Protein AF-0000000077532774 (afdb_homodimer)

Structure (mmCIF, N/CA/C/O backbone):
data_AF-0000000077532774-model_v1
#
loop_
_entity.id
_entity.type
_entity.pdbx_description
1 polymer 'Zn(2)-C6 fungal-type domain-containing protein'
#
loop_
_atom_site.group_PDB
_atom_site.id
_atom_site.type_symbol
_atom_site.label_atom_id
_atom_site.label_alt_id
_atom_site.label_comp_id
_atom_site.label_asym_id
_atom_site.label_entity_id
_atom_site.label_seq_id
_atom_site.pdbx_PDB_ins_code
_atom_site.Cartn_x
_atom_site.Cartn_y
_atom_site.Cartn_z
_atom_site.occupancy
_atom_site.B_iso_or_equiv
_atom_site.auth_seq_id
_atom_site.auth_comp_id
_atom_site.auth_asym_id
_atom_site.auth_atom_id
_atom_site.pdbx_PDB_model_num
ATOM 1 N N . MET A 1 1 ? -58.344 -6.469 -55.625 1 24.17 1 MET A N 1
ATOM 2 C CA . MET A 1 1 ? -56.938 -6.684 -55.969 1 24.17 1 MET A CA 1
ATOM 3 C C . MET A 1 1 ? -56.281 -5.375 -56.406 1 24.17 1 MET A C 1
ATOM 5 O O . MET A 1 1 ? -56.125 -5.113 -57.594 1 24.17 1 MET A O 1
ATOM 9 N N . PRO A 1 2 ? -56.438 -4.18 -55.812 1 29.55 2 PRO A N 1
ATOM 10 C CA . PRO A 1 2 ? -56.125 -2.811 -56.219 1 29.55 2 PRO A CA 1
ATOM 11 C C . PRO A 1 2 ? -54.625 -2.578 -56.406 1 29.55 2 PRO A C 1
ATOM 13 O O . PRO A 1 2 ? -53.812 -3.168 -55.719 1 29.55 2 PRO A O 1
ATOM 16 N N . SER A 1 3 ? -54.188 -2.42 -57.781 1 28.39 3 SER A N 1
ATOM 17 C CA . SER A 1 3 ? -52.875 -2.225 -58.406 1 28.39 3 SER A CA 1
ATOM 18 C C . SER A 1 3 ? -52.188 -0.979 -57.875 1 28.39 3 SER A C 1
ATOM 20 O O . SER A 1 3 ? -52.688 0.138 -58.031 1 28.39 3 SER A O 1
ATOM 22 N N . SER A 1 4 ? -51.531 -0.998 -56.781 1 34.16 4 SER A N 1
ATOM 23 C CA . SER A 1 4 ? -50.906 0.138 -56.094 1 34.16 4 SER A CA 1
ATOM 24 C C . SER A 1 4 ? -49.844 0.768 -56.969 1 34.16 4 SER A C 1
ATOM 26 O O . SER A 1 4 ? -49 0.061 -57.562 1 34.16 4 SER A O 1
ATOM 28 N N . PRO A 1 5 ? -50.062 2.008 -57.594 1 32.47 5 PRO A N 1
ATOM 29 C CA . PRO A 1 5 ? -49.219 2.787 -58.5 1 32.47 5 PRO A CA 1
ATOM 30 C C . PRO A 1 5 ? -47.781 2.863 -58.062 1 32.47 5 PRO A C 1
ATOM 32 O O . PRO A 1 5 ? -47.5 3.094 -56.875 1 32.47 5 PRO A O 1
ATOM 35 N N . GLN A 1 6 ? -46.938 2.078 -58.688 1 31.28 6 GLN A N 1
ATOM 36 C CA . GLN A 1 6 ? -45.469 1.988 -58.469 1 31.28 6 GLN A CA 1
ATOM 37 C C . GLN A 1 6 ? -44.781 3.299 -58.844 1 31.28 6 GLN A C 1
ATOM 39 O O . GLN A 1 6 ? -44.875 3.752 -60 1 31.28 6 GLN A O 1
ATOM 44 N N . GLY A 1 7 ? -44.875 4.406 -58.062 1 31.38 7 GLY A N 1
ATOM 45 C CA . GLY A 1 7 ? -44.219 5.703 -58.188 1 31.38 7 GLY A CA 1
ATOM 46 C C . GLY A 1 7 ? -42.812 5.621 -58.719 1 31.38 7 GLY A C 1
ATOM 47 O O . GLY A 1 7 ? -41.938 5.012 -58.094 1 31.38 7 GLY A O 1
ATOM 48 N N . SER A 1 8 ? -42.625 5.629 -60.031 1 35.69 8 SER A N 1
ATOM 49 C CA . SER A 1 8 ? -41.406 5.59 -60.844 1 35.69 8 SER A CA 1
ATOM 50 C C . SER A 1 8 ? -40.5 6.758 -60.5 1 35.69 8 SER A C 1
ATOM 52 O O . SER A 1 8 ? -40.844 7.918 -60.75 1 35.69 8 SER A O 1
ATOM 54 N N . GLY A 1 9 ? -39.875 6.875 -59.469 1 37.56 9 GLY A N 1
ATOM 55 C CA . GLY A 1 9 ? -38.906 7.918 -59.125 1 37.56 9 GLY A CA 1
ATOM 56 C C . GLY A 1 9 ? -37.844 8.109 -60.156 1 37.56 9 GLY A C 1
ATOM 57 O O . GLY A 1 9 ? -37.219 7.145 -60.625 1 37.56 9 GLY A O 1
ATOM 58 N N . SER A 1 10 ? -38.031 9.055 -61.156 1 41.72 10 SER A N 1
ATOM 59 C CA . SER A 1 10 ? -37.25 9.5 -62.312 1 41.72 10 SER A CA 1
ATOM 60 C C . SER A 1 10 ? -35.781 9.727 -61.938 1 41.72 10 SER A C 1
ATOM 62 O O . SER A 1 10 ? -35.469 10.664 -61.219 1 41.72 10 SER A O 1
ATOM 64 N N . GLY A 1 11 ? -34.969 8.805 -61.75 1 46.81 11 GLY A N 1
ATOM 65 C CA . GLY A 1 11 ? -33.531 8.945 -61.562 1 46.81 11 GLY A CA 1
ATOM 66 C C . GLY A 1 11 ? -32.812 9.398 -62.812 1 46.81 11 GLY A C 1
ATOM 67 O O . GLY A 1 11 ? -33.156 8.969 -63.906 1 46.81 11 GLY A O 1
ATOM 68 N N . SER A 1 12 ? -32.438 10.648 -63.062 1 57.25 12 SER A N 1
ATOM 69 C CA . SER A 1 12 ? -31.797 11.234 -64.25 1 57.25 12 SER A CA 1
ATOM 70 C C . SER A 1 12 ? -30.609 10.383 -64.688 1 57.25 12 SER A C 1
ATOM 72 O O . SER A 1 12 ? -29.828 9.891 -63.875 1 57.25 12 SER A O 1
ATOM 74 N N . THR A 1 13 ? -30.516 9.938 -65.938 1 65.19 13 THR A N 1
ATOM 75 C CA . THR A 1 13 ? -29.516 9.055 -66.562 1 65.19 13 THR A CA 1
ATOM 76 C C . THR A 1 13 ? -28.344 9.859 -67.062 1 65.19 13 THR A C 1
ATOM 78 O O . THR A 1 13 ? -28.547 10.898 -67.75 1 65.19 13 THR A O 1
ATOM 81 N N . VAL A 1 14 ? -27.219 9.82 -66.625 1 72.44 14 VAL A N 1
ATOM 82 C CA . VAL A 1 14 ? -26.047 10.594 -67.062 1 72.44 14 VAL A CA 1
ATOM 83 C C . VAL A 1 14 ? -25.047 9.672 -67.75 1 72.44 14 VAL A C 1
ATOM 85 O O . VAL A 1 14 ? -24.938 8.492 -67.438 1 72.44 14 VAL A O 1
ATOM 88 N N . CYS A 1 15 ? -24.422 10.047 -68.812 1 72.69 15 CYS A N 1
ATOM 89 C CA . CYS A 1 15 ? -23.391 9.328 -69.562 1 72.69 15 CYS A CA 1
ATOM 90 C C . CYS A 1 15 ? -22.125 9.188 -68.75 1 72.69 15 CYS A C 1
ATOM 92 O O . CYS A 1 15 ? -21.531 10.18 -68.312 1 72.69 15 CYS A O 1
ATOM 94 N N . ASN A 1 16 ? -21.641 8.078 -68.438 1 74.81 16 ASN A N 1
ATOM 95 C CA . ASN A 1 16 ? -20.516 7.785 -67.562 1 74.81 16 ASN A CA 1
ATOM 96 C C . ASN A 1 16 ? -19.188 8.25 -68.125 1 74.81 16 ASN A C 1
ATOM 98 O O . ASN A 1 16 ? -18.312 8.758 -67.438 1 74.81 16 ASN A O 1
ATOM 102 N N . ALA A 1 17 ? -19.062 8.211 -69.375 1 72.62 17 ALA A N 1
ATOM 103 C CA . ALA A 1 17 ? -17.797 8.555 -70.062 1 72.62 17 ALA A CA 1
ATOM 104 C C . ALA A 1 17 ? -17.594 10.07 -70.062 1 72.62 17 ALA A C 1
ATOM 106 O O . ALA A 1 17 ? -16.5 10.562 -69.812 1 72.62 17 ALA A O 1
ATOM 107 N N . CYS A 1 18 ? -18.516 10.766 -70.438 1 70.38 18 CYS A N 1
ATOM 108 C CA . CYS A 1 18 ? -18.438 12.219 -70.438 1 70.38 18 CYS A CA 1
ATOM 109 C C . CYS A 1 18 ? -18.266 12.781 -69 1 70.38 18 CYS A C 1
ATOM 111 O O . CYS A 1 18 ? -17.5 13.719 -68.812 1 70.38 18 CYS A O 1
ATOM 113 N N . ARG A 1 19 ? -18.922 12.141 -68.125 1 68.06 19 ARG A N 1
ATOM 114 C CA . ARG A 1 19 ? -18.891 12.547 -66.688 1 68.06 19 ARG A CA 1
ATOM 115 C C . ARG A 1 19 ? -17.5 12.336 -66.125 1 68.06 19 ARG A C 1
ATOM 117 O O . ARG A 1 19 ? -16.969 13.203 -65.438 1 68.06 19 ARG A O 1
ATOM 124 N N . SER A 1 20 ? -16.875 11.305 -66.438 1 68.06 20 SER A N 1
ATOM 125 C CA . SER A 1 20 ? -15.547 11.008 -65.875 1 68.06 20 SER A CA 1
ATOM 126 C C . SER A 1 20 ? -14.492 11.945 -66.438 1 68.06 20 SER A C 1
ATOM 128 O O . SER A 1 20 ? -13.477 12.211 -65.812 1 68.06 20 SER A O 1
ATOM 130 N N . ARG A 1 21 ? -14.852 12.508 -67.5 1 64.25 21 ARG A N 1
ATOM 131 C CA . ARG A 1 21 ? -13.883 13.359 -68.188 1 64.25 21 ARG A CA 1
ATOM 132 C C . ARG A 1 21 ? -14.305 14.82 -68.125 1 64.25 21 ARG A C 1
ATOM 134 O O . ARG A 1 21 ? -13.664 15.68 -68.688 1 64.25 21 ARG A O 1
ATOM 141 N N . LYS A 1 22 ? -15.32 15.109 -67.375 1 59.28 22 LYS A N 1
ATOM 142 C CA . LYS A 1 22 ? -15.859 16.438 -67.062 1 59.28 22 LYS A CA 1
ATOM 143 C C . LYS A 1 22 ? -16.094 17.219 -68.375 1 59.28 22 LYS A C 1
ATOM 145 O O . LYS A 1 22 ? -15.828 18.422 -68.375 1 59.28 22 LYS A O 1
ATOM 150 N N . ILE A 1 23 ? -16.484 16.516 -69.375 1 66.56 23 ILE A N 1
ATOM 151 C CA . ILE A 1 23 ? -16.828 17.188 -70.625 1 66.56 23 ILE A CA 1
ATOM 152 C C . ILE A 1 23 ? -18.344 17.281 -70.75 1 66.56 23 ILE A C 1
ATOM 154 O O . ILE A 1 23 ? -19.062 16.422 -70.25 1 66.56 23 ILE A O 1
ATOM 158 N N . LYS A 1 24 ? -18.797 18.312 -71.312 1 71.94 24 LYS A N 1
ATOM 159 C CA . LYS A 1 24 ? -20.219 18.547 -71.562 1 71.94 24 LYS A CA 1
ATOM 160 C C . LYS A 1 24 ? -20.781 17.531 -72.562 1 71.94 24 LYS A C 1
ATOM 162 O O . LYS A 1 24 ? -20.328 17.453 -73.688 1 71.94 24 LYS A O 1
ATOM 167 N N . CYS A 1 25 ? -21.703 16.656 -72.062 1 71.31 25 CYS A N 1
ATOM 168 C CA . CYS A 1 25 ? -22.297 15.594 -72.812 1 71.31 25 CYS A CA 1
ATOM 169 C C . CYS A 1 25 ? -23.531 16.094 -73.562 1 71.31 25 CYS A C 1
ATOM 171 O O . CYS A 1 25 ? -24.344 16.828 -73 1 71.31 25 CYS A O 1
ATOM 173 N N . ASP A 1 26 ? -23.797 15.914 -74.688 1 75.12 26 ASP A N 1
ATOM 174 C CA . ASP A 1 26 ? -24.953 16.406 -75.438 1 75.12 26 ASP A CA 1
ATOM 175 C C . ASP A 1 26 ? -26.156 15.477 -75.25 1 75.12 26 ASP A C 1
ATOM 177 O O . ASP A 1 26 ? -27.219 15.711 -75.875 1 75.12 26 ASP A O 1
ATOM 181 N N . ARG A 1 27 ? -26.109 14.414 -74.375 1 72.69 27 ARG A N 1
ATOM 182 C CA . ARG A 1 27 ? -27.125 13.477 -73.875 1 72.69 27 ARG A CA 1
ATOM 183 C C . ARG A 1 27 ? -27.844 12.828 -75.062 1 72.69 27 ARG A C 1
ATOM 185 O O . ARG A 1 27 ? -29 12.422 -74.938 1 72.69 27 ARG A O 1
ATOM 192 N N . ARG A 1 28 ? -27.141 12.719 -76.25 1 77.75 28 ARG A N 1
ATOM 193 C CA . ARG A 1 28 ? -27.766 12.023 -77.312 1 77.75 28 ARG A CA 1
ATOM 194 C C . ARG A 1 28 ? -27.734 10.516 -77.125 1 77.75 28 ARG A C 1
ATOM 196 O O . ARG A 1 28 ? -26.75 9.977 -76.625 1 77.75 28 ARG A O 1
ATOM 203 N N . ARG A 1 29 ? -28.859 9.859 -77.25 1 74.88 29 ARG A N 1
ATOM 204 C CA . ARG A 1 29 ? -28.953 8.406 -77.125 1 74.88 29 ARG A CA 1
ATOM 205 C C . ARG A 1 29 ? -28.844 7.754 -78.562 1 74.88 29 ARG A C 1
ATOM 207 O O . ARG A 1 29 ? -29.266 8.344 -79.562 1 74.88 29 ARG A O 1
ATOM 214 N N . PRO A 1 30 ? -28.375 6.773 -78.625 1 75.19 30 PRO A N 1
ATOM 215 C CA . PRO A 1 30 ? -27.859 5.898 -77.562 1 75.19 30 PRO A CA 1
ATOM 216 C C . PRO A 1 30 ? -26.453 6.285 -77.125 1 75.19 30 PRO A C 1
ATOM 218 O O . PRO A 1 30 ? -26 5.852 -76.062 1 75.19 30 PRO A O 1
ATOM 221 N N . SER A 1 31 ? -25.781 6.898 -78 1 78.56 31 SER A N 1
ATOM 222 C CA . SER A 1 31 ? -24.422 7.344 -77.688 1 78.56 31 SER A CA 1
ATOM 223 C C . SER A 1 31 ? -24.266 8.844 -77.938 1 78.56 31 SER A C 1
ATOM 225 O O . SER A 1 31 ? -24.781 9.391 -78.875 1 78.56 31 SER A O 1
ATOM 227 N N . CYS A 1 32 ? -23.562 9.43 -77 1 76.81 32 CYS A N 1
ATOM 228 C CA . CYS A 1 32 ? -23.391 10.867 -77.125 1 76.81 32 CYS A CA 1
ATOM 229 C C . CYS A 1 32 ? -22.328 11.211 -78.188 1 76.81 32 CYS A C 1
ATOM 231 O O . CYS A 1 32 ? -21.5 10.359 -78.5 1 76.81 32 CYS A O 1
ATOM 233 N N . THR A 1 33 ? -22.422 12.367 -78.875 1 79.62 33 THR A N 1
ATOM 234 C CA . THR A 1 33 ? -21.578 12.781 -80 1 79.62 33 THR A CA 1
ATOM 235 C C . THR A 1 33 ? -20.109 12.688 -79.625 1 79.62 33 THR A C 1
ATOM 237 O O . THR A 1 33 ? -19.281 12.289 -80.438 1 79.62 33 THR A O 1
ATOM 240 N N . PHE A 1 34 ? -19.797 13.031 -78.438 1 76 34 PHE A N 1
ATOM 241 C CA . PHE A 1 34 ? -18.422 12.992 -77.938 1 76 34 PHE A CA 1
ATOM 242 C C . PHE A 1 34 ? -17.906 11.562 -77.875 1 76 34 PHE A C 1
ATOM 244 O O . PHE A 1 34 ? -16.797 11.273 -78.312 1 76 34 PHE A O 1
ATOM 251 N N . CYS A 1 35 ? -18.656 10.734 -77.375 1 75.38 35 CYS A N 1
ATOM 252 C CA . CYS A 1 35 ? -18.25 9.344 -77.25 1 75.38 35 CYS A CA 1
ATOM 253 C C . CYS A 1 35 ? -18.094 8.695 -78.625 1 75.38 35 CYS A C 1
ATOM 255 O O . CYS A 1 35 ? -17.172 7.902 -78.812 1 75.38 35 CYS A O 1
ATOM 257 N N . ILE A 1 36 ? -18.891 9.039 -79.5 1 79.81 36 ILE A N 1
ATOM 258 C CA . ILE A 1 36 ? -18.812 8.516 -80.812 1 79.81 36 ILE A CA 1
ATOM 259 C C . ILE A 1 36 ? -17.531 9 -81.5 1 79.81 36 ILE A C 1
ATOM 261 O O . ILE A 1 36 ? -16.812 8.219 -82.125 1 79.81 36 ILE A O 1
ATOM 265 N N . LYS A 1 37 ? -17.375 10.258 -81.312 1 73.06 37 LYS A N 1
ATOM 266 C CA . LYS A 1 37 ? -16.234 10.852 -82 1 73.06 37 LYS A CA 1
ATOM 267 C C . LYS A 1 37 ? -14.93 10.258 -81.5 1 73.06 37 LYS A C 1
ATOM 269 O O . LYS A 1 37 ? -13.977 10.102 -82.312 1 73.06 37 LYS A O 1
ATOM 274 N N . ASN A 1 38 ? -14.906 9.938 -80.375 1 73 38 ASN A N 1
ATOM 275 C CA . ASN A 1 38 ? -13.648 9.5 -79.75 1 73 38 ASN A CA 1
ATOM 276 C C . ASN A 1 38 ? -13.633 7.996 -79.5 1 73 38 ASN A C 1
ATOM 278 O O . ASN A 1 38 ? -12.734 7.48 -78.812 1 73 38 ASN A O 1
ATOM 282 N N . ALA A 1 39 ? -14.734 7.316 -80 1 73.31 39 ALA A N 1
ATOM 283 C CA . ALA A 1 39 ? -14.898 5.867 -79.938 1 73.31 39 ALA A CA 1
ATOM 284 C C . ALA A 1 39 ? -14.914 5.363 -78.5 1 73.31 39 ALA A C 1
ATOM 286 O O . ALA A 1 39 ? -14.305 4.336 -78.188 1 73.31 39 ALA A O 1
ATOM 287 N N . PHE A 1 40 ? -15.391 6.066 -77.625 1 72.38 40 PHE A N 1
ATOM 288 C CA . PHE A 1 40 ? -15.562 5.625 -76.25 1 72.38 40 PHE A CA 1
ATOM 289 C C . PHE A 1 40 ? -16.875 4.867 -76.062 1 72.38 40 PHE A C 1
ATOM 291 O O . PHE A 1 40 ? -17.828 5.102 -76.812 1 72.38 40 PHE A O 1
ATOM 298 N N . ARG A 1 41 ? -16.984 3.994 -75.188 1 75.88 41 ARG A N 1
ATOM 299 C CA . ARG A 1 41 ? -18.219 3.293 -74.875 1 75.88 41 ARG A CA 1
ATOM 300 C C . ARG A 1 41 ? -19.172 4.199 -74.062 1 75.88 41 ARG A C 1
ATOM 302 O O . ARG A 1 41 ? -18.906 4.527 -72.938 1 75.88 41 ARG A O 1
ATOM 309 N N . CYS A 1 42 ? -20.219 4.637 -74.625 1 70.12 42 CYS A N 1
ATOM 310 C CA . CYS A 1 42 ? -21.188 5.559 -74.062 1 70.12 42 CYS A CA 1
ATOM 311 C C . CYS A 1 42 ? -22.219 4.809 -73.188 1 70.12 42 CYS A C 1
ATOM 313 O O . CYS A 1 42 ? -22.969 3.98 -73.75 1 70.12 42 CYS A O 1
ATOM 315 N N . GLU A 1 43 ? -22.094 4.645 -71.875 1 77.56 43 GLU A N 1
ATOM 316 C CA . GLU A 1 43 ? -23.062 4 -71 1 77.56 43 GLU A CA 1
ATOM 317 C C . GLU A 1 43 ? -23.812 5.031 -70.125 1 77.56 43 GLU A C 1
ATOM 319 O O . GLU A 1 43 ? -23.203 5.82 -69.438 1 77.56 43 GLU A O 1
ATOM 324 N N . TYR A 1 44 ? -25 5.098 -70.312 1 72.06 44 TYR A N 1
ATOM 325 C CA . TYR A 1 44 ? -25.844 5.984 -69.5 1 72.06 44 TYR A CA 1
ATOM 326 C C . TYR A 1 44 ? -26.297 5.309 -68.25 1 72.06 44 TYR A C 1
ATOM 328 O O . TYR A 1 44 ? -26.844 4.207 -68.25 1 72.06 44 TYR A O 1
ATOM 336 N N . ILE A 1 45 ? -25.844 5.68 -67.062 1 72.19 45 ILE A N 1
ATOM 337 C CA . ILE A 1 45 ? -26.203 5.094 -65.75 1 72.19 45 ILE A CA 1
ATOM 338 C C . ILE A 1 45 ? -27.219 5.98 -65.062 1 72.19 45 ILE A C 1
ATOM 340 O O . ILE A 1 45 ? -27.156 7.207 -65.125 1 72.19 45 ILE A O 1
ATOM 344 N N . LYS A 1 46 ? -28.234 5.359 -64.5 1 63.91 46 LYS A N 1
ATOM 345 C CA . LYS A 1 46 ? -29.219 6.031 -63.688 1 63.91 46 LYS A CA 1
ATOM 346 C C . LYS A 1 46 ? -28.625 6.441 -62.344 1 63.91 46 LYS A C 1
ATOM 348 O O . LYS A 1 46 ? -28.016 5.625 -61.656 1 63.91 46 LYS A O 1
ATOM 353 N N . ARG A 1 47 ? -28.281 7.539 -61.969 1 49.88 47 ARG A N 1
ATOM 354 C CA . ARG A 1 47 ? -27.797 7.934 -60.656 1 49.88 47 ARG A CA 1
ATOM 355 C C . ARG A 1 47 ? -28.938 8.445 -59.781 1 49.88 47 ARG A C 1
ATOM 357 O O . ARG A 1 47 ? -29.719 9.297 -60.219 1 49.88 47 ARG A O 1
ATOM 364 N N . ASP A 1 48 ? -29.344 7.656 -58.656 1 49.72 48 ASP A N 1
ATOM 365 C CA . ASP A 1 48 ? -30.25 8.18 -57.625 1 49.72 48 ASP A CA 1
ATOM 366 C C . ASP A 1 48 ? -29.75 9.516 -57.094 1 49.72 48 ASP A C 1
ATOM 368 O O . ASP A 1 48 ? -28.547 9.727 -56.969 1 49.72 48 ASP A O 1
ATOM 372 N N . ARG A 1 49 ? -30.453 10.477 -57.031 1 42.19 49 ARG A N 1
ATOM 373 C CA . ARG A 1 49 ? -30.125 11.766 -56.438 1 42.19 49 ARG A CA 1
ATOM 374 C C . ARG A 1 49 ? -29.531 11.594 -55.062 1 42.19 49 ARG A C 1
ATOM 376 O O . ARG A 1 49 ? -30.141 10.938 -54.188 1 42.19 49 ARG A O 1
ATOM 383 N N . THR A 1 50 ? -28.203 11.625 -54.812 1 38.38 50 THR A N 1
ATOM 384 C CA . THR A 1 50 ? -27.703 11.703 -53.438 1 38.38 50 THR A CA 1
ATOM 385 C C . THR A 1 50 ? -28.438 12.805 -52.688 1 38.38 50 THR A C 1
ATOM 387 O O . THR A 1 50 ? -28.5 13.945 -53.125 1 38.38 50 THR A O 1
ATOM 390 N N . PRO A 1 51 ? -29.344 12.445 -51.781 1 39 51 PRO A N 1
ATOM 391 C CA . PRO A 1 51 ? -29.984 13.547 -51.062 1 39 51 PRO A CA 1
ATOM 392 C C . PRO A 1 51 ? -29 14.648 -50.688 1 39 51 PRO A C 1
ATOM 394 O O . PRO A 1 51 ? -27.812 14.375 -50.5 1 39 51 PRO A O 1
ATOM 397 N N . GLY A 1 52 ? -29.078 15.82 -51.219 1 39.03 52 GLY A N 1
ATOM 398 C CA . GLY A 1 52 ? -28.25 16.953 -50.844 1 39.03 52 GLY A CA 1
ATOM 399 C C . GLY A 1 52 ? -27.984 17.016 -49.344 1 39.03 52 GLY A C 1
ATOM 400 O O . GLY A 1 52 ? -28.672 16.375 -48.562 1 39.03 52 GLY A O 1
ATOM 401 N N . LEU A 1 53 ? -26.703 17.375 -49.031 1 41.34 53 LEU A N 1
ATOM 402 C CA . LEU A 1 53 ? -26.344 17.484 -47.625 1 41.34 53 LEU A CA 1
ATOM 403 C C . LEU A 1 53 ? -27.391 18.281 -46.844 1 41.34 53 LEU A C 1
ATOM 405 O O . LEU A 1 53 ? -27.844 19.328 -47.312 1 41.34 53 LEU A O 1
ATOM 409 N N . ARG A 1 54 ? -28.219 17.578 -46.125 1 43.53 54 ARG A N 1
ATOM 410 C CA . ARG A 1 54 ? -29.25 18.234 -45.312 1 43.53 54 ARG A CA 1
ATOM 411 C C . ARG A 1 54 ? -28.734 19.547 -44.75 1 43.53 54 ARG A C 1
ATOM 413 O O . ARG A 1 54 ? -27.547 19.703 -44.5 1 43.53 54 ARG A O 1
ATOM 420 N N . ALA A 1 55 ? -29.453 20.562 -44.688 1 47.22 55 ALA A N 1
ATOM 421 C CA . ALA A 1 55 ? -29.203 21.844 -44.062 1 47.22 55 ALA A CA 1
ATOM 422 C C . ALA A 1 55 ? -28.75 21.672 -42.625 1 47.22 55 ALA A C 1
ATOM 424 O O . ALA A 1 55 ? -29.375 20.922 -41.844 1 47.22 55 ALA A O 1
ATOM 425 N N . GLY A 1 56 ? -27.531 22.031 -42.125 1 50.25 56 GLY A N 1
ATOM 426 C CA . GLY A 1 56 ? -26.906 21.953 -40.844 1 50.25 56 GLY A CA 1
ATOM 427 C C . GLY A 1 56 ? -25.812 20.906 -40.75 1 50.25 56 GLY A C 1
ATOM 428 O O . GLY A 1 56 ? -25.188 20.734 -39.719 1 50.25 56 GLY A O 1
ATOM 429 N N . TYR A 1 57 ? -25.75 20.141 -41.719 1 57.22 57 TYR A N 1
ATOM 430 C CA . TYR A 1 57 ? -24.781 19.062 -41.656 1 57.22 57 TYR A CA 1
ATOM 431 C C . TYR A 1 57 ? -23.359 19.609 -41.625 1 57.22 57 TYR A C 1
ATOM 433 O O . TYR A 1 57 ? -22.516 19.109 -40.875 1 57.22 57 TYR A O 1
ATOM 441 N N . VAL A 1 58 ? -23.062 20.547 -42.344 1 57.38 58 VAL A N 1
ATOM 442 C CA . VAL A 1 58 ? -21.734 21.156 -42.281 1 57.38 58 VAL A CA 1
ATOM 443 C C . VAL A 1 58 ? -21.5 21.781 -40.906 1 57.38 58 VAL A C 1
ATOM 445 O O . VAL A 1 58 ? -20.406 21.625 -40.344 1 57.38 58 VAL A O 1
ATOM 448 N N . SER A 1 59 ? -22.5 22.453 -40.5 1 60.31 59 SER A N 1
ATOM 449 C CA . SER A 1 59 ? -22.359 22.969 -39.125 1 60.31 59 SER A CA 1
ATOM 450 C C . SER A 1 59 ? -22.156 21.844 -38.125 1 60.31 59 SER A C 1
ATOM 452 O O . SER A 1 59 ? -21.422 21.984 -37.156 1 60.31 59 SER A O 1
ATOM 454 N N . GLN A 1 60 ? -22.703 20.734 -38.375 1 60.44 60 GLN A N 1
ATOM 455 C CA . GLN A 1 60 ? -22.484 19.578 -37.531 1 60.44 60 GLN A CA 1
ATOM 456 C C . GLN A 1 60 ? -21.094 18.984 -37.719 1 60.44 60 GLN A C 1
ATOM 458 O O . GLN A 1 60 ? -20.438 18.578 -36.781 1 60.44 60 GLN A O 1
ATOM 463 N N . LEU A 1 61 ? -20.625 18.969 -38.812 1 61.56 61 LEU A N 1
ATOM 464 C CA . LEU A 1 61 ? -19.266 18.484 -39.062 1 61.56 61 LEU A CA 1
ATOM 465 C C . LEU A 1 61 ? -18.234 19.469 -38.531 1 61.56 61 LEU A C 1
ATOM 467 O O . LEU A 1 61 ? -17.234 19.062 -37.938 1 61.56 61 LEU A O 1
ATOM 471 N N . GLU A 1 62 ? -18.516 20.719 -38.781 1 62.69 62 GLU A N 1
ATOM 472 C CA . GLU A 1 62 ? -17.625 21.703 -38.156 1 62.69 62 GLU A CA 1
ATOM 473 C C . GLU A 1 62 ? -17.672 21.641 -36.656 1 62.69 62 GLU A C 1
ATOM 475 O O . GLU A 1 62 ? -16.641 21.734 -35.969 1 62.69 62 GLU A O 1
ATOM 480 N N . GLN A 1 63 ? -18.891 21.453 -36.156 1 63.16 63 GLN A N 1
ATOM 481 C CA . GLN A 1 63 ? -18.984 21.25 -34.719 1 63.16 63 GLN A CA 1
ATOM 482 C C . GLN A 1 63 ? -18.312 19.953 -34.281 1 63.16 63 GLN A C 1
ATOM 484 O O . GLN A 1 63 ? -17.656 19.891 -33.25 1 63.16 63 GLN A O 1
ATOM 489 N N . ARG A 1 64 ? -18.375 18.984 -34.969 1 63.97 64 ARG A N 1
ATOM 490 C CA . ARG A 1 64 ? -17.688 17.734 -34.688 1 63.97 64 ARG A CA 1
ATOM 491 C C . ARG A 1 64 ? -16.172 17.906 -34.812 1 63.97 64 ARG A C 1
ATOM 493 O O . ARG A 1 64 ? -15.414 17.344 -34 1 63.97 64 ARG A O 1
ATOM 500 N N . ILE A 1 65 ? -15.633 18.625 -35.656 1 61.25 65 ILE A N 1
ATOM 501 C CA . ILE A 1 65 ? -14.203 18.906 -35.75 1 61.25 65 ILE A CA 1
ATOM 502 C C . ILE A 1 65 ? -13.766 19.75 -34.562 1 61.25 65 ILE A C 1
ATOM 504 O O . ILE A 1 65 ? -12.727 19.484 -33.969 1 61.25 65 ILE A O 1
ATOM 508 N N . VAL A 1 66 ? -14.555 20.781 -34.25 1 62.5 66 VAL A N 1
ATOM 509 C CA . VAL A 1 66 ? -14.234 21.562 -33.062 1 62.5 66 VAL A CA 1
ATOM 510 C C . VAL A 1 66 ? -14.297 20.672 -31.812 1 62.5 66 VAL A C 1
ATOM 512 O O . VAL A 1 66 ? -13.422 20.719 -30.953 1 62.5 66 VAL A O 1
ATOM 515 N N . ASP A 1 67 ? -15.234 19.781 -31.797 1 61.78 67 ASP A N 1
ATOM 516 C CA . ASP A 1 67 ? -15.312 18.844 -30.688 1 61.78 67 ASP A CA 1
ATOM 517 C C . ASP A 1 67 ? -14.156 17.844 -30.719 1 61.78 67 ASP A C 1
ATOM 519 O O . ASP A 1 67 ? -13.555 17.547 -29.688 1 61.78 67 ASP A O 1
ATOM 523 N N . LEU A 1 68 ? -13.773 17.391 -31.75 1 60.31 68 LEU A N 1
ATOM 524 C CA . LEU A 1 68 ? -12.648 16.469 -31.875 1 60.31 68 LEU A CA 1
ATOM 525 C C . LEU A 1 68 ? -11.328 17.219 -31.688 1 60.31 68 LEU A C 1
ATOM 527 O O . LEU A 1 68 ? -10.406 16.688 -31.047 1 60.31 68 LEU A O 1
ATOM 531 N N . GLU A 1 69 ? -11.219 18.344 -32.188 1 60.62 69 GLU A N 1
ATOM 532 C CA . GLU A 1 69 ? -10.031 19.141 -31.922 1 60.62 69 GLU A CA 1
ATOM 533 C C . GLU A 1 69 ? -9.961 19.562 -30.453 1 60.62 69 GLU A C 1
ATOM 535 O O . GLU A 1 69 ? -8.891 19.547 -29.859 1 60.62 69 GLU A O 1
ATOM 540 N N . GLN A 1 70 ? -11.055 19.938 -29.844 1 56.94 70 GLN A N 1
ATOM 541 C CA . GLN A 1 70 ? -11.062 20.188 -28.406 1 56.94 70 GLN A CA 1
ATOM 542 C C . GLN A 1 70 ? -10.805 18.891 -27.625 1 56.94 70 GLN A C 1
ATOM 544 O O . GLN A 1 70 ? -10.078 18.891 -26.641 1 56.94 70 GLN A O 1
ATOM 549 N N . GLU A 1 71 ? -11.266 17.812 -28.047 1 56.19 71 GLU A N 1
ATOM 550 C CA . GLU A 1 71 ? -10.93 16.516 -27.453 1 56.19 71 GLU A CA 1
ATOM 551 C C . GLU A 1 71 ? -9.477 16.141 -27.75 1 56.19 71 GLU A C 1
ATOM 553 O O . GLU A 1 71 ? -8.773 15.633 -26.875 1 56.19 71 GLU A O 1
ATOM 558 N N . PHE A 1 72 ? -8.984 16.359 -28.812 1 53.91 72 PHE A N 1
ATOM 559 C CA . PHE A 1 72 ? -7.59 16.109 -29.156 1 53.91 72 PHE A CA 1
ATOM 560 C C . PHE A 1 72 ? -6.676 17.141 -28.516 1 53.91 72 PHE A C 1
ATOM 562 O O . PHE A 1 72 ? -5.617 16.797 -27.984 1 53.91 72 PHE A O 1
ATOM 569 N N . GLN A 1 73 ? -6.941 18.391 -28.547 1 51.97 73 GLN A N 1
ATOM 570 C CA . GLN A 1 73 ? -6.156 19.375 -27.797 1 51.97 73 GLN A CA 1
ATOM 571 C C . GLN A 1 73 ? -6.27 19.125 -26.297 1 51.97 73 GLN A C 1
ATOM 573 O O . GLN A 1 73 ? -5.281 19.25 -25.578 1 51.97 73 GLN A O 1
ATOM 578 N N . ALA A 1 74 ? -7.359 18.703 -25.75 1 48.06 74 ALA A N 1
ATOM 579 C CA . ALA A 1 74 ? -7.461 18.219 -24.375 1 48.06 74 ALA A CA 1
ATOM 580 C C . ALA A 1 74 ? -6.699 16.906 -24.203 1 48.06 74 ALA A C 1
ATOM 582 O O . ALA A 1 74 ? -6.008 16.719 -23.203 1 48.06 74 ALA A O 1
ATOM 583 N N . PHE A 1 75 ? -6.648 16.094 -25.062 1 46.5 75 PHE A N 1
ATOM 584 C CA . PHE A 1 75 ? -5.863 14.859 -25.062 1 46.5 75 PHE A CA 1
ATOM 585 C C . PHE A 1 75 ? -4.398 15.148 -25.359 1 46.5 75 PHE A C 1
ATOM 587 O O . PHE A 1 75 ? -3.504 14.617 -24.703 1 46.5 75 PHE A O 1
ATOM 594 N N . LYS A 1 76 ? -3.932 15.828 -26.25 1 46.06 76 LYS A N 1
ATOM 595 C CA . LYS A 1 76 ? -2.553 16.234 -26.516 1 46.06 76 LYS A CA 1
ATOM 596 C C . LYS A 1 76 ? -2.008 17.078 -25.375 1 46.06 76 LYS A C 1
ATOM 598 O O . LYS A 1 76 ? -0.858 16.906 -24.953 1 46.06 76 LYS A O 1
ATOM 603 N N . SER A 1 77 ? -2.623 18.094 -24.844 1 41.78 77 SER A N 1
ATOM 604 C CA . SER A 1 77 ? -2.215 18.812 -23.641 1 41.78 77 SER A CA 1
ATOM 605 C C . SER A 1 77 ? -2.137 17.875 -22.438 1 41.78 77 SER A C 1
ATOM 607 O O . SER A 1 77 ? -1.272 18.031 -21.578 1 41.78 77 SER A O 1
ATOM 609 N N . HIS A 1 78 ? -2.861 16.734 -22.406 1 39.94 78 HIS A N 1
ATOM 610 C CA . HIS A 1 78 ? -2.732 15.617 -21.484 1 39.94 78 HIS A CA 1
ATOM 611 C C . HIS A 1 78 ? -1.552 14.727 -21.859 1 39.94 78 HIS A C 1
ATOM 613 O O . HIS A 1 78 ? -0.781 14.312 -20.984 1 39.94 78 HIS A O 1
ATOM 619 N N . VAL A 1 79 ? -1.18 14.367 -22.922 1 36 79 VAL A N 1
ATOM 620 C CA . VAL A 1 79 ? -0.064 13.516 -23.328 1 36 79 VAL A CA 1
ATOM 621 C C . VAL A 1 79 ? 1.206 14.352 -23.453 1 36 79 VAL A C 1
ATOM 623 O O . VAL A 1 79 ? 2.289 13.922 -23.047 1 36 79 VAL A O 1
ATOM 626 N N . ASN A 1 80 ? 1.337 15.406 -23.969 1 35.69 80 ASN A N 1
ATOM 627 C CA . ASN A 1 80 ? 2.547 16.203 -24.141 1 35.69 80 ASN A CA 1
ATOM 628 C C . ASN A 1 80 ? 3.092 16.703 -22.812 1 35.69 80 ASN A C 1
ATOM 630 O O . ASN A 1 80 ? 4.242 17.141 -22.734 1 35.69 80 ASN A O 1
ATOM 634 N N . GLN A 1 81 ? 2.324 16.938 -21.688 1 31.73 81 GLN A N 1
ATOM 635 C CA . GLN A 1 81 ? 2.922 17.172 -20.375 1 31.73 81 GLN A CA 1
ATOM 636 C C . GLN A 1 81 ? 3.773 15.977 -19.953 1 31.73 81 GLN A C 1
ATOM 638 O O . GLN A 1 81 ? 4.676 16.125 -19.125 1 31.73 81 GLN A O 1
ATOM 643 N N . HIS A 1 82 ? 3.713 14.773 -20.531 1 28.98 82 HIS A N 1
ATOM 644 C CA . HIS A 1 82 ? 4.547 13.609 -20.25 1 28.98 82 HIS A CA 1
ATOM 645 C C . HIS A 1 82 ? 5.801 13.609 -21.125 1 28.98 82 HIS A C 1
ATOM 647 O O . HIS A 1 82 ? 6.805 12.984 -20.781 1 28.98 82 HIS A O 1
ATOM 653 N N . LEU A 1 83 ? 5.883 13.93 -22.281 1 27.56 83 LEU A N 1
ATOM 654 C CA . LEU A 1 83 ? 6.996 13.539 -23.141 1 27.56 83 LEU A CA 1
ATOM 655 C C . LEU A 1 83 ? 8.109 14.578 -23.094 1 27.56 83 LEU A C 1
ATOM 657 O O . LEU A 1 83 ? 9.141 14.414 -23.75 1 27.56 83 LEU A O 1
ATOM 661 N N . ALA A 1 84 ? 8 15.766 -22.75 1 27.58 84 ALA A N 1
ATOM 662 C CA . ALA A 1 84 ? 9.008 16.75 -23.125 1 27.58 84 ALA A CA 1
ATOM 663 C C . ALA A 1 84 ? 10.32 16.5 -22.391 1 27.58 84 ALA A C 1
ATOM 665 O O . ALA A 1 84 ? 11.25 17.312 -22.469 1 27.58 84 ALA A O 1
ATOM 666 N N . ALA A 1 85 ? 10.531 15.516 -21.438 1 25.53 85 ALA A N 1
ATOM 667 C CA . ALA A 1 85 ? 11.766 15.648 -20.656 1 25.53 85 ALA A CA 1
ATOM 668 C C . ALA A 1 85 ? 12.977 15.195 -21.453 1 25.53 85 ALA A C 1
ATOM 670 O O . ALA A 1 85 ? 14.086 15.094 -20.922 1 25.53 85 ALA A O 1
ATOM 671 N N . THR A 1 86 ? 12.898 14.875 -22.703 1 21.45 86 THR A N 1
ATOM 672 C CA . THR A 1 86 ? 14.016 13.992 -23.016 1 21.45 86 THR A CA 1
ATOM 673 C C . THR A 1 86 ? 15.273 14.805 -23.312 1 21.45 86 THR A C 1
ATOM 675 O O . THR A 1 86 ? 16.391 14.359 -23.031 1 21.45 86 THR A O 1
ATOM 678 N N . THR A 1 87 ? 15.438 15.867 -24.078 1 21.36 87 THR A N 1
ATOM 679 C CA . THR A 1 87 ? 16.594 15.797 -24.953 1 21.36 87 THR A CA 1
ATOM 680 C C . THR A 1 87 ? 17.781 16.531 -24.344 1 21.36 87 THR A C 1
ATOM 682 O O . THR A 1 87 ? 18.812 16.703 -25 1 21.36 87 THR A O 1
ATOM 685 N N . THR A 1 88 ? 17.891 17.047 -23.172 1 21.59 88 THR A N 1
ATOM 686 C CA . THR A 1 88 ? 18.922 18.078 -23.125 1 21.59 88 THR A CA 1
ATOM 687 C C . THR A 1 88 ? 20.312 17.453 -23.188 1 21.59 88 THR A C 1
ATOM 689 O O . THR A 1 88 ? 20.562 16.422 -22.547 1 21.59 88 THR A O 1
ATOM 692 N N . PRO A 1 89 ? 21.25 18.031 -23.953 1 21.14 89 PRO A N 1
ATOM 693 C CA . PRO A 1 89 ? 22.594 17.641 -24.359 1 21.14 89 PRO A CA 1
ATOM 694 C C . PRO A 1 89 ? 23.578 17.625 -23.203 1 21.14 89 PRO A C 1
ATOM 696 O O . PRO A 1 89 ? 23.391 18.344 -22.219 1 21.14 89 PRO A O 1
ATOM 699 N N . GLN A 1 90 ? 24.641 16.812 -23.219 1 20.23 90 GLN A N 1
ATOM 700 C CA . GLN A 1 90 ? 25.609 16.125 -22.375 1 20.23 90 GLN A CA 1
ATOM 701 C C . GLN A 1 90 ? 26.797 17.016 -22.047 1 20.23 90 GLN A C 1
ATOM 703 O O . GLN A 1 90 ? 27.953 16.641 -22.266 1 20.23 90 GLN A O 1
ATOM 708 N N . GLN A 1 91 ? 26.703 18.375 -21.766 1 20.45 91 GLN A N 1
ATOM 709 C CA . GLN A 1 91 ? 28.047 18.922 -21.781 1 20.45 91 GLN A CA 1
ATOM 710 C C . GLN A 1 91 ? 28.875 18.344 -20.641 1 20.45 91 GLN A C 1
ATOM 712 O O . GLN A 1 91 ? 28.328 17.953 -19.594 1 20.45 91 GLN A O 1
ATOM 717 N N . PRO A 1 92 ? 30.297 18.406 -20.734 1 19.23 92 PRO A N 1
ATOM 718 C CA . PRO A 1 92 ? 31.438 17.719 -20.125 1 19.23 92 PRO A CA 1
ATOM 719 C C . PRO A 1 92 ? 31.703 18.172 -18.688 1 19.23 92 PRO A C 1
ATOM 721 O O . PRO A 1 92 ? 31.734 19.375 -18.422 1 19.23 92 PRO A O 1
ATOM 724 N N . ARG A 1 93 ? 31.391 17.375 -17.719 1 21.09 93 ARG A N 1
ATOM 725 C CA . ARG A 1 93 ? 31.469 17.547 -16.266 1 21.09 93 ARG A CA 1
ATOM 726 C C . ARG A 1 93 ? 32.938 17.703 -15.82 1 21.09 93 ARG A C 1
ATOM 728 O O . ARG A 1 93 ? 33.781 16.859 -16.125 1 21.09 93 ARG A O 1
ATOM 735 N N . SER A 1 94 ? 33.281 19.016 -15.695 1 19.86 94 SER A N 1
ATOM 736 C CA . SER A 1 94 ? 34.625 19.281 -15.188 1 19.86 94 SER A CA 1
ATOM 737 C C . SER A 1 94 ? 34.844 18.609 -13.844 1 19.86 94 SER A C 1
ATOM 739 O O . SER A 1 94 ? 33.906 18.297 -13.125 1 19.86 94 SER A O 1
ATOM 741 N N . PRO A 1 95 ? 36.125 18.484 -13.305 1 20.52 95 PRO A N 1
ATOM 742 C CA . PRO A 1 95 ? 36.906 17.641 -12.398 1 20.52 95 PRO A CA 1
ATOM 743 C C . PRO A 1 95 ? 36.656 17.969 -10.93 1 20.52 95 PRO A C 1
ATOM 745 O O . PRO A 1 95 ? 36.875 19.094 -10.5 1 20.52 95 PRO A O 1
ATOM 748 N N . GLU A 1 96 ? 35.531 17.469 -10.367 1 19.22 96 GLU A N 1
ATOM 749 C CA . GLU A 1 96 ? 35.156 17.797 -8.992 1 19.22 96 GLU A CA 1
ATOM 750 C C . GLU A 1 96 ? 36.25 17.375 -8.016 1 19.22 96 GLU A C 1
ATOM 752 O O . GLU A 1 96 ? 36.844 16.297 -8.164 1 19.22 96 GLU A O 1
ATOM 757 N N . SER A 1 97 ? 36.906 18.359 -7.34 1 20.88 97 SER A N 1
ATOM 758 C CA . SER A 1 97 ? 37.906 18.359 -6.297 1 20.88 97 SER A CA 1
ATOM 759 C C . SER A 1 97 ? 37.438 17.594 -5.066 1 20.88 97 SER A C 1
ATOM 761 O O . SER A 1 97 ? 36.312 17.781 -4.613 1 20.88 97 SER A O 1
ATOM 763 N N . HIS A 1 98 ? 37.938 16.422 -4.707 1 19.23 98 HIS A N 1
ATOM 764 C CA . HIS A 1 98 ? 37.781 15.273 -3.82 1 19.23 98 HIS A CA 1
ATOM 765 C C . HIS A 1 98 ? 37.969 15.672 -2.361 1 19.23 98 HIS A C 1
ATOM 767 O O . HIS A 1 98 ? 38.188 14.805 -1.499 1 19.23 98 HIS A O 1
ATOM 773 N N . THR A 1 99 ? 37.656 16.906 -1.837 1 20.19 99 THR A N 1
ATOM 774 C CA . THR A 1 99 ? 38.25 17.016 -0.505 1 20.19 99 THR A CA 1
ATOM 775 C C . THR A 1 99 ? 37.562 16.047 0.466 1 20.19 99 THR A C 1
ATOM 777 O O . THR A 1 99 ? 36.344 15.977 0.547 1 20.19 99 THR A O 1
ATOM 780 N N . THR A 1 100 ? 38.25 15.031 1.043 1 19.55 100 THR A N 1
ATOM 781 C CA . THR A 1 100 ? 38.125 13.828 1.858 1 19.55 100 THR A CA 1
ATOM 782 C C . THR A 1 100 ? 37.75 14.188 3.291 1 19.55 100 THR A C 1
ATOM 784 O O . THR A 1 100 ? 37.719 13.32 4.168 1 19.55 100 THR A O 1
ATOM 787 N N . VAL A 1 101 ? 36.844 15.109 3.676 1 20.73 101 VAL A N 1
ATOM 788 C CA . VAL A 1 101 ? 36.844 15.359 5.113 1 20.73 101 VAL A CA 1
ATOM 789 C C . VAL A 1 101 ? 36.406 14.109 5.859 1 20.73 101 VAL A C 1
ATOM 791 O O . VAL A 1 101 ? 35.406 13.477 5.477 1 20.73 101 VAL A O 1
ATOM 794 N N . ASP A 1 102 ? 37.156 13.422 6.781 1 19.72 102 ASP A N 1
ATOM 795 C CA . ASP A 1 102 ? 37.25 12.258 7.648 1 19.72 102 ASP A CA 1
ATOM 796 C C . ASP A 1 102 ? 36.219 12.312 8.766 1 19.72 102 ASP A C 1
ATOM 798 O O . ASP A 1 102 ? 36.469 12.867 9.836 1 19.72 102 ASP A O 1
ATOM 802 N N . SER A 1 103 ? 35 12.812 8.602 1 22.17 103 SER A N 1
ATOM 803 C CA . SER A 1 103 ? 34.25 13.008 9.836 1 22.17 103 SER A CA 1
ATOM 804 C C . SER A 1 103 ? 34.062 11.695 10.586 1 22.17 103 SER A C 1
ATOM 806 O O . SER A 1 103 ? 33.875 10.641 9.969 1 22.17 103 SER A O 1
ATOM 808 N N . GLY A 1 104 ? 34.438 11.594 11.906 1 21.75 104 GLY A N 1
ATOM 809 C CA . GLY A 1 104 ? 34.5 10.602 12.969 1 21.75 104 GLY A CA 1
ATOM 810 C C . GLY A 1 104 ? 33.188 9.883 13.219 1 21.75 104 GLY A C 1
ATOM 811 O O . GLY A 1 104 ? 32.125 10.359 12.805 1 21.75 104 GLY A O 1
ATOM 812 N N . PRO A 1 105 ? 33.219 8.57 13.633 1 23.69 105 PRO A N 1
ATOM 813 C CA . PRO A 1 105 ? 32.25 7.496 13.812 1 23.69 105 PRO A CA 1
ATOM 814 C C . PRO A 1 105 ? 31.188 7.828 14.867 1 23.69 105 PRO A C 1
ATOM 816 O O . PRO A 1 105 ? 31.531 8.125 16.016 1 23.69 105 PRO A O 1
ATOM 819 N N . ALA A 1 106 ? 30.172 8.602 14.68 1 25.59 106 ALA A N 1
ATOM 820 C CA . ALA A 1 106 ? 29.141 8.859 15.68 1 25.59 106 ALA A CA 1
ATOM 821 C C . ALA A 1 106 ? 28.656 7.562 16.312 1 25.59 106 ALA A C 1
ATOM 823 O O . ALA A 1 106 ? 28.406 6.574 15.617 1 25.59 106 ALA A O 1
ATOM 824 N N . GLU A 1 107 ? 28.984 7.27 17.641 1 25.88 107 GLU A N 1
ATOM 825 C CA . GLU A 1 107 ? 28.625 6.152 18.5 1 25.88 107 GLU A CA 1
ATOM 826 C C . GLU A 1 107 ? 27.125 5.879 18.469 1 25.88 107 GLU A C 1
ATOM 828 O O . GLU A 1 107 ? 26.312 6.805 18.562 1 25.88 107 GLU A O 1
ATOM 833 N N . PRO A 1 108 ? 26.703 4.75 17.922 1 29.77 108 PRO A N 1
ATOM 834 C CA . PRO A 1 108 ? 25.312 4.32 17.766 1 29.77 108 PRO A CA 1
ATOM 835 C C . PRO A 1 108 ? 24.531 4.371 19.078 1 29.77 108 PRO A C 1
ATOM 837 O O . PRO A 1 108 ? 25.109 4.184 20.156 1 29.77 108 PRO A O 1
ATOM 840 N N . PRO A 1 109 ? 23.547 5.254 19.234 1 28.02 109 PRO A N 1
ATOM 841 C CA . PRO A 1 109 ? 22.766 5.348 20.484 1 28.02 109 PRO A CA 1
ATOM 842 C C . PRO A 1 109 ? 22.547 3.99 21.141 1 28.02 109 PRO A C 1
ATOM 844 O O . PRO A 1 109 ? 22.656 2.953 20.484 1 28.02 109 PRO A O 1
ATOM 847 N N . SER A 1 110 ? 22.406 3.984 22.516 1 28.33 110 SER A N 1
ATOM 848 C CA . SER A 1 110 ? 22.266 2.982 23.578 1 28.33 110 SER A CA 1
ATOM 849 C C . SER A 1 110 ? 21.219 1.94 23.203 1 28.33 110 SER A C 1
ATOM 851 O O . SER A 1 110 ? 20.219 2.26 22.562 1 28.33 110 SER A O 1
ATOM 853 N N . GLU A 1 111 ? 21.641 0.662 23.203 1 31.2 111 GLU A N 1
ATOM 854 C CA . GLU A 1 111 ? 20.984 -0.638 23.125 1 31.2 111 GLU A CA 1
ATOM 855 C C . GLU A 1 111 ? 19.719 -0.669 23.969 1 31.2 111 GLU A C 1
ATOM 857 O O . GLU A 1 111 ? 19.781 -0.562 25.203 1 31.2 111 GLU A O 1
ATOM 862 N N . SER A 1 112 ? 18.656 0.004 23.641 1 33.91 112 SER A N 1
ATOM 863 C CA . SER A 1 112 ? 17.453 -0.295 24.406 1 33.91 112 SER A CA 1
ATOM 864 C C . SER A 1 112 ? 17.422 -1.752 24.859 1 33.91 112 SER A C 1
ATOM 866 O O . SER A 1 112 ? 17.734 -2.654 24.078 1 33.91 112 SER A O 1
ATOM 868 N N . ALA A 1 113 ? 17.578 -2.088 26.172 1 32.75 113 ALA A N 1
ATOM 869 C CA . ALA A 1 113 ? 17.438 -3.381 26.828 1 32.75 113 ALA A CA 1
ATOM 870 C C . ALA A 1 113 ? 16.344 -4.219 26.156 1 32.75 113 ALA A C 1
ATOM 872 O O . ALA A 1 113 ? 15.156 -3.906 26.266 1 32.75 113 ALA A O 1
ATOM 873 N N . ALA A 1 114 ? 16.484 -4.801 25.094 1 36.47 114 ALA A N 1
ATOM 874 C CA . ALA A 1 114 ? 15.625 -5.777 24.422 1 36.47 114 ALA A CA 1
ATOM 875 C C . ALA A 1 114 ? 15.023 -6.75 25.438 1 36.47 114 ALA A C 1
ATOM 877 O O . ALA A 1 114 ? 15.75 -7.348 26.234 1 36.47 114 ALA A O 1
ATOM 878 N N . LEU A 1 115 ? 13.914 -6.723 25.797 1 40.78 115 LEU A N 1
ATOM 879 C CA . LEU A 1 115 ? 13.211 -7.816 26.453 1 40.78 115 LEU A CA 1
ATOM 880 C C . LEU A 1 115 ? 13.758 -9.164 26 1 40.78 115 LEU A C 1
ATOM 882 O O . LEU A 1 115 ? 14.062 -9.352 24.828 1 40.78 115 LEU A O 1
ATOM 886 N N . GLY A 1 116 ? 14.57 -9.898 26.734 1 45.09 116 GLY A N 1
ATOM 887 C CA . GLY A 1 116 ? 15.203 -11.195 26.547 1 45.09 116 GLY A CA 1
ATOM 888 C C . GLY A 1 116 ? 14.422 -12.102 25.609 1 45.09 116 GLY A C 1
ATOM 889 O O . GLY A 1 116 ? 13.289 -12.477 25.906 1 45.09 116 GLY A O 1
ATOM 890 N N . SER A 1 117 ? 14.68 -11.977 24.344 1 57.5 117 SER A N 1
ATOM 891 C CA . SER A 1 117 ? 14.086 -12.891 23.375 1 57.5 117 SER A CA 1
ATOM 892 C C . SER A 1 117 ? 14.273 -14.344 23.797 1 57.5 117 SER A C 1
ATOM 894 O O . SER A 1 117 ? 15.383 -14.742 24.172 1 57.5 117 SER A O 1
ATOM 896 N N . PRO A 1 118 ? 13.281 -15.086 24.047 1 62.56 118 PRO A N 1
ATOM 897 C CA . PRO A 1 118 ? 13.391 -16.5 24.422 1 62.56 118 PRO A CA 1
ATOM 898 C C . PRO A 1 118 ? 14.148 -17.328 23.391 1 62.56 118 PRO A C 1
ATOM 900 O O . PRO A 1 118 ? 14.516 -18.469 23.672 1 62.56 118 PRO A O 1
ATOM 903 N N . PHE A 1 119 ? 14.383 -16.688 22.203 1 72.25 119 PHE A N 1
ATOM 904 C CA . PHE A 1 119 ? 15.039 -17.516 21.203 1 72.25 119 PHE A CA 1
ATOM 905 C C . PHE A 1 119 ? 16.453 -17 20.922 1 72.25 119 PHE A C 1
ATOM 907 O O . PHE A 1 119 ? 16.688 -15.789 20.922 1 72.25 119 PHE A O 1
A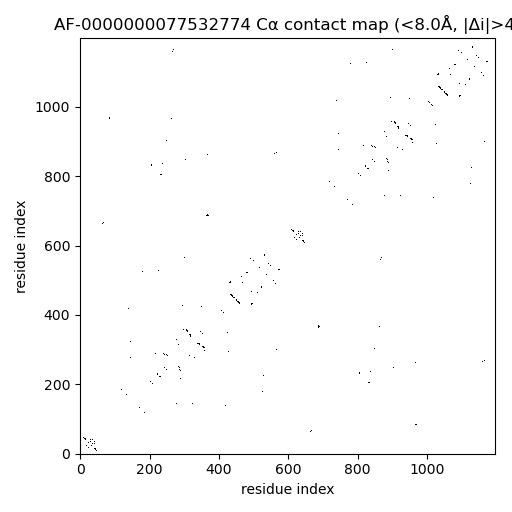TOM 914 N N . SER A 1 120 ? 17.375 -17.984 20.938 1 76.62 120 SER A N 1
ATOM 915 C CA . SER A 1 120 ? 18.734 -17.641 20.547 1 76.62 120 SER A CA 1
ATOM 916 C C . SER A 1 120 ? 18.891 -17.672 19.031 1 76.62 120 SER A C 1
ATOM 918 O O . SER A 1 120 ? 18.375 -18.578 18.359 1 76.62 120 SER A O 1
ATOM 920 N N . ARG A 1 121 ? 19.5 -16.766 18.422 1 81.31 121 ARG A N 1
ATOM 921 C CA . ARG A 1 121 ? 19.766 -16.703 16.984 1 81.31 121 ARG A CA 1
ATOM 922 C C . ARG A 1 121 ? 20.844 -17.703 16.578 1 81.31 121 ARG A C 1
ATOM 924 O O . ARG A 1 121 ? 21.672 -18.094 17.406 1 81.31 121 ARG A O 1
ATOM 931 N N . PRO A 1 122 ? 20.812 -18.156 15.328 1 83.12 122 PRO A N 1
ATOM 932 C CA . PRO A 1 122 ? 21.812 -19.094 14.852 1 83.12 122 PRO A CA 1
ATOM 933 C C . PRO A 1 122 ? 23.234 -18.531 14.906 1 83.12 122 PRO A C 1
ATOM 935 O O . PRO A 1 122 ? 23.422 -17.312 14.922 1 83.12 122 PRO A O 1
ATOM 938 N N . SER A 1 123 ? 24.188 -19.422 14.938 1 82.88 123 SER A N 1
ATOM 939 C CA . SER A 1 123 ? 25.594 -19.031 14.922 1 82.88 123 SER A CA 1
ATOM 940 C C . SER A 1 123 ? 26.016 -18.5 13.555 1 82.88 123 SER A C 1
ATOM 942 O O . SER A 1 123 ? 25.312 -18.719 12.562 1 82.88 123 SER A O 1
ATOM 944 N N . SER A 1 124 ? 27.141 -17.844 13.453 1 82 124 SER A N 1
ATOM 945 C CA . SER A 1 124 ? 27.672 -17.312 12.195 1 82 124 SER A CA 1
ATOM 946 C C . SER A 1 124 ? 27.906 -18.438 11.188 1 82 124 SER A C 1
ATOM 948 O O . SER A 1 124 ? 27.672 -18.266 9.992 1 82 124 SER A O 1
ATOM 950 N N . GLU A 1 125 ? 28.406 -19.562 11.711 1 85.06 125 GLU A N 1
ATOM 951 C CA . GLU A 1 125 ? 28.656 -20.703 10.836 1 85.06 125 GLU A CA 1
ATOM 952 C C . GLU A 1 125 ? 27.359 -21.25 10.258 1 85.06 125 GLU A C 1
ATOM 954 O O . GLU A 1 125 ? 27.312 -21.656 9.102 1 85.06 125 GLU A O 1
ATOM 959 N N . THR A 1 126 ? 26.359 -21.297 11.102 1 88.31 126 THR A N 1
ATOM 960 C CA . THR A 1 126 ? 25.062 -21.781 10.648 1 88.31 126 THR A CA 1
ATOM 961 C C . THR A 1 126 ? 24.469 -20.828 9.609 1 88.31 126 THR A C 1
ATOM 963 O O . THR A 1 126 ? 23.875 -21.266 8.617 1 88.31 126 THR A O 1
ATOM 966 N N . TYR A 1 127 ? 24.609 -19.516 9.789 1 89.62 127 TYR A N 1
ATOM 967 C CA . TYR A 1 127 ? 24.141 -18.531 8.82 1 89.62 127 TYR A CA 1
ATOM 968 C C . TYR A 1 127 ? 24.859 -18.703 7.488 1 89.62 127 TYR A C 1
ATOM 970 O O . TYR A 1 127 ? 24.25 -18.562 6.426 1 89.62 127 TYR A O 1
ATOM 978 N N . LYS A 1 128 ? 26.125 -18.969 7.582 1 89 128 LYS A N 1
ATOM 979 C CA . LYS A 1 128 ? 26.891 -19.203 6.355 1 89 128 LYS A CA 1
ATOM 980 C C . LYS A 1 128 ? 26.344 -20.406 5.586 1 89 128 LYS A C 1
ATOM 982 O O . LYS A 1 128 ? 26.25 -20.375 4.359 1 89 128 LYS A O 1
ATOM 987 N N . SER A 1 129 ? 26.062 -21.406 6.34 1 91.69 129 SER A N 1
ATOM 988 C CA . SER A 1 129 ? 25.484 -22.594 5.719 1 91.69 129 SER A CA 1
ATOM 989 C C . SER A 1 129 ? 24.125 -22.281 5.078 1 91.69 129 SER A C 1
ATOM 991 O O . SER A 1 129 ? 23.859 -22.734 3.965 1 91.69 129 SER A O 1
ATOM 993 N N . TYR A 1 130 ? 23.297 -21.516 5.84 1 92.75 130 TYR A N 1
ATOM 994 C CA . TYR A 1 130 ? 22 -21.109 5.301 1 92.75 130 TYR A CA 1
ATOM 995 C C . TYR A 1 130 ? 22.172 -20.297 4.023 1 92.75 130 TYR A C 1
ATOM 997 O O . TYR A 1 130 ? 21.438 -20.5 3.053 1 92.75 130 TYR A O 1
ATOM 1005 N N . CYS A 1 131 ? 23.141 -19.375 3.998 1 92.69 131 CYS A N 1
ATOM 1006 C CA . CYS A 1 131 ? 23.391 -18.547 2.826 1 92.69 131 CYS A CA 1
ATOM 1007 C C . CYS A 1 131 ? 23.812 -19.391 1.636 1 92.69 131 CYS A C 1
ATOM 1009 O O . CYS A 1 131 ? 23.375 -19.156 0.51 1 92.69 131 CYS A O 1
ATOM 1011 N N . ARG A 1 132 ? 24.594 -20.391 1.916 1 92.75 132 ARG A N 1
ATOM 1012 C CA . ARG A 1 132 ? 25.016 -21.281 0.846 1 92.75 132 ARG A CA 1
ATOM 1013 C C . ARG A 1 132 ? 23.828 -22.016 0.241 1 92.75 132 ARG A C 1
ATOM 1015 O O . ARG A 1 132 ? 23.719 -22.125 -0.982 1 92.75 132 ARG A O 1
ATOM 1022 N N . ILE A 1 133 ? 23 -22.484 1.052 1 94.12 133 ILE A N 1
ATOM 1023 C CA . ILE A 1 133 ? 21.812 -23.188 0.57 1 94.12 133 ILE A CA 1
ATOM 1024 C C . ILE A 1 133 ? 20.938 -22.234 -0.227 1 94.12 133 ILE A C 1
ATOM 1026 O O . ILE A 1 133 ? 20.453 -22.562 -1.314 1 94.12 133 ILE A O 1
ATOM 1030 N N . TRP A 1 134 ? 20.766 -21.047 0.297 1 94.94 134 TRP A N 1
ATOM 1031 C CA . TRP A 1 134 ? 19.938 -20.031 -0.361 1 94.94 134 TRP A CA 1
ATOM 1032 C C . TRP A 1 134 ? 20.453 -19.75 -1.769 1 94.94 134 TRP A C 1
ATOM 1034 O O . TRP A 1 134 ? 19.688 -19.766 -2.732 1 94.94 134 TRP A O 1
ATOM 1044 N N . PHE A 1 135 ? 21.734 -19.484 -1.938 1 93.5 135 PHE A N 1
ATOM 1045 C CA . PHE A 1 135 ? 22.297 -19.062 -3.215 1 93.5 135 PHE A CA 1
ATOM 1046 C C . PHE A 1 135 ? 22.391 -20.25 -4.176 1 93.5 135 PHE A C 1
ATOM 1048 O O . PHE A 1 135 ? 22.297 -20.078 -5.391 1 93.5 135 PHE A O 1
ATOM 1055 N N . ASN A 1 136 ? 22.391 -21.453 -3.662 1 91.5 136 ASN A N 1
ATOM 1056 C CA . ASN A 1 136 ? 22.484 -22.625 -4.512 1 91.5 136 ASN A CA 1
ATOM 1057 C C . ASN A 1 136 ? 21.109 -23.109 -4.973 1 91.5 136 ASN A C 1
ATOM 1059 O O . ASN A 1 136 ? 20.969 -23.609 -6.086 1 91.5 136 ASN A O 1
ATOM 1063 N N . ARG A 1 137 ? 20.125 -22.859 -4.145 1 91.38 137 ARG A N 1
ATOM 1064 C CA . ARG A 1 137 ? 18.875 -23.562 -4.402 1 91.38 137 ARG A CA 1
ATOM 1065 C C . ARG A 1 137 ? 17.75 -22.594 -4.727 1 91.38 137 ARG A C 1
ATOM 1067 O O . ARG A 1 137 ? 16.828 -22.922 -5.473 1 91.38 137 ARG A O 1
ATOM 1074 N N . TYR A 1 138 ? 17.797 -21.406 -4.164 1 92.62 138 TYR A N 1
ATOM 1075 C CA . TYR A 1 138 ? 16.609 -20.547 -4.246 1 92.62 138 TYR A CA 1
ATOM 1076 C C . TYR A 1 138 ? 16.922 -19.266 -5 1 92.62 138 TYR A C 1
ATOM 1078 O O . TYR A 1 138 ? 16.078 -18.734 -5.719 1 92.62 138 TYR A O 1
ATOM 1086 N N . HIS A 1 139 ? 18.078 -18.703 -4.949 1 93.06 139 HIS A N 1
ATOM 1087 C CA . HIS A 1 139 ? 18.406 -17.344 -5.379 1 93.06 139 HIS A CA 1
ATOM 1088 C C . HIS A 1 139 ? 18.344 -17.219 -6.895 1 93.06 139 HIS A C 1
ATOM 1090 O O . HIS A 1 139 ? 18.141 -16.125 -7.426 1 93.06 139 HIS A O 1
ATOM 1096 N N . SER A 1 140 ? 18.422 -18.297 -7.625 1 89 140 SER A N 1
ATOM 1097 C CA . SER A 1 140 ? 18.484 -18.266 -9.078 1 89 140 SER A CA 1
ATOM 1098 C C . SER A 1 140 ? 17.203 -17.672 -9.672 1 89 140 SER A C 1
ATOM 1100 O O . SER A 1 140 ? 17.25 -16.969 -10.68 1 89 140 SER A O 1
ATOM 1102 N N . TRP A 1 141 ? 16.094 -17.938 -9.039 1 90.06 141 TRP A N 1
ATOM 1103 C CA . TRP A 1 141 ? 14.852 -17.406 -9.602 1 90.06 141 TRP A CA 1
ATOM 1104 C C . TRP A 1 141 ? 14.383 -16.172 -8.836 1 90.06 141 TRP A C 1
ATOM 1106 O O . TRP A 1 141 ? 13.352 -15.578 -9.164 1 90.06 141 TRP A O 1
ATOM 1116 N N . PHE A 1 142 ? 15.109 -15.781 -7.836 1 93.06 142 PHE A N 1
ATOM 1117 C CA . PHE A 1 142 ? 14.836 -14.562 -7.078 1 93.06 142 PHE A CA 1
ATOM 1118 C C . PHE A 1 142 ? 16.125 -13.812 -6.777 1 93.06 142 PHE A C 1
ATOM 1120 O O . PHE A 1 142 ? 16.5 -13.648 -5.613 1 93.06 142 PHE A O 1
ATOM 1127 N N . PRO A 1 143 ? 16.703 -13.297 -7.801 1 94.12 143 PRO A N 1
ATOM 1128 C CA . PRO A 1 143 ? 18.078 -12.789 -7.699 1 94.12 143 PRO A CA 1
ATOM 1129 C C . PRO A 1 143 ? 18.125 -11.328 -7.246 1 94.12 143 PRO A C 1
ATOM 1131 O O . PRO A 1 143 ? 18.656 -10.469 -7.961 1 94.12 143 PRO A O 1
ATOM 1134 N N . ILE A 1 144 ? 17.766 -11.047 -6.027 1 95.94 144 ILE A N 1
ATOM 1135 C CA . ILE A 1 144 ? 17.672 -9.672 -5.562 1 95.94 144 ILE A CA 1
ATOM 1136 C C . ILE A 1 144 ? 18.906 -9.336 -4.707 1 95.94 144 ILE A C 1
ATOM 1138 O O . ILE A 1 144 ? 19.141 -8.172 -4.387 1 95.94 144 ILE A O 1
ATOM 1142 N N . LEU A 1 145 ? 19.734 -10.375 -4.34 1 95.25 145 LEU A N 1
ATOM 1143 C CA . LEU A 1 145 ? 20.891 -10.156 -3.482 1 95.25 145 LEU A CA 1
ATOM 1144 C C . LEU A 1 145 ? 22.188 -10.359 -4.262 1 95.25 145 LEU A C 1
ATOM 1146 O O . LEU A 1 145 ? 22.266 -11.234 -5.129 1 95.25 145 LEU A O 1
ATOM 1150 N N . HIS A 1 146 ? 23.078 -9.523 -3.963 1 92.81 146 HIS A N 1
ATOM 1151 C CA . HIS A 1 146 ? 24.438 -9.742 -4.48 1 92.81 146 HIS A CA 1
ATOM 1152 C C . HIS A 1 146 ? 25.203 -10.719 -3.594 1 92.81 146 HIS A C 1
ATOM 1154 O O . HIS A 1 146 ? 25.562 -10.383 -2.459 1 92.81 146 HIS A O 1
ATOM 1160 N N . GLN A 1 147 ? 25.609 -11.844 -4.105 1 92.19 147 GLN A N 1
ATOM 1161 C CA . GLN A 1 147 ? 26.109 -12.961 -3.324 1 92.19 147 GLN A CA 1
ATOM 1162 C C . GLN A 1 147 ? 27.406 -12.594 -2.607 1 92.19 147 GLN A C 1
ATOM 1164 O O . GLN A 1 147 ? 27.531 -12.781 -1.396 1 92.19 147 GLN A O 1
ATOM 1169 N N . PRO A 1 148 ? 28.375 -11.992 -3.27 1 87.44 148 PRO A N 1
ATOM 1170 C CA . PRO A 1 148 ? 29.609 -11.664 -2.562 1 87.44 148 PRO A CA 1
ATOM 1171 C C . PRO A 1 148 ? 29.406 -10.68 -1.418 1 87.44 148 PRO A C 1
ATOM 1173 O O . PRO A 1 148 ? 30.047 -10.789 -0.373 1 87.44 148 PRO A O 1
ATOM 1176 N N . THR A 1 149 ? 28.516 -9.773 -1.631 1 85.69 149 THR A N 1
ATOM 1177 C CA . THR A 1 149 ? 28.234 -8.781 -0.598 1 85.69 149 THR A CA 1
ATOM 1178 C C . THR A 1 149 ? 27.625 -9.445 0.637 1 85.69 149 THR A C 1
ATOM 1180 O O . THR A 1 149 ? 28.016 -9.133 1.767 1 85.69 149 THR A O 1
ATOM 1183 N N . ILE A 1 150 ? 26.719 -10.383 0.458 1 89.06 150 ILE A N 1
ATOM 1184 C CA . ILE A 1 150 ? 26.031 -11.039 1.56 1 89.06 150 ILE A CA 1
ATOM 1185 C C . ILE A 1 150 ? 26.969 -12 2.275 1 89.06 150 ILE A C 1
ATOM 1187 O O . ILE A 1 150 ? 26.953 -12.094 3.506 1 89.06 150 ILE A O 1
ATOM 1191 N N . LEU A 1 151 ? 27.766 -12.68 1.493 1 85.19 151 LEU A N 1
ATOM 1192 C CA . LEU A 1 151 ? 28.719 -13.602 2.098 1 85.19 151 LEU A CA 1
ATOM 1193 C C . LEU A 1 151 ? 29.766 -12.852 2.912 1 85.19 151 LEU A C 1
ATOM 1195 O O . LEU A 1 151 ? 30.234 -13.352 3.932 1 85.19 151 LEU A O 1
ATOM 1199 N N . GLY A 1 152 ? 30.078 -11.625 2.475 1 82.12 152 GLY A N 1
ATOM 1200 C CA . GLY A 1 152 ? 30.969 -10.773 3.24 1 82.12 152 GLY A CA 1
ATOM 1201 C C . GLY A 1 152 ? 30.375 -10.336 4.57 1 82.12 152 GLY A C 1
ATOM 1202 O O . GLY A 1 152 ? 31.109 -10.195 5.555 1 82.12 152 GLY A O 1
ATOM 1203 N N . LEU A 1 153 ? 29.078 -10.156 4.551 1 77.88 153 LEU A N 1
ATOM 1204 C CA . LEU A 1 153 ? 28.391 -9.758 5.773 1 77.88 153 LEU A CA 1
ATOM 1205 C C . LEU A 1 153 ? 28.484 -10.859 6.828 1 77.88 153 LEU A C 1
ATOM 1207 O O . LEU A 1 153 ? 28.484 -10.57 8.023 1 77.88 153 LEU A O 1
ATOM 1211 N N . CYS A 1 154 ? 28.516 -12.117 6.406 1 77.19 154 CYS A N 1
ATOM 1212 C CA . CYS A 1 154 ? 28.594 -13.242 7.324 1 77.19 154 CYS A CA 1
ATOM 1213 C C . CYS A 1 154 ? 29.969 -13.328 7.973 1 77.19 154 CYS A C 1
ATOM 1215 O O . CYS A 1 154 ? 30.125 -13.891 9.062 1 77.19 154 CYS A O 1
ATOM 1217 N N . GLU A 1 155 ? 31.016 -12.867 7.27 1 72.5 155 GLU A N 1
ATOM 1218 C CA . GLU A 1 155 ? 32.375 -12.953 7.773 1 72.5 155 GLU A CA 1
ATOM 1219 C C . GLU A 1 155 ? 32.656 -11.875 8.82 1 72.5 155 GLU A C 1
ATOM 1221 O O . GLU A 1 155 ? 33.5 -12.047 9.688 1 72.5 155 GLU A O 1
ATOM 1226 N N . ASP A 1 156 ? 31.969 -10.758 8.609 1 60.47 156 ASP A N 1
ATOM 1227 C CA . ASP A 1 156 ? 32.25 -9.664 9.531 1 60.47 156 ASP A CA 1
ATOM 1228 C C . ASP A 1 156 ? 31.844 -10.039 10.961 1 60.47 156 ASP A C 1
ATOM 1230 O O . ASP A 1 156 ? 30.984 -10.891 11.172 1 60.47 156 ASP A O 1
ATOM 1234 N N . ASP A 1 157 ? 32.656 -9.734 11.992 1 51.47 157 ASP A N 1
ATOM 1235 C CA . ASP A 1 157 ? 32.75 -10.062 13.406 1 51.47 157 ASP A CA 1
ATOM 1236 C C . ASP A 1 157 ? 31.344 -10.07 14.039 1 51.47 157 ASP A C 1
ATOM 1238 O O . ASP A 1 157 ? 30.641 -9.055 14.023 1 51.47 157 ASP A O 1
ATOM 1242 N N . PRO A 1 158 ? 30.938 -11.281 14.352 1 47.53 158 PRO A N 1
ATOM 1243 C CA . PRO A 1 158 ? 29.656 -11.602 15 1 47.53 158 PRO A CA 1
ATOM 1244 C C . PRO A 1 158 ? 29.328 -10.672 16.172 1 47.53 158 PRO A C 1
ATOM 1246 O O . PRO A 1 158 ? 28.219 -10.703 16.688 1 47.53 158 PRO A O 1
ATOM 1249 N N . SER A 1 159 ? 30.344 -10.188 16.812 1 43.25 159 SER A N 1
ATOM 1250 C CA . SER A 1 159 ? 30.125 -9.453 18.062 1 43.25 159 SER A CA 1
ATOM 1251 C C . SER A 1 159 ? 29.375 -8.156 17.812 1 43.25 159 SER A C 1
ATOM 1253 O O . SER A 1 159 ? 28.969 -7.48 18.766 1 43.25 159 SER A O 1
ATOM 1255 N N . GLN A 1 160 ? 29.625 -7.57 16.688 1 46.88 160 GLN A N 1
ATOM 1256 C CA . GLN A 1 160 ? 29.047 -6.238 16.531 1 46.88 160 GLN A CA 1
ATOM 1257 C C . GLN A 1 160 ? 27.531 -6.305 16.438 1 46.88 160 GLN A C 1
ATOM 1259 O O . GLN A 1 160 ? 26.969 -7.199 15.805 1 46.88 160 GLN A O 1
ATOM 1264 N N . PRO A 1 161 ? 26.938 -5.602 17.391 1 47.22 161 PRO A N 1
ATOM 1265 C CA . PRO A 1 161 ? 25.469 -5.535 17.453 1 47.22 161 PRO A CA 1
ATOM 1266 C C . PRO A 1 161 ? 24.812 -5.648 16.094 1 47.22 161 PRO A C 1
ATOM 1268 O O . PRO A 1 161 ? 25.391 -5.242 15.078 1 47.22 161 PRO A O 1
ATOM 1271 N N . ARG A 1 162 ? 23.828 -6.484 15.883 1 51.12 162 ARG A N 1
ATOM 1272 C CA . ARG A 1 162 ? 23.047 -6.949 14.742 1 51.12 162 ARG A CA 1
ATOM 1273 C C . ARG A 1 162 ? 22.672 -5.789 13.828 1 51.12 162 ARG A C 1
ATOM 1275 O O . ARG A 1 162 ? 21.812 -4.977 14.164 1 51.12 162 ARG A O 1
ATOM 1282 N N . GLY A 1 163 ? 23.5 -5.27 13.031 1 55.56 163 GLY A N 1
ATOM 1283 C CA . GLY A 1 163 ? 23.219 -4.242 12.047 1 55.56 163 GLY A CA 1
ATOM 1284 C C . GLY A 1 163 ? 22.172 -4.664 11.023 1 55.56 163 GLY A C 1
ATOM 1285 O O . GLY A 1 163 ? 21.688 -5.797 11.062 1 55.56 163 GLY A O 1
ATOM 1286 N N . PRO A 1 164 ? 21.609 -3.83 10.312 1 57.66 164 PRO A N 1
ATOM 1287 C CA . PRO A 1 164 ? 20.625 -4.078 9.258 1 57.66 164 PRO A CA 1
ATOM 1288 C C . PRO A 1 164 ? 20.969 -5.289 8.398 1 57.66 164 PRO A C 1
ATOM 1290 O O . PRO A 1 164 ? 20.078 -5.996 7.926 1 57.66 164 PRO A O 1
ATOM 1293 N N . ALA A 1 165 ? 22.172 -5.688 8.336 1 63.59 165 ALA A N 1
ATOM 1294 C CA . ALA A 1 165 ? 22.594 -6.836 7.539 1 63.59 165 ALA A CA 1
ATOM 1295 C C . ALA A 1 165 ? 22.188 -8.148 8.211 1 63.59 165 ALA A C 1
ATOM 1297 O O . ALA A 1 165 ? 21.891 -9.133 7.531 1 63.59 165 ALA A O 1
ATOM 1298 N N . SER A 1 166 ? 21.953 -8.031 9.383 1 82.12 166 SER A N 1
ATOM 1299 C CA . SER A 1 166 ? 21.562 -9.211 10.148 1 82.12 166 SER A CA 1
ATOM 1300 C C . SER A 1 166 ? 20.141 -9.633 9.828 1 82.12 166 SER A C 1
ATOM 1302 O O . SER A 1 166 ? 19.812 -10.828 9.828 1 82.12 166 SER A O 1
ATOM 1304 N N . LEU A 1 167 ? 19.375 -8.742 9.367 1 89.62 167 LEU A N 1
ATOM 1305 C CA . LEU A 1 167 ? 17.969 -9.086 9.125 1 89.62 167 LEU A CA 1
ATOM 1306 C C . LEU A 1 167 ? 17.828 -9.859 7.812 1 89.62 167 LEU A C 1
ATOM 1308 O O . LEU A 1 167 ? 16.953 -10.711 7.688 1 89.62 167 LEU A O 1
ATOM 1312 N N . ILE A 1 168 ? 18.75 -9.617 6.883 1 94.19 168 ILE A N 1
ATOM 1313 C CA . ILE A 1 168 ? 18.734 -10.391 5.648 1 94.19 168 ILE A CA 1
ATOM 1314 C C . ILE A 1 168 ? 19.047 -11.859 5.953 1 94.19 168 ILE A C 1
ATOM 1316 O O . ILE A 1 168 ? 18.406 -12.766 5.422 1 94.19 168 ILE A O 1
ATOM 1320 N N . LEU A 1 169 ? 20.047 -12.039 6.832 1 92.88 169 LEU A N 1
ATOM 1321 C CA . LEU A 1 169 ? 20.422 -13.398 7.227 1 92.88 169 LEU A CA 1
ATOM 1322 C C . LEU A 1 169 ? 19.266 -14.094 7.945 1 92.88 169 LEU A C 1
ATOM 1324 O O . LEU A 1 169 ? 19.016 -15.281 7.73 1 92.88 169 LEU A O 1
ATOM 1328 N N . ASP A 1 170 ? 18.562 -13.344 8.797 1 93.12 170 ASP A N 1
ATOM 1329 C CA . ASP A 1 170 ? 17.391 -13.883 9.484 1 93.12 170 ASP A CA 1
ATOM 1330 C C . ASP A 1 170 ? 16.312 -14.297 8.477 1 93.12 170 ASP A C 1
ATOM 1332 O O . ASP A 1 170 ? 15.641 -15.312 8.664 1 93.12 170 ASP A O 1
ATOM 1336 N N . ALA A 1 171 ? 16.094 -13.477 7.457 1 96.06 171 ALA A N 1
ATOM 1337 C CA . ALA A 1 171 ? 15.094 -13.781 6.441 1 96.06 171 ALA A CA 1
ATOM 1338 C C . ALA A 1 171 ? 15.461 -15.055 5.676 1 96.06 171 ALA A C 1
ATOM 1340 O O . ALA A 1 171 ? 14.602 -15.898 5.426 1 96.06 171 ALA A O 1
ATOM 1341 N N . ILE A 1 172 ? 16.75 -15.133 5.312 1 95.25 172 ILE A N 1
ATOM 1342 C CA . ILE A 1 172 ? 17.219 -16.344 4.641 1 95.25 172 ILE A CA 1
ATOM 1343 C C . ILE A 1 172 ? 17.016 -17.547 5.539 1 95.25 172 ILE A C 1
ATOM 1345 O O . ILE A 1 172 ? 16.516 -18.594 5.086 1 95.25 172 ILE A O 1
ATOM 1349 N N . ALA A 1 173 ? 17.359 -17.422 6.816 1 93 173 ALA A N 1
ATOM 1350 C CA . ALA A 1 173 ? 17.172 -18.5 7.777 1 93 173 ALA A CA 1
ATOM 1351 C C . ALA A 1 173 ? 15.703 -18.922 7.84 1 93 173 ALA A C 1
ATOM 1353 O O . ALA A 1 173 ? 15.398 -20.109 7.891 1 93 173 ALA A O 1
ATOM 1354 N N . ALA A 1 174 ? 14.773 -17.969 7.863 1 93.19 174 ALA A N 1
ATOM 1355 C CA . ALA A 1 174 ? 13.352 -18.281 7.918 1 93.19 174 ALA A CA 1
ATOM 1356 C C . ALA A 1 174 ? 12.922 -19.125 6.723 1 93.19 174 ALA A C 1
ATOM 1358 O O . ALA A 1 174 ? 12.133 -20.062 6.867 1 93.19 174 ALA A O 1
ATOM 1359 N N . VAL A 1 175 ? 13.438 -18.828 5.531 1 94.06 175 VAL A N 1
ATOM 1360 C CA . VAL A 1 175 ? 13.078 -19.578 4.328 1 94.06 175 VAL A CA 1
ATOM 1361 C C . VAL A 1 175 ? 13.656 -21 4.41 1 94.06 175 VAL A C 1
ATOM 1363 O O . VAL A 1 175 ? 12.953 -21.969 4.156 1 94.06 175 VAL A O 1
ATOM 1366 N N . ILE A 1 176 ? 14.938 -21.078 4.809 1 93.69 176 ILE A N 1
ATOM 1367 C CA . ILE A 1 176 ? 15.641 -22.344 4.82 1 93.69 176 ILE A CA 1
ATOM 1368 C C . ILE A 1 176 ? 15.008 -23.281 5.859 1 93.69 176 ILE A C 1
ATOM 1370 O O . ILE A 1 176 ? 14.805 -24.469 5.602 1 93.69 176 ILE A O 1
ATOM 1374 N N . ILE A 1 177 ? 14.656 -22.734 7.008 1 91.12 177 ILE A N 1
ATOM 1375 C CA . ILE A 1 177 ? 14.094 -23.531 8.094 1 91.12 177 ILE A CA 1
ATOM 1376 C C . ILE A 1 177 ? 12.648 -23.906 7.762 1 91.12 177 ILE A C 1
ATOM 1378 O O . ILE A 1 177 ? 12.234 -25.047 7.984 1 91.12 177 ILE A O 1
ATOM 1382 N N . SER A 1 178 ? 11.836 -22.969 7.23 1 89.62 178 SER A N 1
ATOM 1383 C CA . SER A 1 178 ? 10.438 -23.234 6.918 1 89.62 178 SER A CA 1
ATOM 1384 C C . SER A 1 178 ? 10.305 -24.281 5.812 1 89.62 178 SER A C 1
ATOM 1386 O O . SER A 1 178 ? 9.312 -25.016 5.754 1 89.62 178 SER A O 1
ATOM 1388 N N . THR A 1 179 ? 11.32 -24.422 4.926 1 89.94 179 THR A N 1
ATOM 1389 C CA . THR A 1 179 ? 11.289 -25.375 3.828 1 89.94 179 THR A CA 1
ATOM 1390 C C . THR A 1 179 ? 12.039 -26.656 4.207 1 89.94 179 THR A C 1
ATOM 1392 O O . THR A 1 179 ? 12.281 -27.516 3.357 1 89.94 179 THR A O 1
ATOM 1395 N N . ARG A 1 180 ? 12.555 -26.703 5.402 1 86.31 180 ARG A N 1
ATOM 1396 C CA . ARG A 1 180 ? 13.172 -27.875 6.004 1 86.31 180 ARG A CA 1
ATOM 1397 C C . ARG A 1 180 ? 14.422 -28.297 5.23 1 86.31 180 ARG A C 1
ATOM 1399 O O . ARG A 1 180 ? 14.617 -29.484 4.969 1 86.31 180 ARG A O 1
ATOM 1406 N N . GLN A 1 181 ? 15.117 -27.391 4.758 1 85.5 181 GLN A N 1
ATOM 1407 C CA . GLN A 1 181 ? 16.359 -27.656 4.043 1 85.5 181 GLN A CA 1
ATOM 1408 C C . GLN A 1 181 ? 17.531 -27.812 5.008 1 85.5 181 GLN A C 1
ATOM 1410 O O . GLN A 1 181 ? 18.609 -28.281 4.625 1 85.5 181 GLN A O 1
ATOM 1415 N N . ALA A 1 182 ? 17.406 -27.328 6.203 1 81.94 182 ALA A N 1
ATOM 1416 C CA . ALA A 1 182 ? 18.406 -27.438 7.254 1 81.94 182 ALA A CA 1
ATOM 1417 C C . ALA A 1 182 ? 17.766 -27.688 8.617 1 81.94 182 ALA A C 1
ATOM 1419 O O . ALA A 1 182 ? 16.609 -27.281 8.844 1 81.94 182 ALA A O 1
ATOM 1420 N N . PRO A 1 183 ? 18.484 -28.516 9.406 1 73.06 183 PRO A N 1
ATOM 1421 C CA . PRO A 1 183 ? 17.922 -28.734 10.734 1 73.06 183 PRO A CA 1
ATOM 1422 C C . PRO A 1 183 ? 17.969 -27.484 11.609 1 73.06 183 PRO A C 1
ATOM 1424 O O . PRO A 1 183 ? 18.75 -26.578 11.352 1 73.06 183 PRO A O 1
ATOM 1427 N N . VAL A 1 184 ? 16.922 -27.328 12.43 1 65.81 184 VAL A N 1
ATOM 1428 C CA . VAL A 1 184 ? 16.938 -26.234 13.398 1 65.81 184 VAL A CA 1
ATOM 1429 C C . VAL A 1 184 ? 17.734 -26.656 14.625 1 65.81 184 VAL A C 1
ATOM 1431 O O . VAL A 1 184 ? 17.562 -27.766 15.141 1 65.81 184 VAL A O 1
ATOM 1434 N N . ASP A 1 185 ? 18.906 -26.203 14.75 1 60.19 185 ASP A N 1
ATOM 1435 C CA . ASP A 1 185 ? 19.688 -26.516 15.945 1 60.19 185 ASP A CA 1
ATOM 1436 C C . ASP A 1 185 ? 18.875 -26.281 17.219 1 60.19 185 ASP A C 1
ATOM 1438 O O . ASP A 1 185 ? 19.172 -26.844 18.266 1 60.19 185 ASP A O 1
ATOM 1442 N N . THR A 1 186 ? 17.891 -25.344 17.094 1 56.44 186 THR A N 1
ATOM 1443 C CA . THR A 1 186 ? 17.328 -24.891 18.375 1 56.44 186 THR A CA 1
ATOM 1444 C C . THR A 1 186 ? 16.156 -25.781 18.781 1 56.44 186 THR A C 1
ATOM 1446 O O . THR A 1 186 ? 15.445 -26.312 17.938 1 56.44 186 THR A O 1
ATOM 1449 N N . GLY A 1 187 ? 16.297 -26.609 19.812 1 60.41 187 GLY A N 1
ATOM 1450 C CA . GLY A 1 187 ? 15.203 -27.25 20.531 1 60.41 187 GLY A CA 1
ATOM 1451 C C . GLY A 1 187 ? 13.867 -26.562 20.328 1 60.41 187 GLY A C 1
ATOM 1452 O O . GLY A 1 187 ? 12.867 -26.969 20.922 1 60.41 187 GLY A O 1
ATOM 1453 N N . LEU A 1 188 ? 13.82 -25.609 19.5 1 62.97 188 LEU A N 1
ATOM 1454 C CA . LEU A 1 188 ? 12.602 -24.812 19.391 1 62.97 188 LEU A CA 1
ATOM 1455 C C . LEU A 1 188 ? 11.711 -25.328 18.266 1 62.97 188 LEU A C 1
ATOM 1457 O O . LEU A 1 188 ? 12.203 -25.938 17.312 1 62.97 188 LEU A O 1
ATOM 1461 N N . ASP A 1 189 ? 10.461 -25.266 18.5 1 81.19 189 ASP A N 1
ATOM 1462 C CA . ASP A 1 189 ? 9.453 -25.5 17.469 1 81.19 189 ASP A CA 1
ATOM 1463 C C . ASP A 1 189 ? 9.742 -24.656 16.219 1 81.19 189 ASP A C 1
ATOM 1465 O O . ASP A 1 189 ? 9.875 -23.438 16.297 1 81.19 189 ASP A O 1
ATOM 1469 N N . ARG A 1 190 ? 10.008 -25.328 15.125 1 84.19 190 ARG A N 1
ATOM 1470 C CA . ARG A 1 190 ? 10.383 -24.719 13.852 1 84.19 190 ARG A CA 1
ATOM 1471 C C . ARG A 1 190 ? 9.422 -23.609 13.477 1 84.19 190 ARG A C 1
ATOM 1473 O O . ARG A 1 190 ? 9.844 -22.516 13.086 1 84.19 190 ARG A O 1
ATOM 1480 N N . ASP A 1 191 ? 8.172 -23.875 13.625 1 84.38 191 ASP A N 1
ATOM 1481 C CA . ASP A 1 191 ? 7.156 -22.906 13.227 1 84.38 191 ASP A CA 1
ATOM 1482 C C . ASP A 1 191 ? 7.203 -21.672 14.125 1 84.38 191 ASP A C 1
ATOM 1484 O O . ASP A 1 191 ? 7.07 -20.547 13.641 1 84.38 191 ASP A O 1
ATOM 1488 N N . GLN A 1 192 ? 7.414 -21.922 15.328 1 86.56 192 GLN A N 1
ATOM 1489 C CA . GLN A 1 192 ? 7.488 -20.812 16.281 1 86.56 192 GLN A CA 1
ATOM 1490 C C . GLN A 1 192 ? 8.734 -19.969 16.031 1 86.56 192 GLN A C 1
ATOM 1492 O O . GLN A 1 192 ? 8.688 -18.734 16.156 1 86.56 192 GLN A O 1
ATOM 1497 N N . PHE A 1 193 ? 9.812 -20.641 15.734 1 88.25 193 PHE A N 1
ATOM 1498 C CA . PHE A 1 193 ? 11.055 -19.938 15.477 1 88.25 193 PHE A CA 1
ATOM 1499 C C . PHE A 1 193 ? 10.945 -19.094 14.211 1 88.25 193 PHE A C 1
ATOM 1501 O O . PHE A 1 193 ? 11.383 -17.938 14.18 1 88.25 193 PHE A O 1
ATOM 1508 N N . CYS A 1 194 ? 10.352 -19.656 13.148 1 90.56 194 CYS A N 1
ATOM 1509 C CA . CYS A 1 194 ? 10.172 -18.938 11.906 1 90.56 194 CYS A CA 1
ATOM 1510 C C . CYS A 1 194 ? 9.242 -17.734 12.102 1 90.56 194 CYS A C 1
ATOM 1512 O O . CYS A 1 194 ? 9.477 -16.656 11.555 1 90.56 194 CYS A O 1
ATOM 1514 N N . ARG A 1 195 ? 8.25 -17.938 12.906 1 90.19 195 ARG A N 1
ATOM 1515 C CA . ARG A 1 195 ? 7.324 -16.859 13.195 1 90.19 195 ARG A CA 1
ATOM 1516 C C . ARG A 1 195 ? 8.008 -15.734 13.969 1 90.19 195 ARG A C 1
ATOM 1518 O O . ARG A 1 195 ? 7.75 -14.555 13.727 1 90.19 195 ARG A O 1
ATOM 1525 N N . TYR A 1 196 ? 8.797 -16.172 14.859 1 90.75 196 TYR A N 1
ATOM 1526 C CA . TYR A 1 196 ? 9.555 -15.195 15.641 1 90.75 196 TYR A CA 1
ATOM 1527 C C . TYR A 1 196 ? 10.438 -14.344 14.734 1 90.75 196 TYR A C 1
ATOM 1529 O O . TYR A 1 196 ? 10.43 -13.117 14.82 1 90.75 196 TYR A O 1
ATOM 1537 N N . LEU A 1 197 ? 11.242 -14.984 13.867 1 92.31 197 LEU A N 1
ATOM 1538 C CA . LEU A 1 197 ? 12.109 -14.266 12.945 1 92.31 197 LEU A CA 1
ATOM 1539 C C . LEU A 1 197 ? 11.297 -13.359 12.023 1 92.31 197 LEU A C 1
ATOM 1541 O O . LEU A 1 197 ? 11.664 -12.211 11.797 1 92.31 197 LEU A O 1
ATOM 1545 N N . THR A 1 198 ? 10.195 -13.891 11.555 1 94.88 198 THR A N 1
ATOM 1546 C CA . THR A 1 198 ? 9.336 -13.156 10.633 1 94.88 198 THR A CA 1
ATOM 1547 C C . THR A 1 198 ? 8.789 -11.898 11.305 1 94.88 198 THR A C 1
ATOM 1549 O O . THR A 1 198 ? 8.852 -10.805 10.727 1 94.88 198 THR A O 1
ATOM 1552 N N . ASP A 1 199 ? 8.297 -12.039 12.508 1 94.44 199 ASP A N 1
ATOM 1553 C CA . ASP A 1 199 ? 7.711 -10.914 13.227 1 94.44 199 ASP A CA 1
ATOM 1554 C C . ASP A 1 199 ? 8.758 -9.852 13.539 1 94.44 199 ASP A C 1
ATOM 1556 O O . ASP A 1 199 ? 8.484 -8.648 13.438 1 94.44 199 ASP A O 1
ATOM 1560 N N . GLU A 1 200 ? 9.914 -10.266 13.844 1 92.75 200 GLU A N 1
ATOM 1561 C CA . GLU A 1 200 ? 10.992 -9.336 14.133 1 92.75 200 GLU A CA 1
ATOM 1562 C C . GLU A 1 200 ? 11.367 -8.523 12.898 1 92.75 200 GLU A C 1
ATOM 1564 O O . GLU A 1 200 ? 11.617 -7.316 12.992 1 92.75 200 GLU A O 1
ATOM 1569 N N . ILE A 1 201 ? 11.461 -9.188 11.836 1 95.25 201 ILE A N 1
ATOM 1570 C CA . ILE A 1 201 ? 11.836 -8.523 10.594 1 95.25 201 ILE A CA 1
ATOM 1571 C C . ILE A 1 201 ? 10.75 -7.523 10.188 1 95.25 201 ILE A C 1
ATOM 1573 O O . ILE A 1 201 ? 11.055 -6.398 9.789 1 95.25 201 ILE A O 1
ATOM 1577 N N . ILE A 1 202 ? 9.461 -7.918 10.32 1 96.75 202 ILE A N 1
ATOM 1578 C CA . ILE A 1 202 ? 8.344 -7.062 9.953 1 96.75 202 ILE A CA 1
ATOM 1579 C C . ILE A 1 202 ? 8.367 -5.789 10.797 1 96.75 202 ILE A C 1
ATOM 1581 O O . ILE A 1 202 ? 8.297 -4.68 10.258 1 96.75 202 ILE A O 1
ATOM 1585 N N . LEU A 1 203 ? 8.469 -5.973 12.07 1 95.81 203 LEU A N 1
ATOM 1586 C CA . LEU A 1 203 ? 8.453 -4.828 12.977 1 95.81 203 LEU A CA 1
ATOM 1587 C C . LEU A 1 203 ? 9.672 -3.938 12.75 1 95.81 203 LEU A C 1
ATOM 1589 O O . LEU A 1 203 ? 9.555 -2.709 12.758 1 95.81 203 LEU A O 1
ATOM 1593 N N . ALA A 1 204 ? 10.836 -4.543 12.492 1 93.62 204 ALA A N 1
ATOM 1594 C CA . ALA A 1 204 ? 12.039 -3.764 12.211 1 93.62 204 ALA A CA 1
ATOM 1595 C C . ALA A 1 204 ? 11.875 -2.932 10.945 1 93.62 204 ALA A C 1
ATOM 1597 O O . ALA A 1 204 ? 12.336 -1.79 10.875 1 93.62 204 ALA A O 1
ATOM 1598 N N . ALA A 1 205 ? 11.234 -3.508 9.969 1 94.81 205 ALA A N 1
ATOM 1599 C CA . ALA A 1 205 ? 11.047 -2.822 8.688 1 94.81 205 ALA A CA 1
ATOM 1600 C C . ALA A 1 205 ? 10.07 -1.66 8.828 1 94.81 205 ALA A C 1
ATOM 1602 O O . ALA A 1 205 ? 10.227 -0.623 8.18 1 94.81 205 ALA A O 1
ATOM 1603 N N . ILE A 1 206 ? 9.078 -1.756 9.695 1 94.81 206 ILE A N 1
ATOM 1604 C CA . ILE A 1 206 ? 8.047 -0.736 9.867 1 94.81 206 ILE A CA 1
ATOM 1605 C C . ILE A 1 206 ? 8.617 0.437 10.664 1 94.81 206 ILE A C 1
ATOM 1607 O O . ILE A 1 206 ? 8.391 1.599 10.32 1 94.81 206 ILE A O 1
ATOM 1611 N N . HIS A 1 207 ? 9.414 0.206 11.711 1 89.94 207 HIS A N 1
ATOM 1612 C CA . HIS A 1 207 ? 9.82 1.244 12.656 1 89.94 207 HIS A CA 1
ATOM 1613 C C . HIS A 1 207 ? 11.094 1.945 12.188 1 89.94 207 HIS A C 1
ATOM 1615 O O . HIS A 1 207 ? 11.352 3.088 12.578 1 89.94 207 HIS A O 1
ATOM 1621 N N . ASP A 1 208 ? 11.891 1.292 11.43 1 85.69 208 ASP A N 1
ATOM 1622 C CA . ASP A 1 208 ? 13.148 1.864 10.945 1 85.69 208 ASP A CA 1
ATOM 1623 C C . ASP A 1 208 ? 13.461 1.392 9.531 1 85.69 208 ASP A C 1
ATOM 1625 O O . ASP A 1 208 ? 14.305 0.515 9.336 1 85.69 208 ASP A O 1
ATOM 1629 N N . MET A 1 209 ? 12.906 2.188 8.734 1 88.12 209 MET A N 1
ATOM 1630 C CA . MET A 1 209 ? 12.984 1.784 7.336 1 88.12 209 MET A CA 1
ATOM 1631 C C . MET A 1 209 ? 14.414 1.885 6.82 1 88.12 209 MET A C 1
ATOM 1633 O O . MET A 1 209 ? 15.117 2.854 7.113 1 88.12 209 MET A O 1
ATOM 1637 N N . SER A 1 210 ? 14.938 0.896 6.184 1 90.5 210 SER A N 1
ATOM 1638 C CA . SER A 1 210 ? 16.203 0.877 5.453 1 90.5 210 SER A CA 1
ATOM 1639 C C . SER A 1 210 ? 16.125 -0.042 4.242 1 90.5 210 SER A C 1
ATOM 1641 O O . SER A 1 210 ? 15.211 -0.861 4.133 1 90.5 210 SER A O 1
ATOM 1643 N N . PHE A 1 211 ? 17.062 0.17 3.357 1 93.69 211 PHE A N 1
ATOM 1644 C CA . PHE A 1 211 ? 17.047 -0.637 2.143 1 93.69 211 PHE A CA 1
ATOM 1645 C C . PHE A 1 211 ? 17.297 -2.105 2.463 1 93.69 211 PHE A C 1
ATOM 1647 O O . PHE A 1 211 ? 16.656 -2.988 1.89 1 93.69 211 PHE A O 1
ATOM 1654 N N . ARG A 1 212 ? 18.219 -2.447 3.373 1 92.38 212 ARG A N 1
ATOM 1655 C CA . ARG A 1 212 ? 18.531 -3.826 3.742 1 92.38 212 ARG A CA 1
ATOM 1656 C C . ARG A 1 212 ? 17.328 -4.5 4.395 1 92.38 212 ARG A C 1
ATOM 1658 O O . ARG A 1 212 ? 17.078 -5.684 4.168 1 92.38 212 ARG A O 1
ATOM 1665 N N . LYS A 1 213 ? 16.594 -3.785 5.195 1 94.69 213 LYS A N 1
ATOM 1666 C CA . LYS A 1 213 ? 15.398 -4.32 5.824 1 94.69 213 LYS A CA 1
ATOM 1667 C C . LYS A 1 213 ? 14.305 -4.586 4.785 1 94.69 213 LYS A C 1
ATOM 1669 O O . LYS A 1 213 ? 13.531 -5.535 4.918 1 94.69 213 LYS A O 1
ATOM 1674 N N . LEU A 1 214 ? 14.25 -3.723 3.764 1 96.81 214 LEU A N 1
ATOM 1675 C CA . LEU A 1 214 ? 13.344 -3.969 2.648 1 96.81 214 LEU A CA 1
ATOM 1676 C C . LEU A 1 214 ? 13.672 -5.285 1.957 1 96.81 214 LEU A C 1
ATOM 1678 O O . LEU A 1 214 ? 12.773 -6.066 1.635 1 96.81 214 LEU A O 1
ATOM 1682 N N . GLN A 1 215 ? 14.969 -5.52 1.732 1 96.69 215 GLN A N 1
ATOM 1683 C CA . GLN A 1 215 ? 15.391 -6.77 1.106 1 96.69 215 GLN A CA 1
ATOM 1684 C C . GLN A 1 215 ? 15 -7.973 1.96 1 96.69 215 GLN A C 1
ATOM 1686 O O . GLN A 1 215 ? 14.555 -8.992 1.434 1 96.69 215 GLN A O 1
ATOM 1691 N N . ALA A 1 216 ? 15.188 -7.844 3.236 1 96.75 216 ALA A N 1
ATOM 1692 C CA . ALA A 1 216 ? 14.805 -8.922 4.145 1 96.75 216 ALA A CA 1
ATOM 1693 C C . ALA A 1 216 ? 13.305 -9.203 4.051 1 96.75 216 ALA A C 1
ATOM 1695 O O . ALA A 1 216 ? 12.891 -10.367 3.996 1 96.75 216 ALA A O 1
ATOM 1696 N N . LEU A 1 217 ? 12.484 -8.164 4.062 1 97.12 217 LEU A N 1
ATOM 1697 C CA . LEU A 1 217 ? 11.039 -8.312 3.934 1 97.12 217 LEU A CA 1
ATOM 1698 C C . LEU A 1 217 ? 10.68 -9.008 2.629 1 97.12 217 LEU A C 1
ATOM 1700 O O . LEU A 1 217 ? 9.781 -9.859 2.604 1 97.12 217 LEU A O 1
ATOM 1704 N N . LEU A 1 218 ? 11.336 -8.641 1.614 1 97.25 218 LEU A N 1
ATOM 1705 C CA . LEU A 1 218 ? 11.07 -9.203 0.295 1 97.25 218 LEU A CA 1
ATOM 1706 C C . LEU A 1 218 ? 11.352 -10.703 0.276 1 97.25 218 LEU A C 1
ATOM 1708 O O . LEU A 1 218 ? 10.594 -11.477 -0.327 1 97.25 218 LEU A O 1
ATOM 1712 N N . ILE A 1 219 ? 12.414 -11.078 0.896 1 97.12 219 ILE A N 1
ATOM 1713 C CA . ILE A 1 219 ? 12.734 -12.5 0.988 1 97.12 219 ILE A CA 1
ATOM 1714 C C . ILE A 1 219 ? 11.641 -13.227 1.758 1 97.12 219 ILE A C 1
ATOM 1716 O O . ILE A 1 219 ? 11.219 -14.32 1.366 1 97.12 219 ILE A O 1
ATOM 1720 N N . LEU A 1 220 ? 11.125 -12.594 2.797 1 96.31 220 LEU A N 1
ATOM 1721 C CA . LEU A 1 220 ? 10.094 -13.195 3.627 1 96.31 220 LEU A CA 1
ATOM 1722 C C . LEU A 1 220 ? 8.812 -13.414 2.828 1 96.31 220 LEU A C 1
ATOM 1724 O O . LEU A 1 220 ? 8.047 -14.344 3.109 1 96.31 220 LEU A O 1
ATOM 1728 N N . THR A 1 221 ? 8.555 -12.547 1.881 1 96.25 221 THR A N 1
ATOM 1729 C CA . THR A 1 221 ? 7.336 -12.688 1.09 1 96.25 221 THR A CA 1
ATOM 1730 C C . THR A 1 221 ? 7.32 -14.023 0.352 1 96.25 221 THR A C 1
ATOM 1732 O O . THR A 1 221 ? 6.258 -14.617 0.15 1 96.25 221 THR A O 1
ATOM 1735 N N . MET A 1 222 ? 8.469 -14.562 -0.051 1 93.69 222 MET A N 1
ATOM 1736 C CA . MET A 1 222 ? 8.539 -15.844 -0.74 1 93.69 222 MET A CA 1
ATOM 1737 C C . MET A 1 222 ? 8.125 -16.984 0.186 1 93.69 222 MET A C 1
ATOM 1739 O O . MET A 1 222 ? 7.402 -17.891 -0.226 1 93.69 222 MET A O 1
ATOM 1743 N N . ALA A 1 223 ? 8.617 -16.844 1.399 1 93 223 ALA A N 1
ATOM 1744 C CA . ALA A 1 223 ? 8.242 -17.844 2.389 1 93 223 ALA A CA 1
ATOM 1745 C C . ALA A 1 223 ? 6.742 -17.797 2.684 1 93 223 ALA A C 1
ATOM 1747 O O . ALA A 1 223 ? 6.094 -18.844 2.816 1 93 223 ALA A O 1
ATOM 1748 N N . GLU A 1 224 ? 6.172 -16.641 2.807 1 94.56 224 GLU A N 1
ATOM 1749 C CA . GLU A 1 224 ? 4.75 -16.484 3.094 1 94.56 224 GLU A CA 1
ATOM 1750 C C . GLU A 1 224 ? 3.895 -17.016 1.949 1 94.56 224 GLU A C 1
ATOM 1752 O O . GLU A 1 224 ? 2.906 -17.719 2.18 1 94.56 224 GLU A O 1
ATOM 1757 N N . TYR A 1 225 ? 4.289 -16.719 0.739 1 96.38 225 TYR A N 1
ATOM 1758 C CA . TYR A 1 225 ? 3.545 -17.219 -0.411 1 96.38 225 TYR A CA 1
ATOM 1759 C C . TYR A 1 225 ? 3.586 -18.75 -0.47 1 96.38 225 TYR A C 1
ATOM 1761 O O . TYR A 1 225 ? 2.555 -19.391 -0.666 1 96.38 225 TYR A O 1
ATOM 1769 N N . GLY A 1 226 ? 4.801 -19.281 -0.305 1 95.31 226 GLY A N 1
ATOM 1770 C CA . GLY A 1 226 ? 4.973 -20.734 -0.365 1 95.31 226 GLY A CA 1
ATOM 1771 C C . GLY A 1 226 ? 4.227 -21.469 0.733 1 95.31 226 GLY A C 1
ATOM 1772 O O . GLY A 1 226 ? 3.92 -22.656 0.596 1 95.31 226 GLY A O 1
ATOM 1773 N N . SER A 1 227 ? 3.92 -20.766 1.831 1 93.06 227 SER A N 1
ATOM 1774 C CA . SER A 1 227 ? 3.203 -21.375 2.945 1 93.06 227 SER A CA 1
ATOM 1775 C C . SER A 1 227 ? 1.696 -21.375 2.705 1 93.06 227 SER A C 1
ATOM 1777 O O . SER A 1 227 ? 0.946 -22.047 3.414 1 93.06 227 SER A O 1
ATOM 1779 N N . GLY A 1 228 ? 1.266 -20.625 1.724 1 94.19 228 GLY A N 1
ATOM 1780 C CA . GLY A 1 228 ? -0.154 -20.547 1.421 1 94.19 228 GLY A CA 1
ATOM 1781 C C . GLY A 1 228 ? -0.854 -19.406 2.145 1 94.19 228 GLY A C 1
ATOM 1782 O O . GLY A 1 228 ? -2.072 -19.25 2.029 1 94.19 228 GLY A O 1
ATOM 1783 N N . ARG A 1 229 ? -0.103 -18.609 2.871 1 93 229 ARG A N 1
ATOM 1784 C CA . ARG A 1 229 ? -0.668 -17.453 3.555 1 93 229 ARG A CA 1
ATOM 1785 C C . ARG A 1 229 ? -0.698 -16.234 2.637 1 93 229 ARG A C 1
ATOM 1787 O O . ARG A 1 229 ? 0.04 -15.273 2.85 1 93 229 ARG A O 1
ATOM 1794 N N . MET A 1 230 ? -1.643 -16.266 1.735 1 93.81 230 MET A N 1
ATOM 1795 C CA . MET A 1 230 ? -1.704 -15.289 0.649 1 93.81 230 MET A CA 1
ATOM 1796 C C . MET A 1 230 ? -2.014 -13.898 1.186 1 93.81 230 MET A C 1
ATOM 1798 O O . MET A 1 230 ? -1.461 -12.906 0.704 1 93.81 230 MET A O 1
ATOM 1802 N N . ILE A 1 231 ? -2.877 -13.836 2.152 1 92.5 231 ILE A N 1
ATOM 1803 C CA . ILE A 1 231 ? -3.25 -12.539 2.711 1 92.5 231 ILE A CA 1
ATOM 1804 C C . ILE A 1 231 ? -2.031 -11.891 3.361 1 92.5 231 ILE A C 1
ATOM 1806 O O . ILE A 1 231 ? -1.757 -10.703 3.137 1 92.5 231 ILE A O 1
ATOM 1810 N N . ASP A 1 232 ? -1.263 -12.68 4.176 1 94.44 232 ASP A N 1
ATOM 1811 C CA . ASP A 1 232 ? -0.026 -12.18 4.766 1 94.44 232 ASP A CA 1
ATOM 1812 C C . ASP A 1 232 ? 0.94 -11.688 3.688 1 94.44 232 ASP A C 1
ATOM 1814 O O . ASP A 1 232 ? 1.559 -10.633 3.83 1 94.44 232 ASP A O 1
ATOM 1818 N N . PHE A 1 233 ? 1.034 -12.555 2.65 1 96.56 233 PHE A N 1
ATOM 1819 C CA . PHE A 1 233 ? 1.901 -12.211 1.53 1 96.56 233 PHE A CA 1
ATOM 1820 C C . PHE A 1 233 ? 1.511 -10.859 0.938 1 96.56 233 PHE A C 1
ATOM 1822 O O . PHE A 1 233 ? 2.363 -9.992 0.737 1 96.56 233 PHE A O 1
ATOM 1829 N N . TRP A 1 234 ? 0.222 -10.625 0.619 1 95.81 234 TRP A N 1
ATOM 1830 C CA . TRP A 1 234 ? -0.236 -9.391 -0.02 1 95.81 234 TRP A CA 1
ATOM 1831 C C . TRP A 1 234 ? -0.038 -8.195 0.902 1 95.81 234 TRP A C 1
ATOM 1833 O O . TRP A 1 234 ? 0.257 -7.09 0.44 1 95.81 234 TRP A O 1
ATOM 1843 N N . ASN A 1 235 ? -0.243 -8.344 2.203 1 96.5 235 ASN A N 1
ATOM 1844 C CA . ASN A 1 235 ? 0.032 -7.273 3.158 1 96.5 235 ASN A CA 1
ATOM 1845 C C . ASN A 1 235 ? 1.512 -6.902 3.172 1 96.5 235 ASN A C 1
ATOM 1847 O O . ASN A 1 235 ? 1.859 -5.719 3.18 1 96.5 235 ASN A O 1
ATOM 1851 N N . LEU A 1 236 ? 2.365 -7.879 3.145 1 97.25 236 LEU A N 1
ATOM 1852 C CA . LEU A 1 236 ? 3.803 -7.629 3.176 1 97.25 236 LEU A CA 1
ATOM 1853 C C . LEU A 1 236 ? 4.266 -6.953 1.888 1 97.25 236 LEU A C 1
ATOM 1855 O O . LEU A 1 236 ? 5.109 -6.059 1.919 1 97.25 236 LEU A O 1
ATOM 1859 N N . ILE A 1 237 ? 3.721 -7.422 0.787 1 96.5 237 ILE A N 1
ATOM 1860 C CA . ILE A 1 237 ? 4.137 -6.832 -0.481 1 96.5 237 ILE A CA 1
ATOM 1861 C C . ILE A 1 237 ? 3.701 -5.371 -0.538 1 96.5 237 ILE A C 1
ATOM 1863 O O . ILE A 1 237 ? 4.402 -4.527 -1.104 1 96.5 237 ILE A O 1
ATOM 1867 N N . SER A 1 238 ? 2.539 -5.086 0.016 1 95.12 238 SER A N 1
ATOM 1868 C CA . SER A 1 238 ? 2.107 -3.691 0.065 1 95.12 238 SER A CA 1
ATOM 1869 C C . SER A 1 238 ? 3.061 -2.846 0.902 1 95.12 238 SER A C 1
ATOM 1871 O O . SER A 1 238 ? 3.346 -1.697 0.557 1 95.12 238 SER A O 1
ATOM 1873 N N . LEU A 1 239 ? 3.463 -3.395 2.008 1 96.62 239 LEU A N 1
ATOM 1874 C CA . LEU A 1 239 ? 4.441 -2.715 2.848 1 96.62 239 LEU A CA 1
ATOM 1875 C C . LEU A 1 239 ? 5.75 -2.498 2.094 1 96.62 239 LEU A C 1
ATOM 1877 O O . LEU A 1 239 ? 6.332 -1.412 2.15 1 96.62 239 LEU A O 1
ATOM 1881 N N . CYS A 1 240 ? 6.211 -3.518 1.366 1 97.44 240 CYS A N 1
ATOM 1882 C CA . CYS A 1 240 ? 7.414 -3.395 0.548 1 97.44 240 CYS A CA 1
ATOM 1883 C C . CYS A 1 240 ? 7.262 -2.275 -0.476 1 97.44 240 CYS A C 1
ATOM 1885 O O . CYS A 1 240 ? 8.195 -1.5 -0.695 1 97.44 240 CYS A O 1
ATOM 1887 N N . LYS A 1 241 ? 6.129 -2.225 -1.075 1 94.75 241 LYS A N 1
ATOM 1888 C CA . LYS A 1 241 ? 5.879 -1.218 -2.104 1 94.75 241 LYS A CA 1
ATOM 1889 C C . LYS A 1 241 ? 5.961 0.191 -1.524 1 94.75 241 LYS A C 1
ATOM 1891 O O . LYS A 1 241 ? 6.559 1.083 -2.129 1 94.75 241 LYS A O 1
ATOM 1896 N N . ARG A 1 242 ? 5.371 0.381 -0.396 1 95.06 242 ARG A N 1
ATOM 1897 C CA . ARG A 1 242 ? 5.418 1.695 0.236 1 95.06 242 ARG A CA 1
ATOM 1898 C C . ARG A 1 242 ? 6.84 2.062 0.64 1 95.06 242 ARG A C 1
ATOM 1900 O O . ARG A 1 242 ? 7.285 3.191 0.417 1 95.06 242 ARG A O 1
ATOM 1907 N N . ILE A 1 243 ? 7.543 1.134 1.242 1 94.94 243 ILE A N 1
ATOM 1908 C CA . ILE A 1 243 ? 8.93 1.375 1.637 1 94.94 243 ILE A CA 1
ATOM 1909 C C . ILE A 1 243 ? 9.766 1.7 0.403 1 94.94 243 ILE A C 1
ATOM 1911 O O . ILE A 1 243 ? 10.57 2.635 0.421 1 94.94 243 ILE A O 1
ATOM 1915 N N . SER A 1 244 ? 9.555 0.951 -0.678 1 94.38 244 SER A N 1
ATOM 1916 C CA . SER A 1 244 ? 10.258 1.196 -1.936 1 94.38 244 SER A CA 1
ATOM 1917 C C . SER A 1 244 ? 9.992 2.609 -2.445 1 94.38 244 SER A C 1
ATOM 1919 O O . SER A 1 244 ? 10.914 3.287 -2.91 1 94.38 244 SER A O 1
ATOM 1921 N N . THR A 1 245 ? 8.766 3.074 -2.344 1 91.25 245 THR A N 1
ATOM 1922 C CA . THR A 1 245 ? 8.383 4.418 -2.77 1 91.25 245 THR A CA 1
ATOM 1923 C C . THR A 1 245 ? 9.094 5.473 -1.924 1 91.25 245 THR A C 1
ATOM 1925 O O . THR A 1 245 ? 9.633 6.445 -2.457 1 91.25 245 THR A O 1
ATOM 1928 N N . GLN A 1 246 ? 9.102 5.277 -0.667 1 90.94 246 GLN A N 1
ATOM 1929 C CA . GLN A 1 246 ? 9.695 6.242 0.249 1 90.94 246 GLN A CA 1
ATOM 1930 C C . GLN A 1 246 ? 11.211 6.316 0.059 1 90.94 246 GLN A C 1
ATOM 1932 O O . GLN A 1 246 ? 11.812 7.375 0.249 1 90.94 246 GLN A O 1
ATOM 1937 N N . LEU A 1 247 ? 11.781 5.172 -0.383 1 90.12 247 LEU A N 1
ATOM 1938 C CA . LEU A 1 247 ? 13.219 5.121 -0.609 1 90.12 247 LEU A CA 1
ATOM 1939 C C . LEU A 1 247 ? 13.578 5.711 -1.97 1 90.12 247 LEU A C 1
ATOM 1941 O O . LEU A 1 247 ? 14.758 5.867 -2.293 1 90.12 247 LEU A O 1
ATOM 1945 N N . GLY A 1 248 ? 12.594 6.02 -2.814 1 87.06 248 GLY A N 1
ATOM 1946 C CA . GLY A 1 248 ? 12.812 6.652 -4.105 1 87.06 248 GLY A CA 1
ATOM 1947 C C . GLY A 1 248 ? 13.297 5.688 -5.172 1 87.06 248 GLY A C 1
ATOM 1948 O O . GLY A 1 248 ? 13.992 6.086 -6.109 1 87.06 248 GLY A O 1
ATOM 1949 N N . LEU A 1 249 ? 12.961 4.383 -5.031 1 90.5 249 LEU A N 1
ATOM 1950 C CA . LEU A 1 249 ? 13.469 3.387 -5.965 1 90.5 249 LEU A CA 1
ATOM 1951 C C . LEU A 1 249 ? 12.859 3.576 -7.348 1 90.5 249 LEU A C 1
ATOM 1953 O O . LEU A 1 249 ? 13.508 3.289 -8.359 1 90.5 249 LEU A O 1
ATOM 1957 N N . ARG A 1 250 ? 11.672 4.023 -7.43 1 87.25 250 ARG A N 1
ATOM 1958 C CA . ARG A 1 250 ? 11.062 4.266 -8.734 1 87.25 250 ARG A CA 1
ATOM 1959 C C . ARG A 1 250 ? 11.836 5.32 -9.516 1 87.25 250 ARG A C 1
ATOM 1961 O O . ARG A 1 250 ? 12.023 5.191 -10.727 1 87.25 250 ARG A O 1
ATOM 1968 N N . ASP A 1 251 ? 12.234 6.348 -8.82 1 80.75 251 ASP A N 1
ATOM 1969 C CA . ASP A 1 251 ? 13 7.414 -9.469 1 80.75 251 ASP A CA 1
ATOM 1970 C C . ASP A 1 251 ? 14.344 6.895 -9.984 1 80.75 251 ASP A C 1
ATOM 1972 O O . ASP A 1 251 ? 14.828 7.336 -11.023 1 80.75 251 ASP A O 1
ATOM 1976 N N . LEU A 1 252 ? 14.875 6.039 -9.211 1 84.12 252 LEU A N 1
ATOM 1977 C CA . LEU A 1 252 ? 16.125 5.422 -9.625 1 84.12 252 LEU A CA 1
ATOM 1978 C C . LEU A 1 252 ? 15.953 4.656 -10.93 1 84.12 252 LEU A C 1
ATOM 1980 O O . LEU A 1 252 ? 16.781 4.754 -11.836 1 84.12 252 LEU A O 1
ATOM 1984 N N . VAL A 1 253 ? 14.883 3.961 -11.008 1 86 253 VAL A N 1
ATOM 1985 C CA . VAL A 1 253 ? 14.648 3.102 -12.164 1 86 253 VAL A CA 1
ATOM 1986 C C . VAL A 1 253 ? 14.172 3.941 -13.344 1 86 253 VAL A C 1
ATOM 1988 O O . VAL A 1 253 ? 14.555 3.684 -14.492 1 86 253 VAL A O 1
ATOM 1991 N N . ALA A 1 254 ? 13.383 4.891 -13.086 1 78.94 254 ALA A N 1
ATOM 1992 C CA . ALA A 1 254 ? 12.773 5.672 -14.156 1 78.94 254 ALA A CA 1
ATOM 1993 C C . ALA A 1 254 ? 13.75 6.719 -14.695 1 78.94 254 ALA A C 1
ATOM 1995 O O . ALA A 1 254 ? 13.766 7 -15.891 1 78.94 254 ALA A O 1
ATOM 1996 N N . TYR A 1 255 ? 14.586 7.285 -13.789 1 74.06 255 TYR A N 1
ATOM 1997 C CA . TYR A 1 255 ? 15.375 8.438 -14.195 1 74.06 255 TYR A CA 1
ATOM 1998 C C . TYR A 1 255 ? 16.859 8.195 -13.938 1 74.06 255 TYR A C 1
ATOM 2000 O O . TYR A 1 255 ? 17.688 9.086 -14.148 1 74.06 255 TYR A O 1
ATOM 2008 N N . SER A 1 256 ? 17.234 7.012 -13.68 1 67.62 256 SER A N 1
ATOM 2009 C CA . SER A 1 256 ? 18.625 6.676 -13.375 1 67.62 256 SER A CA 1
ATOM 2010 C C . SER A 1 256 ? 19.234 7.66 -12.375 1 67.62 256 SER A C 1
ATOM 2012 O O . SER A 1 256 ? 20.375 8.078 -12.531 1 67.62 256 SER A O 1
ATOM 2014 N N . ALA A 1 257 ? 18.516 8.047 -11.5 1 58.22 257 ALA A N 1
ATOM 2015 C CA . ALA A 1 257 ? 18.891 8.969 -10.438 1 58.22 257 ALA A CA 1
ATOM 2016 C C . ALA A 1 257 ? 19.422 10.289 -11.008 1 58.22 257 ALA A C 1
ATOM 2018 O O . ALA A 1 257 ? 20.047 11.07 -10.297 1 58.22 257 ALA A O 1
ATOM 2019 N N . MET A 1 258 ? 19.469 10.406 -12.32 1 53.97 258 MET A N 1
ATOM 2020 C CA . MET A 1 258 ? 19.953 11.656 -12.914 1 53.97 258 MET A CA 1
ATOM 2021 C C . MET A 1 258 ? 19.141 12.844 -12.398 1 53.97 258 MET A C 1
ATOM 2023 O O . MET A 1 258 ? 19.609 13.984 -12.445 1 53.97 258 MET A O 1
ATOM 2027 N N . ASN A 1 259 ? 18.047 12.586 -11.93 1 50.72 259 ASN A N 1
ATOM 2028 C CA . ASN A 1 259 ? 17.25 13.672 -11.383 1 50.72 259 ASN A CA 1
ATOM 2029 C C . ASN A 1 259 ? 17.688 14.031 -9.961 1 50.72 259 ASN A C 1
ATOM 2031 O O . ASN A 1 259 ? 17.125 14.938 -9.344 1 50.72 259 ASN A O 1
ATOM 2035 N N . PHE A 1 260 ? 18.812 13.164 -9.461 1 45.31 260 PHE A N 1
ATOM 2036 C CA . PHE A 1 260 ? 19.344 13.359 -8.117 1 45.31 260 PHE A CA 1
ATOM 2037 C C . PHE A 1 260 ? 20.484 14.367 -8.141 1 45.31 260 PHE A C 1
ATOM 2039 O O . PHE A 1 260 ? 21.438 14.219 -8.914 1 45.31 260 PHE A O 1
ATOM 2046 N N . GLY A 1 261 ? 20.312 15.781 -7.816 1 44.16 261 GLY A N 1
ATOM 2047 C CA . GLY A 1 261 ? 21.344 16.797 -7.656 1 44.16 261 GLY A CA 1
ATOM 2048 C C . GLY A 1 261 ? 21.203 17.953 -8.633 1 44.16 261 GLY A C 1
ATOM 2049 O O . GLY A 1 261 ? 21.938 18.938 -8.555 1 44.16 261 GLY A O 1
ATOM 2050 N N . PHE A 1 262 ? 20.75 17.578 -9.758 1 41.38 262 PHE A N 1
ATOM 2051 C CA . PHE A 1 262 ? 20.656 18.75 -10.625 1 41.38 262 PHE A CA 1
ATOM 2052 C C . PHE A 1 262 ? 19.578 19.719 -10.117 1 41.38 262 PHE A C 1
ATOM 2054 O O . PHE A 1 262 ? 18.609 19.297 -9.492 1 41.38 262 PHE A O 1
ATOM 2061 N N . PRO A 1 263 ? 20.188 20.891 -9.953 1 41.81 263 PRO A N 1
ATOM 2062 C CA . PRO A 1 263 ? 19.062 21.812 -9.75 1 41.81 263 PRO A CA 1
ATOM 2063 C C . PRO A 1 263 ? 17.812 21.406 -10.531 1 41.81 263 PRO A C 1
ATOM 2065 O O . PRO A 1 263 ? 17.859 21.234 -11.75 1 41.81 263 PRO A O 1
ATOM 2068 N N . SER A 1 264 ? 17.5 20.25 -10.328 1 42.72 264 SER A N 1
ATOM 2069 C CA . SER A 1 264 ? 16.422 19.641 -11.109 1 42.72 264 SER A CA 1
ATOM 2070 C C . SER A 1 264 ? 15.094 20.328 -10.836 1 42.72 264 SER A C 1
ATOM 2072 O O . SER A 1 264 ? 14.891 20.922 -9.766 1 42.72 264 SER A O 1
ATOM 2074 N N . VAL A 1 265 ? 14.484 20.641 -11.828 1 44.19 265 VAL A N 1
ATOM 2075 C CA . VAL A 1 265 ? 13.078 21.031 -11.828 1 44.19 265 VAL A CA 1
ATOM 2076 C C . VAL A 1 265 ? 12.297 20.156 -10.852 1 44.19 265 VAL A C 1
ATOM 2078 O O . VAL A 1 265 ? 11.172 20.484 -10.477 1 44.19 265 VAL A O 1
ATOM 2081 N N . LEU A 1 266 ? 12.883 19 -10.594 1 49.81 266 LEU A N 1
ATOM 2082 C CA . LEU A 1 266 ? 12.18 18.188 -9.617 1 49.81 266 LEU A CA 1
ATOM 2083 C C . LEU A 1 266 ? 12.617 18.531 -8.203 1 49.81 266 LEU A C 1
ATOM 2085 O O . LEU A 1 266 ? 13.789 18.828 -7.965 1 49.81 266 LEU A O 1
ATOM 2089 N N . PRO A 1 267 ? 11.742 18.875 -7.434 1 53.5 267 PRO A N 1
ATOM 2090 C CA . PRO A 1 267 ? 12.078 19.188 -6.043 1 53.5 267 PRO A CA 1
ATOM 2091 C C . PRO A 1 267 ? 13.18 18.281 -5.484 1 53.5 267 PRO A C 1
ATOM 2093 O O . PRO A 1 267 ? 13.188 17.078 -5.75 1 53.5 267 PRO A O 1
ATOM 2096 N N . PRO A 1 268 ? 14.336 18.953 -5.145 1 57.72 268 PRO A N 1
ATOM 2097 C CA . PRO A 1 268 ? 15.359 18.156 -4.477 1 57.72 268 PRO A CA 1
ATOM 2098 C C . PRO A 1 268 ? 14.781 17.188 -3.445 1 57.72 268 PRO A C 1
ATOM 2100 O O . PRO A 1 268 ? 13.836 17.547 -2.738 1 57.72 268 PRO A O 1
ATOM 2103 N N . ARG A 1 269 ? 15.055 15.914 -3.777 1 63.59 269 ARG A N 1
ATOM 2104 C CA . ARG A 1 269 ? 14.5 14.898 -2.893 1 63.59 269 ARG A CA 1
ATOM 2105 C C . ARG A 1 269 ? 15.547 14.414 -1.896 1 63.59 269 ARG A C 1
ATOM 2107 O O . ARG A 1 269 ? 16.734 14.359 -2.211 1 63.59 269 ARG A O 1
ATOM 2114 N N . MET A 1 270 ? 15.164 14.406 -0.676 1 66.5 270 MET A N 1
ATOM 2115 C CA . MET A 1 270 ? 16.047 13.898 0.366 1 66.5 270 MET A CA 1
ATOM 2116 C C . MET A 1 270 ? 16.172 12.375 0.281 1 66.5 270 MET A C 1
ATOM 2118 O O . MET A 1 270 ? 15.883 11.672 1.252 1 66.5 270 MET A O 1
ATOM 2122 N N . LEU A 1 271 ? 16.422 11.906 -1.063 1 66.5 271 LEU A N 1
ATOM 2123 C CA . LEU A 1 271 ? 16.531 10.469 -1.258 1 66.5 271 LEU A CA 1
ATOM 2124 C C . LEU A 1 271 ? 18 10.039 -1.279 1 66.5 271 LEU A C 1
ATOM 2126 O O . LEU A 1 271 ? 18.859 10.781 -1.749 1 66.5 271 LEU A O 1
ATOM 2130 N N . GLN A 1 272 ? 18.188 8.969 -0.709 1 70.69 272 GLN A N 1
ATOM 2131 C CA . GLN A 1 272 ? 19.547 8.461 -0.677 1 70.69 272 GLN A CA 1
ATOM 2132 C C . GLN A 1 272 ? 19.953 7.863 -2.023 1 70.69 272 GLN A C 1
ATOM 2134 O O . GLN A 1 272 ? 19.25 6.996 -2.557 1 70.69 272 GLN A O 1
ATOM 2139 N N . ILE A 1 273 ? 20.953 8.438 -2.639 1 73.12 273 ILE A N 1
ATOM 2140 C CA . ILE A 1 273 ? 21.5 7.93 -3.896 1 73.12 273 ILE A CA 1
ATOM 2141 C C . ILE A 1 273 ? 22.422 6.746 -3.621 1 73.12 273 ILE A C 1
ATOM 2143 O O . ILE A 1 273 ? 23.172 6.75 -2.643 1 73.12 273 ILE A O 1
ATOM 2147 N N . PRO A 1 274 ? 22.234 5.758 -4.492 1 83.25 274 PRO A N 1
ATOM 2148 C CA . PRO A 1 274 ? 23.156 4.637 -4.293 1 83.25 274 PRO A CA 1
ATOM 2149 C C . PRO A 1 274 ? 24.625 5.059 -4.355 1 83.25 274 PRO A C 1
ATOM 2151 O O . PRO A 1 274 ? 25 5.895 -5.188 1 83.25 274 PRO A O 1
ATOM 2154 N N . THR A 1 275 ? 25.453 4.488 -3.521 1 80.19 275 THR A N 1
ATOM 2155 C CA . THR A 1 275 ? 26.859 4.875 -3.406 1 80.19 275 THR A CA 1
ATOM 2156 C C . THR A 1 275 ? 27.734 3.986 -4.277 1 80.19 275 THR A C 1
ATOM 2158 O O . THR A 1 275 ? 28.875 4.348 -4.598 1 80.19 275 THR A O 1
ATOM 2161 N N . THR A 1 276 ? 27.266 2.801 -4.625 1 86.62 276 THR A N 1
ATOM 2162 C CA . THR A 1 276 ? 28.016 1.868 -5.453 1 86.62 276 THR A CA 1
ATOM 2163 C C . THR A 1 276 ? 27.156 1.326 -6.59 1 86.62 276 THR A C 1
ATOM 2165 O O . THR A 1 276 ? 25.922 1.391 -6.527 1 86.62 276 THR A O 1
ATOM 2168 N N . ALA A 1 277 ? 27.812 0.805 -7.586 1 86.75 277 ALA A N 1
ATOM 2169 C CA . ALA A 1 277 ? 27.109 0.182 -8.711 1 86.75 277 ALA A CA 1
ATOM 2170 C C . ALA A 1 277 ? 26.328 -1.045 -8.25 1 86.75 277 ALA A C 1
ATOM 2172 O O . ALA A 1 277 ? 25.234 -1.317 -8.766 1 86.75 277 ALA A O 1
ATOM 2173 N N . VAL A 1 278 ? 26.891 -1.734 -7.34 1 90.25 278 VAL A N 1
ATOM 2174 C CA . VAL A 1 278 ? 26.25 -2.932 -6.812 1 90.25 278 VAL A CA 1
ATOM 2175 C C . VAL A 1 278 ? 24.969 -2.543 -6.066 1 90.25 278 VAL A C 1
ATOM 2177 O O . VAL A 1 278 ? 23.922 -3.16 -6.258 1 90.25 278 VAL A O 1
ATOM 2180 N N . GLU A 1 279 ? 25.078 -1.541 -5.234 1 90.81 279 GLU A N 1
ATOM 2181 C CA . GLU A 1 279 ? 23.906 -1.071 -4.504 1 90.81 279 GLU A CA 1
ATOM 2182 C C . GLU A 1 279 ? 22.828 -0.564 -5.457 1 90.81 279 GLU A C 1
ATOM 2184 O O . GLU A 1 279 ? 21.641 -0.782 -5.227 1 90.81 279 GLU A O 1
ATOM 2189 N N . ARG A 1 280 ? 23.297 0.106 -6.477 1 89.75 280 ARG A N 1
ATOM 2190 C CA . ARG A 1 280 ? 22.359 0.593 -7.492 1 89.75 280 ARG A CA 1
ATOM 2191 C C . ARG A 1 280 ? 21.594 -0.561 -8.133 1 89.75 280 ARG A C 1
ATOM 2193 O O . ARG A 1 280 ? 20.359 -0.501 -8.258 1 89.75 280 ARG A O 1
ATOM 2200 N N . GLU A 1 281 ? 22.312 -1.605 -8.523 1 92.12 281 GLU A N 1
ATOM 2201 C CA . GLU A 1 281 ? 21.688 -2.775 -9.133 1 92.12 281 GLU A CA 1
ATOM 2202 C C . GLU A 1 281 ? 20.766 -3.488 -8.141 1 92.12 281 GLU A C 1
ATOM 2204 O O . GLU A 1 281 ? 19.703 -3.971 -8.516 1 92.12 281 GLU A O 1
ATOM 2209 N N . GLU A 1 282 ? 21.172 -3.561 -6.891 1 94.31 282 GLU A N 1
ATOM 2210 C CA . GLU A 1 282 ? 20.328 -4.168 -5.867 1 94.31 282 GLU A CA 1
ATOM 2211 C C . GLU A 1 282 ? 19 -3.422 -5.73 1 94.31 282 GLU A C 1
ATOM 2213 O O . GLU A 1 282 ? 17.938 -4.043 -5.594 1 94.31 282 GLU A O 1
ATOM 2218 N N . LYS A 1 283 ? 19.094 -2.125 -5.727 1 94.38 283 LYS A N 1
ATOM 2219 C CA . LYS A 1 283 ? 17.906 -1.298 -5.594 1 94.38 283 LYS A CA 1
ATOM 2220 C C . LYS A 1 283 ? 16.984 -1.455 -6.805 1 94.38 283 LYS A C 1
ATOM 2222 O O . LYS A 1 283 ? 15.766 -1.522 -6.66 1 94.38 283 LYS A O 1
ATOM 2227 N N . ILE A 1 284 ? 17.562 -1.556 -7.988 1 93.5 284 ILE A N 1
ATOM 2228 C CA . ILE A 1 284 ? 16.781 -1.761 -9.211 1 93.5 284 ILE A CA 1
ATOM 2229 C C . ILE A 1 284 ? 16.078 -3.107 -9.148 1 93.5 284 ILE A C 1
ATOM 2231 O O . ILE A 1 284 ? 14.867 -3.191 -9.414 1 93.5 284 ILE A O 1
ATOM 2235 N N . ARG A 1 285 ? 16.781 -4.133 -8.758 1 95.38 285 ARG A N 1
ATOM 2236 C CA . ARG A 1 285 ? 16.219 -5.477 -8.68 1 95.38 285 ARG A CA 1
ATOM 2237 C C . ARG A 1 285 ? 15.125 -5.547 -7.629 1 95.38 285 ARG A C 1
ATOM 2239 O O . ARG A 1 285 ? 14.094 -6.199 -7.836 1 95.38 285 ARG A O 1
ATOM 2246 N N . ALA A 1 286 ? 15.344 -4.895 -6.52 1 97.25 286 ALA A N 1
ATOM 2247 C CA . ALA A 1 286 ? 14.328 -4.879 -5.465 1 97.25 286 ALA A CA 1
ATOM 2248 C C . ALA A 1 286 ? 13.047 -4.199 -5.945 1 97.25 286 ALA A C 1
ATOM 2250 O O . ALA A 1 286 ? 11.945 -4.699 -5.711 1 97.25 286 ALA A O 1
ATOM 2251 N N . PHE A 1 287 ? 13.188 -3.062 -6.629 1 96.06 287 PHE A N 1
ATOM 2252 C CA . PHE A 1 287 ? 12.031 -2.34 -7.145 1 96.06 287 PHE A CA 1
ATOM 2253 C C . PHE A 1 287 ? 11.203 -3.23 -8.062 1 96.06 287 PHE A C 1
ATOM 2255 O O . PHE A 1 287 ? 9.984 -3.348 -7.891 1 96.06 287 PHE A O 1
ATOM 2262 N N . TRP A 1 288 ? 11.836 -3.863 -8.961 1 95.19 288 TRP A N 1
ATOM 2263 C CA . TRP A 1 288 ? 11.148 -4.656 -9.977 1 95.19 288 TRP A CA 1
ATOM 2264 C C . TRP A 1 288 ? 10.594 -5.941 -9.375 1 95.19 288 TRP A C 1
ATOM 2266 O O . TRP A 1 288 ? 9.531 -6.414 -9.773 1 95.19 288 TRP A O 1
ATOM 2276 N N . ALA A 1 289 ? 11.359 -6.551 -8.438 1 96.94 289 ALA A N 1
ATOM 2277 C CA . ALA A 1 289 ? 10.836 -7.738 -7.77 1 96.94 289 ALA A CA 1
ATOM 2278 C C . ALA A 1 289 ? 9.523 -7.438 -7.059 1 96.94 289 ALA A C 1
ATOM 2280 O O . ALA A 1 289 ? 8.578 -8.234 -7.117 1 96.94 289 ALA A O 1
ATOM 2281 N N . ILE A 1 290 ? 9.414 -6.293 -6.426 1 96.56 290 ILE A N 1
ATOM 2282 C CA . ILE A 1 290 ? 8.211 -5.891 -5.699 1 96.56 290 ILE A CA 1
ATOM 2283 C C . ILE A 1 290 ? 7.047 -5.727 -6.672 1 96.56 290 ILE A C 1
ATOM 2285 O O . ILE A 1 290 ? 5.969 -6.281 -6.461 1 96.56 290 ILE A O 1
ATOM 2289 N N . ASP A 1 291 ? 7.273 -5.02 -7.715 1 94 291 ASP A N 1
ATOM 2290 C CA . ASP A 1 291 ? 6.215 -4.758 -8.688 1 94 291 ASP A CA 1
ATOM 2291 C C . ASP A 1 291 ? 5.781 -6.043 -9.383 1 94 291 ASP A C 1
ATOM 2293 O O . ASP A 1 291 ? 4.598 -6.238 -9.664 1 94 291 ASP A O 1
ATOM 2297 N N . ALA A 1 292 ? 6.77 -6.832 -9.664 1 95 292 ALA A N 1
ATOM 2298 C CA . ALA A 1 292 ? 6.465 -8.094 -10.336 1 95 292 ALA A CA 1
ATOM 2299 C C . ALA A 1 292 ? 5.633 -9.008 -9.438 1 95 292 ALA A C 1
ATOM 2301 O O . ALA A 1 292 ? 4.641 -9.586 -9.883 1 95 292 ALA A O 1
ATOM 2302 N N . LEU A 1 293 ? 6.039 -9.148 -8.211 1 96.44 293 LEU A N 1
ATOM 2303 C CA . LEU A 1 293 ? 5.332 -10.016 -7.277 1 96.44 293 LEU A CA 1
ATOM 2304 C C . LEU A 1 293 ? 3.916 -9.5 -7.027 1 96.44 293 LEU A C 1
ATOM 2306 O O . LEU A 1 293 ? 2.969 -10.281 -6.961 1 96.44 293 LEU A O 1
ATOM 2310 N N . ASP A 1 294 ? 3.766 -8.234 -6.879 1 94.94 294 ASP A N 1
ATOM 2311 C CA . ASP A 1 294 ? 2.439 -7.668 -6.664 1 94.94 294 ASP A CA 1
ATOM 2312 C C . ASP A 1 294 ? 1.524 -7.938 -7.855 1 94.94 294 ASP A C 1
ATOM 2314 O O . ASP A 1 294 ? 0.373 -8.344 -7.684 1 94.94 294 ASP A O 1
ATOM 2318 N N . SER A 1 295 ? 2.014 -7.754 -9.023 1 94.44 295 SER A N 1
ATOM 2319 C CA . SER A 1 295 ? 1.232 -7.922 -10.242 1 94.44 295 SER A CA 1
ATOM 2320 C C . SER A 1 295 ? 0.895 -9.391 -10.484 1 94.44 295 SER A C 1
ATOM 2322 O O . SER A 1 295 ? -0.269 -9.734 -10.695 1 94.44 295 SER A O 1
ATOM 2324 N N . ALA A 1 296 ? 1.872 -10.242 -10.406 1 95.25 296 ALA A N 1
ATOM 2325 C CA . ALA A 1 296 ? 1.679 -11.648 -10.727 1 95.25 296 ALA A CA 1
ATOM 2326 C C . ALA A 1 296 ? 0.772 -12.328 -9.703 1 95.25 296 ALA A C 1
ATOM 2328 O O . ALA A 1 296 ? -0.066 -13.156 -10.062 1 95.25 296 ALA A O 1
ATOM 2329 N N . SER A 1 297 ? 0.866 -11.961 -8.492 1 95.75 297 SER A N 1
ATOM 2330 C CA . SER A 1 297 ? 0.168 -12.656 -7.41 1 95.75 297 SER A CA 1
ATOM 2331 C C . SER A 1 297 ? -1.287 -12.211 -7.316 1 95.75 297 SER A C 1
ATOM 2333 O O . SER A 1 297 ? -2.078 -12.797 -6.578 1 95.75 297 SER A O 1
ATOM 2335 N N . THR A 1 298 ? -1.675 -11.18 -8.016 1 93.19 298 THR A N 1
ATOM 2336 C CA . THR A 1 298 ? -3.029 -10.648 -7.898 1 93.19 298 THR A CA 1
ATOM 2337 C C . THR A 1 298 ? -3.809 -10.859 -9.195 1 93.19 298 THR A C 1
ATOM 2339 O O . THR A 1 298 ? -4.824 -10.203 -9.43 1 93.19 298 THR A O 1
ATOM 2342 N N . LEU A 1 299 ? -3.324 -11.75 -9.977 1 91.75 299 LEU A N 1
ATOM 2343 C CA . LEU A 1 299 ? -4.008 -12.062 -11.227 1 91.75 299 LEU A CA 1
ATOM 2344 C C . LEU A 1 299 ? -5.406 -12.609 -10.961 1 91.75 299 LEU A C 1
ATOM 2346 O O . LEU A 1 299 ? -5.562 -13.656 -10.328 1 91.75 299 LEU A O 1
ATOM 2350 N N . GLY A 1 300 ? -6.41 -11.836 -11.328 1 86.56 300 GLY A N 1
ATOM 2351 C CA . GLY A 1 300 ? -7.789 -12.297 -11.25 1 86.56 300 GLY A CA 1
ATOM 2352 C C . GLY A 1 300 ? -8.422 -12.047 -9.891 1 86.56 300 GLY A C 1
ATOM 2353 O O . GLY A 1 300 ? -9.508 -12.555 -9.609 1 86.56 300 GLY A O 1
ATOM 2354 N N . VAL A 1 301 ? -7.758 -11.328 -9 1 84.56 301 VAL A N 1
ATOM 2355 C CA . VAL A 1 301 ? -8.367 -11.07 -7.703 1 84.56 301 VAL A CA 1
ATOM 2356 C C . VAL A 1 301 ? -9.617 -10.211 -7.875 1 84.56 301 VAL A C 1
ATOM 2358 O O . VAL A 1 301 ? -9.688 -9.391 -8.797 1 84.56 301 VAL A O 1
ATOM 2361 N N . ALA A 1 302 ? -10.477 -10.367 -6.934 1 74.06 302 ALA A N 1
ATOM 2362 C CA . ALA A 1 302 ? -11.797 -9.75 -7.051 1 74.06 302 ALA A CA 1
ATOM 2363 C C . ALA A 1 302 ? -11.773 -8.312 -6.543 1 74.06 302 ALA A C 1
ATOM 2365 O O . ALA A 1 302 ? -12.672 -7.527 -6.863 1 74.06 302 ALA A O 1
ATOM 2366 N N . TRP A 1 303 ? -10.867 -8.047 -5.68 1 78.31 303 TRP A N 1
ATOM 2367 C CA . TRP A 1 303 ? -10.883 -6.703 -5.105 1 78.31 303 TRP A CA 1
ATOM 2368 C C . TRP A 1 303 ? -10.211 -5.703 -6.039 1 78.31 303 TRP A C 1
ATOM 2370 O O . TRP A 1 303 ? -9.469 -6.094 -6.945 1 78.31 303 TRP A O 1
ATOM 2380 N N . HIS A 1 304 ? -10.57 -4.457 -5.922 1 71.81 304 HIS A N 1
ATOM 2381 C CA . HIS A 1 304 ? -10.109 -3.402 -6.82 1 71.81 304 HIS A CA 1
ATOM 2382 C C . HIS A 1 304 ? -8.648 -3.059 -6.566 1 71.81 304 HIS A C 1
ATOM 2384 O O . HIS A 1 304 ? -8.344 -2.25 -5.688 1 71.81 304 HIS A O 1
ATOM 2390 N N . LEU A 1 305 ? -7.887 -3.658 -7.445 1 74.75 305 LEU A N 1
ATOM 2391 C CA . LEU A 1 305 ? -6.445 -3.451 -7.363 1 74.75 305 LEU A CA 1
ATOM 2392 C C . LEU A 1 305 ? -6.016 -2.262 -8.219 1 74.75 305 LEU A C 1
ATOM 2394 O O . LEU A 1 305 ? -6.457 -2.123 -9.359 1 74.75 305 LEU A O 1
ATOM 2398 N N . THR A 1 306 ? -5.438 -1.223 -7.605 1 72.19 306 THR A N 1
ATOM 2399 C CA . THR A 1 306 ? -4.836 -0.168 -8.414 1 72.19 306 THR A CA 1
ATOM 2400 C C . THR A 1 306 ? -3.475 -0.605 -8.945 1 72.19 306 THR A C 1
ATOM 2402 O O . THR A 1 306 ? -2.529 -0.783 -8.18 1 72.19 306 THR A O 1
ATOM 2405 N N . VAL A 1 307 ? -3.496 -0.977 -10.227 1 73.12 307 VAL A N 1
ATOM 2406 C CA . VAL A 1 307 ? -2.246 -1.436 -10.82 1 73.12 307 VAL A CA 1
ATOM 2407 C C . VAL A 1 307 ? -1.515 -0.257 -11.461 1 73.12 307 VAL A C 1
ATOM 2409 O O . VAL A 1 307 ? -2.139 0.602 -12.086 1 73.12 307 VAL A O 1
ATOM 2412 N N . SER A 1 308 ? -0.285 -0.183 -11.195 1 72.62 308 SER A N 1
ATOM 2413 C CA . SER A 1 308 ? 0.54 0.894 -11.734 1 72.62 308 SER A CA 1
ATOM 2414 C C . SER A 1 308 ? 0.705 0.761 -13.242 1 72.62 308 SER A C 1
ATOM 2416 O O . SER A 1 308 ? 0.862 -0.347 -13.758 1 72.62 308 SER A O 1
ATOM 2418 N N . ARG A 1 309 ? 0.721 1.831 -13.805 1 75.06 309 ARG A N 1
ATOM 2419 C CA . ARG A 1 309 ? 0.972 1.831 -15.242 1 75.06 309 ARG A CA 1
ATOM 2420 C C . ARG A 1 309 ? 2.424 1.477 -15.547 1 75.06 309 ARG A C 1
ATOM 2422 O O . ARG A 1 309 ? 3.328 1.844 -14.789 1 75.06 309 ARG A O 1
ATOM 2429 N N . PRO A 1 310 ? 2.52 0.798 -16.641 1 79.56 310 PRO A N 1
ATOM 2430 C CA . PRO A 1 310 ? 3.893 0.451 -17.016 1 79.56 310 PRO A CA 1
ATOM 2431 C C . PRO A 1 310 ? 4.77 1.68 -17.25 1 79.56 310 PRO A C 1
ATOM 2433 O O . PRO A 1 310 ? 4.301 2.691 -17.766 1 79.56 310 PRO A O 1
ATOM 2436 N N . GLU A 1 311 ? 5.961 1.644 -16.656 1 71.06 311 GLU A N 1
ATOM 2437 C CA . GLU A 1 311 ? 6.957 2.688 -16.875 1 71.06 311 GLU A CA 1
ATOM 2438 C C . GLU A 1 311 ? 7.754 2.439 -18.156 1 71.06 311 GLU A C 1
ATOM 2440 O O . GLU A 1 311 ? 8.445 1.428 -18.266 1 71.06 311 GLU A O 1
ATOM 2445 N N . PRO A 1 312 ? 7.57 3.391 -19 1 68.75 312 PRO A N 1
ATOM 2446 C CA . PRO A 1 312 ? 8.391 3.188 -20.188 1 68.75 312 PRO A CA 1
ATOM 2447 C C . PRO A 1 312 ? 9.875 3.434 -19.938 1 68.75 312 PRO A C 1
ATOM 2449 O O . PRO A 1 312 ? 10.234 4.25 -19.094 1 68.75 312 PRO A O 1
ATOM 2452 N N . ALA A 1 313 ? 10.711 2.781 -20.516 1 62.12 313 ALA A N 1
ATOM 2453 C CA . ALA A 1 313 ? 12.148 3.027 -20.578 1 62.12 313 ALA A CA 1
ATOM 2454 C C . ALA A 1 313 ? 12.789 2.902 -19.203 1 62.12 313 ALA A C 1
ATOM 2456 O O . ALA A 1 313 ? 13.727 3.631 -18.875 1 62.12 313 ALA A O 1
ATOM 2457 N N . ALA A 1 314 ? 12.273 2.143 -18.406 1 77.69 314 ALA A N 1
ATOM 2458 C CA . ALA A 1 314 ? 12.828 1.98 -17.062 1 77.69 314 ALA A CA 1
ATOM 2459 C C . ALA A 1 314 ? 14.047 1.066 -17.078 1 77.69 314 ALA A C 1
ATOM 2461 O O . ALA A 1 314 ? 14.148 0.161 -17.906 1 77.69 314 ALA A O 1
ATOM 2462 N N . ASN A 1 315 ? 15.023 1.468 -16.25 1 83.44 315 ASN A N 1
ATOM 2463 C CA . ASN A 1 315 ? 16.188 0.606 -16.062 1 83.44 315 ASN A CA 1
ATOM 2464 C C . ASN A 1 315 ? 15.781 -0.776 -15.562 1 83.44 315 ASN A C 1
ATOM 2466 O O . ASN A 1 315 ? 15.094 -0.895 -14.547 1 83.44 315 ASN A O 1
ATOM 2470 N N . LEU A 1 316 ? 16.172 -1.775 -16.344 1 88.75 316 LEU A N 1
ATOM 2471 C CA . LEU A 1 316 ? 15.883 -3.152 -15.953 1 88.75 316 LEU A CA 1
ATOM 2472 C C . LEU A 1 316 ? 17.109 -3.811 -15.328 1 88.75 316 LEU A C 1
ATOM 2474 O O . LEU A 1 316 ? 18.234 -3.348 -15.531 1 88.75 316 LEU A O 1
ATOM 2478 N N . PRO A 1 317 ? 16.859 -4.809 -14.508 1 89.88 317 PRO A N 1
ATOM 2479 C CA . PRO A 1 317 ? 18 -5.539 -13.961 1 89.88 317 PRO A CA 1
ATOM 2480 C C . PRO A 1 317 ? 18.953 -6.066 -15.039 1 89.88 317 PRO A C 1
ATOM 2482 O O . PRO A 1 317 ? 18.5 -6.5 -16.109 1 89.88 317 PRO A O 1
ATOM 2485 N N . CYS A 1 318 ? 20.219 -6.051 -14.781 1 87.25 318 CYS A N 1
ATOM 2486 C CA . CYS A 1 318 ? 21.219 -6.543 -15.727 1 87.25 318 CYS A CA 1
ATOM 2487 C C . CYS A 1 318 ? 21.172 -8.062 -15.812 1 87.25 318 CYS A C 1
ATOM 2489 O O . CYS A 1 318 ? 20.438 -8.719 -15.07 1 87.25 318 CYS A O 1
ATOM 2491 N N . ASP A 1 319 ? 21.969 -8.547 -16.672 1 84.69 319 ASP A N 1
ATOM 2492 C CA . ASP A 1 319 ? 22.047 -9.992 -16.891 1 84.69 319 ASP A CA 1
ATOM 2493 C C . ASP A 1 319 ? 22.641 -10.688 -15.656 1 84.69 319 ASP A C 1
ATOM 2495 O O . ASP A 1 319 ? 23.5 -10.133 -14.977 1 84.69 319 ASP A O 1
ATOM 2499 N N . GLU A 1 320 ? 22.25 -11.961 -15.461 1 83.25 320 GLU A N 1
ATOM 2500 C CA . GLU A 1 320 ? 22.656 -12.695 -14.266 1 83.25 320 GLU A CA 1
ATOM 2501 C C . GLU A 1 320 ? 24.156 -12.969 -14.266 1 83.25 320 GLU A C 1
ATOM 2503 O O . GLU A 1 320 ? 24.781 -13.023 -13.203 1 83.25 320 GLU A O 1
ATOM 2508 N N . GLU A 1 321 ? 24.703 -13.109 -15.438 1 80.56 321 GLU A N 1
ATOM 2509 C CA . GLU A 1 321 ? 26.141 -13.352 -15.5 1 80.56 321 GLU A CA 1
ATOM 2510 C C . GLU A 1 321 ? 26.938 -12.117 -15.07 1 80.56 321 GLU A C 1
ATOM 2512 O O . GLU A 1 321 ? 27.984 -12.227 -14.43 1 80.56 321 GLU A O 1
ATOM 2517 N N . ILE A 1 322 ? 26.406 -11.008 -15.414 1 83.06 322 ILE A N 1
ATOM 2518 C CA . ILE A 1 322 ? 27.016 -9.758 -14.984 1 83.06 322 ILE A CA 1
ATOM 2519 C C . ILE A 1 322 ? 26.797 -9.562 -13.484 1 83.06 322 ILE A C 1
ATOM 2521 O O . ILE A 1 322 ? 27.719 -9.172 -12.758 1 83.06 322 ILE A O 1
ATOM 2525 N N . TRP A 1 323 ? 25.625 -9.914 -13.008 1 86.81 323 TRP A N 1
ATOM 2526 C CA . TRP A 1 323 ? 25.188 -9.703 -11.633 1 86.81 323 TRP A CA 1
ATOM 2527 C C . TRP A 1 323 ? 26.031 -10.531 -10.664 1 86.81 323 TRP A C 1
ATOM 2529 O O . TRP A 1 323 ? 26.188 -10.156 -9.5 1 86.81 323 TRP A O 1
ATOM 2539 N N . ARG A 1 324 ? 26.703 -11.508 -11.172 1 82.5 324 ARG A N 1
ATOM 2540 C CA . ARG A 1 324 ? 27.422 -12.461 -10.344 1 82.5 324 ARG A CA 1
ATOM 2541 C C . ARG A 1 324 ? 28.703 -11.844 -9.789 1 82.5 324 ARG A C 1
ATOM 2543 O O . ARG A 1 324 ? 29.172 -12.227 -8.711 1 82.5 324 ARG A O 1
ATOM 2550 N N . PHE A 1 325 ? 29.266 -10.828 -10.625 1 81 325 PHE A N 1
ATOM 2551 C CA . PHE A 1 325 ? 30.562 -10.273 -10.227 1 81 325 PHE A CA 1
ATOM 2552 C C . PHE A 1 325 ? 30.484 -8.758 -10.125 1 81 325 PHE A C 1
ATOM 2554 O O . PHE A 1 325 ? 30 -8.086 -11.039 1 81 325 PHE A O 1
ATOM 2561 N N . PRO A 1 326 ? 30.938 -8.258 -9.008 1 82.12 326 PRO A N 1
ATOM 2562 C CA . PRO A 1 326 ? 30.891 -6.809 -8.812 1 82.12 326 PRO A CA 1
ATOM 2563 C C . PRO A 1 326 ? 31.594 -6.039 -9.922 1 82.12 326 PRO A C 1
ATOM 2565 O O . PRO A 1 326 ? 31.125 -4.992 -10.359 1 82.12 326 PRO A O 1
ATOM 2568 N N . GLU A 1 327 ? 32.719 -6.574 -10.367 1 82.06 327 GLU A N 1
ATOM 2569 C CA . GLU A 1 327 ? 33.5 -5.902 -11.406 1 82.06 327 GLU A CA 1
ATOM 2570 C C . GLU A 1 327 ? 32.719 -5.789 -12.703 1 82.06 327 GLU A C 1
ATOM 2572 O O . GLU A 1 327 ? 32.781 -4.77 -13.398 1 82.06 327 GLU A O 1
ATOM 2577 N N . SER A 1 328 ? 32 -6.824 -12.977 1 79.44 328 SER A N 1
ATOM 2578 C CA . SER A 1 328 ? 31.203 -6.824 -14.195 1 79.44 328 SER A CA 1
ATOM 2579 C C . SER A 1 328 ? 30.062 -5.812 -14.109 1 79.44 328 SER A C 1
ATOM 2581 O O . SER A 1 328 ? 29.734 -5.156 -15.094 1 79.44 328 SER A O 1
ATOM 2583 N N . VAL A 1 329 ? 29.5 -5.652 -12.977 1 80.5 329 VAL A N 1
ATOM 2584 C CA . VAL A 1 329 ? 28.438 -4.684 -12.758 1 80.5 329 VAL A CA 1
ATOM 2585 C C . VAL A 1 329 ? 28.984 -3.266 -12.922 1 80.5 329 VAL A C 1
ATOM 2587 O O . VAL A 1 329 ? 28.375 -2.434 -13.602 1 80.5 329 VAL A O 1
ATOM 2590 N N . ILE A 1 330 ? 30.094 -3.066 -12.352 1 78.5 330 ILE A N 1
ATOM 2591 C CA . ILE A 1 330 ? 30.75 -1.76 -12.445 1 78.5 330 ILE A CA 1
ATOM 2592 C C . ILE A 1 330 ? 31.062 -1.438 -13.898 1 78.5 330 ILE A C 1
ATOM 2594 O O . ILE A 1 330 ? 30.781 -0.337 -14.375 1 78.5 330 ILE A O 1
ATOM 2598 N N . ASP A 1 331 ? 31.5 -2.449 -14.578 1 74.75 331 ASP A N 1
ATOM 2599 C CA . ASP A 1 331 ? 31.859 -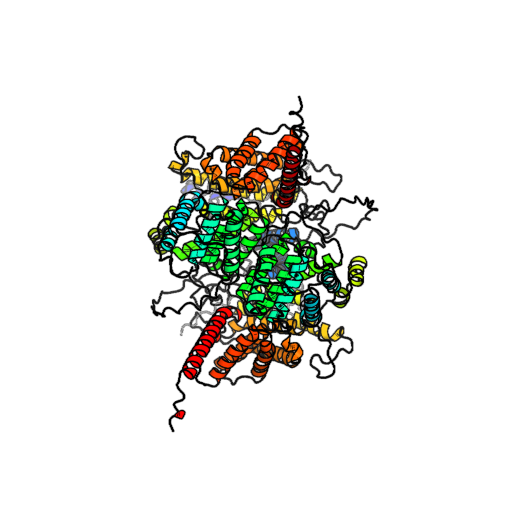2.275 -15.984 1 74.75 331 ASP A CA 1
ATOM 2600 C C . ASP A 1 331 ? 30.641 -1.953 -16.828 1 74.75 331 ASP A C 1
ATOM 2602 O O . ASP A 1 331 ? 30.703 -1.141 -17.75 1 74.75 331 ASP A O 1
ATOM 2606 N N . MET A 1 332 ? 29.672 -2.533 -16.562 1 75.25 332 MET A N 1
ATOM 2607 C CA . MET A 1 332 ? 28.438 -2.318 -17.312 1 75.25 332 MET A CA 1
ATOM 2608 C C . MET A 1 332 ? 27.938 -0.884 -17.156 1 75.25 332 MET A C 1
ATOM 2610 O O . MET A 1 332 ? 27.562 -0.235 -18.125 1 75.25 332 MET A O 1
ATOM 2614 N N . TYR A 1 333 ? 27.938 -0.38 -16 1 71.25 333 TYR A N 1
ATOM 2615 C CA . TYR A 1 333 ? 27.438 0.966 -15.75 1 71.25 333 TYR A CA 1
ATOM 2616 C C . TYR A 1 333 ? 28.438 2.018 -16.234 1 71.25 333 TYR A C 1
ATOM 2618 O O . TYR A 1 333 ? 28.047 3.121 -16.609 1 71.25 333 TYR A O 1
ATOM 2626 N N . GLN A 1 334 ? 29.641 1.579 -16.25 1 67.56 334 GLN A N 1
ATOM 2627 C CA . GLN A 1 334 ? 30.688 2.508 -16.688 1 67.56 334 GLN A CA 1
ATOM 2628 C C . GLN A 1 334 ? 30.797 2.541 -18.203 1 67.56 334 GLN A C 1
ATOM 2630 O O . GLN A 1 334 ? 30.984 3.605 -18.797 1 67.56 334 GLN A O 1
ATOM 2635 N N . PHE A 1 335 ? 30.594 1.309 -18.844 1 68.31 335 PHE A N 1
ATOM 2636 C CA . PHE A 1 335 ? 30.906 1.227 -20.266 1 68.31 335 PHE A CA 1
ATOM 2637 C C . PHE A 1 335 ? 29.656 0.933 -21.094 1 68.31 335 PHE A C 1
ATOM 2639 O O . PHE A 1 335 ? 29.688 1.019 -22.328 1 68.31 335 PHE A O 1
ATOM 2646 N N . GLY A 1 336 ? 28.5 0.801 -20.5 1 64.75 336 GLY A N 1
ATOM 2647 C CA . GLY A 1 336 ? 27.234 0.62 -21.188 1 64.75 336 GLY A CA 1
ATOM 2648 C C . GLY A 1 336 ? 27.094 -0.74 -21.859 1 64.75 336 GLY A C 1
ATOM 2649 O O . GLY A 1 336 ? 26.328 -0.906 -22.797 1 64.75 336 GLY A O 1
ATOM 2650 N N . ASN A 1 337 ? 27.922 -1.743 -21.641 1 55.97 337 ASN A N 1
ATOM 2651 C CA . ASN A 1 337 ? 27.891 -3.043 -22.297 1 55.97 337 ASN A CA 1
ATOM 2652 C C . ASN A 1 337 ? 26.719 -3.887 -21.812 1 55.97 337 ASN A C 1
ATOM 2654 O O . ASN A 1 337 ? 26.766 -4.469 -20.719 1 55.97 337 ASN A O 1
ATOM 2658 N N . SER A 1 338 ? 25.484 -3.432 -22.156 1 58.41 338 SER A N 1
ATOM 2659 C CA . SER A 1 338 ? 24.359 -4.227 -21.672 1 58.41 338 SER A CA 1
ATOM 2660 C C . SER A 1 338 ? 24.062 -5.395 -22.609 1 58.41 338 SER A C 1
ATOM 2662 O O . SER A 1 338 ? 23.875 -5.199 -23.812 1 58.41 338 SER A O 1
ATOM 2664 N N . GLU A 1 339 ? 24.594 -6.598 -22.297 1 57.75 339 GLU A N 1
ATOM 2665 C CA . GLU A 1 339 ? 24.203 -7.797 -23.031 1 57.75 339 GLU A CA 1
ATOM 2666 C C . GLU A 1 339 ? 22.688 -7.977 -23.047 1 57.75 339 GLU A C 1
ATOM 2668 O O . GLU A 1 339 ? 21.969 -7.184 -22.438 1 57.75 339 GLU A O 1
ATOM 2673 N N . GLY A 1 340 ? 22.172 -9.07 -23.625 1 58.84 340 GLY A N 1
ATOM 2674 C CA . GLY A 1 340 ? 20.812 -9.562 -23.812 1 58.84 340 GLY A CA 1
ATOM 2675 C C . GLY A 1 340 ? 20 -9.555 -22.531 1 58.84 340 GLY A C 1
ATOM 2676 O O . GLY A 1 340 ? 20.547 -9.422 -21.438 1 58.84 340 GLY A O 1
ATOM 2677 N N . PRO A 1 341 ? 18.734 -9.477 -22.609 1 68.81 341 PRO A N 1
ATOM 2678 C CA . PRO A 1 341 ? 17.875 -9.453 -21.422 1 68.81 341 PRO A CA 1
ATOM 2679 C C . PRO A 1 341 ? 17.984 -10.711 -20.578 1 68.81 341 PRO A C 1
ATOM 2681 O O . PRO A 1 341 ? 18.188 -11.805 -21.109 1 68.81 341 PRO A O 1
ATOM 2684 N N . SER A 1 342 ? 18.156 -10.555 -19.297 1 78.56 342 SER A N 1
ATOM 2685 C CA . SER A 1 342 ? 18.141 -11.664 -18.359 1 78.56 342 SER A CA 1
ATOM 2686 C C . SER A 1 342 ? 16.734 -12.258 -18.219 1 78.56 342 SER A C 1
ATOM 2688 O O . SER A 1 342 ? 15.758 -11.641 -18.625 1 78.56 342 SER A O 1
ATOM 2690 N N . SER A 1 343 ? 16.672 -13.594 -17.781 1 84.12 343 SER A N 1
ATOM 2691 C CA . SER A 1 343 ? 15.391 -14.227 -17.547 1 84.12 343 SER A CA 1
ATOM 2692 C C . SER A 1 343 ? 14.578 -13.438 -16.516 1 84.12 343 SER A C 1
ATOM 2694 O O . SER A 1 343 ? 13.352 -13.336 -16.625 1 84.12 343 SER A O 1
ATOM 2696 N N . PHE A 1 344 ? 15.281 -12.883 -15.531 1 91.06 344 PHE A N 1
ATOM 2697 C CA . PHE A 1 344 ? 14.586 -12.07 -14.531 1 91.06 344 PHE A CA 1
ATOM 2698 C C . PHE A 1 344 ? 14.008 -10.812 -15.172 1 91.06 344 PHE A C 1
ATOM 2700 O O . PHE A 1 344 ? 12.859 -10.445 -14.898 1 91.06 344 PHE A O 1
ATOM 2707 N N . SER A 1 345 ? 14.75 -10.133 -16 1 89.06 345 SER A N 1
ATOM 2708 C CA . SER A 1 345 ? 14.281 -8.93 -16.688 1 89.06 345 SER A CA 1
ATOM 2709 C C . SER A 1 345 ? 13.109 -9.242 -17.609 1 89.06 345 SER A C 1
ATOM 2711 O O . SER A 1 345 ? 12.188 -8.43 -17.75 1 89.06 345 SER A O 1
ATOM 2713 N N . LEU A 1 346 ? 13.195 -10.406 -18.266 1 89.56 346 LEU A N 1
ATOM 2714 C CA . LEU A 1 346 ? 12.094 -10.82 -19.141 1 89.56 346 LEU A CA 1
ATOM 2715 C C . LEU A 1 346 ? 10.82 -11.062 -18.328 1 89.56 346 LEU A C 1
ATOM 2717 O O . LEU A 1 346 ? 9.734 -10.664 -18.734 1 89.56 346 LEU A O 1
ATOM 2721 N N . TYR A 1 347 ? 11 -11.766 -17.219 1 93.81 347 TYR A N 1
ATOM 2722 C CA . TYR A 1 347 ? 9.859 -11.984 -16.328 1 93.81 347 TYR A CA 1
ATOM 2723 C C . TYR A 1 347 ? 9.258 -10.656 -15.875 1 93.81 347 TYR A C 1
ATOM 2725 O O . TYR A 1 347 ? 8.039 -10.484 -15.883 1 93.81 347 TYR A O 1
ATOM 2733 N N . VAL A 1 348 ? 10.125 -9.695 -15.477 1 92.75 348 VAL A N 1
ATOM 2734 C CA . VAL A 1 348 ? 9.695 -8.367 -15.031 1 92.75 348 VAL A CA 1
ATOM 2735 C C . VAL A 1 348 ? 8.898 -7.688 -16.141 1 92.75 348 VAL A C 1
ATOM 2737 O O . VAL A 1 348 ? 7.82 -7.141 -15.883 1 92.75 348 VAL A O 1
ATOM 2740 N N . ARG A 1 349 ? 9.305 -7.738 -17.344 1 90.38 349 ARG A N 1
ATOM 2741 C CA . ARG A 1 349 ? 8.625 -7.105 -18.469 1 90.38 349 ARG A CA 1
ATOM 2742 C C . ARG A 1 349 ? 7.254 -7.734 -18.703 1 90.38 349 ARG A C 1
ATOM 2744 O O . ARG A 1 349 ? 6.277 -7.027 -18.969 1 90.38 349 ARG A O 1
ATOM 2751 N N . LEU A 1 350 ? 7.23 -9.008 -18.641 1 93.62 350 LEU A N 1
ATOM 2752 C CA . LEU A 1 350 ? 5.969 -9.711 -18.828 1 93.62 350 LEU A CA 1
ATOM 2753 C C . LEU A 1 350 ? 4.934 -9.258 -17.812 1 93.62 350 LEU A C 1
ATOM 2755 O O . LEU A 1 350 ? 3.826 -8.852 -18.172 1 93.62 350 LEU A O 1
ATOM 2759 N N . VAL A 1 351 ? 5.316 -9.281 -16.594 1 94.25 351 VAL A N 1
ATOM 2760 C CA . VAL A 1 351 ? 4.34 -9.156 -15.523 1 94.25 351 VAL A CA 1
ATOM 2761 C C . VAL A 1 351 ? 4.012 -7.68 -15.297 1 94.25 351 VAL A C 1
ATOM 2763 O O . VAL A 1 351 ? 2.891 -7.34 -14.914 1 94.25 351 VAL A O 1
ATOM 2766 N N . THR A 1 352 ? 4.902 -6.77 -15.5 1 91.38 352 THR A N 1
ATOM 2767 C CA . THR A 1 352 ? 4.641 -5.363 -15.227 1 91.38 352 THR A CA 1
ATOM 2768 C C . THR A 1 352 ? 4.07 -4.664 -16.453 1 91.38 352 THR A C 1
ATOM 2770 O O . THR A 1 352 ? 3.371 -3.658 -16.328 1 91.38 352 THR A O 1
ATOM 2773 N N . ASN A 1 353 ? 4.316 -5.184 -17.609 1 90.5 353 ASN A N 1
ATOM 2774 C CA . ASN A 1 353 ? 3.832 -4.52 -18.812 1 90.5 353 ASN A CA 1
ATOM 2775 C C . ASN A 1 353 ? 2.666 -5.277 -19.453 1 90.5 353 ASN A C 1
ATOM 2777 O O . ASN A 1 353 ? 1.573 -4.727 -19.594 1 90.5 353 ASN A O 1
ATOM 2781 N N . GLU A 1 354 ? 2.9 -6.516 -19.75 1 92.31 354 GLU A N 1
ATOM 2782 C CA . GLU A 1 354 ? 1.881 -7.27 -20.469 1 92.31 354 GLU A CA 1
ATOM 2783 C C . GLU A 1 354 ? 0.698 -7.605 -19.562 1 92.31 354 GLU A C 1
ATOM 2785 O O . GLU A 1 354 ? -0.456 -7.531 -20 1 92.31 354 GLU A O 1
ATOM 2790 N N . LEU A 1 355 ? 0.991 -8 -18.344 1 94.69 355 LEU A N 1
ATOM 2791 C CA . LEU A 1 355 ? -0.092 -8.375 -17.453 1 94.69 355 LEU A CA 1
ATOM 2792 C C . LEU A 1 355 ? -0.916 -7.152 -17.047 1 94.69 355 LEU A C 1
ATOM 2794 O O . LEU A 1 355 ? -2.037 -7.289 -16.562 1 94.69 355 LEU A O 1
ATOM 2798 N N . TRP A 1 356 ? -0.351 -5.953 -17.219 1 92.69 356 TRP A N 1
ATOM 2799 C CA . TRP A 1 356 ? -1.124 -4.742 -16.953 1 92.69 356 TRP A CA 1
ATOM 2800 C C . TRP A 1 356 ? -2.408 -4.727 -17.781 1 92.69 356 TRP A C 1
ATOM 2802 O O . TRP A 1 356 ? -3.475 -4.379 -17.281 1 92.69 356 TRP A O 1
ATOM 2812 N N . HIS A 1 357 ? -2.375 -5.16 -19.031 1 92.5 357 HIS A N 1
ATOM 2813 C CA . HIS A 1 357 ? -3.535 -5.184 -19.922 1 92.5 357 HIS A CA 1
ATOM 2814 C C . HIS A 1 357 ? -4.543 -6.242 -19.469 1 92.5 357 HIS A C 1
ATOM 2816 O O . HIS A 1 357 ? -5.754 -6.047 -19.609 1 92.5 357 HIS A O 1
ATOM 2822 N N . VAL A 1 358 ? -4 -7.328 -19.016 1 94.25 358 VAL A N 1
ATOM 2823 C CA . VAL A 1 358 ? -4.871 -8.391 -18.516 1 94.25 358 VAL A CA 1
ATOM 2824 C C . VAL A 1 358 ? -5.613 -7.902 -17.266 1 94.25 358 VAL A C 1
ATOM 2826 O O . VAL A 1 358 ? -6.832 -8.062 -17.156 1 94.25 358 VAL A O 1
ATOM 2829 N N . HIS A 1 359 ? -4.875 -7.242 -16.328 1 92 359 HIS A N 1
ATOM 2830 C CA . HIS A 1 359 ? -5.48 -6.684 -15.125 1 92 359 HIS A CA 1
ATOM 2831 C C . HIS A 1 359 ? -6.578 -5.684 -15.477 1 92 359 HIS A C 1
ATOM 2833 O O . HIS A 1 359 ? -7.672 -5.727 -14.898 1 92 359 HIS A O 1
ATOM 2839 N N . ASN A 1 360 ? -6.281 -4.801 -16.375 1 87.56 360 ASN A N 1
ATOM 2840 C CA . ASN A 1 360 ? -7.242 -3.768 -16.766 1 87.56 360 ASN A CA 1
ATOM 2841 C C . ASN A 1 360 ? -8.508 -4.375 -17.359 1 87.56 360 ASN A C 1
ATOM 2843 O O . ASN A 1 360 ? -9.609 -3.885 -17.109 1 87.56 360 ASN A O 1
ATOM 2847 N N . PHE A 1 361 ? -8.336 -5.398 -18.141 1 89.44 361 PHE A N 1
ATOM 2848 C CA . PHE A 1 361 ? -9.484 -6.082 -18.719 1 89.44 361 PHE A CA 1
ATOM 2849 C C . PHE A 1 361 ? -10.312 -6.754 -17.625 1 89.44 361 PHE A C 1
ATOM 2851 O O . PHE A 1 361 ? -11.539 -6.621 -17.609 1 89.44 361 PHE A O 1
ATOM 2858 N N . LEU A 1 362 ? -9.656 -7.461 -16.734 1 87.19 362 LEU A N 1
ATOM 2859 C CA . LEU A 1 362 ? -10.344 -8.273 -15.734 1 87.19 362 LEU A CA 1
ATOM 2860 C C . LEU A 1 362 ? -11.023 -7.387 -14.695 1 87.19 362 LEU A C 1
ATOM 2862 O O . LEU A 1 362 ? -12.023 -7.789 -14.094 1 87.19 362 LEU A O 1
ATOM 2866 N N . GLN A 1 363 ? -10.516 -6.199 -14.438 1 79.62 363 GLN A N 1
ATOM 2867 C CA . GLN A 1 363 ? -11.023 -5.34 -13.375 1 79.62 363 GLN A CA 1
ATOM 2868 C C . GLN A 1 363 ? -12.141 -4.438 -13.883 1 79.62 363 GLN A C 1
ATOM 2870 O O . GLN A 1 363 ? -12.773 -3.719 -13.109 1 79.62 363 GLN A O 1
ATOM 2875 N N . GLN A 1 364 ? -12.297 -4.383 -15.133 1 70.81 364 GLN A N 1
ATOM 2876 C CA . GLN A 1 364 ? -13.398 -3.592 -15.68 1 70.81 364 GLN A CA 1
ATOM 2877 C C . GLN A 1 364 ? -14.75 -4.141 -15.234 1 70.81 364 GLN A C 1
ATOM 2879 O O . GLN A 1 364 ? -14.93 -5.355 -15.148 1 70.81 364 GLN A O 1
ATOM 2884 N N . SER A 1 365 ? -15.523 -3.174 -14.5 1 57.69 365 SER A N 1
ATOM 2885 C CA . SER A 1 365 ? -16.859 -3.568 -14.062 1 57.69 365 SER A CA 1
ATOM 2886 C C . SER A 1 365 ? -17.781 -3.818 -15.25 1 57.69 365 SER A C 1
ATOM 2888 O O . SER A 1 365 ? -17.734 -3.09 -16.25 1 57.69 365 SER A O 1
ATOM 2890 N N . CYS A 1 366 ? -18 -5.066 -15.57 1 48.62 366 CYS A N 1
ATOM 2891 C CA . CYS A 1 366 ? -19.078 -5.23 -16.547 1 48.62 366 CYS A CA 1
ATOM 2892 C C . CYS A 1 366 ? -20.406 -4.777 -15.984 1 48.62 366 CYS A C 1
ATOM 2894 O O . CYS A 1 366 ? -20.844 -5.266 -14.938 1 48.62 366 CYS A O 1
ATOM 2896 N N . GLU A 1 367 ? -20.562 -3.49 -15.938 1 45.78 367 GLU A N 1
ATOM 2897 C CA . GLU A 1 367 ? -21.906 -3.078 -15.5 1 45.78 367 GLU A CA 1
ATOM 2898 C C . GLU A 1 367 ? -22.984 -3.98 -16.094 1 45.78 367 GLU A C 1
ATOM 2900 O O . GLU A 1 367 ? -23 -4.207 -17.297 1 45.78 367 GLU A O 1
ATOM 2905 N N . PRO A 1 368 ? -23.5 -4.801 -15.164 1 44.09 368 PRO A N 1
ATOM 2906 C CA . PRO A 1 368 ? -24.594 -5.598 -15.742 1 44.09 368 PRO A CA 1
ATOM 2907 C C . PRO A 1 368 ? -25.359 -4.84 -16.828 1 44.09 368 PRO A C 1
ATOM 2909 O O . PRO A 1 368 ? -25.828 -5.445 -17.797 1 44.09 368 PRO A O 1
ATOM 2912 N N . PHE A 1 369 ? -25.547 -3.568 -16.375 1 41.53 369 PHE A N 1
ATOM 2913 C CA . PHE A 1 369 ? -26.391 -2.789 -17.266 1 41.53 369 PHE A CA 1
ATOM 2914 C C . PHE A 1 369 ? -25.562 -2.15 -18.375 1 41.53 369 PHE A C 1
ATOM 2916 O O . PHE A 1 369 ? -26.094 -1.379 -19.188 1 41.53 369 PHE A O 1
ATOM 2923 N N . SER A 1 370 ? -24.297 -2.238 -18.062 1 46.47 370 SER A N 1
ATOM 2924 C CA . SER A 1 370 ? -23.531 -1.625 -19.141 1 46.47 370 SER A CA 1
ATOM 2925 C C . SER A 1 370 ? -23.797 -2.305 -20.469 1 46.47 370 SER A C 1
ATOM 2927 O O . SER A 1 370 ? -24 -3.52 -20.531 1 46.47 370 SER A O 1
ATOM 2929 N N . ILE A 1 371 ? -24.188 -1.54 -21.312 1 47.19 371 ILE A N 1
ATOM 2930 C CA . ILE A 1 371 ? -24.438 -1.765 -22.734 1 47.19 371 ILE A CA 1
ATOM 2931 C C . ILE A 1 371 ? -23.219 -2.42 -23.375 1 47.19 371 ILE A C 1
ATOM 2933 O O . ILE A 1 371 ? -23.156 -2.586 -24.594 1 47.19 371 ILE A O 1
ATOM 2937 N N . ILE A 1 372 ? -22.203 -2.721 -22.531 1 55.25 372 ILE A N 1
ATOM 2938 C CA . ILE A 1 372 ? -21.156 -3.359 -23.312 1 55.25 372 ILE A CA 1
ATOM 2939 C C . ILE A 1 372 ? -21.625 -4.734 -23.781 1 55.25 372 ILE A C 1
ATOM 2941 O O . ILE A 1 372 ? -21.969 -5.59 -22.969 1 55.25 372 ILE A O 1
ATOM 2945 N N . SER A 1 373 ? -21.844 -4.809 -24.984 1 65 373 SER A N 1
ATOM 2946 C CA . SER A 1 373 ? -22.312 -6.039 -25.625 1 65 373 SER A CA 1
ATOM 2947 C C . SER A 1 373 ? -21.297 -7.164 -25.453 1 65 373 SER A C 1
ATOM 2949 O O . SER A 1 373 ? -20.109 -6.91 -25.234 1 65 373 SER A O 1
ATOM 2951 N N . LEU A 1 374 ? -21.734 -8.266 -25.156 1 73 374 LEU A N 1
ATOM 2952 C CA . LEU A 1 374 ? -20.906 -9.469 -25.109 1 73 374 LEU A CA 1
ATOM 2953 C C . LEU A 1 374 ? -19.891 -9.484 -26.25 1 73 374 LEU A C 1
ATOM 2955 O O . LEU A 1 374 ? -18.75 -9.906 -26.062 1 73 374 LEU A O 1
ATOM 2959 N N . SER A 1 375 ? -20.359 -8.922 -27.328 1 76.94 375 SER A N 1
ATOM 2960 C CA . SER A 1 375 ? -19.484 -8.914 -28.5 1 76.94 375 SER A CA 1
ATOM 2961 C C . SER A 1 375 ? -18.312 -7.961 -28.312 1 76.94 375 SER A C 1
ATOM 2963 O O . SER A 1 375 ? -17.188 -8.281 -28.672 1 76.94 375 SER A O 1
ATOM 2965 N N . GLN A 1 376 ? -18.578 -6.836 -27.719 1 80 376 GLN A N 1
ATOM 2966 C CA . GLN A 1 376 ? -17.516 -5.871 -27.469 1 80 376 GLN A CA 1
ATOM 2967 C C . GLN A 1 376 ? -16.516 -6.406 -26.438 1 80 376 GLN A C 1
ATOM 2969 O O . GLN A 1 376 ? -15.312 -6.191 -26.562 1 80 376 GLN A O 1
ATOM 2974 N N . ARG A 1 377 ? -17.016 -7.074 -25.484 1 83.44 377 ARG A N 1
ATOM 2975 C CA . ARG A 1 377 ? -16.156 -7.656 -24.469 1 83.44 377 ARG A CA 1
ATOM 2976 C C . ARG A 1 377 ? -15.273 -8.75 -25.047 1 83.44 377 ARG A C 1
ATOM 2978 O O . ARG A 1 377 ? -14.102 -8.867 -24.672 1 83.44 377 ARG A O 1
ATOM 2985 N N . GLN A 1 378 ? -15.844 -9.516 -25.938 1 86.06 378 GLN A N 1
ATOM 2986 C CA . GLN A 1 378 ? -15.078 -10.57 -26.594 1 86.06 378 GLN A CA 1
ATOM 2987 C C . GLN A 1 378 ? -13.992 -9.992 -27.5 1 86.06 378 GLN A C 1
ATOM 2989 O O . GLN A 1 378 ? -12.898 -10.539 -27.594 1 86.06 378 GLN A O 1
ATOM 2994 N N . GLU A 1 379 ? -14.305 -8.891 -28.062 1 89.62 379 GLU A N 1
ATOM 2995 C CA . GLU A 1 379 ? -13.32 -8.234 -28.906 1 89.62 379 GLU A CA 1
ATOM 2996 C C . GLU A 1 379 ? -12.156 -7.688 -28.094 1 89.62 379 GLU A C 1
ATOM 2998 O O . GLU A 1 379 ? -11 -7.789 -28.5 1 89.62 379 GLU A O 1
ATOM 3003 N N . GLU A 1 380 ? -12.492 -7.105 -27.016 1 90.44 380 GLU A N 1
ATOM 3004 C CA . GLU A 1 380 ? -11.445 -6.605 -26.125 1 90.44 380 GLU A CA 1
ATOM 3005 C C . GLU A 1 380 ? -10.594 -7.746 -25.578 1 90.44 380 GLU A C 1
ATOM 3007 O O . GLU A 1 380 ? -9.367 -7.621 -25.469 1 90.44 380 GLU A O 1
ATOM 3012 N N . CYS A 1 381 ? -11.273 -8.805 -25.234 1 93 381 CYS A N 1
ATOM 3013 C CA . CYS A 1 381 ? -10.57 -10 -24.766 1 93 381 CYS A CA 1
ATOM 3014 C C . CYS A 1 381 ? -9.602 -10.508 -25.812 1 93 381 CYS A C 1
ATOM 3016 O O . CYS A 1 381 ? -8.453 -10.836 -25.5 1 93 381 CYS A O 1
ATOM 3018 N N . ASP A 1 382 ? -10.047 -10.531 -27.031 1 95.5 382 ASP A N 1
ATOM 3019 C CA . ASP A 1 382 ? -9.219 -11.016 -28.141 1 95.5 382 ASP A CA 1
ATOM 3020 C C . ASP A 1 382 ? -8 -10.125 -28.344 1 95.5 382 ASP A C 1
ATOM 3022 O O . ASP A 1 382 ? -6.914 -10.609 -28.672 1 95.5 382 ASP A O 1
ATOM 3026 N N . SER A 1 383 ? -8.25 -8.875 -28.203 1 95.62 383 SER A N 1
ATOM 3027 C CA . SER A 1 383 ? -7.137 -7.941 -28.375 1 95.62 383 SER A CA 1
ATOM 3028 C C . SER A 1 383 ? -6.055 -8.18 -27.328 1 95.62 383 SER A C 1
ATOM 3030 O O . SER A 1 383 ? -4.867 -8.203 -27.656 1 95.62 383 SER A O 1
ATOM 3032 N N . VAL A 1 384 ? -6.449 -8.344 -26.109 1 96.62 384 VAL A N 1
ATOM 3033 C CA . VAL A 1 384 ? -5.5 -8.602 -25.031 1 96.62 384 VAL A CA 1
ATOM 3034 C C . VAL A 1 384 ? -4.828 -9.953 -25.234 1 96.62 384 VAL A C 1
ATOM 3036 O O . VAL A 1 384 ? -3.623 -10.094 -25.031 1 96.62 384 VAL A O 1
ATOM 3039 N N . TYR A 1 385 ? -5.562 -10.945 -25.688 1 97.44 385 TYR A N 1
ATOM 3040 C CA . TYR A 1 385 ? -5.043 -12.281 -25.969 1 97.44 385 TYR A CA 1
ATOM 3041 C C . TYR A 1 385 ? -3.967 -12.227 -27.047 1 97.44 385 TYR A C 1
ATOM 3043 O O . TYR A 1 385 ? -2.908 -12.844 -26.906 1 97.44 385 TYR A O 1
ATOM 3051 N N . GLN A 1 386 ? -4.254 -11.5 -28.047 1 96.81 386 GLN A N 1
ATOM 3052 C CA . GLN A 1 386 ? -3.307 -11.406 -29.156 1 96.81 386 GLN A CA 1
ATOM 3053 C C . GLN A 1 386 ? -2.006 -10.742 -28.719 1 96.81 386 GLN A C 1
ATOM 3055 O O . GLN A 1 386 ? -0.923 -11.125 -29.156 1 96.81 386 GLN A O 1
ATOM 3060 N N . ARG A 1 387 ? -2.135 -9.82 -27.891 1 94.56 387 ARG A N 1
ATOM 3061 C CA . ARG A 1 387 ? -0.949 -9.164 -27.344 1 94.56 387 ARG A CA 1
ATOM 3062 C C . ARG A 1 387 ? -0.1 -10.148 -26.547 1 94.56 387 ARG A C 1
ATOM 3064 O O . ARG A 1 387 ? 1.121 -10.203 -26.719 1 94.56 387 ARG A O 1
ATOM 3071 N N . LEU A 1 388 ? -0.714 -10.938 -25.734 1 95.5 388 LEU A N 1
ATOM 3072 C CA . LEU A 1 388 ? -0.014 -11.93 -24.922 1 95.5 388 LEU A CA 1
ATOM 3073 C C . LEU A 1 388 ? 0.635 -12.992 -25.812 1 95.5 388 LEU A C 1
ATOM 3075 O O . LEU A 1 388 ? 1.765 -13.414 -25.547 1 95.5 388 LEU A O 1
ATOM 3079 N N . LYS A 1 389 ? -0.09 -13.352 -26.812 1 95.25 389 LYS A N 1
ATOM 3080 C CA . LYS A 1 389 ? 0.416 -14.375 -27.719 1 95.25 389 LYS A CA 1
ATOM 3081 C C . LYS A 1 389 ? 1.619 -13.859 -28.5 1 95.25 389 LYS A C 1
ATOM 3083 O O . LYS A 1 389 ? 2.576 -14.602 -28.734 1 95.25 389 LYS A O 1
ATOM 3088 N N . SER A 1 390 ? 1.525 -12.633 -28.891 1 93.75 390 SER A N 1
ATOM 3089 C CA . SER A 1 390 ? 2.65 -12.023 -29.594 1 93.75 390 SER A CA 1
ATOM 3090 C C . SER A 1 390 ? 3.895 -11.984 -28.703 1 93.75 390 SER A C 1
ATOM 3092 O O . SER A 1 390 ? 4.992 -12.312 -29.156 1 93.75 390 SER A O 1
ATOM 3094 N N . TRP A 1 391 ? 3.732 -11.609 -27.516 1 93.94 391 TRP A N 1
ATOM 3095 C CA . TRP A 1 391 ? 4.844 -11.578 -26.578 1 93.94 391 TRP A CA 1
ATOM 3096 C C . TRP A 1 391 ? 5.406 -12.977 -26.359 1 93.94 391 TRP A C 1
ATOM 3098 O O . TRP A 1 391 ? 6.625 -13.164 -26.281 1 93.94 391 TRP A O 1
ATOM 3108 N N . GLN A 1 392 ? 4.527 -13.969 -26.203 1 93.56 392 GLN A N 1
ATOM 3109 C CA . GLN A 1 392 ? 4.934 -15.359 -26.016 1 93.56 392 GLN A CA 1
ATOM 3110 C C . GLN A 1 392 ? 5.785 -15.852 -27.188 1 93.56 392 GLN A C 1
ATOM 3112 O O . GLN A 1 392 ? 6.797 -16.516 -26.984 1 93.56 392 GLN A O 1
ATOM 3117 N N . ASN A 1 393 ? 5.34 -15.523 -28.359 1 91 393 ASN A N 1
ATOM 3118 C CA . ASN A 1 393 ? 6.082 -15.922 -29.547 1 91 393 ASN A CA 1
ATOM 3119 C C . ASN A 1 393 ? 7.473 -15.297 -29.578 1 91 393 ASN A C 1
ATOM 3121 O O . ASN A 1 393 ? 8.453 -15.961 -29.922 1 91 393 ASN A O 1
ATOM 3125 N N . ASP A 1 394 ? 7.602 -14.031 -29.234 1 86.5 394 ASP A N 1
ATOM 3126 C CA . ASP A 1 394 ? 8.891 -13.352 -29.172 1 86.5 394 ASP A CA 1
ATOM 3127 C C . ASP A 1 394 ? 9.797 -13.984 -28.125 1 86.5 394 ASP A C 1
ATOM 3129 O O . ASP A 1 394 ? 11 -14.141 -28.344 1 86.5 394 ASP A O 1
ATOM 3133 N N . PHE A 1 395 ? 9.242 -14.297 -27.062 1 87.44 395 PHE A N 1
ATOM 3134 C CA . PHE A 1 395 ? 9.977 -14.922 -25.969 1 87.44 395 PHE A CA 1
ATOM 3135 C C . PHE A 1 395 ? 10.516 -16.281 -26.391 1 87.44 395 PHE A C 1
ATOM 3137 O O . PHE A 1 395 ? 11.672 -16.609 -26.141 1 87.44 395 PHE A O 1
ATOM 3144 N N . GLU A 1 396 ? 9.672 -17.047 -27.016 1 83.69 396 GLU A N 1
ATOM 3145 C CA . GLU A 1 396 ? 10.07 -18.375 -27.453 1 83.69 396 GLU A CA 1
ATOM 3146 C C . GLU A 1 396 ? 11.172 -18.297 -28.516 1 83.69 396 GLU A C 1
ATOM 3148 O O . GLU A 1 396 ? 12.07 -19.141 -28.531 1 83.69 396 GLU A O 1
ATOM 3153 N N . GLN A 1 397 ? 11.148 -17.266 -29.297 1 81.12 397 GLN A N 1
ATOM 3154 C CA . GLN A 1 397 ? 12.188 -17.062 -30.297 1 81.12 397 GLN A CA 1
ATOM 3155 C C . GLN A 1 397 ? 13.516 -16.688 -29.641 1 81.12 397 GLN A C 1
ATOM 3157 O O . GLN A 1 397 ? 14.578 -17.109 -30.094 1 81.12 397 GLN A O 1
ATOM 3162 N N . LEU A 1 398 ? 13.438 -15.828 -28.641 1 76.88 398 LEU A N 1
ATOM 3163 C CA . LEU A 1 398 ? 14.633 -15.43 -27.906 1 76.88 398 LEU A CA 1
ATOM 3164 C C . LEU A 1 398 ? 15.297 -16.641 -27.25 1 76.88 398 LEU A C 1
ATOM 3166 O O . LEU A 1 398 ? 16.531 -16.703 -27.172 1 76.88 398 LEU A O 1
ATOM 3170 N N . LEU A 1 399 ? 14.477 -17.484 -26.734 1 70.69 399 LEU A N 1
ATOM 3171 C CA . LEU A 1 399 ? 15.008 -18.688 -26.109 1 70.69 399 LEU A CA 1
ATOM 3172 C C . LEU A 1 399 ? 15.711 -19.562 -27.141 1 70.69 399 LEU A C 1
ATOM 3174 O O . LEU A 1 399 ? 16.703 -20.234 -26.828 1 70.69 399 LEU A O 1
ATOM 3178 N N . THR A 1 400 ? 15.203 -19.516 -28.375 1 60.78 400 THR A N 1
ATOM 3179 C CA . THR A 1 400 ? 15.766 -20.344 -29.422 1 60.78 400 THR A CA 1
ATOM 3180 C C . THR A 1 400 ? 17.047 -19.734 -29.969 1 60.78 400 THR A C 1
ATOM 3182 O O . THR A 1 400 ? 18 -20.469 -30.297 1 60.78 400 THR A O 1
ATOM 3185 N N . VAL A 1 401 ? 17.266 -18.406 -30.281 1 51.5 401 VAL A N 1
ATOM 3186 C CA . VAL A 1 401 ? 18.422 -17.766 -30.906 1 51.5 401 VAL A CA 1
ATOM 3187 C C . VAL A 1 401 ? 19.578 -17.688 -29.891 1 51.5 401 VAL A C 1
ATOM 3189 O O . VAL A 1 401 ? 20.734 -17.922 -30.25 1 51.5 401 VAL A O 1
ATOM 3192 N N . HIS A 1 402 ? 19.531 -17.016 -28.891 1 46 402 HIS A N 1
ATOM 3193 C CA . HIS A 1 402 ? 20.625 -16.734 -27.969 1 46 402 HIS A CA 1
ATOM 3194 C C . HIS A 1 402 ? 21.031 -18 -27.219 1 46 402 HIS A C 1
ATOM 3196 O O . HIS A 1 402 ? 21.844 -17.922 -26.281 1 46 402 HIS A O 1
ATOM 3202 N N . THR A 1 403 ? 20.281 -18.938 -27.188 1 38.03 403 THR A N 1
ATOM 3203 C CA . THR A 1 403 ? 20.891 -20.094 -26.547 1 38.03 403 THR A CA 1
ATOM 3204 C C . THR A 1 403 ? 22.062 -20.609 -27.391 1 38.03 403 THR A C 1
ATOM 3206 O O . THR A 1 403 ? 21.859 -21.031 -28.531 1 38.03 403 THR A O 1
ATOM 3209 N N . PRO A 1 404 ? 23.281 -20.469 -27.516 1 33.22 404 PRO A N 1
ATOM 3210 C CA . PRO A 1 404 ? 24.188 -21.547 -27.922 1 33.22 404 PRO A CA 1
ATOM 3211 C C . PRO A 1 404 ? 23.516 -22.922 -27.828 1 33.22 404 PRO A C 1
ATOM 3213 O O . PRO A 1 404 ? 22.469 -23.062 -27.203 1 33.22 404 PRO A O 1
ATOM 3216 N N . LEU A 1 405 ? 24.469 -24.25 -28.109 1 29.19 405 LEU A N 1
ATOM 3217 C CA . LEU A 1 405 ? 24.062 -25.641 -27.953 1 29.19 405 LEU A CA 1
ATOM 3218 C C . LEU A 1 405 ? 23.172 -25.797 -26.703 1 29.19 405 LEU A C 1
ATOM 3220 O O . LEU A 1 405 ? 23.578 -26.422 -25.734 1 29.19 405 LEU A O 1
ATOM 3224 N N . TYR A 1 406 ? 23.047 -24.938 -26.016 1 26.59 406 TYR A N 1
ATOM 3225 C CA . TYR A 1 406 ? 22.219 -25.391 -24.891 1 26.59 406 TYR A CA 1
ATOM 3226 C C . TYR A 1 406 ? 21.047 -26.219 -25.391 1 26.59 406 TYR A C 1
ATOM 3228 O O . TYR A 1 406 ? 20.438 -25.906 -26.406 1 26.59 406 TYR A O 1
ATOM 3236 N N . THR A 1 407 ? 20.812 -27.438 -24.891 1 29.75 407 THR A N 1
ATOM 3237 C CA . THR A 1 407 ? 20.031 -28.672 -24.75 1 29.75 407 THR A CA 1
ATOM 3238 C C . THR A 1 407 ? 18.547 -28.375 -24.75 1 29.75 407 THR A C 1
ATOM 3240 O O . THR A 1 407 ? 18.125 -27.25 -24.5 1 29.75 407 THR A O 1
ATOM 3243 N N . ASP A 1 408 ? 17.672 -29.406 -24.906 1 29.28 408 ASP A N 1
ATOM 3244 C CA . ASP A 1 408 ? 16.281 -29.859 -24.953 1 29.28 408 ASP A CA 1
ATOM 3245 C C . ASP A 1 408 ? 15.445 -29.141 -23.906 1 29.28 408 ASP A C 1
ATOM 3247 O O . ASP A 1 408 ? 15.531 -29.438 -22.703 1 29.28 408 ASP A O 1
ATOM 3251 N N . LEU A 1 409 ? 15.383 -27.953 -23.844 1 31.45 409 LEU A N 1
ATOM 3252 C CA . LEU A 1 409 ? 14.406 -27.594 -22.828 1 31.45 409 LEU A CA 1
ATOM 3253 C C . LEU A 1 409 ? 13.32 -28.656 -22.719 1 31.45 409 LEU A C 1
ATOM 3255 O O . LEU A 1 409 ? 12.766 -28.891 -21.641 1 31.45 409 LEU A O 1
ATOM 3259 N N . LEU A 1 410 ? 12.586 -28.844 -23.812 1 30.7 410 LEU A N 1
ATOM 3260 C CA . LEU A 1 410 ? 11.742 -30 -24.062 1 30.7 410 LEU A CA 1
ATOM 3261 C C . LEU A 1 410 ? 12.586 -31.234 -24.391 1 30.7 410 LEU A C 1
ATOM 3263 O O . LEU A 1 410 ? 12.047 -32.344 -24.562 1 30.7 410 LEU A O 1
ATOM 3267 N N . THR A 1 411 ? 13.688 -31.203 -25.266 1 30.98 411 THR A N 1
ATOM 3268 C CA . THR A 1 411 ? 14.352 -32.438 -25.594 1 30.98 411 THR A CA 1
ATOM 3269 C C . THR A 1 411 ? 15.125 -33 -24.391 1 30.98 411 THR A C 1
ATOM 3271 O O . THR A 1 411 ? 15.672 -32.219 -23.609 1 30.98 411 THR A O 1
ATOM 3274 N N . HIS A 1 412 ? 14.891 -34.219 -23.906 1 30.27 412 HIS A N 1
ATOM 3275 C CA . HIS A 1 412 ? 15.398 -35.156 -22.906 1 30.27 412 HIS A CA 1
ATOM 3276 C C . HIS A 1 412 ? 16.906 -35 -22.734 1 30.27 412 HIS A C 1
ATOM 3278 O O . HIS A 1 412 ? 17.547 -35.812 -22.047 1 30.27 412 HIS A O 1
ATOM 3284 N N . SER A 1 413 ? 17.688 -34.531 -23.766 1 32.59 413 SER A N 1
ATOM 3285 C CA . SER A 1 413 ? 19.062 -34.938 -23.484 1 32.59 413 SER A CA 1
ATOM 3286 C C . SER A 1 413 ? 19.625 -34.188 -22.297 1 32.59 413 SER A C 1
ATOM 3288 O O . SER A 1 413 ? 20.109 -34.781 -21.328 1 32.59 413 SER A O 1
ATOM 3290 N N . GLY A 1 414 ? 21.031 -33.688 -22.234 1 33.59 414 GLY A N 1
ATOM 3291 C CA . GLY A 1 414 ? 21.844 -33.312 -21.078 1 33.59 414 GLY A CA 1
ATOM 3292 C C . GLY A 1 414 ? 21.266 -32.188 -20.281 1 33.59 414 GLY A C 1
ATOM 3293 O O . GLY A 1 414 ? 20.219 -31.625 -20.641 1 33.59 414 GLY A O 1
ATOM 3294 N N . THR A 1 415 ? 21.984 -31.641 -19 1 36.34 415 THR A N 1
ATOM 3295 C CA . THR A 1 415 ? 21.516 -30.781 -17.922 1 36.34 415 THR A CA 1
ATOM 3296 C C . THR A 1 415 ? 21.047 -29.438 -18.469 1 36.34 415 THR A C 1
ATOM 3298 O O . THR A 1 415 ? 21.844 -28.641 -18.953 1 36.34 415 THR A O 1
ATOM 3301 N N . PRO A 1 416 ? 20.141 -29.203 -19.297 1 38.53 416 PRO A N 1
ATOM 3302 C CA . PRO A 1 416 ? 19.672 -27.906 -19.781 1 38.53 416 PRO A CA 1
ATOM 3303 C C . PRO A 1 416 ? 19.812 -26.812 -18.734 1 38.53 416 PRO A C 1
ATOM 3305 O O . PRO A 1 416 ? 19.344 -26.953 -17.609 1 38.53 416 PRO A O 1
ATOM 3308 N N . THR A 1 417 ? 20.922 -26.172 -18.609 1 43.41 417 THR A N 1
ATOM 3309 C CA . THR A 1 417 ? 21.031 -24.984 -17.797 1 43.41 417 THR A CA 1
ATOM 3310 C C . THR A 1 417 ? 19.766 -24.125 -17.922 1 43.41 417 THR A C 1
ATOM 3312 O O . THR A 1 417 ? 19.594 -23.391 -18.891 1 43.41 417 THR A O 1
ATOM 3315 N N . GLN A 1 418 ? 18.562 -24.625 -17.688 1 52.25 418 GLN A N 1
ATOM 3316 C CA . GLN A 1 418 ? 17.281 -23.922 -17.688 1 52.25 418 GLN A CA 1
ATOM 3317 C C . GLN A 1 418 ? 17.391 -22.578 -16.969 1 52.25 418 GLN A C 1
ATOM 3319 O O . GLN A 1 418 ? 17.969 -22.5 -15.891 1 52.25 418 GLN A O 1
ATOM 3324 N N . GLN A 1 419 ? 17.188 -21.453 -17.797 1 64.56 419 GLN A N 1
ATOM 3325 C CA . GLN A 1 419 ? 17.047 -20.141 -17.203 1 64.56 419 GLN A CA 1
ATOM 3326 C C . GLN A 1 419 ? 16.062 -20.141 -16.047 1 64.56 419 GLN A C 1
ATOM 3328 O O . GLN A 1 419 ? 14.938 -20.641 -16.188 1 64.56 419 GLN A O 1
ATOM 3333 N N . PRO A 1 420 ? 16.469 -19.938 -14.969 1 75.31 420 PRO A N 1
ATOM 3334 C CA . PRO A 1 420 ? 15.711 -20.141 -13.727 1 75.31 420 PRO A CA 1
ATOM 3335 C C . PRO A 1 420 ? 14.281 -19.625 -13.82 1 75.31 420 PRO A C 1
ATOM 3337 O O . PRO A 1 420 ? 13.367 -20.203 -13.227 1 75.31 420 PRO A O 1
ATOM 3340 N N . ASN A 1 421 ? 13.922 -18.641 -14.594 1 88.81 421 ASN A N 1
ATOM 3341 C CA . ASN A 1 421 ? 12.594 -18.047 -14.594 1 88.81 421 ASN A CA 1
ATOM 3342 C C . ASN A 1 421 ? 11.828 -18.375 -15.867 1 88.81 421 ASN A C 1
ATOM 3344 O O . ASN A 1 421 ? 10.719 -17.875 -16.078 1 88.81 421 ASN A O 1
ATOM 3348 N N . SER A 1 422 ? 12.32 -19.359 -16.656 1 89.62 422 SER A N 1
ATOM 3349 C CA . SER A 1 422 ? 11.633 -19.719 -17.906 1 89.62 422 SER A CA 1
ATOM 3350 C C . SER A 1 422 ? 10.32 -20.438 -17.625 1 89.62 422 SER A C 1
ATOM 3352 O O . SER A 1 422 ? 9.297 -20.141 -18.234 1 89.62 422 SER A O 1
ATOM 3354 N N . ILE A 1 423 ? 10.391 -21.391 -16.688 1 93.19 423 ILE A N 1
ATOM 3355 C CA . ILE A 1 423 ? 9.18 -22.125 -16.312 1 93.19 423 ILE A CA 1
ATOM 3356 C C . ILE A 1 423 ? 8.141 -21.156 -15.766 1 93.19 423 ILE A C 1
ATOM 3358 O O . ILE A 1 423 ? 6.965 -21.219 -16.141 1 93.19 423 ILE A O 1
ATOM 3362 N N . LEU A 1 424 ? 8.586 -20.281 -14.883 1 96.06 424 LEU A N 1
ATOM 3363 C CA . LEU A 1 424 ? 7.699 -19.297 -14.281 1 96.06 424 LEU A CA 1
ATOM 3364 C C . LEU A 1 424 ? 7.062 -18.422 -15.352 1 96.06 424 LEU A C 1
ATOM 3366 O O . LEU A 1 424 ? 5.871 -18.109 -15.289 1 96.06 424 LEU A O 1
ATOM 3370 N N . ILE A 1 425 ? 7.812 -17.969 -16.312 1 95.62 425 ILE A N 1
ATOM 3371 C CA . ILE A 1 425 ? 7.344 -17.094 -17.375 1 95.62 425 ILE A CA 1
ATOM 3372 C C . ILE A 1 425 ? 6.25 -17.812 -18.172 1 95.62 425 ILE A C 1
ATOM 3374 O O . ILE A 1 425 ? 5.16 -17.266 -18.375 1 95.62 425 ILE A O 1
ATOM 3378 N N . HIS A 1 426 ? 6.512 -19.047 -18.594 1 95 426 HIS A N 1
ATOM 3379 C CA . HIS A 1 426 ? 5.531 -19.812 -19.344 1 95 426 HIS A CA 1
ATOM 3380 C C . HIS A 1 426 ? 4.25 -20.016 -18.547 1 95 426 HIS A C 1
ATOM 3382 O O . HIS A 1 426 ? 3.15 -19.797 -19.062 1 95 426 HIS A O 1
ATOM 3388 N N . CYS A 1 427 ? 4.445 -20.438 -17.344 1 97.31 427 CYS A N 1
ATOM 3389 C CA . CYS A 1 427 ? 3.285 -20.719 -16.516 1 97.31 427 CYS A CA 1
ATOM 3390 C C . CYS A 1 427 ? 2.467 -19.453 -16.281 1 97.31 427 CYS A C 1
ATOM 3392 O O . CYS A 1 427 ? 1.236 -19.516 -16.234 1 97.31 427 CYS A O 1
ATOM 3394 N N . THR A 1 428 ? 3.141 -18.328 -16.094 1 97.88 428 THR A N 1
ATOM 3395 C CA . THR A 1 428 ? 2.455 -17.047 -15.875 1 97.88 428 THR A CA 1
ATOM 3396 C C . THR A 1 428 ? 1.64 -16.656 -17.109 1 97.88 428 THR A C 1
ATOM 3398 O O . THR A 1 428 ? 0.498 -16.203 -16.984 1 97.88 428 THR A O 1
ATOM 3401 N N . ILE A 1 429 ? 2.166 -16.844 -18.312 1 97.62 429 ILE A N 1
ATOM 3402 C CA . ILE A 1 429 ? 1.469 -16.516 -19.547 1 97.62 429 ILE A CA 1
ATOM 3403 C C . ILE A 1 429 ? 0.194 -17.344 -19.656 1 97.62 429 ILE A C 1
ATOM 3405 O O . ILE A 1 429 ? -0.886 -16.812 -19.906 1 97.62 429 ILE A O 1
ATOM 3409 N N . HIS A 1 430 ? 0.318 -18.594 -19.469 1 98.19 430 HIS A N 1
ATOM 3410 C CA . HIS A 1 430 ? -0.823 -19.484 -19.641 1 98.19 430 HIS A CA 1
ATOM 3411 C C . HIS A 1 430 ? -1.87 -19.25 -18.547 1 98.19 430 HIS A C 1
ATOM 3413 O O . HIS A 1 430 ? -3.072 -19.328 -18.812 1 98.19 430 HIS A O 1
ATOM 3419 N N . SER A 1 431 ? -1.436 -18.938 -17.328 1 98.25 431 SER A N 1
ATOM 3420 C CA . SER A 1 431 ? -2.385 -18.578 -16.281 1 98.25 431 SER A CA 1
ATOM 3421 C C . SER A 1 431 ? -3.158 -17.312 -16.656 1 98.25 431 SER A C 1
ATOM 3423 O O . SER A 1 431 ? -4.355 -17.219 -16.375 1 98.25 431 SER A O 1
ATOM 3425 N N . ALA A 1 432 ? -2.443 -16.344 -17.25 1 98.12 432 ALA A N 1
ATOM 3426 C CA . ALA A 1 432 ? -3.092 -15.117 -17.688 1 98.12 432 ALA A CA 1
ATOM 3427 C C . ALA A 1 432 ? -4.125 -15.391 -18.766 1 98.12 432 ALA A C 1
ATOM 3429 O O . ALA A 1 432 ? -5.23 -14.844 -18.734 1 98.12 432 ALA A O 1
ATOM 3430 N N . ILE A 1 433 ? -3.812 -16.281 -19.703 1 98 433 ILE A N 1
ATOM 3431 C CA . ILE A 1 433 ? -4.715 -16.609 -20.797 1 98 433 ILE A CA 1
ATOM 3432 C C . ILE A 1 433 ? -5.953 -17.312 -20.234 1 98 433 ILE A C 1
ATOM 3434 O O . ILE A 1 433 ? -7.078 -17.016 -20.641 1 98 433 ILE A O 1
ATOM 3438 N N . ILE A 1 434 ? -5.781 -18.203 -19.328 1 98 434 ILE A N 1
ATOM 3439 C CA . ILE A 1 434 ? -6.902 -18.922 -18.719 1 98 434 ILE A CA 1
ATOM 3440 C C . ILE A 1 434 ? -7.797 -17.922 -17.984 1 98 434 ILE A C 1
ATOM 3442 O O . ILE A 1 434 ? -9.023 -17.938 -18.141 1 98 434 ILE A O 1
ATOM 3446 N N . SER A 1 435 ? -7.188 -17.031 -17.234 1 95.62 435 SER A N 1
ATOM 3447 C CA . SER A 1 435 ? -7.941 -16.062 -16.453 1 95.62 435 SER A CA 1
ATOM 3448 C C . SER A 1 435 ? -8.695 -15.102 -17.359 1 95.62 435 SER A C 1
ATOM 3450 O O . SER A 1 435 ? -9.797 -14.656 -17.031 1 95.62 435 SER A O 1
ATOM 3452 N N . LEU A 1 436 ? -8.188 -14.797 -18.484 1 94.75 436 LEU A N 1
ATOM 3453 C CA . LEU A 1 436 ? -8.805 -13.898 -19.469 1 94.75 436 LEU A CA 1
ATOM 3454 C C . LEU A 1 436 ? -10.102 -14.484 -20 1 94.75 436 LEU A C 1
ATOM 3456 O O . LEU A 1 436 ? -11.055 -13.758 -20.281 1 94.75 436 LEU A O 1
ATOM 3460 N N . HIS A 1 437 ? -10.156 -15.812 -20.125 1 95 437 HIS A N 1
ATOM 3461 C CA . HIS A 1 437 ? -11.203 -16.438 -20.922 1 95 437 HIS A CA 1
ATOM 3462 C C . HIS A 1 437 ? -12.195 -17.188 -20.047 1 95 437 HIS A C 1
ATOM 3464 O O . HIS A 1 437 ? -13.344 -17.406 -20.453 1 95 437 HIS A O 1
ATOM 3470 N N . GLN A 1 438 ? -11.828 -17.594 -18.922 1 93 438 GLN A N 1
ATOM 3471 C CA . GLN A 1 438 ? -12.586 -18.578 -18.156 1 93 438 GLN A CA 1
ATOM 3472 C C . GLN A 1 438 ? -14.016 -18.094 -17.906 1 93 438 GLN A C 1
ATOM 3474 O O . GLN A 1 438 ? -14.969 -18.875 -18 1 93 438 GLN A O 1
ATOM 3479 N N . ARG A 1 439 ? -14.18 -16.812 -17.625 1 85.88 439 ARG A N 1
ATOM 3480 C CA . ARG A 1 439 ? -15.5 -16.297 -17.266 1 85.88 439 ARG A CA 1
ATOM 3481 C C . ARG A 1 439 ? -16.391 -16.188 -18.5 1 85.88 439 ARG A C 1
ATOM 3483 O O . ARG A 1 439 ? -17.609 -16.094 -18.391 1 85.88 439 ARG A O 1
ATOM 3490 N N . LEU A 1 440 ? -15.805 -16.188 -19.625 1 85.69 440 LEU A N 1
ATOM 3491 C CA . LEU A 1 440 ? -16.547 -15.93 -20.859 1 85.69 440 LEU A CA 1
ATOM 3492 C C . LEU A 1 440 ? -17 -17.234 -21.5 1 85.69 440 LEU A C 1
ATOM 3494 O O . LEU A 1 440 ? -17.766 -17.234 -22.469 1 85.69 440 LEU A O 1
ATOM 3498 N N . ILE A 1 441 ? -16.594 -18.375 -20.922 1 89.38 441 ILE A N 1
ATOM 3499 C CA . ILE A 1 441 ? -16.938 -19.656 -21.5 1 89.38 441 ILE A CA 1
ATOM 3500 C C . ILE A 1 441 ? -18.422 -19.953 -21.266 1 89.38 441 ILE A C 1
ATOM 3502 O O . ILE A 1 441 ? -19.141 -20.328 -22.203 1 89.38 441 ILE A O 1
ATOM 3506 N N . PHE A 1 442 ? -18.828 -19.797 -19.984 1 80.5 442 PHE A N 1
ATOM 3507 C CA . PHE A 1 442 ? -20.234 -19.969 -19.641 1 80.5 442 PHE A CA 1
ATOM 3508 C C . PHE A 1 442 ? -20.828 -18.656 -19.156 1 80.5 442 PHE A C 1
ATOM 3510 O O . PHE A 1 442 ? -21 -18.453 -17.953 1 80.5 442 PHE A O 1
ATOM 3517 N N . PRO A 1 443 ? -21.203 -17.734 -20.125 1 68 443 PRO A N 1
ATOM 3518 C CA . PRO A 1 443 ? -21.672 -16.422 -19.672 1 68 443 PRO A CA 1
ATOM 3519 C C . PRO A 1 443 ? -22.984 -16.5 -18.906 1 68 443 PRO A C 1
ATOM 3521 O O . PRO A 1 443 ? -23.812 -17.375 -19.188 1 68 443 PRO A O 1
ATOM 3524 N N . VAL A 1 444 ? -23.047 -15.781 -17.75 1 60.16 444 VAL A N 1
ATOM 3525 C CA . VAL A 1 444 ? -24.266 -15.727 -16.969 1 60.16 444 VAL A CA 1
ATOM 3526 C C . VAL A 1 444 ? -25.312 -14.891 -17.703 1 60.16 444 VAL A C 1
ATOM 3528 O O . VAL A 1 444 ? -25.016 -13.781 -18.156 1 60.16 444 VAL A O 1
ATOM 3531 N N . SER A 1 445 ? -26.188 -15.5 -18.562 1 52.12 445 SER A N 1
ATOM 3532 C CA . SER A 1 445 ? -27.188 -14.766 -19.328 1 52.12 445 SER A CA 1
ATOM 3533 C C . SER A 1 445 ? -28.219 -14.102 -18.422 1 52.12 445 SER A C 1
ATOM 3535 O O . SER A 1 445 ? -28.828 -14.766 -17.578 1 52.12 445 SER A O 1
ATOM 3537 N N . LEU A 1 446 ? -28.031 -12.797 -18.156 1 49.56 446 LEU A N 1
ATOM 3538 C CA . LEU A 1 446 ? -29.141 -12.109 -17.516 1 49.56 446 LEU A CA 1
ATOM 3539 C C . LEU A 1 446 ? -30.422 -12.234 -18.328 1 49.56 446 LEU A C 1
ATOM 3541 O O . LEU A 1 446 ? -31.531 -12.109 -17.797 1 49.56 446 LEU A O 1
ATOM 3545 N N . ALA A 1 447 ? -30.375 -11.961 -19.672 1 47.59 447 ALA A N 1
ATOM 3546 C CA . ALA A 1 447 ? -31.562 -12.039 -20.531 1 47.59 447 ALA A CA 1
ATOM 3547 C C . ALA A 1 447 ? -31.766 -13.469 -21.031 1 47.59 447 ALA A C 1
ATOM 3549 O O . ALA A 1 447 ? -30.828 -14.258 -21.094 1 47.59 447 ALA A O 1
ATOM 3550 N N . ASP A 1 448 ? -32.938 -13.922 -21.031 1 45.16 448 ASP A N 1
ATOM 3551 C CA . ASP A 1 448 ? -33.469 -15.172 -21.547 1 45.16 448 ASP A CA 1
ATOM 3552 C C . ASP A 1 448 ? -32.75 -15.594 -22.828 1 45.16 448 ASP A C 1
ATOM 3554 O O . ASP A 1 448 ? -33.25 -16.453 -23.562 1 45.16 448 ASP A O 1
ATOM 3558 N N . GLU A 1 449 ? -31.953 -14.703 -23.359 1 48.47 449 GLU A N 1
ATOM 3559 C CA . GLU A 1 449 ? -31.422 -15.102 -24.656 1 48.47 449 GLU A CA 1
ATOM 3560 C C . GLU A 1 449 ? -30.297 -16.125 -24.5 1 48.47 449 GLU A C 1
ATOM 3562 O O . GLU A 1 449 ? -29.578 -16.125 -23.5 1 48.47 449 GLU A O 1
ATOM 3567 N N . ASP A 1 450 ? -30.406 -17.203 -25.094 1 48.41 450 ASP A N 1
ATOM 3568 C CA . ASP A 1 450 ? -29.547 -18.391 -25.203 1 48.41 450 ASP A CA 1
ATOM 3569 C C . ASP A 1 450 ? -28.078 -17.984 -25.312 1 48.41 450 ASP A C 1
ATOM 3571 O O . ASP A 1 450 ? -27.609 -17.609 -26.391 1 48.41 450 ASP A O 1
ATOM 3575 N N . VAL A 1 451 ? -27.531 -17.234 -24.359 1 56.69 451 VAL A N 1
ATOM 3576 C CA . VAL A 1 451 ? -26.141 -16.828 -24.469 1 56.69 451 VAL A CA 1
ATOM 3577 C C . VAL A 1 451 ? -25.25 -18.062 -24.656 1 56.69 451 VAL A C 1
ATOM 3579 O O . VAL A 1 451 ? -25.281 -18.984 -23.859 1 56.69 451 VAL A O 1
ATOM 3582 N N . THR A 1 452 ? -24.844 -18.281 -25.953 1 61.84 452 THR A N 1
ATOM 3583 C CA . THR A 1 452 ? -24.094 -19.391 -26.531 1 61.84 452 THR A CA 1
ATOM 3584 C C . THR A 1 452 ? -22.703 -19.5 -25.922 1 61.84 452 THR A C 1
ATOM 3586 O O . THR A 1 452 ? -22.125 -18.484 -25.531 1 61.84 452 THR A O 1
ATOM 3589 N N . HIS A 1 453 ? -22.375 -20.656 -25.484 1 73.81 453 HIS A N 1
ATOM 3590 C CA . HIS A 1 453 ? -21.047 -21.156 -25.141 1 73.81 453 HIS A CA 1
ATOM 3591 C C . HIS A 1 453 ? -20 -20.578 -26.094 1 73.81 453 HIS A C 1
ATOM 3593 O O . HIS A 1 453 ? -20.141 -20.656 -27.312 1 73.81 453 HIS A O 1
ATOM 3599 N N . TRP A 1 454 ? -19.031 -19.797 -25.547 1 85.81 454 TRP A N 1
ATOM 3600 C CA . TRP A 1 454 ? -17.938 -19.297 -26.375 1 85.81 454 TRP A CA 1
ATOM 3601 C C . TRP A 1 454 ? -16.875 -20.375 -26.578 1 85.81 454 TRP A C 1
ATOM 3603 O O . TRP A 1 454 ? -15.891 -20.422 -25.828 1 85.81 454 TRP A O 1
ATOM 3613 N N . GLU A 1 455 ? -17.016 -21.125 -27.547 1 89.38 455 GLU A N 1
ATOM 3614 C CA . GLU A 1 455 ? -16.172 -22.297 -27.812 1 89.38 455 GLU A CA 1
ATOM 3615 C C . GLU A 1 455 ? -14.711 -21.891 -27.984 1 89.38 455 GLU A C 1
ATOM 3617 O O . GLU A 1 455 ? -13.805 -22.609 -27.547 1 89.38 455 GLU A O 1
ATOM 3622 N N . ALA A 1 456 ? -14.477 -20.781 -28.625 1 92.12 456 ALA A N 1
ATOM 3623 C CA . ALA A 1 456 ? -13.109 -20.328 -28.859 1 92.12 456 ALA A CA 1
ATOM 3624 C C . ALA A 1 456 ? -12.391 -20.062 -27.531 1 92.12 456 ALA A C 1
ATOM 3626 O O . ALA A 1 456 ? -11.195 -20.344 -27.406 1 92.12 456 ALA A O 1
ATOM 3627 N N . ALA A 1 457 ? -13.078 -19.547 -26.594 1 94.56 457 ALA A N 1
ATOM 3628 C CA . ALA A 1 457 ? -12.508 -19.281 -25.281 1 94.56 457 ALA A CA 1
ATOM 3629 C C . ALA A 1 457 ? -12.109 -20.578 -24.594 1 94.56 457 ALA A C 1
ATOM 3631 O O . ALA A 1 457 ? -11.047 -20.672 -23.969 1 94.56 457 ALA A O 1
ATOM 3632 N N . ALA A 1 458 ? -12.945 -21.562 -24.656 1 95.88 458 ALA A N 1
ATOM 3633 C CA . ALA A 1 458 ? -12.656 -22.859 -24.062 1 95.88 458 ALA A CA 1
ATOM 3634 C C . ALA A 1 458 ? -11.43 -23.5 -24.703 1 95.88 458 ALA A C 1
ATOM 3636 O O . ALA A 1 458 ? -10.578 -24.078 -24 1 95.88 458 ALA A O 1
ATOM 3637 N N . GLU A 1 459 ? -11.383 -23.391 -26 1 96.94 459 GLU A N 1
ATOM 3638 C CA . GLU A 1 459 ? -10.258 -23.969 -26.719 1 96.94 459 GLU A CA 1
ATOM 3639 C C . GLU A 1 459 ? -8.938 -23.297 -26.328 1 96.94 459 GLU A C 1
ATOM 3641 O O . GLU A 1 459 ? -7.91 -23.969 -26.219 1 96.94 459 GLU A O 1
ATOM 3646 N N . ARG A 1 460 ? -8.945 -22.031 -26.203 1 97.38 460 ARG A N 1
ATOM 3647 C CA . ARG A 1 460 ? -7.75 -21.281 -25.812 1 97.38 460 ARG A CA 1
ATOM 3648 C C . ARG A 1 460 ? -7.297 -21.672 -24.406 1 97.38 460 ARG A C 1
ATOM 3650 O O . ARG A 1 460 ? -6.098 -21.828 -24.156 1 97.38 460 ARG A O 1
ATOM 3657 N N . CYS A 1 461 ? -8.234 -21.828 -23.5 1 98.12 461 CYS A N 1
ATOM 3658 C CA . CYS A 1 461 ? -7.906 -22.266 -22.156 1 98.12 461 CYS A CA 1
ATOM 3659 C C . CYS A 1 461 ? -7.328 -23.672 -22.156 1 98.12 461 CYS A C 1
ATOM 3661 O O . CYS A 1 461 ? -6.32 -23.938 -21.5 1 98.12 461 CYS A O 1
ATOM 3663 N N . LEU A 1 462 ? -7.969 -24.578 -22.938 1 97.94 462 LEU A N 1
ATOM 3664 C CA . LEU A 1 462 ? -7.5 -25.953 -23.016 1 97.94 462 LEU A CA 1
ATOM 3665 C C . LEU A 1 462 ? -6.098 -26.016 -23.609 1 97.94 462 LEU A C 1
ATOM 3667 O O . LEU A 1 462 ? -5.246 -26.766 -23.125 1 97.94 462 LEU A O 1
ATOM 3671 N N . SER A 1 463 ? -5.891 -25.234 -24.625 1 98 463 SER A N 1
ATOM 3672 C CA . SER A 1 463 ? -4.57 -25.188 -25.25 1 98 463 SER A CA 1
ATOM 3673 C C . SER A 1 463 ? -3.514 -24.688 -24.266 1 98 463 SER A C 1
ATOM 3675 O O . SER A 1 463 ? -2.402 -25.219 -24.234 1 98 463 SER A O 1
ATOM 3677 N N . SER A 1 464 ? -3.828 -23.703 -23.516 1 98.19 464 SER A N 1
ATOM 3678 C CA . SER A 1 464 ? -2.914 -23.172 -22.516 1 98.19 464 SER A CA 1
ATOM 3679 C C . SER A 1 464 ? -2.627 -24.203 -21.422 1 98.19 464 SER A C 1
ATOM 3681 O O . SER A 1 464 ? -1.493 -24.312 -20.953 1 98.19 464 SER A O 1
ATOM 3683 N N . CYS A 1 465 ? -3.643 -24.922 -20.984 1 98.44 465 CYS A N 1
ATOM 3684 C CA . CYS A 1 465 ? -3.436 -25.984 -20.016 1 98.44 465 CYS A CA 1
ATOM 3685 C C . CYS A 1 465 ? -2.475 -27.031 -20.562 1 98.44 465 CYS A C 1
ATOM 3687 O O . CYS A 1 465 ? -1.56 -27.469 -19.859 1 98.44 465 CYS A O 1
ATOM 3689 N N . ASP A 1 466 ? -2.697 -27.375 -21.812 1 98.19 466 ASP A N 1
ATOM 3690 C CA . ASP A 1 466 ? -1.862 -28.391 -22.453 1 98.19 466 ASP A CA 1
ATOM 3691 C C . ASP A 1 466 ? -0.409 -27.922 -22.531 1 98.19 466 ASP A C 1
ATOM 3693 O O . ASP A 1 466 ? 0.51 -28.703 -22.25 1 98.19 466 ASP A O 1
ATOM 3697 N N . GLN A 1 467 ? -0.226 -26.734 -22.906 1 96.88 467 GLN A N 1
ATOM 3698 C CA . GLN A 1 467 ? 1.124 -26.203 -23.047 1 96.88 467 GLN A CA 1
ATOM 3699 C C . GLN A 1 467 ? 1.815 -26.078 -21.703 1 96.88 467 GLN A C 1
ATOM 3701 O O . GLN A 1 467 ? 3.014 -26.344 -21.578 1 96.88 467 GLN A O 1
ATOM 3706 N N . MET A 1 468 ? 1.069 -25.688 -20.703 1 97.5 468 MET A N 1
ATOM 3707 C CA . MET A 1 468 ? 1.642 -25.625 -19.359 1 97.5 468 MET A CA 1
ATOM 3708 C C . MET A 1 468 ? 2.068 -27.016 -18.891 1 97.5 468 MET A C 1
ATOM 3710 O O . MET A 1 468 ? 3.115 -27.156 -18.25 1 97.5 468 MET A O 1
ATOM 3714 N N . ALA A 1 469 ? 1.229 -28 -19.219 1 97.69 469 ALA A N 1
ATOM 3715 C CA . ALA A 1 469 ? 1.564 -29.375 -18.859 1 97.69 469 ALA A CA 1
ATOM 3716 C C . ALA A 1 469 ? 2.869 -29.812 -19.531 1 97.69 469 ALA A C 1
ATOM 3718 O O . ALA A 1 469 ? 3.674 -30.531 -18.922 1 97.69 469 ALA A O 1
ATOM 3719 N N . GLU A 1 470 ? 3.064 -29.375 -20.719 1 95.06 470 GLU A N 1
ATOM 3720 C CA . GLU A 1 470 ? 4.293 -29.719 -21.422 1 95.06 470 GLU A CA 1
ATOM 3721 C C . GLU A 1 470 ? 5.512 -29.078 -20.766 1 95.06 470 GLU A C 1
ATOM 3723 O O . GLU A 1 470 ? 6.57 -29.703 -20.672 1 95.06 470 GLU A O 1
ATOM 3728 N N . VAL A 1 471 ? 5.387 -27.875 -20.312 1 93.38 471 VAL A N 1
ATOM 3729 C CA . VAL A 1 471 ? 6.465 -27.172 -19.625 1 93.38 471 VAL A CA 1
ATOM 3730 C C . VAL A 1 471 ? 6.801 -27.875 -18.328 1 93.38 471 VAL A C 1
ATOM 3732 O O . VAL A 1 471 ? 7.973 -28.109 -18.016 1 93.38 471 VAL A O 1
ATOM 3735 N N . ILE A 1 472 ? 5.809 -28.297 -17.594 1 95.06 472 ILE A N 1
ATOM 3736 C CA . ILE A 1 472 ? 5.977 -28.938 -16.297 1 95.06 472 ILE A CA 1
ATOM 3737 C C . ILE A 1 472 ? 6.594 -30.328 -16.5 1 95.06 472 ILE A C 1
ATOM 3739 O O . ILE A 1 472 ? 7.406 -30.781 -15.68 1 95.06 472 ILE A O 1
ATOM 3743 N N . ARG A 1 473 ? 6.191 -30.984 -17.562 1 93.38 473 ARG A N 1
ATOM 3744 C CA . ARG A 1 473 ? 6.73 -32.312 -17.875 1 93.38 473 ARG A CA 1
ATOM 3745 C C . ARG A 1 473 ? 8.242 -32.25 -18.094 1 93.38 473 ARG A C 1
ATOM 3747 O O . ARG A 1 473 ? 8.961 -33.188 -17.766 1 93.38 473 ARG A O 1
ATOM 3754 N N . GLY A 1 474 ? 8.648 -31.125 -18.547 1 89.75 474 GLY A N 1
ATOM 3755 C CA . GLY A 1 474 ? 10.062 -30.938 -18.828 1 89.75 474 GLY A CA 1
ATOM 3756 C C . GLY A 1 474 ? 10.891 -30.688 -17.578 1 89.75 474 GLY A C 1
ATOM 3757 O O . GLY A 1 474 ? 12.117 -30.812 -17.609 1 89.75 474 GLY A O 1
ATOM 3758 N N . ALA A 1 475 ? 10.289 -30.438 -16.469 1 90.31 475 ALA A N 1
ATOM 3759 C CA . ALA A 1 475 ? 11 -30.172 -15.227 1 90.31 475 ALA A CA 1
ATOM 3760 C C . ALA A 1 475 ? 11.211 -31.453 -14.422 1 90.31 475 ALA A C 1
ATOM 3762 O O . ALA A 1 475 ? 10.281 -32.25 -14.258 1 90.31 475 ALA A O 1
ATOM 3763 N N . ASN A 1 476 ? 12.438 -31.672 -13.977 1 90.56 476 ASN A N 1
ATOM 3764 C CA . ASN A 1 476 ? 12.672 -32.844 -13.133 1 90.56 476 ASN A CA 1
ATOM 3765 C C . ASN A 1 476 ? 12.203 -32.594 -11.703 1 90.56 476 ASN A C 1
ATOM 3767 O O . ASN A 1 476 ? 11.82 -31.469 -11.352 1 90.56 476 ASN A O 1
ATOM 3771 N N . ASP A 1 477 ? 12.242 -33.594 -10.883 1 91.38 477 ASP A N 1
ATOM 3772 C CA . ASP A 1 477 ? 11.703 -33.531 -9.523 1 91.38 477 ASP A CA 1
ATOM 3773 C C . ASP A 1 477 ? 12.508 -32.594 -8.648 1 91.38 477 ASP A C 1
ATOM 3775 O O . ASP A 1 477 ? 11.953 -31.906 -7.781 1 91.38 477 ASP A O 1
ATOM 3779 N N . ASP A 1 478 ? 13.758 -32.531 -8.859 1 88.12 478 ASP A N 1
ATOM 3780 C CA . ASP A 1 478 ? 14.602 -31.625 -8.078 1 88.12 478 ASP A CA 1
ATOM 3781 C C . ASP A 1 478 ? 14.25 -30.172 -8.352 1 88.12 478 ASP A C 1
ATOM 3783 O O . ASP A 1 478 ? 14.203 -29.359 -7.426 1 88.12 478 ASP A O 1
ATOM 3787 N N . THR A 1 479 ? 14.031 -29.938 -9.656 1 89.69 479 THR A N 1
ATOM 3788 C CA . THR A 1 479 ? 13.641 -28.594 -10.055 1 89.69 479 THR A CA 1
ATOM 3789 C C . THR A 1 479 ? 12.258 -28.234 -9.5 1 89.69 479 THR A C 1
ATOM 3791 O O . THR A 1 479 ? 12.055 -27.141 -8.984 1 89.69 479 THR A O 1
ATOM 3794 N N . LEU A 1 480 ? 11.375 -29.172 -9.516 1 91.62 480 LEU A N 1
ATOM 3795 C CA . LEU A 1 480 ? 10.016 -28.953 -9.023 1 91.62 480 LEU A CA 1
ATOM 3796 C C . LEU A 1 480 ? 10.008 -28.766 -7.512 1 91.62 480 LEU A C 1
ATOM 3798 O O . LEU A 1 480 ? 9.211 -27.984 -6.984 1 91.62 480 LEU A O 1
ATOM 3802 N N . GLY A 1 481 ? 10.828 -29.469 -6.883 1 89.12 481 GLY A N 1
ATOM 3803 C CA . GLY A 1 481 ? 10.875 -29.375 -5.434 1 89.12 481 GLY A CA 1
ATOM 3804 C C . GLY A 1 481 ? 11.195 -27.984 -4.926 1 89.12 481 GLY A C 1
ATOM 3805 O O . GLY A 1 481 ? 10.594 -27.516 -3.957 1 89.12 481 GLY A O 1
ATOM 3806 N N . ILE A 1 482 ? 12.148 -27.328 -5.582 1 88.19 482 ILE A N 1
ATOM 3807 C CA . ILE A 1 482 ? 12.578 -26.016 -5.102 1 88.19 482 ILE A CA 1
ATOM 3808 C C . ILE A 1 482 ? 12.109 -24.938 -6.066 1 88.19 482 ILE A C 1
ATOM 3810 O O . ILE A 1 482 ? 12.758 -23.891 -6.203 1 88.19 482 ILE A O 1
ATOM 3814 N N . ILE A 1 483 ? 11.07 -25.234 -6.777 1 92.06 483 ILE A N 1
ATOM 3815 C CA . ILE A 1 483 ? 10.578 -24.344 -7.812 1 92.06 483 ILE A CA 1
ATOM 3816 C C . ILE A 1 483 ? 10.062 -23.047 -7.172 1 92.06 483 ILE A C 1
ATOM 3818 O O . ILE A 1 483 ? 9.758 -23.016 -5.977 1 92.06 483 ILE A O 1
ATOM 3822 N N . ASN A 1 484 ? 10.094 -21.875 -7.863 1 94.56 484 ASN A N 1
ATOM 3823 C CA . ASN A 1 484 ? 9.453 -20.656 -7.426 1 94.56 484 ASN A CA 1
ATOM 3824 C C . ASN A 1 484 ? 7.992 -20.891 -7.035 1 94.56 484 ASN A C 1
ATOM 3826 O O . ASN A 1 484 ? 7.199 -21.375 -7.848 1 94.56 484 ASN A O 1
ATOM 3830 N N . PRO A 1 485 ? 7.598 -20.609 -5.855 1 95.38 485 PRO A N 1
ATOM 3831 C CA . PRO A 1 485 ? 6.25 -20.938 -5.383 1 95.38 485 PRO A CA 1
ATOM 3832 C C . PRO A 1 485 ? 5.152 -20.312 -6.246 1 95.38 485 PRO A C 1
ATOM 3834 O O . PRO A 1 485 ? 4.02 -20.797 -6.258 1 95.38 485 PRO A O 1
ATOM 3837 N N . HIS A 1 486 ? 5.41 -19.312 -6.977 1 96.44 486 HIS A N 1
ATOM 3838 C CA . HIS A 1 486 ? 4.414 -18.688 -7.84 1 96.44 486 HIS A CA 1
ATOM 3839 C C . HIS A 1 486 ? 4.023 -19.609 -8.992 1 96.44 486 HIS A C 1
ATOM 3841 O O . HIS A 1 486 ? 2.951 -19.453 -9.578 1 96.44 486 HIS A O 1
ATOM 3847 N N . VAL A 1 487 ? 4.898 -20.547 -9.328 1 97.25 487 VAL A N 1
ATOM 3848 C CA . VAL A 1 487 ? 4.566 -21.547 -10.336 1 97.25 487 VAL A CA 1
ATOM 3849 C C . VAL A 1 487 ? 3.477 -22.484 -9.805 1 97.25 487 VAL A C 1
ATOM 3851 O O . VAL A 1 487 ? 2.631 -22.953 -10.57 1 97.25 487 VAL A O 1
ATOM 3854 N N . ILE A 1 488 ? 3.486 -22.703 -8.523 1 97.75 488 ILE A N 1
ATOM 3855 C CA . ILE A 1 488 ? 2.564 -23.641 -7.879 1 97.75 488 ILE A CA 1
ATOM 3856 C C . ILE A 1 488 ? 1.124 -23.203 -8.148 1 97.75 488 ILE A C 1
ATOM 3858 O O . ILE A 1 488 ? 0.286 -24.016 -8.531 1 97.75 488 ILE A O 1
ATOM 3862 N N . TYR A 1 489 ? 0.866 -21.969 -7.961 1 97 489 TYR A N 1
ATOM 3863 C CA . TYR A 1 489 ? -0.504 -21.516 -8.133 1 97 489 TYR A CA 1
ATOM 3864 C C . TYR A 1 489 ? -0.902 -21.516 -9.602 1 97 489 TYR A C 1
ATOM 3866 O O . TYR A 1 489 ? -2.072 -21.719 -9.938 1 97 489 TYR A O 1
ATOM 3874 N N . CYS A 1 490 ? 0.052 -21.266 -10.5 1 98 490 CYS A N 1
ATOM 3875 C CA . CYS A 1 490 ? -0.223 -21.359 -11.93 1 98 490 CYS A CA 1
ATOM 3876 C C . CYS A 1 490 ? -0.668 -22.766 -12.305 1 98 490 CYS A C 1
ATOM 3878 O O . CYS A 1 490 ? -1.637 -22.953 -13.047 1 98 490 CYS A O 1
ATOM 3880 N N . VAL A 1 491 ? 0.029 -23.734 -11.758 1 98.38 491 VAL A N 1
ATOM 3881 C CA . VAL A 1 491 ? -0.297 -25.125 -12 1 98.38 491 VAL A CA 1
ATOM 3882 C C . VAL A 1 491 ? -1.702 -25.438 -11.484 1 98.38 491 VAL A C 1
ATOM 3884 O O . VAL A 1 491 ? -2.477 -26.125 -12.141 1 98.38 491 VAL A O 1
ATOM 3887 N N . PHE A 1 492 ? -2.043 -24.891 -10.414 1 98.62 492 PHE A N 1
ATOM 3888 C CA . PHE A 1 492 ? -3.363 -25.094 -9.828 1 98.62 492 PHE A CA 1
ATOM 3889 C C . PHE A 1 492 ? -4.445 -24.484 -10.711 1 98.62 492 PHE A C 1
ATOM 3891 O O . PHE A 1 492 ? -5.52 -25.062 -10.883 1 98.62 492 PHE A O 1
ATOM 3898 N N . ILE A 1 493 ? -4.23 -23.297 -11.227 1 98.25 493 ILE A N 1
ATOM 3899 C CA . ILE A 1 493 ? -5.184 -22.625 -12.102 1 98.25 493 ILE A CA 1
ATOM 3900 C C . ILE A 1 493 ? -5.508 -23.516 -13.297 1 98.25 493 ILE A C 1
ATOM 3902 O O . ILE A 1 493 ? -6.68 -23.719 -13.633 1 98.25 493 ILE A O 1
ATOM 3906 N N . ALA A 1 494 ? -4.504 -24.094 -13.891 1 98.69 494 ALA A N 1
ATOM 3907 C CA . ALA A 1 494 ? -4.691 -24.969 -15.047 1 98.69 494 ALA A CA 1
ATOM 3908 C C . ALA A 1 494 ? -5.41 -26.25 -14.656 1 98.69 494 ALA A C 1
ATOM 3910 O O . ALA A 1 494 ? -6.34 -26.688 -15.344 1 98.69 494 ALA A O 1
ATOM 3911 N N . ALA A 1 495 ? -4.996 -26.812 -13.57 1 98.75 495 ALA A N 1
ATOM 3912 C CA . ALA A 1 495 ? -5.609 -28.062 -13.102 1 98.75 495 ALA A CA 1
ATOM 3913 C C . ALA A 1 495 ? -7.086 -27.844 -12.773 1 98.75 495 ALA A C 1
ATOM 3915 O O . ALA A 1 495 ? -7.934 -28.672 -13.141 1 98.75 495 ALA A O 1
ATOM 3916 N N . ARG A 1 496 ? -7.344 -26.781 -12.023 1 98.12 496 ARG A N 1
ATOM 3917 C CA . ARG A 1 496 ? -8.727 -26.469 -11.672 1 98.12 496 ARG A CA 1
ATOM 3918 C C . ARG A 1 496 ? -9.578 -26.281 -12.922 1 98.12 496 ARG A C 1
ATOM 3920 O O . ARG A 1 496 ? -10.711 -26.766 -12.984 1 98.12 496 ARG A O 1
ATOM 3927 N N . PHE A 1 497 ? -9.047 -25.656 -13.906 1 98.12 497 PHE A N 1
ATOM 3928 C CA . PHE A 1 497 ? -9.789 -25.453 -15.141 1 98.12 497 PHE A CA 1
ATOM 3929 C C . PHE A 1 497 ? -10.117 -26.781 -15.797 1 98.12 497 PHE A C 1
ATOM 3931 O O . PHE A 1 497 ? -11.25 -27.016 -16.219 1 98.12 497 PHE A O 1
ATOM 3938 N N . TYR A 1 498 ? -9.125 -27.75 -15.922 1 97.81 498 TYR A N 1
ATOM 3939 C CA . TYR A 1 498 ? -9.352 -29.078 -16.484 1 97.81 498 TYR A CA 1
ATOM 3940 C C . TYR A 1 498 ? -10.516 -29.766 -15.781 1 97.81 498 TYR A C 1
ATOM 3942 O O . TYR A 1 498 ? -11.383 -30.344 -16.438 1 97.81 498 TYR A O 1
ATOM 3950 N N . LEU A 1 499 ? -10.531 -29.625 -14.531 1 97.19 499 LEU A N 1
ATOM 3951 C CA . LEU A 1 499 ? -11.523 -30.328 -13.727 1 97.19 499 LEU A CA 1
ATOM 3952 C C . LEU A 1 499 ? -12.922 -29.75 -13.969 1 97.19 499 LEU A C 1
ATOM 3954 O O . LEU A 1 499 ? -13.867 -30.5 -14.219 1 97.19 499 LEU A O 1
ATOM 3958 N N . ILE A 1 500 ? -13.023 -28.453 -13.883 1 95.75 500 ILE A N 1
ATOM 3959 C CA . ILE A 1 500 ? -14.328 -27.797 -13.984 1 95.75 500 ILE A CA 1
ATOM 3960 C C . ILE A 1 500 ? -14.875 -27.969 -15.398 1 95.75 500 ILE A C 1
ATOM 3962 O O . ILE A 1 500 ? -16.047 -28.281 -15.586 1 95.75 500 ILE A O 1
ATOM 3966 N N . TYR A 1 501 ? -14 -27.75 -16.375 1 95.38 501 TYR A N 1
ATOM 3967 C CA . TYR A 1 501 ? -14.453 -27.859 -17.75 1 95.38 501 TYR A CA 1
ATOM 3968 C C . TYR A 1 501 ? -14.891 -29.297 -18.078 1 95.38 501 TYR A C 1
ATOM 3970 O O . TYR A 1 501 ? -15.914 -29.5 -18.719 1 95.38 501 TYR A O 1
ATOM 3978 N N . SER A 1 502 ? -14.133 -30.297 -17.688 1 95.12 502 SER A N 1
ATOM 3979 C CA . SER A 1 502 ? -14.492 -31.703 -17.906 1 95.12 502 SER A CA 1
ATOM 3980 C C . SER A 1 502 ? -15.812 -32.062 -17.234 1 95.12 502 SER A C 1
ATOM 3982 O O . SER A 1 502 ? -16.641 -32.75 -17.812 1 95.12 502 SER A O 1
ATOM 3984 N N . LYS A 1 503 ? -15.969 -31.516 -16.078 1 91.81 503 LYS A N 1
ATOM 3985 C CA . LYS A 1 503 ? -17.234 -31.75 -15.367 1 91.81 503 LYS A CA 1
ATOM 3986 C C . LYS A 1 503 ? -18.391 -31.094 -16.078 1 91.81 503 LYS A C 1
ATOM 3988 O O . LYS A 1 503 ? -19.453 -31.703 -16.266 1 91.81 503 LYS A O 1
ATOM 3993 N N . ALA A 1 504 ? -18.234 -29.859 -16.453 1 89.94 504 ALA A N 1
ATOM 3994 C CA . ALA A 1 504 ? -19.297 -29.094 -17.109 1 89.94 504 ALA A CA 1
ATOM 3995 C C . ALA A 1 504 ? -19.688 -29.734 -18.438 1 89.94 504 ALA A C 1
ATOM 3997 O O . ALA A 1 504 ? -20.859 -29.719 -18.828 1 89.94 504 ALA A O 1
ATOM 3998 N N . MET A 1 505 ? -18.75 -30.328 -19.172 1 90.62 505 MET A N 1
ATOM 3999 C CA . MET A 1 505 ? -18.984 -30.906 -20.484 1 90.62 505 MET A CA 1
ATOM 4000 C C . MET A 1 505 ? -19.203 -32.406 -20.406 1 90.62 505 MET A C 1
ATOM 4002 O O . MET A 1 505 ? -19.375 -33.094 -21.422 1 90.62 505 MET A O 1
ATOM 4006 N N . ASP A 1 506 ? -19.25 -32.906 -19.203 1 91.38 506 ASP A N 1
ATOM 4007 C CA . ASP A 1 506 ? -19.406 -34.344 -18.953 1 91.38 506 ASP A CA 1
ATOM 4008 C C . ASP A 1 506 ? -18.375 -35.156 -19.719 1 91.38 506 ASP A C 1
ATOM 4010 O O . ASP A 1 506 ? -18.719 -36.094 -20.438 1 91.38 506 ASP A O 1
ATOM 4014 N N . LEU A 1 507 ? -17.141 -34.719 -19.672 1 93.06 507 LEU A N 1
ATOM 4015 C CA . LEU A 1 507 ? -15.992 -35.344 -20.297 1 93.06 507 LEU A CA 1
ATOM 4016 C C . LEU A 1 507 ? -15.125 -36.062 -19.25 1 93.06 507 LEU A C 1
ATOM 4018 O O . LEU A 1 507 ? -15.172 -35.688 -18.078 1 93.06 507 LEU A O 1
ATOM 4022 N N . PRO A 1 508 ? -14.398 -37.094 -19.672 1 94.81 508 PRO A N 1
ATOM 4023 C CA . PRO A 1 508 ? -13.406 -37.656 -18.766 1 94.81 508 PRO A CA 1
ATOM 4024 C C . PRO A 1 508 ? -12.266 -36.656 -18.453 1 94.81 508 PRO A C 1
ATOM 4026 O O . PRO A 1 508 ? -11.977 -35.781 -19.266 1 94.81 508 PRO A O 1
ATOM 4029 N N . LEU A 1 509 ? -11.648 -36.844 -17.344 1 95.62 509 LEU A N 1
ATOM 4030 C CA . LEU A 1 509 ? -10.531 -36 -16.969 1 95.62 509 LEU A CA 1
ATOM 4031 C C . LEU A 1 509 ? -9.32 -36.25 -17.859 1 95.62 509 LEU A C 1
ATOM 4033 O O . LEU A 1 509 ? -8.984 -37.406 -18.125 1 95.62 509 LEU A O 1
ATOM 4037 N N . PRO A 1 510 ? -8.742 -35.219 -18.344 1 95.75 510 PRO A N 1
ATOM 4038 C CA . PRO A 1 510 ? -7.555 -35.375 -19.188 1 95.75 510 PRO A CA 1
ATOM 4039 C C . PRO A 1 510 ? -6.371 -35.969 -18.438 1 95.75 510 PRO A C 1
ATOM 4041 O O . PRO A 1 510 ? -6.168 -35.656 -17.25 1 95.75 510 PRO A O 1
ATOM 4044 N N . ASN A 1 511 ? -5.52 -36.75 -19.109 1 95.62 511 ASN A N 1
ATOM 4045 C CA . ASN A 1 511 ? -4.344 -37.375 -18.5 1 95.62 511 ASN A CA 1
ATOM 4046 C C . ASN A 1 511 ? -3.361 -36.312 -17.984 1 95.62 511 ASN A C 1
ATOM 4048 O O . ASN A 1 511 ? -2.678 -36.562 -16.984 1 95.62 511 ASN A O 1
ATOM 4052 N N . LYS A 1 512 ? -3.291 -35.25 -18.641 1 97 512 LYS A N 1
ATOM 4053 C CA . LYS A 1 512 ? -2.355 -34.188 -18.297 1 97 512 LYS A CA 1
ATOM 4054 C C . LYS A 1 512 ? -2.693 -33.562 -16.938 1 97 512 LYS A C 1
ATOM 4056 O O . LYS A 1 512 ? -1.832 -32.969 -16.281 1 97 512 LYS A O 1
ATOM 4061 N N . LEU A 1 513 ? -3.936 -33.656 -16.516 1 97.56 513 LEU A N 1
ATOM 4062 C CA . LEU A 1 513 ? -4.32 -33.219 -15.18 1 97.56 513 LEU A CA 1
ATOM 4063 C C . LEU A 1 513 ? -3.512 -33.938 -14.109 1 97.56 513 LEU A C 1
ATOM 4065 O O . LEU A 1 513 ? -3.096 -33.344 -13.125 1 97.56 513 LEU A O 1
ATOM 4069 N N . TYR A 1 514 ? -3.254 -35.219 -14.336 1 96.25 514 TYR A N 1
ATOM 4070 C CA . TYR A 1 514 ? -2.551 -36 -13.336 1 96.25 514 TYR A CA 1
ATOM 4071 C C . TYR A 1 514 ? -1.081 -35.625 -13.258 1 96.25 514 TYR A C 1
ATOM 4073 O O . TYR A 1 514 ? -0.435 -35.812 -12.227 1 96.25 514 TYR A O 1
ATOM 4081 N N . LEU A 1 515 ? -0.563 -35.094 -14.344 1 97.25 515 LEU A N 1
ATOM 4082 C CA . LEU A 1 515 ? 0.775 -34.531 -14.297 1 97.25 515 LEU A CA 1
ATOM 4083 C C . LEU A 1 515 ? 0.812 -33.312 -13.359 1 97.25 515 LEU A C 1
ATOM 4085 O O . LEU A 1 515 ? 1.777 -33.125 -12.609 1 97.25 515 LEU A O 1
ATOM 4089 N N . PHE A 1 516 ? -0.223 -32.469 -13.414 1 98.38 516 PHE A N 1
ATOM 4090 C CA . PHE A 1 516 ? -0.315 -31.312 -12.516 1 98.38 516 PHE A CA 1
ATOM 4091 C C . PHE A 1 516 ? -0.435 -31.766 -11.07 1 98.38 516 PHE A C 1
ATOM 4093 O O . PHE A 1 516 ? 0.219 -31.219 -10.18 1 98.38 516 PHE A O 1
ATOM 4100 N N . ILE A 1 517 ? -1.251 -32.75 -10.82 1 98 517 ILE A N 1
ATOM 4101 C CA . ILE A 1 517 ? -1.438 -33.281 -9.477 1 98 517 ILE A CA 1
ATOM 4102 C C . ILE A 1 517 ? -0.118 -33.844 -8.953 1 98 517 ILE A C 1
ATOM 4104 O O . ILE A 1 517 ? 0.257 -33.625 -7.805 1 98 517 ILE A O 1
ATOM 4108 N N . TYR A 1 518 ? 0.613 -34.531 -9.82 1 97.56 518 TYR A N 1
ATOM 4109 C CA . TYR A 1 518 ? 1.914 -35.094 -9.453 1 97.56 518 TYR A CA 1
ATOM 4110 C C . TYR A 1 518 ? 2.906 -33.969 -9.141 1 97.56 518 TYR A C 1
ATOM 4112 O O . TYR A 1 518 ? 3.645 -34.031 -8.156 1 97.56 518 TYR A O 1
ATOM 4120 N N . ALA A 1 519 ? 2.951 -33 -10 1 97.88 519 ALA A N 1
ATOM 4121 C CA . ALA A 1 519 ? 3.857 -31.875 -9.789 1 97.88 519 ALA A CA 1
ATOM 4122 C C . ALA A 1 519 ? 3.605 -31.219 -8.445 1 97.88 519 ALA A C 1
ATOM 4124 O O . ALA A 1 519 ? 4.547 -30.875 -7.723 1 97.88 519 ALA A O 1
ATOM 4125 N N . LEU A 1 520 ? 2.305 -30.984 -8.078 1 98.25 520 LEU A N 1
ATOM 4126 C CA . LEU A 1 520 ? 1.966 -30.359 -6.809 1 98.25 520 LEU A CA 1
ATOM 4127 C C . LEU A 1 520 ? 2.348 -31.266 -5.641 1 98.25 520 LEU A C 1
ATOM 4129 O O . LEU A 1 520 ? 2.721 -30.781 -4.57 1 98.25 520 LEU A O 1
ATOM 4133 N N . ARG A 1 521 ? 2.273 -32.562 -5.852 1 97.94 521 ARG A N 1
ATOM 4134 C CA . ARG A 1 521 ? 2.725 -33.5 -4.828 1 97.94 521 ARG A CA 1
ATOM 4135 C C . ARG A 1 521 ? 4.219 -33.344 -4.559 1 97.94 521 ARG A C 1
ATOM 4137 O O . ARG A 1 521 ? 4.648 -33.312 -3.404 1 97.94 521 ARG A O 1
ATOM 4144 N N . VAL A 1 522 ? 4.977 -33.25 -5.656 1 97.31 522 VAL A N 1
ATOM 4145 C CA . VAL A 1 522 ? 6.422 -33.094 -5.535 1 97.31 522 VAL A CA 1
ATOM 4146 C C . VAL A 1 522 ? 6.75 -31.781 -4.867 1 97.31 522 VAL A C 1
ATOM 4148 O O . VAL A 1 522 ? 7.539 -31.734 -3.918 1 97.31 522 VAL A O 1
ATOM 4151 N N . CYS A 1 523 ? 6.117 -30.703 -5.316 1 97 523 CYS A N 1
ATOM 4152 C CA . CYS A 1 523 ? 6.328 -29.375 -4.73 1 97 523 CYS A CA 1
ATOM 4153 C C . CYS A 1 523 ? 5.902 -29.359 -3.266 1 97 523 CYS A C 1
ATOM 4155 O O . CYS A 1 523 ? 6.477 -28.625 -2.457 1 97 523 CYS A O 1
ATOM 4157 N N . GLY A 1 524 ? 4.852 -30.156 -2.961 1 96.94 524 GLY A N 1
ATOM 4158 C CA . GLY A 1 524 ? 4.242 -30.172 -1.642 1 96.94 524 GLY A CA 1
ATOM 4159 C C . GLY A 1 524 ? 5.141 -30.781 -0.577 1 96.94 524 GLY A C 1
ATOM 4160 O O . GLY A 1 524 ? 4.863 -30.656 0.618 1 96.94 524 GLY A O 1
ATOM 4161 N N . GLN A 1 525 ? 6.242 -31.375 -1.011 1 94.25 525 GLN A N 1
ATOM 4162 C CA . GLN A 1 525 ? 7.215 -31.891 -0.049 1 94.25 525 GLN A CA 1
ATOM 4163 C C . GLN A 1 525 ? 7.953 -30.734 0.639 1 94.25 525 GLN A C 1
ATOM 4165 O O . GLN A 1 525 ? 8.438 -30.891 1.765 1 94.25 525 GLN A O 1
ATOM 4170 N N . ILE A 1 526 ? 7.984 -29.625 -0.033 1 93.62 526 ILE A N 1
ATOM 4171 C CA . ILE A 1 526 ? 8.727 -28.484 0.485 1 93.62 526 ILE A CA 1
ATOM 4172 C C . ILE A 1 526 ? 7.762 -27.344 0.816 1 93.62 526 ILE A C 1
ATOM 4174 O O . ILE A 1 526 ? 7.805 -26.781 1.915 1 93.62 526 ILE A O 1
ATOM 4178 N N . TRP A 1 527 ? 6.895 -27.047 -0.128 1 95.5 527 TRP A N 1
ATOM 4179 C CA . TRP A 1 527 ? 6.012 -25.891 0.014 1 95.5 527 TRP A CA 1
ATOM 4180 C C . TRP A 1 527 ? 4.637 -26.312 0.52 1 95.5 527 TRP A C 1
ATOM 4182 O O . TRP A 1 527 ? 3.941 -27.094 -0.136 1 95.5 527 TRP A O 1
ATOM 4192 N N . HIS A 1 528 ? 4.152 -25.781 1.587 1 94.25 528 HIS A N 1
ATOM 4193 C CA . HIS A 1 528 ? 2.852 -26.109 2.154 1 94.25 528 HIS A CA 1
ATOM 4194 C C . HIS A 1 528 ? 1.722 -25.734 1.202 1 94.25 528 HIS A C 1
ATOM 4196 O O . HIS A 1 528 ? 0.702 -26.422 1.136 1 94.25 528 HIS A O 1
ATOM 4202 N N . LEU A 1 529 ? 1.856 -24.688 0.501 1 96.75 529 LEU A N 1
ATOM 4203 C CA . LEU A 1 529 ? 0.866 -24.266 -0.482 1 96.75 529 LEU A CA 1
ATOM 4204 C C . LEU A 1 529 ? 0.559 -25.391 -1.464 1 96.75 529 LEU A C 1
ATOM 4206 O O . LEU A 1 529 ? -0.607 -25.656 -1.756 1 96.75 529 LEU A O 1
ATOM 4210 N N . ALA A 1 530 ? 1.596 -26 -1.959 1 97.94 530 ALA A N 1
ATOM 4211 C CA . ALA A 1 530 ? 1.425 -27.094 -2.928 1 97.94 530 ALA A CA 1
ATOM 4212 C C . ALA A 1 530 ? 0.703 -28.281 -2.301 1 97.94 530 ALA A C 1
ATOM 4214 O O . ALA A 1 530 ? -0.122 -28.922 -2.951 1 97.94 530 ALA A O 1
ATOM 4215 N N . LYS A 1 531 ? 1.027 -28.547 -1.081 1 96.5 531 LYS A N 1
ATOM 4216 C CA . LYS A 1 531 ? 0.356 -29.641 -0.372 1 96.5 531 LYS A CA 1
ATOM 4217 C C . LYS A 1 531 ? -1.139 -29.359 -0.234 1 96.5 531 LYS A C 1
ATOM 4219 O O . LYS A 1 531 ? -1.961 -30.25 -0.431 1 96.5 531 LYS A O 1
ATOM 4224 N N . LEU A 1 532 ? -1.461 -28.188 0.136 1 96.62 532 LEU A N 1
ATOM 4225 C CA . LEU A 1 532 ? -2.854 -27.766 0.257 1 96.62 532 LEU A CA 1
ATOM 4226 C C . LEU A 1 532 ? -3.588 -27.938 -1.069 1 96.62 532 LEU A C 1
ATOM 4228 O O . LEU A 1 532 ? -4.652 -28.547 -1.119 1 96.62 532 LEU A O 1
ATOM 4232 N N . LEU A 1 533 ? -3.031 -27.406 -2.129 1 97.88 533 LEU A N 1
ATOM 4233 C CA . LEU A 1 533 ? -3.684 -27.422 -3.434 1 97.88 533 LEU A CA 1
ATOM 4234 C C . LEU A 1 533 ? -3.74 -28.828 -4.004 1 97.88 533 LEU A C 1
ATOM 4236 O O . LEU A 1 533 ? -4.691 -29.188 -4.703 1 97.88 533 LEU A O 1
ATOM 4240 N N . HIS A 1 534 ? -2.699 -29.594 -3.678 1 97.88 534 HIS A N 1
ATOM 4241 C CA . HIS A 1 534 ? -2.713 -31 -4.051 1 97.88 534 HIS A CA 1
ATOM 4242 C C . HIS A 1 534 ? -3.904 -31.734 -3.43 1 97.88 534 HIS A C 1
ATOM 4244 O O . HIS A 1 534 ? -4.609 -32.469 -4.117 1 97.88 534 HIS A O 1
ATOM 4250 N N . THR A 1 535 ? -4.117 -31.5 -2.18 1 96.31 535 THR A N 1
ATOM 4251 C CA . THR A 1 535 ? -5.227 -32.125 -1.468 1 96.31 535 THR A CA 1
ATOM 4252 C C . THR A 1 535 ? -6.562 -31.719 -2.086 1 96.31 535 THR A C 1
ATOM 4254 O O . THR A 1 535 ? -7.461 -32.531 -2.232 1 96.31 535 THR A O 1
ATOM 4257 N N . VAL A 1 536 ? -6.684 -30.469 -2.418 1 96.94 536 VAL A N 1
ATOM 4258 C CA . VAL A 1 536 ? -7.902 -29.953 -3.031 1 96.94 536 VAL A CA 1
ATOM 4259 C C . VAL A 1 536 ? -8.172 -30.688 -4.344 1 96.94 536 VAL A C 1
ATOM 4261 O O . VAL A 1 536 ? -9.289 -31.125 -4.598 1 96.94 536 VAL A O 1
ATOM 4264 N N . LEU A 1 537 ? -7.137 -30.859 -5.18 1 97.25 537 LEU A N 1
ATOM 4265 C CA . LEU A 1 537 ? -7.297 -31.453 -6.496 1 97.25 537 LEU A CA 1
ATOM 4266 C C . LEU A 1 537 ? -7.582 -32.938 -6.383 1 97.25 537 LEU A C 1
ATOM 4268 O O . LEU A 1 537 ? -8.312 -33.5 -7.195 1 97.25 537 LEU A O 1
ATOM 4272 N N . GLU A 1 538 ? -6.996 -33.531 -5.387 1 95.06 538 GLU A N 1
ATOM 4273 C CA . GLU A 1 538 ? -7.27 -34.969 -5.156 1 95.06 538 GLU A CA 1
ATOM 4274 C C . GLU A 1 538 ? -8.734 -35.188 -4.805 1 95.06 538 GLU A C 1
ATOM 4276 O O . GLU A 1 538 ? -9.367 -36.094 -5.324 1 95.06 538 GLU A O 1
ATOM 4281 N N . VAL A 1 539 ? -9.234 -34.375 -3.967 1 94.5 539 VAL A N 1
ATOM 4282 C CA . VAL A 1 539 ? -10.633 -34.5 -3.568 1 94.5 539 VAL A CA 1
ATOM 4283 C C . VAL A 1 539 ? -11.539 -34.188 -4.758 1 94.5 539 VAL A C 1
ATOM 4285 O O . VAL A 1 539 ? -12.531 -34.875 -4.984 1 94.5 539 VAL A O 1
ATOM 4288 N N . ALA A 1 540 ? -11.211 -33.156 -5.5 1 95.25 540 ALA A N 1
ATOM 4289 C CA . ALA A 1 540 ? -12.008 -32.781 -6.668 1 95.25 540 ALA A CA 1
ATOM 4290 C C . ALA A 1 540 ? -12.016 -33.906 -7.711 1 95.25 540 ALA A C 1
ATOM 4292 O O . ALA A 1 540 ? -13.047 -34.188 -8.32 1 95.25 540 ALA A O 1
ATOM 4293 N N . SER A 1 541 ? -10.852 -34.531 -7.945 1 94.81 541 SER A N 1
ATOM 4294 C CA . SER A 1 541 ? -10.75 -35.625 -8.906 1 94.81 541 SER A CA 1
ATOM 4295 C C . SER A 1 541 ? -11.539 -36.844 -8.445 1 94.81 541 SER A C 1
ATOM 4297 O O . SER A 1 541 ? -12.148 -37.531 -9.258 1 94.81 541 SER A O 1
ATOM 4299 N N . ALA A 1 542 ? -11.539 -37.031 -7.176 1 91.81 542 ALA A N 1
ATOM 4300 C CA . ALA A 1 542 ? -12.312 -38.125 -6.613 1 91.81 542 ALA A CA 1
ATOM 4301 C C . ALA A 1 542 ? -13.812 -37.875 -6.746 1 91.81 542 ALA A C 1
ATOM 4303 O O . ALA A 1 542 ? -14.578 -38.812 -7.031 1 91.81 542 ALA A O 1
ATOM 4304 N N . GLU A 1 543 ? -14.203 -36.688 -6.543 1 88.44 543 GLU A N 1
ATOM 4305 C CA . GLU A 1 543 ? -15.609 -36.344 -6.699 1 88.44 543 GLU A CA 1
ATOM 4306 C C . GLU A 1 543 ? -16.078 -36.562 -8.133 1 88.44 543 GLU A C 1
ATOM 4308 O O . GLU A 1 543 ? -17.203 -37 -8.367 1 88.44 543 GLU A O 1
ATOM 4313 N N . HIS A 1 544 ? -15.289 -36.188 -9.039 1 89.31 544 HIS A N 1
ATOM 4314 C CA . HIS A 1 544 ? -15.609 -36.406 -10.445 1 89.31 544 HIS A CA 1
ATOM 4315 C C . HIS A 1 544 ? -15.758 -37.875 -10.766 1 89.31 544 HIS A C 1
ATOM 4317 O O . HIS A 1 544 ? -16.594 -38.25 -11.594 1 89.31 544 HIS A O 1
ATOM 4323 N N . ALA A 1 545 ? -15 -38.688 -10.133 1 87.56 545 ALA A N 1
ATOM 4324 C CA . ALA A 1 545 ? -15.031 -40.125 -10.352 1 87.56 545 ALA A CA 1
ATOM 4325 C C . ALA A 1 545 ? -16.219 -40.781 -9.641 1 87.56 545 ALA A C 1
ATOM 4327 O O . ALA A 1 545 ? -16.469 -41.969 -9.789 1 87.56 545 ALA A O 1
ATOM 4328 N N . GLY A 1 546 ? -17.047 -39.969 -8.906 1 82.88 546 GLY A N 1
ATOM 4329 C CA . GLY A 1 546 ? -18.234 -40.469 -8.242 1 82.88 546 GLY A CA 1
ATOM 4330 C C . GLY A 1 546 ? -17.953 -41.062 -6.867 1 82.88 546 GLY A C 1
ATOM 4331 O O . GLY A 1 546 ? -18.828 -41.688 -6.273 1 82.88 546 GLY A O 1
ATOM 4332 N N . SER A 1 547 ? -16.812 -40.844 -6.422 1 84.06 547 SER A N 1
ATOM 4333 C CA . SER A 1 547 ? -16.484 -41.344 -5.09 1 84.06 547 SER A CA 1
ATOM 4334 C C . SER A 1 547 ? -17.156 -40.5 -4.008 1 84.06 547 SER A C 1
ATOM 4336 O O . SER A 1 547 ? -17.359 -39.312 -4.188 1 84.06 547 SER A O 1
ATOM 4338 N N . GLN A 1 548 ? -17.609 -41.125 -2.947 1 81.31 548 GLN A N 1
ATOM 4339 C CA . GLN A 1 548 ? -18.188 -40.406 -1.82 1 81.31 548 GLN A CA 1
ATOM 4340 C C . GLN A 1 548 ? -17.125 -39.625 -1.048 1 81.31 548 GLN A C 1
ATOM 4342 O O . GLN A 1 548 ? -16.094 -40.188 -0.663 1 81.31 548 GLN A O 1
ATOM 4347 N N . VAL A 1 549 ? -17.297 -38.344 -1.102 1 82.69 549 VAL A N 1
ATOM 4348 C CA . VAL A 1 549 ? -16.344 -37.531 -0.391 1 82.69 549 VAL A CA 1
ATOM 4349 C C . VAL A 1 549 ? -16.953 -37.031 0.917 1 82.69 549 VAL A C 1
ATOM 4351 O O . VAL A 1 549 ? -18.109 -36.594 0.943 1 82.69 549 VAL A O 1
ATOM 4354 N N . SER A 1 550 ? -16.266 -37.156 2.049 1 81.88 550 SER A N 1
ATOM 4355 C CA . SER A 1 550 ? -16.734 -36.812 3.383 1 81.88 550 SER A CA 1
ATOM 4356 C C . SER A 1 550 ? -16.797 -35.281 3.561 1 81.88 550 SER A C 1
ATOM 4358 O O . SER A 1 550 ? -17.656 -34.781 4.289 1 81.88 550 SER A O 1
ATOM 4360 N N . HIS A 1 551 ? -15.945 -34.625 2.953 1 88.06 551 HIS A N 1
ATOM 4361 C CA . HIS A 1 551 ? -15.875 -33.156 3.068 1 88.06 551 HIS A CA 1
ATOM 4362 C C . HIS A 1 551 ? -15.867 -32.5 1.694 1 88.06 551 HIS A C 1
ATOM 4364 O O . HIS A 1 551 ? -14.805 -32.219 1.142 1 88.06 551 HIS A O 1
ATOM 4370 N N . PRO A 1 552 ? -17 -32.188 1.242 1 89.25 552 PRO A N 1
ATOM 4371 C CA . PRO A 1 552 ? -17.078 -31.641 -0.11 1 89.25 552 PRO A CA 1
ATOM 4372 C C . PRO A 1 552 ? -16.422 -30.266 -0.221 1 89.25 552 PRO A C 1
ATOM 4374 O O . PRO A 1 552 ? -16.391 -29.516 0.755 1 89.25 552 PRO A O 1
ATOM 4377 N N . LEU A 1 553 ? -15.914 -30 -1.367 1 93 553 LEU A N 1
ATOM 4378 C CA . LEU A 1 553 ? -15.273 -28.719 -1.642 1 93 553 LEU A CA 1
ATOM 4379 C C . LEU A 1 553 ? -16.297 -27.594 -1.682 1 93 553 LEU A C 1
ATOM 4381 O O . LEU A 1 553 ? -17.484 -27.844 -1.909 1 93 553 LEU A O 1
ATOM 4385 N N . PRO A 1 554 ? -15.836 -26.359 -1.412 1 88.31 554 PRO A N 1
ATOM 4386 C CA . PRO A 1 554 ? -16.75 -25.219 -1.564 1 88.31 554 PRO A CA 1
ATOM 4387 C C . PRO A 1 554 ? -17.344 -25.125 -2.967 1 88.31 554 PRO A C 1
ATOM 4389 O O . PRO A 1 554 ? -16.656 -25.406 -3.953 1 88.31 554 PRO A O 1
ATOM 4392 N N . VAL A 1 555 ? -18.578 -24.688 -3.061 1 87.12 555 VAL A N 1
ATOM 4393 C CA . VAL A 1 555 ? -19.297 -24.625 -4.324 1 87.12 555 VAL A CA 1
ATOM 4394 C C . VAL A 1 555 ? -18.578 -23.688 -5.289 1 87.12 555 VAL A C 1
ATOM 4396 O O . VAL A 1 555 ? -18.594 -23.906 -6.504 1 87.12 555 VAL A O 1
ATOM 4399 N N . GLU A 1 556 ? -17.891 -22.688 -4.727 1 87.31 556 GLU A N 1
ATOM 4400 C CA . GLU A 1 556 ? -17.203 -21.688 -5.535 1 87.31 556 GLU A CA 1
ATOM 4401 C C . GLU A 1 556 ? -16.062 -22.312 -6.32 1 87.31 556 GLU A C 1
ATOM 4403 O O . GLU A 1 556 ? -15.633 -21.766 -7.344 1 87.31 556 GLU A O 1
ATOM 4408 N N . PHE A 1 557 ? -15.586 -23.453 -5.82 1 93.31 557 PHE A N 1
ATOM 4409 C CA . PHE A 1 557 ? -14.5 -24.125 -6.516 1 93.31 557 PHE A CA 1
ATOM 4410 C C . PHE A 1 557 ? -14.922 -24.516 -7.926 1 93.31 557 PHE A C 1
ATOM 4412 O O . PHE A 1 557 ? -14.133 -24.422 -8.867 1 93.31 557 PHE A O 1
ATOM 4419 N N . PHE A 1 558 ? -16.141 -24.906 -8.125 1 91.69 558 PHE A N 1
ATOM 4420 C CA . PHE A 1 558 ? -16.594 -25.469 -9.383 1 91.69 558 PHE A CA 1
ATOM 4421 C C . PHE A 1 558 ? -17.203 -24.391 -10.281 1 91.69 558 PHE A C 1
ATOM 4423 O O . PHE A 1 558 ? -17.719 -24.688 -11.352 1 91.69 558 PHE A O 1
ATOM 4430 N N . ASP A 1 559 ? -17.172 -23.172 -9.844 1 88.44 559 ASP A N 1
ATOM 4431 C CA . ASP A 1 559 ? -17.75 -22.047 -10.586 1 88.44 559 ASP A CA 1
ATOM 4432 C C . ASP A 1 559 ? -16.672 -21.219 -11.25 1 88.44 559 ASP A C 1
ATOM 4434 O O . ASP A 1 559 ? -15.891 -20.547 -10.57 1 88.44 559 ASP A O 1
ATOM 4438 N N . LEU A 1 560 ? -16.641 -21.203 -12.602 1 89.81 560 LEU A N 1
ATOM 4439 C CA . LEU A 1 560 ? -15.602 -20.516 -13.352 1 89.81 560 LEU A CA 1
ATOM 4440 C C . LEU A 1 560 ? -15.797 -19 -13.289 1 89.81 560 LEU A C 1
ATOM 4442 O O . LEU A 1 560 ? -14.945 -18.234 -13.742 1 89.81 560 LEU A O 1
ATOM 4446 N N . GLN A 1 561 ? -16.844 -18.531 -12.656 1 83.56 561 GLN A N 1
ATOM 4447 C CA . GLN A 1 561 ? -17.031 -17.094 -12.453 1 83.56 561 GLN A CA 1
ATOM 4448 C C . GLN A 1 561 ? -16.094 -16.562 -11.375 1 83.56 561 GLN A C 1
ATOM 4450 O O . GLN A 1 561 ? -15.812 -15.367 -11.32 1 83.56 561 GLN A O 1
ATOM 4455 N N . TYR A 1 562 ? -15.617 -17.562 -10.531 1 86.75 562 TYR A N 1
ATOM 4456 C CA . TYR A 1 562 ? -14.625 -17.203 -9.516 1 86.75 562 TYR A CA 1
ATOM 4457 C C . TYR A 1 562 ? -13.219 -17.547 -9.992 1 86.75 562 TYR A C 1
ATOM 4459 O O . TYR A 1 562 ? -12.992 -18.609 -10.57 1 86.75 562 TYR A O 1
ATOM 4467 N N . PHE A 1 563 ? -12.391 -16.625 -9.797 1 90.75 563 PHE A N 1
ATOM 4468 C CA . PHE A 1 563 ? -10.992 -16.922 -10.078 1 90.75 563 PHE A CA 1
ATOM 4469 C C . PHE A 1 563 ? -10.375 -17.75 -8.953 1 90.75 563 PHE A C 1
ATOM 4471 O O . PHE A 1 563 ? -10.875 -17.734 -7.824 1 90.75 563 PHE A O 1
ATOM 4478 N N . SER A 1 564 ? -9.336 -18.453 -9.281 1 92.94 564 SER A N 1
ATOM 4479 C CA . SER A 1 564 ? -8.719 -19.391 -8.344 1 92.94 564 SER A CA 1
ATOM 4480 C C . SER A 1 564 ? -8.234 -18.672 -7.09 1 92.94 564 SER A C 1
ATOM 4482 O O . SER A 1 564 ? -8.391 -19.188 -5.98 1 92.94 564 SER A O 1
ATOM 4484 N N . LEU A 1 565 ? -7.648 -17.5 -7.227 1 90.12 565 LEU A N 1
ATOM 4485 C CA . LEU A 1 565 ? -7.105 -16.766 -6.086 1 90.12 565 LEU A CA 1
ATOM 4486 C C . LEU A 1 565 ? -8.227 -16.234 -5.195 1 90.12 565 LEU A C 1
ATOM 4488 O O . LEU A 1 565 ? -8.047 -16.094 -3.984 1 90.12 565 LEU A O 1
ATOM 4492 N N . ASP A 1 566 ? -9.383 -16.031 -5.746 1 85.12 566 ASP A N 1
ATOM 4493 C CA . ASP A 1 566 ? -10.531 -15.508 -5.008 1 85.12 566 ASP A CA 1
ATOM 4494 C C . ASP A 1 566 ? -11.047 -16.531 -4 1 85.12 566 ASP A C 1
ATOM 4496 O O . ASP A 1 566 ? -11.617 -16.172 -2.971 1 85.12 566 ASP A O 1
ATOM 4500 N N . ILE A 1 567 ? -10.883 -17.766 -4.344 1 89.81 567 ILE A N 1
ATOM 4501 C CA . ILE A 1 567 ? -11.492 -18.781 -3.496 1 89.81 567 ILE A CA 1
ATOM 4502 C C . ILE A 1 567 ? -10.43 -19.406 -2.586 1 89.81 567 ILE A C 1
ATOM 4504 O O . ILE A 1 567 ? -10.695 -20.375 -1.873 1 89.81 567 ILE A O 1
ATOM 4508 N N . HIS A 1 568 ? -9.188 -18.828 -2.666 1 92 568 HIS A N 1
ATOM 4509 C CA . HIS A 1 568 ? -8.086 -19.406 -1.898 1 92 568 HIS A CA 1
ATOM 4510 C C . HIS A 1 568 ? -8.398 -19.406 -0.407 1 92 568 HIS A C 1
ATOM 4512 O O . HIS A 1 568 ? -8.125 -20.391 0.285 1 92 568 HIS A O 1
ATOM 4518 N N . ALA A 1 569 ? -8.922 -18.312 0.085 1 87.19 569 ALA A N 1
ATOM 4519 C CA . ALA A 1 569 ? -9.242 -18.25 1.509 1 87.19 569 ALA A CA 1
ATOM 4520 C C . ALA A 1 569 ? -10.25 -19.328 1.902 1 87.19 569 ALA A C 1
ATOM 4522 O O . ALA A 1 569 ? -10.117 -19.938 2.961 1 87.19 569 ALA A O 1
ATOM 4523 N N . ALA A 1 570 ? -11.25 -19.547 1.075 1 87.69 570 ALA A N 1
ATOM 4524 C CA . ALA A 1 570 ? -12.25 -20.578 1.327 1 87.69 570 ALA A CA 1
ATOM 4525 C C . ALA A 1 570 ? -11.625 -21.969 1.311 1 87.69 570 ALA A C 1
ATOM 4527 O O . ALA A 1 570 ? -12 -22.828 2.098 1 87.69 570 ALA A O 1
ATOM 4528 N N . LEU A 1 571 ? -10.695 -22.156 0.39 1 93 571 LEU A N 1
ATOM 4529 C CA . LEU A 1 571 ? -10.016 -23.438 0.296 1 93 571 LEU A CA 1
ATOM 4530 C C . LEU A 1 571 ? -9.164 -23.703 1.535 1 93 571 LEU A C 1
ATOM 4532 O O . LEU A 1 571 ? -9.07 -24.828 2.008 1 93 571 LEU A O 1
ATOM 4536 N N . ARG A 1 572 ? -8.531 -22.672 2.014 1 90.5 572 ARG A N 1
ATOM 4537 C CA . ARG A 1 572 ? -7.719 -22.812 3.217 1 90.5 572 ARG A CA 1
ATOM 4538 C C . ARG A 1 572 ? -8.578 -23.156 4.426 1 90.5 572 ARG A C 1
ATOM 4540 O O . ARG A 1 572 ? -8.203 -24 5.238 1 90.5 572 ARG A O 1
ATOM 4547 N N . ILE A 1 573 ? -9.719 -22.5 4.551 1 87.25 573 ILE A N 1
ATOM 4548 C CA . ILE A 1 573 ? -10.648 -22.797 5.629 1 87.25 573 ILE A CA 1
ATOM 4549 C C . ILE A 1 573 ? -11.125 -24.25 5.504 1 87.25 573 ILE A C 1
ATOM 4551 O O . ILE A 1 573 ? -11.164 -24.984 6.496 1 87.25 573 ILE A O 1
ATOM 4555 N N . TRP A 1 574 ? -11.461 -24.641 4.312 1 92 574 TRP A N 1
ATOM 4556 C CA . TRP A 1 574 ? -11.906 -26 4.031 1 92 574 TRP A CA 1
ATOM 4557 C C . TRP A 1 574 ? -10.836 -27.016 4.438 1 92 574 TRP A C 1
ATOM 4559 O O . TRP A 1 574 ? -11.141 -28.031 5.062 1 92 574 TRP A O 1
ATOM 4569 N N . ALA A 1 575 ? -9.641 -26.703 4.07 1 90.75 575 ALA A N 1
ATOM 4570 C CA . ALA A 1 575 ? -8.539 -27.609 4.367 1 90.75 575 ALA A CA 1
ATOM 4571 C C . ALA A 1 575 ? -8.32 -27.734 5.871 1 90.75 575 ALA A C 1
ATOM 4573 O O . ALA A 1 575 ? -7.98 -28.812 6.371 1 90.75 575 ALA A O 1
ATOM 4574 N N . GLY A 1 576 ? -8.422 -26.609 6.594 1 86.19 576 GLY A N 1
ATOM 4575 C CA . GLY A 1 576 ? -8.305 -26.641 8.047 1 86.19 576 GLY A CA 1
ATOM 4576 C C . GLY A 1 576 ? -9.375 -27.484 8.711 1 86.19 576 GLY A C 1
ATOM 4577 O O . GLY A 1 576 ? -9.086 -28.219 9.656 1 86.19 576 GLY A O 1
ATOM 4578 N N . GLU A 1 577 ? -10.555 -27.422 8.188 1 83.88 577 GLU A N 1
ATOM 4579 C CA . GLU A 1 577 ? -11.664 -28.219 8.711 1 83.88 577 GLU A CA 1
ATOM 4580 C C . GLU A 1 577 ? -11.469 -29.703 8.414 1 83.88 577 GLU A C 1
ATOM 4582 O O . GLU A 1 577 ? -11.781 -30.547 9.242 1 83.88 577 GLU A O 1
ATOM 4587 N N . LYS A 1 578 ? -11.023 -29.938 7.27 1 84.69 578 LYS A N 1
ATOM 4588 C CA . LYS A 1 578 ? -10.766 -31.328 6.883 1 84.69 578 LYS A CA 1
ATOM 4589 C C . LYS A 1 578 ? -9.695 -31.953 7.773 1 84.69 578 LYS A C 1
ATOM 4591 O O . LYS A 1 578 ? -9.828 -33.094 8.195 1 84.69 578 LYS A O 1
ATOM 4596 N N . GLN A 1 579 ? -8.609 -31.172 8 1 80.25 579 GLN A N 1
ATOM 4597 C CA . GLN A 1 579 ? -7.531 -31.656 8.852 1 80.25 579 GLN A CA 1
ATOM 4598 C C . GLN A 1 579 ? -8 -31.828 10.297 1 80.25 579 GLN A C 1
ATOM 4600 O O . GLN A 1 579 ? -7.609 -32.781 10.977 1 80.25 579 GLN A O 1
ATOM 4605 N N . GLY A 1 580 ? -8.727 -30.797 10.75 1 68.5 580 GLY A N 1
ATOM 4606 C CA . GLY A 1 580 ? -9.281 -30.906 12.094 1 68.5 580 GLY A CA 1
ATOM 4607 C C . GLY A 1 580 ? -10.188 -32.125 12.25 1 68.5 580 GLY A C 1
ATOM 4608 O O . GLY A 1 580 ? -10.125 -32.812 13.266 1 68.5 580 GLY A O 1
ATOM 4609 N N . SER A 1 581 ? -10.898 -32.344 11.242 1 59.19 581 SER A N 1
ATOM 4610 C CA . SER A 1 581 ? -11.797 -33.5 11.25 1 59.19 581 SER A CA 1
ATOM 4611 C C . SER A 1 581 ? -11.008 -34.812 11.219 1 59.19 581 SER A C 1
ATOM 4613 O O . SER A 1 581 ? -11.359 -35.781 11.906 1 59.19 581 SER A O 1
ATOM 4615 N N . LEU A 1 582 ? -9.938 -34.75 10.484 1 51.88 582 LEU A N 1
ATOM 4616 C CA . LEU A 1 582 ? -9.086 -35.938 10.391 1 51.88 582 LEU A CA 1
ATOM 4617 C C . LEU A 1 582 ? -8.391 -36.219 11.727 1 51.88 582 LEU A C 1
ATOM 4619 O O . LEU A 1 582 ? -8.266 -37.375 12.133 1 51.88 582 LEU A O 1
ATOM 4623 N N . LEU A 1 583 ? -8.016 -35.125 12.359 1 52.72 583 LEU A N 1
ATOM 4624 C CA . LEU A 1 583 ? -7.406 -35.281 13.672 1 52.72 583 LEU A CA 1
ATOM 4625 C C . LEU A 1 583 ? -8.422 -35.781 14.695 1 52.72 583 LEU A C 1
ATOM 4627 O O . LEU A 1 583 ? -8.086 -36.562 15.578 1 52.72 583 LEU A O 1
ATOM 4631 N N . GLN A 1 584 ? -9.672 -35.344 14.562 1 50.06 584 GLN A N 1
ATOM 4632 C CA . GLN A 1 584 ? -10.734 -35.812 15.445 1 50.06 584 GLN A CA 1
ATOM 4633 C C . GLN A 1 584 ? -11.078 -37.281 15.156 1 50.06 584 GLN A C 1
ATOM 4635 O O . GLN A 1 584 ? -11.312 -38.062 16.078 1 50.06 584 GLN A O 1
ATOM 4640 N N . GLU A 1 585 ? -11.117 -37.656 13.914 1 45.38 585 GLU A N 1
ATOM 4641 C CA . GLU A 1 585 ? -11.391 -39.031 13.523 1 45.38 585 GLU A CA 1
ATOM 4642 C C . GLU A 1 585 ? -10.266 -39.969 13.953 1 45.38 585 GLU A C 1
ATOM 4644 O O . GLU A 1 585 ? -10.516 -41.094 14.414 1 45.38 585 GLU A O 1
ATOM 4649 N N . ASP A 1 586 ? -9.164 -39.562 13.797 1 47.62 586 ASP A N 1
ATOM 4650 C CA . ASP A 1 586 ? -8.031 -40.375 14.25 1 47.62 586 ASP A CA 1
ATOM 4651 C C . ASP A 1 586 ? -8.055 -40.531 15.766 1 47.62 586 ASP A C 1
ATOM 4653 O O . ASP A 1 586 ? -7.738 -41.594 16.281 1 47.62 586 ASP A O 1
ATOM 4657 N N . HIS A 1 587 ? -8.414 -39.438 16.359 1 48.75 587 HIS A N 1
ATOM 4658 C CA . HIS A 1 587 ? -8.555 -39.562 17.812 1 48.75 587 HIS A CA 1
ATOM 4659 C C . HIS A 1 587 ? -9.719 -40.469 18.188 1 48.75 587 HIS A C 1
ATOM 4661 O O . HIS A 1 587 ? -9.664 -41.156 19.203 1 48.75 587 HIS A O 1
ATOM 4667 N N . ALA A 1 588 ? -10.711 -40.5 17.344 1 50.44 588 ALA A N 1
ATOM 4668 C CA . ALA A 1 588 ? -11.852 -41.375 17.594 1 50.44 588 ALA A CA 1
ATOM 4669 C C . ALA A 1 588 ? -11.508 -42.812 17.312 1 50.44 588 ALA A C 1
ATOM 4671 O O . ALA A 1 588 ? -11.938 -43.719 18.047 1 50.44 588 ALA A O 1
ATOM 4672 N N . VAL A 1 589 ? -10.82 -43.031 16.312 1 47.25 589 VAL A N 1
ATOM 4673 C CA . VAL A 1 589 ? -10.414 -44.375 15.984 1 47.25 589 VAL A CA 1
ATOM 4674 C C . VAL A 1 589 ? -9.453 -44.906 17.062 1 47.25 589 VAL A C 1
ATOM 4676 O O . VAL A 1 589 ? -9.516 -46.062 17.453 1 47.25 589 VAL A O 1
ATOM 4679 N N . THR A 1 590 ? -8.688 -44.031 17.516 1 46.59 590 THR A N 1
ATOM 4680 C CA . THR A 1 590 ? -7.746 -44.469 18.547 1 46.59 590 THR A CA 1
ATOM 4681 C C . THR A 1 590 ? -8.469 -44.688 19.859 1 46.59 590 THR A C 1
ATOM 4683 O O . THR A 1 590 ? -7.941 -45.375 20.75 1 46.59 590 THR A O 1
ATOM 4686 N N . SER A 1 591 ? -9.539 -43.969 19.984 1 43.62 591 SER A N 1
ATOM 4687 C CA . SER A 1 591 ? -10.273 -44.156 21.234 1 43.62 591 SER A CA 1
ATOM 4688 C C . SER A 1 591 ? -11.148 -45.406 21.188 1 43.62 591 SER A C 1
ATOM 4690 O O . SER A 1 591 ? -11.891 -45.688 22.125 1 43.62 591 SER A O 1
ATOM 4692 N N . CYS A 1 592 ? -11.305 -46.031 19.969 1 39.09 592 CYS A N 1
ATOM 4693 C CA . CYS A 1 592 ? -12.023 -47.281 20 1 39.09 592 CYS A CA 1
ATOM 4694 C C . CYS A 1 592 ? -11.18 -48.375 20.672 1 39.09 592 CYS A C 1
ATOM 4696 O O . CYS A 1 592 ? -10.07 -48.656 20.219 1 39.09 592 CYS A O 1
ATOM 4698 N N . PRO A 1 593 ? -11.492 -48.75 21.875 1 38.81 593 PRO A N 1
ATOM 4699 C CA . PRO A 1 593 ? -10.805 -49.812 22.625 1 38.81 593 PRO A CA 1
ATOM 4700 C C . PRO A 1 593 ? -10.695 -51.125 21.844 1 38.81 593 PRO A C 1
ATOM 4702 O O . PRO A 1 593 ? -11.641 -51.5 21.156 1 38.81 593 PRO A O 1
ATOM 4705 N N . ARG A 1 594 ? -9.461 -51.531 21.328 1 40.38 594 ARG A N 1
ATOM 4706 C CA . ARG A 1 594 ? -9.18 -52.875 20.844 1 40.38 594 ARG A CA 1
ATOM 4707 C C . ARG A 1 594 ? -9.758 -53.938 21.781 1 40.38 594 ARG A C 1
ATOM 4709 O O . ARG A 1 594 ? -9.375 -54 22.938 1 40.38 594 ARG A O 1
ATOM 4716 N N . GLU A 1 595 ? -10.969 -54.25 21.609 1 36.09 595 GLU A N 1
ATOM 4717 C CA . GLU A 1 595 ? -11.578 -55.375 22.344 1 36.09 595 GLU A CA 1
ATOM 4718 C C . GLU A 1 595 ? -10.836 -56.656 22.078 1 36.09 595 GLU A C 1
ATOM 4720 O O . GLU A 1 595 ? -11.289 -57.75 22.484 1 36.09 595 GLU A O 1
ATOM 4725 N N . ASP A 1 596 ? -9.68 -56.781 21.344 1 33.03 596 ASP A N 1
ATOM 4726 C CA . ASP A 1 596 ? -9.25 -58.156 21.031 1 33.03 596 ASP A CA 1
ATOM 4727 C C . ASP A 1 596 ? -8.758 -58.875 22.266 1 33.03 596 ASP A C 1
ATOM 4729 O O . ASP A 1 596 ? -8.391 -60.062 22.203 1 33.03 596 ASP A O 1
ATOM 4733 N N . ASP A 1 597 ? -8.336 -58.188 23.344 1 33.75 597 ASP A N 1
ATOM 4734 C CA . ASP A 1 597 ? -7.508 -59.062 24.172 1 33.75 597 ASP A CA 1
ATOM 4735 C C . ASP A 1 597 ? -8.359 -60.125 24.875 1 33.75 597 ASP A C 1
ATOM 4737 O O . ASP A 1 597 ? -7.875 -60.844 25.766 1 33.75 597 ASP A O 1
ATOM 4741 N N . ARG A 1 598 ? -9.734 -59.875 24.938 1 32.22 598 ARG A N 1
ATOM 4742 C CA . ARG A 1 598 ? -10.273 -60.875 25.859 1 32.22 598 ARG A CA 1
ATOM 4743 C C . ARG A 1 598 ? -10.414 -62.25 25.172 1 32.22 598 ARG A C 1
ATOM 4745 O O . ARG A 1 598 ? -10.883 -63.219 25.781 1 32.22 598 ARG A O 1
ATOM 4752 N N . ALA A 1 599 ? -9.938 -62.594 23.812 1 23.92 599 ALA A N 1
ATOM 4753 C CA . ALA A 1 599 ? -10.07 -64.062 23.703 1 23.92 599 ALA A CA 1
ATOM 4754 C C . ALA A 1 599 ? -8.859 -64.75 24.297 1 23.92 599 ALA A C 1
ATOM 4756 O O . ALA A 1 599 ? -7.727 -64.312 24.156 1 23.92 599 ALA A O 1
ATOM 4757 N N . MET B 1 1 ? -11.062 62.125 -62.094 1 24.92 1 MET B N 1
ATOM 4758 C CA . MET B 1 1 ? -11.461 61.812 -60.75 1 24.92 1 MET B CA 1
ATOM 4759 C C . MET B 1 1 ? -12.539 60.719 -60.719 1 24.92 1 MET B C 1
ATOM 4761 O O . MET B 1 1 ? -13.734 61.031 -60.812 1 24.92 1 MET B O 1
ATOM 4765 N N . PRO B 1 2 ? -12.453 59.594 -61.406 1 28.73 2 PRO B N 1
ATOM 4766 C CA . PRO B 1 2 ? -13.422 58.594 -61.812 1 28.73 2 PRO B CA 1
ATOM 4767 C C . PRO B 1 2 ? -14.07 57.875 -60.625 1 28.73 2 PRO B C 1
ATOM 4769 O O . PRO B 1 2 ? -13.422 57.688 -59.594 1 28.73 2 PRO B O 1
ATOM 4772 N N . SER B 1 3 ? -15.375 58.188 -60.406 1 28.39 3 SER B N 1
ATOM 4773 C CA . SER B 1 3 ? -16.359 57.812 -59.375 1 28.39 3 SER B CA 1
ATOM 4774 C C . SER B 1 3 ? -16.531 56.281 -59.344 1 28.39 3 SER B C 1
ATOM 4776 O O . SER B 1 3 ? -16.922 55.688 -60.344 1 28.39 3 SER B O 1
ATOM 4778 N N . SER B 1 4 ? -15.695 55.625 -58.688 1 33.59 4 SER B N 1
ATOM 4779 C CA . SER B 1 4 ? -15.625 54.188 -58.594 1 33.59 4 SER B CA 1
ATOM 4780 C C . SER B 1 4 ? -16.938 53.594 -58.094 1 33.59 4 SER B C 1
ATOM 4782 O O . SER B 1 4 ? -17.484 54.031 -57.094 1 33.59 4 SER B O 1
ATOM 4784 N N . PRO B 1 5 ? -17.797 53.062 -59.062 1 32.12 5 PRO B N 1
ATOM 4785 C CA . PRO B 1 5 ? -19.141 52.5 -58.812 1 32.12 5 PRO B CA 1
ATOM 4786 C C . PRO B 1 5 ? -19.188 51.562 -57.625 1 32.12 5 PRO B C 1
ATOM 4788 O O . PRO B 1 5 ? -18.344 50.688 -57.469 1 32.12 5 PRO B O 1
ATOM 4791 N N . GLN B 1 6 ? -19.531 52.156 -56.469 1 31.36 6 GLN B N 1
ATOM 4792 C CA . GLN B 1 6 ? -19.688 51.5 -55.188 1 31.36 6 GLN B CA 1
ATOM 4793 C C . GLN B 1 6 ? -20.719 50.375 -55.281 1 31.36 6 GLN B C 1
ATOM 4795 O O . GLN B 1 6 ? -21.891 50.625 -55.594 1 31.36 6 GLN B O 1
ATOM 4800 N N . GLY B 1 7 ? -20.359 49.25 -56.031 1 30.58 7 GLY B N 1
ATOM 4801 C CA . GLY B 1 7 ? -21.156 48.031 -56.156 1 30.58 7 GLY B CA 1
ATOM 4802 C C . GLY B 1 7 ? -21.922 47.688 -54.906 1 30.58 7 GLY B C 1
ATOM 4803 O O . GLY B 1 7 ? -21.328 47.438 -53.844 1 30.58 7 GLY B O 1
ATOM 4804 N N . SER B 1 8 ? -23.109 48.312 -54.781 1 35.16 8 SER B N 1
ATOM 4805 C CA . SER B 1 8 ? -24.094 48.125 -53.719 1 35.16 8 SER B CA 1
ATOM 4806 C C . SER B 1 8 ? -24.469 46.656 -53.562 1 35.16 8 SER B C 1
ATOM 4808 O O . SER B 1 8 ? -25.078 46.062 -54.469 1 35.16 8 SER B O 1
ATOM 4810 N N . GLY B 1 9 ? -23.578 45.844 -53.25 1 36.5 9 GLY B N 1
ATOM 4811 C CA . GLY B 1 9 ? -23.922 44.438 -53 1 36.5 9 GLY B CA 1
ATOM 4812 C C . GLY B 1 9 ? -25.172 44.281 -52.156 1 36.5 9 GLY B C 1
ATOM 4813 O O . GLY B 1 9 ? -25.312 44.938 -51.094 1 36.5 9 GLY B O 1
ATOM 4814 N N . SER B 1 10 ? -26.344 44.219 -52.875 1 40.59 10 SER B N 1
ATOM 4815 C CA . SER B 1 10 ? -27.719 44.062 -52.406 1 40.59 10 SER B CA 1
ATOM 4816 C C . SER B 1 10 ? -27.797 43.031 -51.281 1 40.59 10 SER B C 1
ATOM 4818 O O . SER B 1 10 ? -27.609 41.812 -51.5 1 40.59 10 SER B O 1
ATOM 4820 N N . GLY B 1 11 ? -27.188 43.25 -50.219 1 44.81 11 GLY B N 1
ATOM 4821 C CA . GLY B 1 11 ? -27.391 42.375 -49.062 1 44.81 11 GLY B CA 1
ATOM 4822 C C . GLY B 1 11 ? -28.844 42.25 -48.656 1 44.81 11 GLY B C 1
ATOM 4823 O O . GLY B 1 11 ? -29.562 43.25 -48.656 1 44.81 11 GLY B O 1
ATOM 4824 N N . SER B 1 12 ? -29.609 41.312 -49.062 1 56.62 12 SER B N 1
ATOM 4825 C CA . SER B 1 12 ? -31.016 41.094 -48.75 1 56.62 12 SER B CA 1
ATOM 4826 C C . SER B 1 12 ? -31.328 41.406 -47.312 1 56.62 12 SER B C 1
ATOM 4828 O O . SER B 1 12 ? -30.562 41 -46.406 1 56.62 12 SER B O 1
ATOM 4830 N N . THR B 1 13 ? -32.125 42.344 -46.969 1 64 13 THR B N 1
ATOM 4831 C CA . THR B 1 13 ? -32.531 42.812 -45.625 1 64 13 THR B CA 1
ATOM 4832 C C . THR B 1 13 ? -33.594 41.906 -45.031 1 64 13 THR B C 1
ATOM 4834 O O . THR B 1 13 ? -34.531 41.5 -45.75 1 64 13 THR B O 1
ATOM 4837 N N . VAL B 1 14 ? -33.375 41.219 -44.156 1 71.69 14 VAL B N 1
ATOM 4838 C CA . VAL B 1 14 ? -34.312 40.281 -43.531 1 71.69 14 VAL B CA 1
ATOM 4839 C C . VAL B 1 14 ? -34.75 40.812 -42.188 1 71.69 14 VAL B C 1
ATOM 4841 O O . VAL B 1 14 ? -34 41.5 -41.469 1 71.69 14 VAL B O 1
ATOM 4844 N N . CYS B 1 15 ? -36.031 40.75 -41.812 1 71.44 15 CYS B N 1
ATOM 4845 C CA . CYS B 1 15 ? -36.625 41.156 -40.562 1 71.44 15 CYS B CA 1
ATOM 4846 C C . CYS B 1 15 ? -36.094 40.25 -39.406 1 71.44 15 CYS B C 1
ATOM 4848 O O . CYS B 1 15 ? -36.25 39.031 -39.469 1 71.44 15 CYS B O 1
ATOM 4850 N N . ASN B 1 16 ? -35.406 40.688 -38.469 1 73.75 16 ASN B N 1
ATOM 4851 C CA . ASN B 1 16 ? -34.75 39.969 -37.375 1 73.75 16 ASN B CA 1
ATOM 4852 C C . ASN B 1 16 ? -35.781 39.281 -36.469 1 73.75 16 ASN B C 1
ATOM 4854 O O . ASN B 1 16 ? -35.531 38.156 -36.031 1 73.75 16 ASN B O 1
ATOM 4858 N N . ALA B 1 17 ? -36.875 39.812 -36.281 1 72.19 17 ALA B N 1
ATOM 4859 C CA . ALA B 1 17 ? -37.906 39.25 -35.375 1 72.19 17 ALA B CA 1
ATOM 4860 C C . ALA B 1 17 ? -38.562 38.031 -36.031 1 72.19 17 ALA B C 1
ATOM 4862 O O . ALA B 1 17 ? -38.75 37 -35.375 1 72.19 17 ALA B O 1
ATOM 4863 N N . CYS B 1 18 ? -38.938 38.094 -37.156 1 70.25 18 CYS B N 1
ATOM 4864 C CA . CYS B 1 18 ? -39.531 37 -37.844 1 70.25 18 CYS B CA 1
ATOM 4865 C C . CYS B 1 18 ? -38.531 35.844 -38.062 1 70.25 18 CYS B C 1
ATOM 4867 O O . CYS B 1 18 ? -38.875 34.688 -37.906 1 70.25 18 CYS B O 1
ATOM 4869 N N . ARG B 1 19 ? -37.344 36.281 -38.344 1 68.06 19 ARG B N 1
ATOM 4870 C CA . ARG B 1 19 ? -36.25 35.312 -38.562 1 68.06 19 ARG B CA 1
ATOM 4871 C C . ARG B 1 19 ? -35.969 34.531 -37.281 1 68.06 19 ARG B C 1
ATOM 4873 O O . ARG B 1 19 ? -35.781 33.312 -37.312 1 68.06 19 ARG B O 1
ATOM 4880 N N . SER B 1 20 ? -35.938 35.125 -36.156 1 67.25 20 SER B N 1
ATOM 4881 C CA . SER B 1 20 ? -35.625 34.469 -34.875 1 67.25 20 SER B CA 1
ATOM 4882 C C . SER B 1 20 ? -36.75 33.531 -34.469 1 67.25 20 SER B C 1
ATOM 4884 O O . SER B 1 20 ? -36.5 32.531 -33.781 1 67.25 20 SER B O 1
ATOM 4886 N N . ARG B 1 21 ? -37.844 33.719 -35.031 1 63.59 21 ARG B N 1
ATOM 4887 C CA . ARG B 1 21 ? -39 32.938 -34.656 1 63.59 21 ARG B CA 1
ATOM 4888 C C . ARG B 1 21 ? -39.438 32 -35.812 1 63.59 21 ARG B C 1
ATOM 4890 O O . ARG B 1 21 ? -40.469 31.344 -35.719 1 63.59 21 ARG B O 1
ATOM 4897 N N . LYS B 1 22 ? -38.656 31.938 -36.844 1 59.88 22 LYS B N 1
ATOM 4898 C CA . LYS B 1 22 ? -38.812 31.078 -38 1 59.88 22 LYS B CA 1
ATOM 4899 C C . LYS B 1 22 ? -40.188 31.188 -38.594 1 59.88 22 LYS B C 1
ATOM 4901 O O . LYS B 1 22 ? -40.781 30.188 -39.031 1 59.88 22 LYS B O 1
ATOM 4906 N N . ILE B 1 23 ? -40.75 32.344 -38.5 1 66.75 23 ILE B N 1
ATOM 4907 C CA . ILE B 1 23 ? -42.062 32.594 -39.125 1 66.75 23 ILE B CA 1
ATOM 4908 C C . ILE B 1 23 ? -41.875 33.312 -40.469 1 66.75 23 ILE B C 1
ATOM 4910 O O . ILE B 1 23 ? -40.906 34.062 -40.625 1 66.75 23 ILE B O 1
ATOM 4914 N N . LYS B 1 24 ? -42.656 32.969 -41.375 1 72.31 24 LYS B N 1
ATOM 4915 C CA . LYS B 1 24 ? -42.625 33.594 -42.688 1 72.31 24 LYS B CA 1
ATOM 4916 C C . LYS B 1 24 ? -42.969 35.094 -42.625 1 72.31 24 LYS B C 1
ATOM 4918 O O . LYS B 1 24 ? -44.062 35.438 -42.188 1 72.31 24 LYS B O 1
ATOM 4923 N N . CYS B 1 25 ? -42 35.938 -42.938 1 72.12 25 CYS B N 1
ATOM 4924 C CA . CYS B 1 25 ? -42.156 37.375 -42.875 1 72.12 25 CYS B CA 1
ATOM 4925 C C . CYS B 1 25 ? -42.688 37.906 -44.188 1 72.12 25 CYS B C 1
ATOM 4927 O O . CYS B 1 25 ? -42.281 37.469 -45.281 1 72.12 25 CYS B O 1
ATOM 4929 N N . ASP B 1 26 ? -43.594 38.688 -44.312 1 75.12 26 ASP B N 1
ATOM 4930 C CA . ASP B 1 26 ? -44.156 39.219 -45.562 1 75.12 26 ASP B CA 1
ATOM 4931 C C . ASP B 1 26 ? -43.344 40.406 -46.094 1 75.12 26 ASP B C 1
ATOM 4933 O O . ASP B 1 26 ? -43.688 41 -47.094 1 75.12 26 ASP B O 1
ATOM 4937 N N . ARG B 1 27 ? -42.156 40.75 -45.469 1 72.44 27 ARG B N 1
ATOM 4938 C CA . ARG B 1 27 ? -41.125 41.719 -45.844 1 72.44 27 ARG B CA 1
ATOM 4939 C C . ARG B 1 27 ? -41.75 43.062 -46.125 1 72.44 27 ARG B C 1
ATOM 4941 O O . ARG B 1 27 ? -41.219 43.875 -46.875 1 72.44 27 ARG B O 1
ATOM 4948 N N . ARG B 1 28 ? -42.969 43.375 -45.438 1 77.38 28 ARG B N 1
ATOM 4949 C CA . ARG B 1 28 ? -43.5 44.719 -45.594 1 77.38 28 ARG B CA 1
ATOM 4950 C C . ARG B 1 28 ? -42.719 45.75 -44.75 1 77.38 28 ARG B C 1
ATOM 4952 O O . ARG B 1 28 ? -42.25 45.438 -43.656 1 77.38 28 ARG B O 1
ATOM 4959 N N . ARG B 1 29 ? -42.281 46.844 -45.375 1 74.69 29 ARG B N 1
ATOM 4960 C CA . ARG B 1 29 ? -41.594 47.938 -44.688 1 74.69 29 ARG B CA 1
ATOM 4961 C C . ARG B 1 29 ? -42.562 49 -44.25 1 74.69 29 ARG B C 1
ATOM 4963 O O . ARG B 1 29 ? -43.594 49.219 -44.906 1 74.69 29 ARG B O 1
ATOM 4970 N N . PRO B 1 30 ? -42.344 49.656 -43.281 1 74.69 30 PRO B N 1
ATOM 4971 C CA . PRO B 1 30 ? -41.156 49.562 -42.406 1 74.69 30 PRO B CA 1
ATOM 4972 C C . PRO B 1 30 ? -41.25 48.375 -41.438 1 74.69 30 PRO B C 1
ATOM 4974 O O . PRO B 1 30 ? -40.219 48 -40.844 1 74.69 30 PRO B O 1
ATOM 4977 N N . SER B 1 31 ? -42.469 48 -41.094 1 77.69 31 SER B N 1
ATOM 4978 C CA . SER B 1 31 ? -42.656 46.844 -40.188 1 77.69 31 SER B CA 1
ATOM 4979 C C . SER B 1 31 ? -43.5 45.75 -40.875 1 77.69 31 SER B C 1
ATOM 4981 O O . SER B 1 31 ? -44.438 46.031 -41.594 1 77.69 31 SER B O 1
ATOM 4983 N N . CYS B 1 32 ? -43.094 44.625 -40.625 1 76.69 32 CYS B N 1
ATOM 4984 C CA . CYS B 1 32 ? -43.844 43.5 -41.25 1 76.69 32 CYS B CA 1
ATOM 4985 C C . CYS B 1 32 ? -45.125 43.219 -40.5 1 76.69 32 CYS B C 1
ATOM 4987 O O . CYS B 1 32 ? -45.281 43.625 -39.344 1 76.69 32 CYS B O 1
ATOM 4989 N N . THR B 1 33 ? -46.156 42.656 -41.188 1 78.88 33 THR B N 1
ATOM 4990 C CA . THR B 1 33 ? -47.5 42.469 -40.656 1 78.88 33 THR B CA 1
ATOM 4991 C C . THR B 1 33 ? -47.469 41.656 -39.375 1 78.88 33 THR B C 1
ATOM 4993 O O . THR B 1 33 ? -48.219 41.938 -38.438 1 78.88 33 THR B O 1
ATOM 4996 N N . PHE B 1 34 ? -46.594 40.719 -39.281 1 74.94 34 PHE B N 1
ATOM 4997 C CA . PHE B 1 34 ? -46.469 39.906 -38.094 1 74.94 34 PHE B CA 1
ATOM 4998 C C . PHE B 1 34 ? -45.938 40.719 -36.938 1 74.94 34 PHE B C 1
ATOM 5000 O O . PHE B 1 34 ? -46.469 40.594 -35.812 1 74.94 34 PHE B O 1
ATOM 5007 N N . CYS B 1 35 ? -44.969 41.438 -37.156 1 74.69 35 CYS B N 1
ATOM 5008 C CA . CYS B 1 35 ? -44.406 42.25 -36.094 1 74.69 35 CYS B CA 1
ATOM 5009 C C . CYS B 1 35 ? -45.406 43.312 -35.625 1 74.69 35 CYS B C 1
ATOM 5011 O O . CYS B 1 35 ? -45.5 43.594 -34.438 1 74.69 35 CYS B O 1
ATOM 5013 N N . ILE B 1 36 ? -46.156 43.844 -36.469 1 78.5 36 ILE B N 1
ATOM 5014 C CA . ILE B 1 36 ? -47.188 44.812 -36.125 1 78.5 36 ILE B CA 1
ATOM 5015 C C . ILE B 1 36 ? -48.281 44.156 -35.25 1 78.5 36 ILE B C 1
ATOM 5017 O O . ILE B 1 36 ? -48.688 44.688 -34.25 1 78.5 36 ILE B O 1
ATOM 5021 N N . LYS B 1 37 ? -48.656 43.031 -35.75 1 73.06 37 LYS B N 1
ATOM 5022 C CA . LYS B 1 37 ? -49.75 42.344 -35.062 1 73.06 37 LYS B CA 1
ATOM 5023 C C . LYS B 1 37 ? -49.344 41.938 -33.656 1 73.06 37 LYS B C 1
ATOM 5025 O O . LYS B 1 37 ? -50.188 41.969 -32.75 1 73.06 37 LYS B O 1
ATOM 5030 N N . ASN B 1 38 ? -48.156 41.656 -33.438 1 73.25 38 ASN B N 1
ATOM 5031 C CA . ASN B 1 38 ? -47.719 41.125 -32.156 1 73.25 38 ASN B CA 1
ATOM 5032 C C . ASN B 1 38 ? -46.875 42.125 -31.391 1 73.25 38 ASN B C 1
ATOM 5034 O O . ASN B 1 38 ? -46.25 41.781 -30.375 1 73.25 38 ASN B O 1
ATOM 5038 N N . ALA B 1 39 ? -46.812 43.406 -31.875 1 73.88 39 ALA B N 1
ATOM 5039 C CA . ALA B 1 39 ? -46.156 44.531 -31.266 1 73.88 39 ALA B CA 1
ATOM 5040 C C . ALA B 1 39 ? -44.656 44.25 -31.062 1 73.88 39 ALA B C 1
ATOM 5042 O O . ALA B 1 39 ? -44.094 44.594 -30.016 1 73.88 39 ALA B O 1
ATOM 5043 N N . PHE B 1 40 ? -44.062 43.531 -31.875 1 73.12 40 PHE B N 1
ATOM 5044 C CA . PHE B 1 40 ? -42.625 43.312 -31.828 1 73.12 40 PHE B CA 1
ATOM 5045 C C . PHE B 1 40 ? -41.875 44.406 -32.562 1 73.12 40 PHE B C 1
ATOM 5047 O O . PHE B 1 40 ? -42.438 45.031 -33.5 1 73.12 40 PHE B O 1
ATOM 5054 N N . ARG B 1 41 ? -40.688 44.719 -32.188 1 76.31 41 ARG B N 1
ATOM 5055 C CA . ARG B 1 41 ? -39.844 45.656 -32.906 1 76.31 41 ARG B CA 1
ATOM 5056 C C . ARG B 1 41 ? -39.281 45.062 -34.188 1 76.31 41 ARG B C 1
ATOM 5058 O O . ARG B 1 41 ? -38.438 44.188 -34.156 1 76.31 41 ARG B O 1
ATOM 5065 N N . CYS B 1 42 ? -39.781 45.469 -35.312 1 70.81 42 CYS B N 1
ATOM 5066 C CA . CYS B 1 42 ? -39.406 44.969 -36.625 1 70.81 42 CYS B CA 1
ATOM 5067 C C . CYS B 1 42 ? -38.156 45.625 -37.125 1 70.81 42 CYS B C 1
ATOM 5069 O O . CYS B 1 42 ? -38.125 46.844 -37.344 1 70.81 42 CYS B O 1
ATOM 5071 N N . GLU B 1 43 ? -36.938 45.062 -36.938 1 78.19 43 GLU B N 1
ATOM 5072 C CA . GLU B 1 43 ? -35.656 45.625 -37.438 1 78.19 43 GLU B CA 1
ATOM 5073 C C . GLU B 1 43 ? -35.156 44.812 -38.625 1 78.19 43 GLU B C 1
ATOM 5075 O O . GLU B 1 43 ? -34.969 43.594 -38.531 1 78.19 43 GLU B O 1
ATOM 5080 N N . TYR B 1 44 ? -35.125 45.406 -39.719 1 72.56 44 TYR B N 1
ATOM 5081 C CA . TYR B 1 44 ? -34.594 44.781 -40.906 1 72.56 44 TYR B CA 1
ATOM 5082 C C . TYR B 1 44 ? -33.094 44.938 -41 1 72.56 44 TYR B C 1
ATOM 5084 O O . TYR B 1 44 ? -32.562 46.031 -40.906 1 72.56 44 TYR B O 1
ATOM 5092 N N . ILE B 1 45 ? -32.281 43.844 -40.781 1 72.88 45 ILE B N 1
ATOM 5093 C CA . ILE B 1 45 ? -30.812 43.875 -40.781 1 72.88 45 ILE B CA 1
ATOM 5094 C C . ILE B 1 45 ? -30.328 43.375 -42.156 1 72.88 45 ILE B C 1
ATOM 5096 O O . ILE B 1 45 ? -30.906 42.438 -42.75 1 72.88 45 ILE B O 1
ATOM 5100 N N . LYS B 1 46 ? -29.406 44.062 -42.625 1 64.44 46 LYS B N 1
ATOM 5101 C CA . LYS B 1 46 ? -28.703 43.656 -43.844 1 64.44 46 LYS B CA 1
ATOM 5102 C C . LYS B 1 46 ? -27.781 42.469 -43.594 1 64.44 46 LYS B C 1
ATOM 5104 O O . LYS B 1 46 ? -26.969 42.5 -42.656 1 64.44 46 LYS B O 1
ATOM 5109 N N . ARG B 1 47 ? -28.016 41.312 -43.938 1 50.94 47 ARG B N 1
ATOM 5110 C CA . ARG B 1 47 ? -27.062 40.219 -43.781 1 50.94 47 ARG B CA 1
ATOM 5111 C C . ARG B 1 47 ? -26.25 40 -45.062 1 50.94 47 ARG B C 1
ATOM 5113 O O . ARG B 1 47 ? -26.828 39.938 -46.156 1 50.94 47 ARG B O 1
ATOM 5120 N N . ASP B 1 48 ? -24.875 40.25 -45.031 1 51.06 48 ASP B N 1
ATOM 5121 C CA . ASP B 1 48 ? -23.953 39.906 -46.094 1 51.06 48 ASP B CA 1
ATOM 5122 C C . ASP B 1 48 ? -24.062 38.406 -46.438 1 51.06 48 ASP B C 1
ATOM 5124 O O . ASP B 1 48 ? -24.281 37.562 -45.562 1 51.06 48 ASP B O 1
ATOM 5128 N N . ARG B 1 49 ? -24.234 38.094 -47.562 1 43.28 49 ARG B N 1
ATOM 5129 C CA . ARG B 1 49 ? -24.266 36.719 -48.031 1 43.28 49 ARG B CA 1
ATOM 5130 C C . ARG B 1 49 ? -23.016 35.969 -47.594 1 43.28 49 ARG B C 1
ATOM 5132 O O . ARG B 1 49 ? -21.891 36.406 -47.844 1 43.28 49 ARG B O 1
ATOM 5139 N N . THR B 1 50 ? -23.062 35.156 -46.5 1 39.69 50 THR B N 1
ATOM 5140 C CA . THR B 1 50 ? -21.938 34.281 -46.219 1 39.69 50 THR B CA 1
ATOM 5141 C C . THR B 1 50 ? -21.531 33.5 -47.5 1 39.69 50 THR B C 1
ATOM 5143 O O . THR B 1 50 ? -22.391 32.906 -48.156 1 39.69 50 THR B O 1
ATOM 5146 N N . PRO B 1 51 ? -20.422 33.812 -48.062 1 40.72 51 PRO B N 1
ATOM 5147 C CA . PRO B 1 51 ? -20.016 33.062 -49.25 1 40.72 51 PRO B CA 1
ATOM 5148 C C . PRO B 1 51 ? -20.219 31.562 -49.062 1 40.72 51 PRO B C 1
ATOM 5150 O O . PRO B 1 51 ? -20.188 31.047 -47.938 1 40.72 51 PRO B O 1
ATOM 5153 N N . GLY B 1 52 ? -21.062 30.969 -49.875 1 40.28 52 GLY B N 1
ATOM 5154 C CA . GLY B 1 52 ? -21.312 29.531 -49.875 1 40.28 52 GLY B CA 1
ATOM 5155 C C . GLY B 1 52 ? -20.047 28.703 -49.781 1 40.28 52 GLY B C 1
ATOM 5156 O O . GLY B 1 52 ? -18.953 29.203 -50.031 1 40.28 52 GLY B O 1
ATOM 5157 N N . LEU B 1 53 ? -20.062 27.609 -49.031 1 42.94 53 LEU B N 1
ATOM 5158 C CA . LEU B 1 53 ? -18.922 26.734 -48.812 1 42.94 53 LEU B CA 1
ATOM 5159 C C . LEU B 1 53 ? -18.312 26.297 -50.156 1 42.94 53 LEU B C 1
ATOM 5161 O O . LEU B 1 53 ? -19.031 25.938 -51.062 1 42.94 53 LEU B O 1
ATOM 5165 N N . ARG B 1 54 ? -17.188 26.859 -50.469 1 44.97 54 ARG B N 1
ATOM 5166 C CA . ARG B 1 54 ? -16.469 26.516 -51.688 1 44.97 54 ARG B CA 1
ATOM 5167 C C . ARG B 1 54 ? -16.531 25.016 -51.969 1 44.97 54 ARG B C 1
ATOM 5169 O O . ARG B 1 54 ? -16.625 24.219 -51.031 1 44.97 54 ARG B O 1
ATOM 5176 N N . ALA B 1 55 ? -16.594 24.609 -53.156 1 49.47 55 ALA B N 1
ATOM 5177 C CA . ALA B 1 55 ? -16.578 23.234 -53.656 1 49.47 55 ALA B CA 1
ATOM 5178 C C . ALA B 1 55 ? -15.328 22.484 -53.219 1 49.47 55 ALA B C 1
ATOM 5180 O O . ALA B 1 55 ? -14.219 23 -53.344 1 49.47 55 ALA B O 1
ATOM 5181 N N . GLY B 1 56 ? -15.367 21.359 -52.5 1 52 56 GLY B N 1
ATOM 5182 C CA . GLY B 1 56 ? -14.328 20.5 -51.969 1 52 56 GLY B CA 1
ATOM 5183 C C . GLY B 1 56 ? -14.078 20.734 -50.469 1 52 56 GLY B C 1
ATOM 5184 O O . GLY B 1 56 ? -13.242 20.062 -49.875 1 52 56 GLY B O 1
ATOM 5185 N N . TYR B 1 57 ? -14.625 21.797 -50 1 57.22 57 TYR B N 1
ATOM 5186 C CA . TYR B 1 57 ? -14.383 22.125 -48.594 1 57.22 57 TYR B CA 1
ATOM 5187 C C . TYR B 1 57 ? -14.906 21.031 -47.688 1 57.22 57 TYR B C 1
ATOM 5189 O O . TYR B 1 57 ? -14.242 20.641 -46.719 1 57.22 57 TYR B O 1
ATOM 5197 N N . VAL B 1 58 ? -16 20.5 -47.969 1 57.69 58 VAL B N 1
ATOM 5198 C CA . VAL B 1 58 ? -16.547 19.422 -47.156 1 57.69 58 VAL B CA 1
ATOM 5199 C C . VAL B 1 58 ? -15.656 18.188 -47.281 1 57.69 58 VAL B C 1
ATOM 5201 O O . VAL B 1 58 ? -15.359 17.516 -46.281 1 57.69 58 VAL B O 1
ATOM 5204 N N . SER B 1 59 ? -15.297 17.938 -48.469 1 62.19 59 SER B N 1
ATOM 5205 C CA . SER B 1 59 ? -14.375 16.812 -48.625 1 62.19 59 SER B CA 1
ATOM 5206 C C . SER B 1 59 ? -13.07 17.062 -47.875 1 62.19 59 SER B C 1
ATOM 5208 O O . SER B 1 59 ? -12.484 16.125 -47.312 1 62.19 59 SER B O 1
ATOM 5210 N N . GLN B 1 60 ? -12.609 18.234 -47.812 1 60.97 60 GLN B N 1
ATOM 5211 C CA . GLN B 1 60 ? -11.43 18.562 -47.031 1 60.97 60 GLN B CA 1
ATOM 5212 C C . GLN B 1 60 ? -11.727 18.469 -45.531 1 60.97 60 GLN B C 1
ATOM 5214 O O . GLN B 1 60 ? -10.891 18 -44.75 1 60.97 60 GLN B O 1
ATOM 5219 N N . LEU B 1 61 ? -12.836 18.859 -45.125 1 60.62 61 LEU B N 1
ATOM 5220 C CA . LEU B 1 61 ? -13.211 18.719 -43.719 1 60.62 61 LEU B CA 1
ATOM 5221 C C . LEU B 1 61 ? -13.406 17.266 -43.344 1 60.62 61 LEU B C 1
ATOM 5223 O O . LEU B 1 61 ? -12.969 16.828 -42.281 1 60.62 61 LEU B O 1
ATOM 5227 N N . GLU B 1 62 ? -14.008 16.562 -44.219 1 63.41 62 GLU B N 1
ATOM 5228 C CA . GLU B 1 62 ? -14.133 15.133 -44 1 63.41 62 GLU B CA 1
ATOM 5229 C C . GLU B 1 62 ? -12.766 14.453 -44 1 63.41 62 GLU B C 1
ATOM 5231 O O . GLU B 1 62 ? -12.492 13.602 -43.156 1 63.41 62 GLU B O 1
ATOM 5236 N N . GLN B 1 63 ? -11.938 14.859 -44.938 1 64.38 63 GLN B N 1
ATOM 5237 C CA . GLN B 1 63 ? -10.586 14.312 -44.906 1 64.38 63 GLN B CA 1
ATOM 5238 C C . GLN B 1 63 ? -9.836 14.789 -43.656 1 64.38 63 GLN B C 1
ATOM 5240 O O . GLN B 1 63 ? -9.078 14.016 -43.062 1 64.38 63 GLN B O 1
ATOM 5245 N N . ARG B 1 64 ? -9.969 15.961 -43.25 1 63.5 64 ARG B N 1
ATOM 5246 C CA . ARG B 1 64 ? -9.359 16.422 -42 1 63.5 64 ARG B CA 1
ATOM 5247 C C . ARG B 1 64 ? -9.945 15.688 -40.812 1 63.5 64 ARG B C 1
ATOM 5249 O O . ARG B 1 64 ? -9.219 15.367 -39.844 1 63.5 64 ARG B O 1
ATOM 5256 N N . ILE B 1 65 ? -11.18 15.336 -40.75 1 60.78 65 ILE B N 1
ATOM 5257 C CA . ILE B 1 65 ? -11.766 14.523 -39.688 1 60.78 65 ILE B CA 1
ATOM 5258 C C . ILE B 1 65 ? -11.188 13.109 -39.75 1 60.78 65 ILE B C 1
ATOM 5260 O O . ILE B 1 65 ? -10.82 12.539 -38.719 1 60.78 65 ILE B O 1
ATOM 5264 N N . VAL B 1 66 ? -11.078 12.594 -40.938 1 64.19 66 VAL B N 1
ATOM 5265 C CA . VAL B 1 66 ? -10.469 11.273 -41.062 1 64.19 66 VAL B CA 1
ATOM 5266 C C . VAL B 1 66 ? -9.008 11.344 -40.625 1 64.19 66 VAL B C 1
ATOM 5268 O O . VAL B 1 66 ? -8.523 10.477 -39.906 1 64.19 66 VAL B O 1
ATOM 5271 N N . ASP B 1 67 ? -8.312 12.328 -41.031 1 62.88 67 ASP B N 1
ATOM 5272 C CA . ASP B 1 67 ? -6.93 12.484 -40.594 1 62.88 67 ASP B CA 1
ATOM 5273 C C . ASP B 1 67 ? -6.855 12.742 -39.094 1 62.88 67 ASP B C 1
ATOM 5275 O O . ASP B 1 67 ? -6.008 12.172 -38.406 1 62.88 67 ASP B O 1
ATOM 5279 N N . LEU B 1 68 ? -7.691 13.539 -38.562 1 58.75 68 LEU B N 1
ATOM 5280 C CA . LEU B 1 68 ? -7.715 13.758 -37.094 1 58.75 68 LEU B CA 1
ATOM 5281 C C . LEU B 1 68 ? -8.227 12.516 -36.375 1 58.75 68 LEU B C 1
ATOM 5283 O O . LEU B 1 68 ? -7.719 12.164 -35.312 1 58.75 68 LEU B O 1
ATOM 5287 N N . GLU B 1 69 ? -9.133 11.883 -36.969 1 61.38 69 GLU B N 1
ATOM 5288 C CA . GLU B 1 69 ? -9.555 10.609 -36.375 1 61.38 69 GLU B CA 1
ATOM 5289 C C . GLU B 1 69 ? -8.469 9.547 -36.531 1 61.38 69 GLU B C 1
ATOM 5291 O O . GLU B 1 69 ? -8.227 8.773 -35.594 1 61.38 69 GLU B O 1
ATOM 5296 N N . GLN B 1 70 ? -7.793 9.461 -37.594 1 60.28 70 GLN B N 1
ATOM 5297 C CA . GLN B 1 70 ? -6.648 8.555 -37.719 1 60.28 70 GLN B CA 1
ATOM 5298 C C . GLN B 1 70 ? -5.504 9 -36.781 1 60.28 70 GLN B C 1
ATOM 5300 O O . GLN B 1 70 ? -4.855 8.172 -36.156 1 60.28 70 GLN B O 1
ATOM 5305 N N . GLU B 1 71 ? -5.168 10.234 -36.719 1 56.97 71 GLU B N 1
ATOM 5306 C CA . GLU B 1 71 ? -4.203 10.711 -35.75 1 56.97 71 GLU B CA 1
ATOM 5307 C C . GLU B 1 71 ? -4.719 10.5 -34.312 1 56.97 71 GLU B C 1
ATOM 5309 O O . GLU B 1 71 ? -3.959 10.109 -33.438 1 56.97 71 GLU B O 1
ATOM 5314 N N . PHE B 1 72 ? -5.938 10.727 -34.062 1 51.28 72 PHE B N 1
ATOM 5315 C CA . PHE B 1 72 ? -6.539 10.414 -32.781 1 51.28 72 PHE B CA 1
ATOM 5316 C C . PHE B 1 72 ? -6.648 8.906 -32.562 1 51.28 72 PHE B C 1
ATOM 5318 O O . PHE B 1 72 ? -6.363 8.398 -31.484 1 51.28 72 PHE B O 1
ATOM 5325 N N . GLN B 1 73 ? -7.031 8.172 -33.5 1 53.66 73 GLN B N 1
ATOM 5326 C CA . GLN B 1 73 ? -6.988 6.723 -33.375 1 53.66 73 GLN B CA 1
ATOM 5327 C C . GLN B 1 73 ? -5.551 6.219 -33.281 1 53.66 73 GLN B C 1
ATOM 5329 O O . GLN B 1 73 ? -5.258 5.316 -32.5 1 53.66 73 GLN B O 1
ATOM 5334 N N . ALA B 1 74 ? -4.602 6.66 -34 1 49.5 74 ALA B N 1
ATOM 5335 C CA . ALA B 1 74 ? -3.193 6.363 -33.75 1 49.5 74 ALA B CA 1
ATOM 5336 C C . ALA B 1 74 ? -2.752 6.898 -32.406 1 49.5 74 ALA B C 1
ATOM 5338 O O . ALA B 1 74 ? -2.016 6.23 -31.672 1 49.5 74 ALA B O 1
ATOM 5339 N N . PHE B 1 75 ? -3.172 8.008 -31.984 1 45.22 75 PHE B N 1
ATOM 5340 C CA . PHE B 1 75 ? -2.92 8.539 -30.641 1 45.22 75 PHE B CA 1
ATOM 5341 C C . PHE B 1 75 ? -3.809 7.852 -29.609 1 45.22 75 PHE B C 1
ATOM 5343 O O . PHE B 1 75 ? -3.344 7.48 -28.531 1 45.22 75 PHE B O 1
ATOM 5350 N N . LYS B 1 76 ? -5.07 7.648 -29.703 1 44.59 76 LYS B N 1
ATOM 5351 C CA . LYS B 1 76 ? -5.914 6.836 -28.828 1 44.59 76 LYS B CA 1
ATOM 5352 C C . LYS B 1 76 ? -5.445 5.383 -28.812 1 44.59 76 LYS B C 1
ATOM 5354 O O . LYS B 1 76 ? -5.43 4.746 -27.75 1 44.59 76 LYS B O 1
ATOM 5359 N N . SER B 1 77 ? -5.152 4.676 -29.828 1 41.38 77 SER B N 1
ATOM 5360 C CA . SER B 1 77 ? -4.477 3.385 -29.797 1 41.38 77 SER B CA 1
ATOM 5361 C C . SER B 1 77 ? -3.152 3.477 -29.031 1 41.38 77 SER B C 1
ATOM 5363 O O . SER B 1 77 ? -2.768 2.541 -28.328 1 41.38 77 SER B O 1
ATOM 5365 N N . HIS B 1 78 ? -2.438 4.562 -29.078 1 39.09 78 HIS B N 1
ATOM 5366 C CA . HIS B 1 78 ? -1.313 4.828 -28.172 1 39.09 78 HIS B CA 1
ATOM 5367 C C . HIS B 1 78 ? -1.797 5.199 -26.781 1 39.09 78 HIS B C 1
ATOM 5369 O O . HIS B 1 78 ? -1.261 4.707 -25.781 1 39.09 78 HIS B O 1
ATOM 5375 N N . VAL B 1 79 ? -2.781 5.984 -26.453 1 33.38 79 VAL B N 1
ATOM 5376 C CA . VAL B 1 79 ? -3.266 6.367 -25.141 1 33.38 79 VAL B CA 1
ATOM 5377 C C . VAL B 1 79 ? -4.34 5.387 -24.672 1 33.38 79 VAL B C 1
ATOM 5379 O O . VAL B 1 79 ? -4.391 5.02 -23.5 1 33.38 79 VAL B O 1
ATOM 5382 N N . ASN B 1 80 ? -5.344 4.922 -25.219 1 34.25 80 ASN B N 1
ATOM 5383 C CA . ASN B 1 80 ? -6.352 3.934 -24.859 1 34.25 80 ASN B CA 1
ATOM 5384 C C . ASN B 1 80 ? -5.719 2.586 -24.516 1 34.25 80 ASN B C 1
ATOM 5386 O O . ASN B 1 80 ? -6.406 1.674 -24.047 1 34.25 80 ASN B O 1
ATOM 5390 N N . GLN B 1 81 ? -4.438 2.141 -24.844 1 31 81 GLN B N 1
ATOM 5391 C CA . GLN B 1 81 ? -3.727 1.133 -24.062 1 31 81 GLN B CA 1
ATOM 5392 C C . GLN B 1 81 ? -3.678 1.513 -22.578 1 31 81 GLN B C 1
ATOM 5394 O O . GLN B 1 81 ? -3.564 0.643 -21.719 1 31 81 GLN B O 1
ATOM 5399 N N . HIS B 1 82 ? -3.906 2.723 -22.078 1 26.84 82 HIS B N 1
ATOM 5400 C CA . HIS B 1 82 ? -3.91 3.152 -20.688 1 26.84 82 HIS B CA 1
ATOM 5401 C C . HIS B 1 82 ? -5.332 3.285 -20.156 1 26.84 82 HIS B C 1
ATOM 5403 O O . HIS B 1 82 ? -5.586 3.027 -18.969 1 26.84 82 HIS B O 1
ATOM 5409 N N . LEU B 1 83 ? -6.375 3.939 -20.578 1 25.48 83 LEU B N 1
ATOM 5410 C CA . LEU B 1 83 ? -7.484 4.508 -19.812 1 25.48 83 LEU B CA 1
ATOM 5411 C C . LEU B 1 83 ? -8.695 3.584 -19.844 1 25.48 83 LEU B C 1
ATOM 5413 O O . LEU B 1 83 ? -9.789 3.963 -19.406 1 25.48 83 LEU B O 1
ATOM 5417 N N . ALA B 1 84 ? -8.898 2.416 -20.281 1 24.28 84 ALA B N 1
ATOM 5418 C CA . ALA B 1 84 ? -10.188 1.785 -20.547 1 24.28 84 ALA B CA 1
ATOM 5419 C C . ALA B 1 84 ? -10.953 1.51 -19.266 1 24.28 84 ALA B C 1
ATOM 5421 O O . ALA B 1 84 ? -11.273 0.36 -18.953 1 24.28 84 ALA B O 1
ATOM 5422 N N . ALA B 1 85 ? -10.773 2.131 -18.031 1 22 85 ALA B N 1
ATOM 5423 C CA . ALA B 1 85 ? -11.344 1.591 -16.797 1 22 85 ALA B CA 1
ATOM 5424 C C . ALA B 1 85 ? -12.828 1.923 -16.688 1 22 85 ALA B C 1
ATOM 5426 O O . ALA B 1 85 ? -13.555 1.3 -15.906 1 22 85 ALA B O 1
ATOM 5427 N N . THR B 1 86 ? -13.594 2.965 -17.062 1 19.91 86 THR B N 1
ATOM 5428 C CA . THR B 1 86 ? -14.508 3.516 -16.062 1 19.91 86 THR B CA 1
ATOM 5429 C C . THR B 1 86 ? -15.906 2.932 -16.25 1 19.91 86 THR B C 1
ATOM 5431 O O . THR B 1 86 ? -16.594 2.641 -15.266 1 19.91 86 THR B O 1
ATOM 5434 N N . THR B 1 87 ? -16.844 2.877 -17.234 1 20.45 87 THR B N 1
ATOM 5435 C CA . THR B 1 87 ? -18.156 3.484 -17.016 1 20.45 87 THR B CA 1
ATOM 5436 C C . THR B 1 87 ? -19.219 2.412 -16.828 1 20.45 87 THR B C 1
ATOM 5438 O O . THR B 1 87 ? -20.406 2.715 -16.812 1 20.45 87 THR B O 1
ATOM 5441 N N . THR B 1 88 ? -19.141 1.213 -16.219 1 19.36 88 THR B N 1
ATOM 5442 C CA . THR B 1 88 ? -20.234 0.314 -16.562 1 19.36 88 THR B CA 1
ATOM 5443 C C . THR B 1 88 ? -21.469 0.61 -15.727 1 19.36 88 THR B C 1
ATOM 5445 O O . THR B 1 88 ? -21.375 0.769 -14.508 1 19.36 88 THR B O 1
ATOM 5448 N N . PRO B 1 89 ? -22.688 0.769 -16.312 1 20.27 89 PRO B N 1
ATOM 5449 C CA . PRO B 1 89 ? -24 1.21 -15.82 1 20.27 89 PRO B CA 1
ATOM 5450 C C . PRO B 1 89 ? -24.703 0.147 -14.984 1 20.27 89 PRO B C 1
ATOM 5452 O O . PRO B 1 89 ? -24.734 -1.028 -15.359 1 20.27 89 PRO B O 1
ATOM 5455 N N . GLN B 1 90 ? -24.984 0.315 -13.68 1 19.03 90 GLN B N 1
ATOM 5456 C CA . GLN B 1 90 ? -25.453 -0.484 -12.547 1 19.03 90 GLN B CA 1
ATOM 5457 C C . GLN B 1 90 ? -26.938 -0.763 -12.641 1 19.03 90 GLN B C 1
ATOM 5459 O O . GLN B 1 90 ? -27.75 0.16 -12.578 1 19.03 90 GLN B O 1
ATOM 5464 N N . GLN B 1 91 ? -27.422 -1.688 -13.508 1 18.56 91 GLN B N 1
ATOM 5465 C CA . GLN B 1 91 ? -28.875 -1.9 -13.516 1 18.56 91 GLN B CA 1
ATOM 5466 C C . GLN B 1 91 ? -29.344 -2.473 -12.18 1 18.56 91 GLN B C 1
ATOM 5468 O O . GLN B 1 91 ? -28.578 -3.15 -11.484 1 18.56 91 GLN B O 1
ATOM 5473 N N . PRO B 1 92 ? -30.688 -2.436 -11.852 1 18.72 92 PRO B N 1
ATOM 5474 C CA . PRO B 1 92 ? -31.5 -2.428 -10.641 1 18.72 92 PRO B CA 1
ATOM 5475 C C . PRO B 1 92 ? -31.797 -3.832 -10.117 1 18.72 92 PRO B C 1
ATOM 5477 O O . PRO B 1 92 ? -32.406 -4.637 -10.828 1 18.72 92 PRO B O 1
ATOM 5480 N N . ARG B 1 93 ? -30.891 -4.52 -9.461 1 19.39 93 ARG B N 1
ATOM 5481 C CA . ARG B 1 93 ? -31.094 -5.902 -9.031 1 19.39 93 ARG B CA 1
ATOM 5482 C C . ARG B 1 93 ? -32.219 -6.004 -8.031 1 19.39 93 ARG B C 1
ATOM 5484 O O . ARG B 1 93 ? -32.438 -5.105 -7.211 1 19.39 93 ARG B O 1
ATOM 5491 N N . SER B 1 94 ? -33.062 -6.949 -8.398 1 18.27 94 SER B N 1
ATOM 5492 C CA . SER B 1 94 ? -34.312 -7.406 -7.801 1 18.27 94 SER B CA 1
ATOM 5493 C C . SER B 1 94 ? -34.062 -7.961 -6.398 1 18.27 94 SER B C 1
ATOM 5495 O O . SER B 1 94 ? -32.938 -8.328 -6.047 1 18.27 94 SER B O 1
ATOM 5497 N N . PRO B 1 95 ? -35.125 -8.617 -5.766 1 19.09 95 PRO B N 1
ATOM 5498 C CA . PRO B 1 95 ? -35.656 -8.719 -4.406 1 19.09 95 PRO B CA 1
ATOM 5499 C C . PRO B 1 95 ? -34.938 -9.773 -3.568 1 19.09 95 PRO B C 1
ATOM 5501 O O . PRO B 1 95 ? -34.281 -10.672 -4.117 1 19.09 95 PRO B O 1
ATOM 5504 N N . GLU B 1 96 ? -34.906 -9.648 -2.189 1 18.83 96 GLU B N 1
ATOM 5505 C CA . GLU B 1 96 ? -34.312 -9.859 -0.878 1 18.83 96 GLU B CA 1
ATOM 5506 C C . GLU B 1 96 ? -34.594 -11.266 -0.351 1 18.83 96 GLU B C 1
ATOM 5508 O O . GLU B 1 96 ? -35.5 -11.445 0.466 1 18.83 96 GLU B O 1
ATOM 5513 N N . SER B 1 97 ? -34.531 -12.438 -1.14 1 19.75 97 SER B N 1
ATOM 5514 C CA . SER B 1 97 ? -35.094 -13.578 -0.421 1 19.75 97 SER B CA 1
ATOM 5515 C C . SER B 1 97 ? -34.25 -13.914 0.815 1 19.75 97 SER B C 1
ATOM 5517 O O . SER B 1 97 ? -33.031 -13.844 0.783 1 19.75 97 SER B O 1
ATOM 5519 N N . HIS B 1 98 ? -34.781 -14.094 2.08 1 18.73 98 HIS B N 1
ATOM 5520 C CA . HIS B 1 98 ? -34.531 -14.109 3.518 1 18.73 98 HIS B CA 1
ATOM 5521 C C . HIS B 1 98 ? -33.906 -15.43 3.957 1 18.73 98 HIS B C 1
ATOM 5523 O O . HIS B 1 98 ? -33.75 -15.672 5.152 1 18.73 98 HIS B O 1
ATOM 5529 N N . THR B 1 99 ? -33.406 -16.359 3.176 1 20.09 99 THR B N 1
ATOM 5530 C CA . THR B 1 99 ? -33.438 -17.625 3.914 1 20.09 99 THR B CA 1
ATOM 5531 C C . THR B 1 99 ? -32.438 -17.609 5.043 1 20.09 99 THR B C 1
ATOM 5533 O O . THR B 1 99 ? -31.281 -17.234 4.84 1 20.09 99 THR B O 1
ATOM 5536 N N . THR B 1 100 ? -32.781 -17.875 6.34 1 19.28 100 THR B N 1
ATOM 5537 C CA . THR B 1 100 ? -32.312 -17.828 7.723 1 19.28 100 THR B CA 1
ATOM 5538 C C . THR B 1 100 ? -31.312 -18.953 8 1 19.28 100 THR B C 1
ATOM 5540 O O . THR B 1 100 ? -30.906 -19.141 9.148 1 19.28 100 THR B O 1
ATOM 5543 N N . VAL B 1 101 ? -30.438 -19.484 7.176 1 20.56 101 VAL B N 1
ATOM 5544 C CA . VAL B 1 101 ? -29.906 -20.734 7.688 1 20.56 101 VAL B CA 1
ATOM 5545 C C . VAL B 1 101 ? -29.031 -20.469 8.914 1 20.56 101 VAL B C 1
ATOM 5547 O O . VAL B 1 101 ? -28.219 -19.547 8.922 1 20.56 101 VAL B O 1
ATOM 5550 N N . ASP B 1 102 ? -29.281 -21 10.125 1 19.61 102 ASP B N 1
ATOM 5551 C CA . ASP B 1 102 ? -28.859 -21.031 11.523 1 19.61 102 ASP B CA 1
ATOM 5552 C C . ASP B 1 102 ? -27.469 -21.641 11.664 1 19.61 102 ASP B C 1
ATOM 5554 O O . ASP B 1 102 ? -27.344 -22.859 11.797 1 19.61 102 ASP B O 1
ATOM 5558 N N . SER B 1 103 ? -26.516 -21.453 10.789 1 21.53 103 SER B N 1
ATOM 5559 C CA . SER B 1 103 ? -25.344 -22.312 10.945 1 21.53 103 SER B CA 1
ATOM 5560 C C . SER B 1 103 ? -24.688 -22.109 12.305 1 21.53 103 SER B C 1
ATOM 5562 O O . SER B 1 103 ? -24.641 -20.984 12.82 1 21.53 103 SER B O 1
ATOM 5564 N N . GLY B 1 104 ? -24.469 -23.188 13.117 1 21.75 104 GLY B N 1
ATOM 5565 C CA . GLY B 1 104 ? -23.938 -23.453 14.445 1 21.75 104 GLY B CA 1
ATOM 5566 C C . GLY B 1 104 ? -22.531 -22.906 14.641 1 21.75 104 GLY B C 1
ATOM 5567 O O . GLY B 1 104 ? -21.828 -22.594 13.672 1 21.75 104 GLY B O 1
ATOM 5568 N N . PRO B 1 105 ? -22.125 -22.516 15.906 1 23.36 105 PRO B N 1
ATOM 5569 C CA . PRO B 1 105 ? -20.984 -21.766 16.453 1 23.36 105 PRO B CA 1
ATOM 5570 C C . PRO B 1 105 ? -19.656 -22.516 16.266 1 23.36 105 PRO B C 1
ATOM 5572 O O . PRO B 1 105 ? -19.516 -23.656 16.719 1 23.36 105 PRO B O 1
ATOM 5575 N N . ALA B 1 106 ? -18.984 -22.594 15.164 1 25.72 106 ALA B N 1
ATOM 5576 C CA . ALA B 1 106 ? -17.703 -23.266 15.031 1 25.72 106 ALA B CA 1
ATOM 5577 C C . ALA B 1 106 ? -16.734 -22.812 16.141 1 25.72 106 ALA B C 1
ATOM 5579 O O . ALA B 1 106 ? -16.641 -21.625 16.422 1 25.72 106 ALA B O 1
ATOM 5580 N N . GLU B 1 107 ? -16.391 -23.703 17.141 1 25.8 107 GLU B N 1
ATOM 5581 C CA . GLU B 1 107 ? -15.477 -23.562 18.266 1 25.8 107 GLU B CA 1
ATOM 5582 C C . GLU B 1 107 ? -14.117 -23.031 17.797 1 25.8 107 GLU B C 1
ATOM 5584 O O . GLU B 1 107 ? -13.562 -23.5 16.812 1 25.8 107 GLU B O 1
ATOM 5589 N N . PRO B 1 108 ? -13.727 -21.844 18.203 1 29.61 108 PRO B N 1
ATOM 5590 C CA . PRO B 1 108 ? -12.5 -21.141 17.828 1 29.61 108 PRO B CA 1
ATOM 5591 C C . PRO B 1 108 ? -11.242 -21.969 18.094 1 29.61 108 PRO B C 1
ATOM 5593 O O . PRO B 1 108 ? -11.211 -22.766 19.016 1 29.61 108 PRO B O 1
ATOM 5596 N N . PRO B 1 109 ? -10.508 -22.422 17.062 1 28.23 109 PRO B N 1
ATOM 5597 C CA . PRO B 1 109 ? -9.289 -23.203 17.25 1 28.23 109 PRO B CA 1
ATOM 5598 C C . PRO B 1 109 ? -8.484 -22.781 18.469 1 28.23 109 PRO B C 1
ATOM 5600 O O . PRO B 1 109 ? -8.648 -21.656 18.969 1 28.23 109 PRO B O 1
ATOM 5603 N N . SER B 1 110 ? -7.684 -23.75 19.062 1 28.58 110 SER B N 1
ATOM 5604 C CA . SER B 1 110 ? -6.852 -23.875 20.25 1 28.58 110 SER B CA 1
ATOM 5605 C C . SER B 1 110 ? -5.895 -22.688 20.375 1 28.58 110 SER B C 1
ATOM 5607 O O . SER B 1 110 ? -5.434 -22.141 19.375 1 28.58 110 SER B O 1
ATOM 5609 N N . GLU B 1 111 ? -5.918 -22.031 21.562 1 30.81 111 GLU B N 1
ATOM 5610 C CA . GLU B 1 111 ? -5.105 -21 22.188 1 30.81 111 GLU B CA 1
ATOM 5611 C C . GLU B 1 111 ? -3.617 -21.25 21.984 1 30.81 111 GLU B C 1
ATOM 5613 O O . GLU B 1 111 ? -3.076 -22.234 22.484 1 30.81 111 GLU B O 1
ATOM 5618 N N . SER B 1 112 ? -3.057 -21.156 20.828 1 33.88 112 SER B N 1
ATOM 5619 C CA . SER B 1 112 ? -1.598 -21.203 20.797 1 33.88 112 SER B CA 1
ATOM 5620 C C . SER B 1 112 ? -1.01 -20.578 22.062 1 33.88 112 SER B C 1
ATOM 5622 O O . SER B 1 112 ? -1.446 -19.516 22.516 1 33.88 112 SER B O 1
ATOM 5624 N N . ALA B 1 113 ? -0.417 -21.312 23 1 32.88 113 ALA B N 1
ATOM 5625 C CA . ALA B 1 113 ? 0.341 -20.922 24.203 1 32.88 113 ALA B CA 1
ATOM 5626 C C . ALA B 1 113 ? 1.12 -19.641 23.953 1 32.88 113 ALA B C 1
ATOM 5628 O O . ALA B 1 113 ? 2.084 -19.609 23.188 1 32.88 113 ALA B O 1
ATOM 5629 N N . ALA B 1 114 ? 0.603 -18.484 23.969 1 37.22 114 ALA B N 1
ATOM 5630 C CA . ALA B 1 114 ? 1.215 -17.156 23.922 1 37.22 114 ALA B CA 1
ATOM 5631 C C . ALA B 1 114 ? 2.48 -17.109 24.781 1 37.22 114 ALA B C 1
ATOM 5633 O O . ALA B 1 114 ? 2.471 -17.5 25.938 1 37.22 114 ALA B O 1
ATOM 5634 N N . LEU B 1 115 ? 3.562 -17.203 24.312 1 40.62 115 LEU B N 1
ATOM 5635 C CA . LEU B 1 115 ? 4.754 -16.781 25.047 1 40.62 115 LEU B CA 1
ATOM 5636 C C . LEU B 1 115 ? 4.41 -15.688 26.062 1 40.62 115 LEU B C 1
ATOM 5638 O O . LEU B 1 115 ? 3.615 -14.797 25.766 1 40.62 115 LEU B O 1
ATOM 5642 N N . GLY B 1 116 ? 4.277 -15.922 27.328 1 45.59 116 GLY B N 1
ATOM 5643 C CA . GLY B 1 116 ? 3.982 -15.07 28.469 1 45.59 116 GLY B CA 1
ATOM 5644 C C . GLY B 1 116 ? 4.395 -13.625 28.266 1 45.59 116 GLY B C 1
ATOM 5645 O O . GLY B 1 116 ? 5.582 -13.32 28.125 1 45.59 116 GLY B O 1
ATOM 5646 N N . SER B 1 117 ? 3.551 -12.859 27.656 1 57.91 117 SER B N 1
ATOM 5647 C CA . SER B 1 117 ? 3.781 -11.43 27.516 1 57.91 117 SER B CA 1
ATOM 5648 C C . SER B 1 117 ? 4.176 -10.797 28.844 1 57.91 117 SER B C 1
ATOM 5650 O O . SER B 1 117 ? 3.549 -11.062 29.875 1 57.91 117 SER B O 1
ATOM 5652 N N . PRO B 1 118 ? 5.312 -10.25 28.984 1 62.88 118 PRO B N 1
ATOM 5653 C CA . PRO B 1 118 ? 5.754 -9.594 30.203 1 62.88 118 PRO B CA 1
ATOM 5654 C C . PRO B 1 118 ? 4.797 -8.5 30.672 1 62.88 118 PRO B C 1
ATOM 5656 O O . PRO B 1 118 ? 4.906 -8.008 31.797 1 62.88 118 PRO B O 1
ATOM 5659 N N . PHE B 1 119 ? 3.836 -8.148 29.75 1 72.56 119 PHE B N 1
ATOM 5660 C CA . PHE B 1 119 ? 2.973 -7.051 30.172 1 72.56 119 PHE B CA 1
ATOM 5661 C C . PHE B 1 119 ? 1.544 -7.535 30.375 1 72.56 119 PHE B C 1
ATOM 5663 O O . PHE B 1 119 ? 1.062 -8.398 29.656 1 72.56 119 PHE B O 1
ATOM 5670 N N . SER B 1 120 ? 1.021 -7.109 31.547 1 76.88 120 SER B N 1
ATOM 5671 C CA . SER B 1 120 ? -0.39 -7.391 31.797 1 76.88 120 SER B CA 1
ATOM 5672 C C . SER B 1 120 ? -1.282 -6.34 31.141 1 76.88 120 SER B C 1
ATOM 5674 O O . SER B 1 120 ? -0.979 -5.145 31.172 1 76.88 120 SER B O 1
ATOM 5676 N N . ARG B 1 121 ? -2.314 -6.664 30.5 1 81.44 121 ARG B N 1
ATOM 5677 C CA . ARG B 1 121 ? -3.277 -5.766 29.875 1 81.44 121 ARG B CA 1
ATOM 5678 C C . ARG B 1 121 ? -4.137 -5.066 30.922 1 81.44 121 ARG B C 1
ATOM 5680 O O . ARG B 1 121 ? -4.324 -5.582 32.031 1 81.44 121 ARG B O 1
ATOM 5687 N N . PRO B 1 122 ? -4.641 -3.873 30.578 1 83.06 122 PRO B N 1
ATOM 5688 C CA . PRO B 1 122 ? -5.5 -3.139 31.516 1 83.06 122 PRO B CA 1
ATOM 5689 C C . PRO B 1 122 ? -6.785 -3.891 31.844 1 83.06 122 PRO B C 1
ATOM 5691 O O . PRO B 1 122 ? -7.219 -4.754 31.078 1 83.06 122 PRO B O 1
ATOM 5694 N N . SER B 1 123 ? -7.355 -3.555 32.969 1 82.88 123 SER B N 1
ATOM 5695 C CA . SER B 1 123 ? -8.625 -4.148 33.375 1 82.88 123 SER B CA 1
ATOM 5696 C C . SER B 1 123 ? -9.781 -3.623 32.531 1 82.88 123 SER B C 1
ATOM 5698 O O . SER B 1 123 ? -9.641 -2.611 31.859 1 82.88 123 SER B O 1
ATOM 5700 N N . SER B 1 124 ? -10.938 -4.27 32.594 1 82.19 124 SER B N 1
ATOM 5701 C CA . SER B 1 124 ? -12.133 -3.855 31.859 1 82.19 124 SER B CA 1
ATOM 5702 C C . SER B 1 124 ? -12.57 -2.453 32.281 1 82.19 124 SER B C 1
ATOM 5704 O O . SER B 1 124 ? -13.008 -1.668 31.422 1 82.19 124 SER B O 1
ATOM 5706 N N . GLU B 1 125 ? -12.453 -2.193 33.562 1 85.06 125 GLU B N 1
ATOM 5707 C CA . GLU B 1 125 ? -12.836 -0.875 34.062 1 85.06 125 GLU B CA 1
ATOM 5708 C C . GLU B 1 125 ? -11.906 0.208 33.531 1 85.06 125 GLU B C 1
ATOM 5710 O O . GLU B 1 125 ? -12.352 1.312 33.219 1 85.06 125 GLU B O 1
ATOM 5715 N N . THR B 1 126 ? -10.641 -0.108 33.469 1 88.19 126 THR B N 1
ATOM 5716 C CA . THR B 1 126 ? -9.664 0.833 32.938 1 88.19 126 THR B CA 1
ATOM 5717 C C . THR B 1 126 ? -9.922 1.073 31.453 1 88.19 126 THR B C 1
ATOM 5719 O O . THR B 1 126 ? -9.82 2.207 30.969 1 88.19 126 THR B O 1
ATOM 5722 N N . TYR B 1 127 ? -10.266 0.045 30.688 1 89.62 127 TYR B N 1
ATOM 5723 C CA . TYR B 1 127 ? -10.586 0.187 29.281 1 89.62 127 TYR B CA 1
ATOM 5724 C C . TYR B 1 127 ? -11.82 1.065 29.078 1 89.62 127 TYR B C 1
ATOM 5726 O O . TYR B 1 127 ? -11.875 1.871 28.141 1 89.62 127 TYR B O 1
ATOM 5734 N N . LYS B 1 128 ? -12.758 0.876 29.953 1 89.06 128 LYS B N 1
ATOM 5735 C CA . LYS B 1 128 ? -13.953 1.716 29.891 1 89.06 128 LYS B CA 1
ATOM 5736 C C . LYS B 1 128 ? -13.602 3.188 30.078 1 89.06 128 LYS B C 1
ATOM 5738 O O . LYS B 1 128 ? -14.148 4.059 29.406 1 89.06 128 LYS B O 1
ATOM 5743 N N . SER B 1 129 ? -12.75 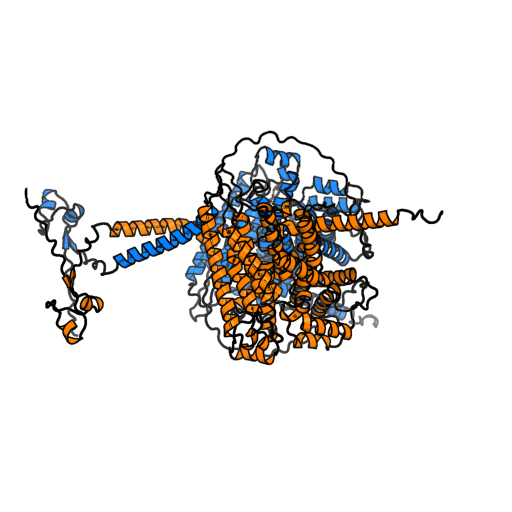3.379 31.031 1 91.69 129 SER B N 1
ATOM 5744 C CA . SER B 1 129 ? -12.305 4.746 31.266 1 91.69 129 SER B CA 1
ATOM 5745 C C . SER B 1 129 ? -11.57 5.312 30.047 1 91.69 129 SER B C 1
ATOM 5747 O O . SER B 1 129 ? -11.789 6.461 29.672 1 91.69 129 SER B O 1
ATOM 5749 N N . TYR B 1 130 ? -10.688 4.461 29.453 1 92.75 130 TYR B N 1
ATOM 5750 C CA . TYR B 1 130 ? -9.969 4.887 28.266 1 92.75 130 TYR B CA 1
ATOM 5751 C C . TYR B 1 130 ? -10.938 5.207 27.125 1 92.75 130 TYR B C 1
ATOM 5753 O O . TYR B 1 130 ? -10.773 6.199 26.422 1 92.75 130 TYR B O 1
ATOM 5761 N N . CYS B 1 131 ? -11.977 4.371 26.953 1 92.69 131 CYS B N 1
ATOM 5762 C CA . CYS B 1 131 ? -12.969 4.586 25.906 1 92.69 131 CYS B CA 1
ATOM 5763 C C . CYS B 1 131 ? -13.719 5.895 26.125 1 92.69 131 CYS B C 1
ATOM 5765 O O . CYS B 1 131 ? -13.977 6.633 25.172 1 92.69 131 CYS B O 1
ATOM 5767 N N . ARG B 1 132 ? -14 6.172 27.359 1 92.69 132 ARG B N 1
ATOM 5768 C CA . ARG B 1 132 ? -14.68 7.426 27.672 1 92.69 132 ARG B CA 1
ATOM 5769 C C . ARG B 1 132 ? -13.82 8.625 27.297 1 92.69 132 ARG B C 1
ATOM 5771 O O . ARG B 1 132 ? -14.312 9.586 26.703 1 92.69 132 ARG B O 1
ATOM 5778 N N . ILE B 1 133 ? -12.609 8.555 27.609 1 94.12 133 ILE B N 1
ATOM 5779 C CA . ILE B 1 133 ? -11.695 9.641 27.281 1 94.12 133 ILE B CA 1
ATOM 5780 C C . ILE B 1 133 ? -11.594 9.773 25.75 1 94.12 133 ILE B C 1
ATOM 5782 O O . ILE B 1 133 ? -11.664 10.883 25.219 1 94.12 133 ILE B O 1
ATOM 5786 N N . TRP B 1 134 ? -11.469 8.664 25.094 1 94.94 134 TRP B N 1
ATOM 5787 C CA . TRP B 1 134 ? -11.352 8.648 23.641 1 94.94 134 TRP B CA 1
ATOM 5788 C C . TRP B 1 134 ? -12.555 9.328 22.984 1 94.94 134 TRP B C 1
ATOM 5790 O O . TRP B 1 134 ? -12.398 10.203 22.125 1 94.94 134 TRP B O 1
ATOM 5800 N N . PHE B 1 135 ? -13.773 8.961 23.359 1 93.56 135 PHE B N 1
ATOM 5801 C CA . PHE B 1 135 ? -14.984 9.453 22.719 1 93.56 135 PHE B CA 1
ATOM 5802 C C . PHE B 1 135 ? -15.258 10.898 23.109 1 93.56 135 PHE B C 1
ATOM 5804 O O . PHE B 1 135 ? -15.836 11.656 22.328 1 93.56 135 PHE B O 1
ATOM 5811 N N . ASN B 1 136 ? -14.727 11.336 24.219 1 91.5 136 ASN B N 1
ATOM 5812 C CA . ASN B 1 136 ? -14.953 12.703 24.672 1 91.5 136 ASN B CA 1
ATOM 5813 C C . ASN B 1 136 ? -13.93 13.672 24.094 1 91.5 136 ASN B C 1
ATOM 5815 O O . ASN B 1 136 ? -14.25 14.828 23.812 1 91.5 136 ASN B O 1
ATOM 5819 N N . ARG B 1 137 ? -12.742 13.156 23.844 1 91.31 137 ARG B N 1
ATOM 5820 C CA . ARG B 1 137 ? -11.664 14.102 23.578 1 91.31 137 ARG B CA 1
ATOM 5821 C C . ARG B 1 137 ? -11.125 13.945 22.156 1 91.31 137 ARG B C 1
ATOM 5823 O O . ARG B 1 137 ? -10.656 14.914 21.562 1 91.31 137 ARG B O 1
ATOM 5830 N N . TYR B 1 138 ? -11.164 12.742 21.609 1 92.62 138 TYR B N 1
ATOM 5831 C CA . TYR B 1 138 ? -10.43 12.516 20.375 1 92.62 138 TYR B CA 1
ATOM 5832 C C . TYR B 1 138 ? -11.383 12.109 19.25 1 92.62 138 TYR B C 1
ATOM 5834 O O . TYR B 1 138 ? -11.164 12.477 18.094 1 92.62 138 TYR B O 1
ATOM 5842 N N . HIS B 1 139 ? -12.43 11.43 19.469 1 93 139 HIS B N 1
ATOM 5843 C CA . HIS B 1 139 ? -13.242 10.758 18.469 1 93 139 HIS B CA 1
ATOM 5844 C C . HIS B 1 139 ? -13.992 11.758 17.594 1 93 139 HIS B C 1
ATOM 5846 O O . HIS B 1 139 ? -14.344 11.453 16.453 1 93 139 HIS B O 1
ATOM 5852 N N . SER B 1 140 ? -14.164 12.969 18.031 1 89.12 140 SER B N 1
ATOM 5853 C CA . SER B 1 140 ? -14.953 13.969 17.312 1 89.12 140 SER B CA 1
ATOM 5854 C C . SER B 1 140 ? -14.32 14.289 15.961 1 89.12 140 SER B C 1
ATOM 5856 O O . SER B 1 140 ? -15.031 14.523 14.977 1 89.12 140 SER B O 1
ATOM 5858 N N . TRP B 1 141 ? -13.008 14.281 15.891 1 90.19 141 TRP B N 1
ATOM 5859 C CA . TRP B 1 141 ? -12.383 14.625 14.617 1 90.19 141 TRP B CA 1
ATOM 5860 C C . TRP B 1 141 ? -11.906 13.367 13.891 1 90.19 141 TRP B C 1
ATOM 5862 O O . TRP B 1 141 ? -11.352 13.453 12.789 1 90.19 141 TRP B O 1
ATOM 5872 N N . PHE B 1 142 ? -12.094 12.227 14.477 1 93.12 142 PHE B N 1
ATOM 5873 C CA . PHE B 1 142 ? -11.766 10.945 13.859 1 93.12 142 PHE B CA 1
ATOM 5874 C C . PHE B 1 142 ? -12.867 9.922 14.125 1 93.12 142 PHE B C 1
ATOM 5876 O O . PHE B 1 142 ? -12.625 8.906 14.773 1 93.12 142 PHE B O 1
ATOM 5883 N N . PRO B 1 143 ? -13.992 10.172 13.555 1 94.19 143 PRO B N 1
ATOM 5884 C CA . PRO B 1 143 ? -15.195 9.438 13.93 1 94.19 143 PRO B CA 1
ATOM 5885 C C . PRO B 1 143 ? -15.359 8.133 13.148 1 94.19 143 PRO B C 1
ATOM 5887 O O . PRO B 1 143 ? -16.359 7.938 12.453 1 94.19 143 PRO B O 1
ATOM 5890 N N . ILE B 1 144 ? -14.516 7.168 13.375 1 96 144 ILE B N 1
ATOM 5891 C CA . ILE B 1 144 ? -14.539 5.938 12.586 1 96 144 ILE B CA 1
ATOM 5892 C C . ILE B 1 144 ? -15.211 4.828 13.391 1 96 144 ILE B C 1
ATOM 5894 O O . ILE B 1 144 ? -15.539 3.77 12.844 1 96 144 ILE B O 1
ATOM 5898 N N . LEU B 1 145 ? -15.461 5.059 14.727 1 95.38 145 LEU B N 1
ATOM 5899 C CA . LEU B 1 145 ? -16.047 4.031 15.578 1 95.38 145 LEU B CA 1
ATOM 5900 C C . LEU B 1 145 ? -17.469 4.406 15.984 1 95.38 145 LEU B C 1
ATOM 5902 O O . LEU B 1 145 ? -17.766 5.582 16.219 1 95.38 145 LEU B O 1
ATOM 5906 N N . HIS B 1 146 ? -18.266 3.434 15.992 1 92.88 146 HIS B N 1
ATOM 5907 C CA . HIS B 1 146 ? -19.578 3.627 16.578 1 92.88 146 HIS B CA 1
ATOM 5908 C C . HIS B 1 146 ? -19.562 3.463 18.094 1 92.88 146 HIS B C 1
ATOM 5910 O O . HIS B 1 146 ? -19.344 2.359 18.594 1 92.88 146 HIS B O 1
ATOM 5916 N N . GLN B 1 147 ? -19.875 4.48 18.812 1 92.31 147 GLN B N 1
ATOM 5917 C CA . GLN B 1 147 ? -19.641 4.555 20.25 1 92.31 147 GLN B CA 1
ATOM 5918 C C . GLN B 1 147 ? -20.453 3.494 21 1 92.31 147 GLN B C 1
ATOM 5920 O O . GLN B 1 147 ? -19.891 2.736 21.797 1 92.31 147 GLN B O 1
ATOM 5925 N N . PRO B 1 148 ? -21.719 3.334 20.734 1 87.5 148 PRO B N 1
ATOM 5926 C CA . PRO B 1 148 ? -22.484 2.324 21.469 1 87.5 148 PRO B CA 1
ATOM 5927 C C . PRO B 1 148 ? -21.969 0.907 21.234 1 87.5 148 PRO B C 1
ATOM 5929 O O . PRO B 1 148 ? -21.953 0.089 22.156 1 87.5 148 PRO B O 1
ATOM 5932 N N . THR B 1 149 ? -21.547 0.662 20.047 1 85.75 149 THR B N 1
ATOM 5933 C CA . THR B 1 149 ? -21.031 -0.664 19.734 1 85.75 149 THR B CA 1
ATOM 5934 C C . THR B 1 149 ? -19.75 -0.951 20.5 1 85.75 149 THR B C 1
ATOM 5936 O O . THR B 1 149 ? -19.578 -2.047 21.047 1 85.75 149 THR B O 1
ATOM 5939 N N . ILE B 1 150 ? -18.859 0.02 20.625 1 89.12 150 ILE B N 1
ATOM 5940 C CA . ILE B 1 150 ? -17.578 -0.157 21.281 1 89.12 150 ILE B CA 1
ATOM 5941 C C . ILE B 1 150 ? -17.766 -0.25 22.797 1 89.12 150 ILE B C 1
ATOM 5943 O O . ILE B 1 150 ? -17.109 -1.051 23.453 1 89.12 150 ILE B O 1
ATOM 5947 N N . LEU B 1 151 ? -18.656 0.579 23.281 1 85.31 151 LEU B N 1
ATOM 5948 C CA . LEU B 1 151 ? -18.938 0.539 24.719 1 85.31 151 LEU B CA 1
ATOM 5949 C C . LEU B 1 151 ? -19.578 -0.788 25.109 1 85.31 151 LEU B C 1
ATOM 5951 O O . LEU B 1 151 ? -19.344 -1.289 26.219 1 85.31 151 LEU B O 1
ATOM 5955 N N . GLY B 1 152 ? -20.344 -1.37 24.188 1 82.19 152 GLY B N 1
ATOM 5956 C CA . GLY B 1 152 ? -20.906 -2.693 24.406 1 82.19 152 GLY B CA 1
ATOM 5957 C C . GLY B 1 152 ? -19.844 -3.785 24.469 1 82.19 152 GLY B C 1
ATOM 5958 O O . GLY B 1 152 ? -19.984 -4.75 25.219 1 82.19 152 GLY B O 1
ATOM 5959 N N . LEU B 1 153 ? -18.812 -3.578 23.688 1 77.75 153 LEU B N 1
ATOM 5960 C CA . LEU B 1 153 ? -17.719 -4.543 23.672 1 77.75 153 LEU B CA 1
ATOM 5961 C C . LEU B 1 153 ? -17 -4.578 25.016 1 77.75 153 LEU B C 1
ATOM 5963 O O . LEU B 1 153 ? -16.469 -5.613 25.422 1 77.75 153 LEU B O 1
ATOM 5967 N N . CYS B 1 154 ? -16.953 -3.449 25.719 1 77 154 CYS B N 1
ATOM 5968 C CA . CYS B 1 154 ? -16.297 -3.359 27.016 1 77 154 CYS B CA 1
ATOM 5969 C C . CYS B 1 154 ? -17.094 -4.082 28.094 1 77 154 CYS B C 1
ATOM 5971 O O . CYS B 1 154 ? -16.531 -4.516 29.094 1 77 154 CYS B O 1
ATOM 5973 N N . GLU B 1 155 ? -18.422 -4.141 27.922 1 72.44 155 GLU B N 1
ATOM 5974 C CA . GLU B 1 155 ? -19.281 -4.758 28.922 1 72.44 155 GLU B CA 1
ATOM 5975 C C . GLU B 1 155 ? -19.234 -6.281 28.828 1 72.44 155 GLU B C 1
ATOM 5977 O O . GLU B 1 155 ? -19.484 -6.98 29.812 1 72.44 155 GLU B O 1
ATOM 5982 N N . ASP B 1 156 ? -19.031 -6.719 27.594 1 60.5 156 ASP B N 1
ATOM 5983 C CA . ASP B 1 156 ? -19.047 -8.164 27.422 1 60.5 156 ASP B CA 1
ATOM 5984 C C . ASP B 1 156 ? -17.922 -8.828 28.203 1 60.5 156 ASP B C 1
ATOM 5986 O O . ASP B 1 156 ? -16.906 -8.203 28.484 1 60.5 156 ASP B O 1
ATOM 5990 N N . ASP B 1 157 ? -18.156 -9.953 28.922 1 51.53 157 ASP B N 1
ATOM 5991 C CA . ASP B 1 157 ? -17.438 -10.75 29.891 1 51.53 157 ASP B CA 1
ATOM 5992 C C . ASP B 1 157 ? -15.961 -10.883 29.516 1 51.53 157 ASP B C 1
ATOM 5994 O O . ASP B 1 157 ? -15.641 -11.391 28.438 1 51.53 157 ASP B O 1
ATOM 5998 N N . PRO B 1 158 ? -15.156 -10.219 30.312 1 47.75 158 PRO B N 1
ATOM 5999 C CA . PRO B 1 158 ? -13.695 -10.188 30.219 1 47.75 158 PRO B CA 1
ATOM 6000 C C . PRO B 1 158 ? -13.086 -11.562 29.969 1 47.75 158 PRO B C 1
ATOM 6002 O O . PRO B 1 158 ? -11.883 -11.672 29.703 1 47.75 158 PRO B O 1
ATOM 6005 N N . SER B 1 159 ? -13.734 -12.57 30.469 1 43.41 159 SER B N 1
ATOM 6006 C CA . SER B 1 159 ? -13.125 -13.898 30.453 1 43.41 159 SER B CA 1
ATOM 6007 C C . SER B 1 159 ? -12.93 -14.406 29.031 1 43.41 159 SER B C 1
ATOM 6009 O O . SER B 1 159 ? -12.281 -15.438 28.828 1 43.41 159 SER B O 1
ATOM 6011 N N . GLN B 1 160 ? -13.828 -14.023 28.188 1 47.09 160 GLN B N 1
ATOM 6012 C CA . GLN B 1 160 ? -13.742 -14.648 26.859 1 47.09 160 GLN B CA 1
ATOM 6013 C C . GLN B 1 160 ? -12.492 -14.188 26.109 1 47.09 160 GLN B C 1
ATOM 6015 O O . GLN B 1 160 ? -12.141 -13.008 26.156 1 47.09 160 GLN B O 1
ATOM 6020 N N . PRO B 1 161 ? -11.711 -15.18 25.766 1 47.66 161 PRO B N 1
ATOM 6021 C CA . PRO B 1 161 ? -10.469 -14.938 25.031 1 47.66 161 PRO B CA 1
ATOM 6022 C C . PRO B 1 161 ? -10.562 -13.727 24.109 1 47.66 161 PRO B C 1
ATOM 6024 O O . PRO B 1 161 ? -11.648 -13.422 23.594 1 47.66 161 PRO B O 1
ATOM 6027 N N . ARG B 1 162 ? -9.68 -12.789 24.156 1 51.16 162 ARG B N 1
ATOM 6028 C CA . ARG B 1 162 ? -9.508 -11.477 23.531 1 51.16 162 ARG B CA 1
ATOM 6029 C C . ARG B 1 162 ? -9.898 -11.508 22.062 1 51.16 162 ARG B C 1
ATOM 6031 O O . ARG B 1 162 ? -9.172 -12.07 21.234 1 51.16 162 ARG B O 1
ATOM 6038 N N . GLY B 1 163 ? -11.094 -11.508 21.688 1 55.66 163 GLY B N 1
ATOM 6039 C CA . GLY B 1 163 ? -11.586 -11.43 20.312 1 55.66 163 GLY B CA 1
ATOM 6040 C C . GLY B 1 163 ? -11.125 -10.18 19.578 1 55.66 163 GLY B C 1
ATOM 6041 O O . GLY B 1 163 ? -10.438 -9.336 20.156 1 55.66 163 GLY B O 1
ATOM 6042 N N . PRO B 1 164 ? -11.195 -10.109 18.344 1 57.5 164 PRO B N 1
ATOM 6043 C CA . PRO B 1 164 ? -10.852 -8.961 17.5 1 57.5 164 PRO B CA 1
ATOM 6044 C C . PRO B 1 164 ? -11.289 -7.629 18.094 1 57.5 164 PRO B C 1
ATOM 6046 O O . PRO B 1 164 ? -10.617 -6.609 17.906 1 57.5 164 PRO B O 1
ATOM 6049 N N . ALA B 1 165 ? -12.219 -7.605 18.953 1 63.81 165 ALA B N 1
ATOM 6050 C CA . ALA B 1 165 ? -12.711 -6.379 19.578 1 63.81 165 ALA B CA 1
ATOM 6051 C C . ALA B 1 165 ? -11.742 -5.879 20.641 1 63.81 165 ALA B C 1
ATOM 6053 O O . ALA B 1 165 ? -11.617 -4.672 20.859 1 63.81 165 ALA B O 1
ATOM 6054 N N . SER B 1 166 ? -10.977 -6.73 21.031 1 82.25 166 SER B N 1
ATOM 6055 C CA . SER B 1 166 ? -10 -6.383 22.047 1 82.25 166 SER B CA 1
ATOM 6056 C C . SER B 1 166 ? -8.867 -5.539 21.469 1 82.25 166 SER B C 1
ATOM 6058 O O . SER B 1 166 ? -8.32 -4.672 22.156 1 82.25 166 SER B O 1
ATOM 6060 N N . LEU B 1 167 ? -8.664 -5.625 20.234 1 89.81 167 LEU B N 1
ATOM 6061 C CA . LEU B 1 167 ? -7.547 -4.895 19.641 1 89.81 167 LEU B CA 1
ATOM 6062 C C . LEU B 1 167 ? -7.895 -3.42 19.469 1 89.81 167 LEU B C 1
ATOM 6064 O O . LEU B 1 167 ? -7.02 -2.555 19.578 1 89.81 167 LEU B O 1
ATOM 6068 N N . ILE B 1 168 ? -9.188 -3.135 19.297 1 94.25 168 ILE B N 1
ATOM 6069 C CA . ILE B 1 168 ? -9.617 -1.742 19.234 1 94.25 168 ILE B CA 1
ATOM 6070 C C . ILE B 1 168 ? -9.383 -1.06 20.578 1 94.25 168 ILE B C 1
ATOM 6072 O O . ILE B 1 168 ? -8.891 0.072 20.625 1 94.25 168 ILE B O 1
ATOM 6076 N N . LEU B 1 169 ? -9.711 -1.789 21.641 1 92.81 169 LEU B N 1
ATOM 6077 C CA . LEU B 1 169 ? -9.5 -1.254 22.984 1 92.81 169 LEU B CA 1
ATOM 6078 C C . LEU B 1 169 ? -8.023 -1.029 23.25 1 92.81 169 LEU B C 1
ATOM 6080 O O . LEU B 1 169 ? -7.641 -0.024 23.859 1 92.81 169 LEU B O 1
ATOM 6084 N N . ASP B 1 170 ? -7.184 -1.96 22.781 1 93.12 170 ASP B N 1
ATOM 6085 C CA . ASP B 1 170 ? -5.738 -1.807 22.922 1 93.12 170 ASP B CA 1
ATOM 6086 C C . ASP B 1 170 ? -5.246 -0.567 22.172 1 93.12 170 ASP B C 1
ATOM 6088 O O . ASP B 1 170 ? -4.352 0.135 22.641 1 93.12 170 ASP B O 1
ATOM 6092 N N . ALA B 1 171 ? -5.781 -0.341 20.984 1 96.06 171 ALA B N 1
ATOM 6093 C CA . ALA B 1 171 ? -5.383 0.818 20.188 1 96.06 171 ALA B CA 1
ATOM 6094 C C . ALA B 1 171 ? -5.77 2.119 20.875 1 96.06 171 ALA B C 1
ATOM 6096 O O . ALA B 1 171 ? -4.984 3.068 20.922 1 96.06 171 ALA B O 1
ATOM 6097 N N . ILE B 1 172 ? -7.004 2.135 21.406 1 95.25 172 ILE B N 1
ATOM 6098 C CA . ILE B 1 172 ? -7.457 3.297 22.156 1 95.25 172 ILE B CA 1
ATOM 6099 C C . ILE B 1 172 ? -6.539 3.523 23.359 1 95.25 172 ILE B C 1
ATOM 6101 O O . ILE B 1 172 ? -6.113 4.652 23.609 1 95.25 172 ILE B O 1
ATOM 6105 N N . ALA B 1 173 ? -6.219 2.445 24.078 1 93 173 ALA B N 1
ATOM 6106 C CA . ALA B 1 173 ? -5.32 2.533 25.219 1 93 173 ALA B CA 1
ATOM 6107 C C . ALA B 1 173 ? -3.971 3.115 24.812 1 93 173 ALA B C 1
ATOM 6109 O O . ALA B 1 173 ? -3.406 3.949 25.531 1 93 173 ALA B O 1
ATOM 6110 N N . ALA B 1 174 ? -3.412 2.676 23.688 1 93.19 174 ALA B N 1
ATOM 6111 C CA . ALA B 1 174 ? -2.125 3.176 23.203 1 93.19 174 ALA B CA 1
ATOM 6112 C C . ALA B 1 174 ? -2.17 4.688 23 1 93.19 174 ALA B C 1
ATOM 6114 O O . ALA B 1 174 ? -1.221 5.398 23.344 1 93.19 174 ALA B O 1
ATOM 6115 N N . VAL B 1 175 ? -3.268 5.227 22.469 1 94.19 175 VAL B N 1
ATOM 6116 C CA . VAL B 1 175 ? -3.398 6.66 22.219 1 94.19 175 VAL B CA 1
ATOM 6117 C C . VAL B 1 175 ? -3.504 7.406 23.547 1 94.19 175 VAL B C 1
ATOM 6119 O O . VAL B 1 175 ? -2.812 8.406 23.766 1 94.19 175 VAL B O 1
ATOM 6122 N N . ILE B 1 176 ? -4.348 6.879 24.438 1 93.69 176 ILE B N 1
ATOM 6123 C CA . ILE B 1 176 ? -4.625 7.555 25.703 1 93.69 176 ILE B CA 1
ATOM 6124 C C . ILE B 1 176 ? -3.361 7.586 26.562 1 93.69 176 ILE B C 1
ATOM 6126 O O . ILE B 1 176 ? -3.043 8.609 27.172 1 93.69 176 ILE B O 1
ATOM 6130 N N . ILE B 1 177 ? -2.621 6.496 26.562 1 91.12 177 ILE B N 1
ATOM 6131 C CA . ILE B 1 177 ? -1.424 6.395 27.391 1 91.12 177 ILE B CA 1
ATOM 6132 C C . ILE B 1 177 ? -0.297 7.219 26.766 1 91.12 177 ILE B C 1
ATOM 6134 O O . ILE B 1 177 ? 0.428 7.918 27.484 1 91.12 177 ILE B O 1
ATOM 6138 N N . SER B 1 178 ? -0.106 7.156 25.438 1 89.62 178 SER B N 1
ATOM 6139 C CA . SER B 1 178 ? 0.967 7.883 24.781 1 89.62 178 SER B CA 1
ATOM 6140 C C . SER B 1 178 ? 0.766 9.391 24.891 1 89.62 178 SER B C 1
ATOM 6142 O O . SER B 1 178 ? 1.734 10.156 24.891 1 89.62 178 SER B O 1
ATOM 6144 N N . THR B 1 179 ? -0.493 9.867 25.047 1 90 179 THR B N 1
ATOM 6145 C CA . THR B 1 179 ? -0.796 11.289 25.172 1 90 179 THR B CA 1
ATOM 6146 C C . THR B 1 179 ? -0.93 11.695 26.641 1 90 179 THR B C 1
ATOM 6148 O O . THR B 1 179 ? -1.352 12.812 26.938 1 90 179 THR B O 1
ATOM 6151 N N . ARG B 1 180 ? -0.752 10.773 27.516 1 86.31 180 ARG B N 1
ATOM 6152 C CA . ARG B 1 180 ? -0.691 10.984 28.969 1 86.31 180 ARG B CA 1
ATOM 6153 C C . ARG B 1 180 ? -2.016 11.523 29.5 1 86.31 180 ARG B C 1
ATOM 6155 O O . ARG B 1 180 ? -2.035 12.453 30.312 1 86.31 180 ARG B O 1
ATOM 6162 N N . GLN B 1 181 ? -3.059 11.094 28.953 1 85.62 181 GLN B N 1
ATOM 6163 C CA . GLN B 1 181 ? -4.387 11.492 29.406 1 85.62 181 GLN B CA 1
ATOM 6164 C C . GLN B 1 181 ? -4.852 10.633 30.578 1 85.62 181 GLN B C 1
ATOM 6166 O O . GLN B 1 181 ? -5.828 10.969 31.25 1 85.62 181 GLN B O 1
ATOM 6171 N N . ALA B 1 182 ? -4.262 9.5 30.781 1 82.19 182 ALA B N 1
ATOM 6172 C CA . ALA B 1 182 ? -4.551 8.602 31.891 1 82.19 182 ALA B CA 1
ATOM 6173 C C . ALA B 1 182 ? -3.271 7.973 32.438 1 82.19 182 ALA B C 1
ATOM 6175 O O . ALA B 1 182 ? -2.289 7.82 31.703 1 82.19 182 ALA B O 1
ATOM 6176 N N . PRO B 1 183 ? -3.309 7.816 33.812 1 72.69 183 PRO B N 1
ATOM 6177 C CA . PRO B 1 183 ? -2.119 7.168 34.344 1 72.69 183 PRO B CA 1
ATOM 6178 C C . PRO B 1 183 ? -2.002 5.703 33.938 1 72.69 183 PRO B C 1
ATOM 6180 O O . PRO B 1 183 ? -2.998 5.078 33.594 1 72.69 183 PRO B O 1
ATOM 6183 N N . VAL B 1 184 ? -0.78 5.27 33.688 1 65.38 184 VAL B N 1
ATOM 6184 C CA . VAL B 1 184 ? -0.553 3.854 33.438 1 65.38 184 VAL B CA 1
ATOM 6185 C C . VAL B 1 184 ? -0.45 3.098 34.75 1 65.38 184 VAL B C 1
ATOM 6187 O O . VAL B 1 184 ? 0.225 3.551 35.688 1 65.38 184 VAL B O 1
ATOM 6190 N N . ASP B 1 185 ? -1.488 2.441 35.188 1 58.94 185 ASP B N 1
ATOM 6191 C CA . ASP B 1 185 ? -1.367 1.628 36.375 1 58.94 185 ASP B CA 1
ATOM 6192 C C . ASP B 1 185 ? -0.057 0.843 36.375 1 58.94 185 ASP B C 1
ATOM 6194 O O . ASP B 1 185 ? 0.405 0.402 37.438 1 58.94 185 ASP B O 1
ATOM 6198 N N . THR B 1 186 ? 0.359 0.398 35.156 1 55.59 186 THR B N 1
ATOM 6199 C CA . THR B 1 186 ? 1.375 -0.648 35.188 1 55.59 186 THR B CA 1
ATOM 6200 C C . THR B 1 186 ? 2.756 -0.054 35.469 1 55.59 186 THR B C 1
ATOM 6202 O O . THR B 1 186 ? 3.039 1.075 35.062 1 55.59 186 THR B O 1
ATOM 6205 N N . GLY B 1 187 ? 3.461 -0.323 36.531 1 59.69 187 GLY B N 1
ATOM 6206 C CA . GLY B 1 187 ? 4.887 -0.168 36.75 1 59.69 187 GLY B CA 1
ATOM 6207 C C . GLY B 1 187 ? 5.703 -0.166 35.469 1 59.69 187 GLY B C 1
ATOM 6208 O O . GLY B 1 187 ? 6.934 -0.081 35.5 1 59.69 187 GLY B O 1
ATOM 6209 N N . LEU B 1 188 ? 5.059 -0.216 34.375 1 62.59 188 LEU B N 1
ATOM 6210 C CA . LEU B 1 188 ? 5.801 -0.39 33.125 1 62.59 188 LEU B CA 1
ATOM 6211 C C . LEU B 1 188 ? 6.105 0.958 32.469 1 62.59 188 LEU B C 1
ATOM 6213 O O . LEU B 1 188 ? 5.352 1.918 32.656 1 62.59 188 LEU B O 1
ATOM 6217 N N . ASP B 1 189 ? 7.242 1.087 31.969 1 80.69 189 ASP B N 1
ATOM 6218 C CA . ASP B 1 189 ? 7.617 2.195 31.094 1 80.69 189 ASP B CA 1
ATOM 6219 C C . ASP B 1 189 ? 6.551 2.441 30.016 1 80.69 189 ASP B C 1
ATOM 6221 O O . ASP B 1 189 ? 6.211 1.535 29.266 1 80.69 189 ASP B O 1
ATOM 6225 N N . ARG B 1 190 ? 5.93 3.605 30.094 1 84.12 190 ARG B N 1
ATOM 6226 C CA . ARG B 1 190 ? 4.832 3.994 29.219 1 84.12 190 ARG B CA 1
ATOM 6227 C C . ARG B 1 190 ? 5.18 3.744 27.75 1 84.12 190 ARG B C 1
ATOM 6229 O O . ARG B 1 190 ? 4.375 3.189 27 1 84.12 190 ARG B O 1
ATOM 6236 N N . ASP B 1 191 ? 6.355 4.125 27.391 1 84.31 191 ASP B N 1
ATOM 6237 C CA . ASP B 1 191 ? 6.773 3.992 26 1 84.31 191 ASP B CA 1
ATOM 6238 C C . ASP B 1 191 ? 6.895 2.523 25.609 1 84.31 191 ASP B C 1
ATOM 6240 O O . ASP B 1 191 ? 6.492 2.139 24.5 1 84.31 191 ASP B O 1
ATOM 6244 N N . GLN B 1 192 ? 7.398 1.797 26.5 1 86.56 192 GLN B N 1
ATOM 6245 C CA . GLN B 1 192 ? 7.551 0.372 26.219 1 86.56 192 GLN B CA 1
ATOM 6246 C C . GLN B 1 192 ? 6.195 -0.321 26.125 1 86.56 192 GLN B C 1
ATOM 6248 O O . GLN B 1 192 ? 6 -1.217 25.312 1 86.56 192 GLN B O 1
ATOM 6253 N N . PHE B 1 193 ? 5.305 0.089 27 1 88.19 193 PHE B N 1
ATOM 6254 C CA . PHE B 1 193 ? 3.969 -0.496 27 1 88.19 193 PHE B CA 1
ATOM 6255 C C . PHE B 1 193 ? 3.225 -0.142 25.719 1 88.19 193 PHE B C 1
ATOM 6257 O O . PHE B 1 193 ? 2.58 -1 25.109 1 88.19 193 PHE B O 1
ATOM 6264 N N . CYS B 1 194 ? 3.318 1.114 25.297 1 90.5 194 CYS B N 1
ATOM 6265 C CA . CYS B 1 194 ? 2.664 1.544 24.062 1 90.5 194 CYS B CA 1
ATOM 6266 C C . CYS B 1 194 ? 3.258 0.832 22.844 1 90.5 194 CYS B C 1
ATOM 6268 O O . CYS B 1 194 ? 2.529 0.442 21.938 1 90.5 194 CYS B O 1
ATOM 6270 N N . ARG B 1 195 ? 4.527 0.632 22.906 1 90.19 195 ARG B N 1
ATOM 6271 C CA . ARG B 1 195 ? 5.188 -0.077 21.812 1 90.19 195 ARG B CA 1
ATOM 6272 C C . ARG B 1 195 ? 4.738 -1.534 21.766 1 90.19 195 ARG B C 1
ATOM 6274 O O . ARG B 1 195 ? 4.551 -2.09 20.672 1 90.19 195 ARG B O 1
ATOM 6281 N N . TYR B 1 196 ? 4.637 -2.055 22.906 1 90.75 196 TYR B N 1
ATOM 6282 C CA . TYR B 1 196 ? 4.164 -3.432 22.984 1 90.75 196 TYR B CA 1
ATOM 6283 C C . TYR B 1 196 ? 2.775 -3.568 22.391 1 90.75 196 TYR B C 1
ATOM 6285 O O . TYR B 1 196 ? 2.535 -4.453 21.562 1 90.75 196 TYR B O 1
ATOM 6293 N N . LEU B 1 197 ? 1.831 -2.717 22.797 1 92.1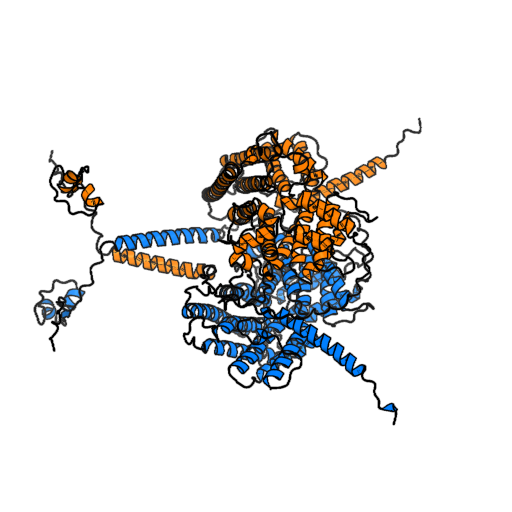9 197 LEU B N 1
ATOM 6294 C CA . LEU B 1 197 ? 0.474 -2.754 22.266 1 92.19 197 LEU B CA 1
ATOM 6295 C C . LEU B 1 197 ? 0.475 -2.514 20.766 1 92.19 197 LEU B C 1
ATOM 6297 O O . LEU B 1 197 ? -0.218 -3.211 20.016 1 92.19 197 LEU B O 1
ATOM 6301 N N . THR B 1 198 ? 1.279 -1.562 20.344 1 94.81 198 THR B N 1
ATOM 6302 C CA . THR B 1 198 ? 1.358 -1.203 18.938 1 94.81 198 THR B CA 1
ATOM 6303 C C . THR B 1 198 ? 1.85 -2.385 18.109 1 94.81 198 THR B C 1
ATOM 6305 O O . THR B 1 198 ? 1.255 -2.717 17.078 1 94.81 198 THR B O 1
ATOM 6308 N N . ASP B 1 199 ? 2.889 -3.035 18.562 1 94.44 199 ASP B N 1
ATOM 6309 C CA . ASP B 1 199 ? 3.473 -4.156 17.828 1 94.44 199 ASP B CA 1
ATOM 6310 C C . ASP B 1 199 ? 2.5 -5.332 17.766 1 94.44 199 ASP B C 1
ATOM 6312 O O . ASP B 1 199 ? 2.387 -5.988 16.719 1 94.44 199 ASP B O 1
ATOM 6316 N N . GLU B 1 200 ? 1.808 -5.543 18.797 1 92.69 200 GLU B N 1
ATOM 6317 C CA . GLU B 1 200 ? 0.826 -6.625 18.828 1 92.69 200 GLU B CA 1
ATOM 6318 C C . GLU B 1 200 ? -0.294 -6.375 17.812 1 92.69 200 GLU B C 1
ATOM 6320 O O . GLU B 1 200 ? -0.742 -7.305 17.141 1 92.69 200 GLU B O 1
ATOM 6325 N N . ILE B 1 201 ? -0.745 -5.203 17.797 1 95.31 201 ILE B N 1
ATOM 6326 C CA . ILE B 1 201 ? -1.838 -4.852 16.906 1 95.31 201 ILE B CA 1
ATOM 6327 C C . ILE B 1 201 ? -1.373 -4.977 15.453 1 95.31 201 ILE B C 1
ATOM 6329 O O . ILE B 1 201 ? -2.09 -5.52 14.609 1 95.31 201 ILE B O 1
ATOM 6333 N N . ILE B 1 202 ? -0.148 -4.512 15.148 1 96.81 202 ILE B N 1
ATOM 6334 C CA . ILE B 1 202 ? 0.4 -4.559 13.797 1 96.81 202 ILE B CA 1
ATOM 6335 C C . ILE B 1 202 ? 0.499 -6.008 13.336 1 96.81 202 ILE B C 1
ATOM 6337 O O . ILE B 1 202 ? 0.024 -6.352 12.25 1 96.81 202 ILE B O 1
ATOM 6341 N N . LEU B 1 203 ? 1.092 -6.805 14.148 1 95.94 203 LEU B N 1
ATOM 6342 C CA . LEU B 1 203 ? 1.286 -8.203 13.781 1 95.94 203 LEU B CA 1
ATOM 6343 C C . LEU B 1 203 ? -0.052 -8.922 13.648 1 95.94 203 LEU B C 1
ATOM 6345 O O . LEU B 1 203 ? -0.243 -9.727 12.734 1 95.94 203 LEU B O 1
ATOM 6349 N N . ALA B 1 204 ? -1.002 -8.609 14.539 1 93.69 204 ALA B N 1
ATOM 6350 C CA . ALA B 1 204 ? -2.328 -9.219 14.445 1 93.69 204 ALA B CA 1
ATOM 6351 C C . ALA B 1 204 ? -3.02 -8.836 13.141 1 93.69 204 ALA B C 1
ATOM 6353 O O . ALA B 1 204 ? -3.701 -9.664 12.531 1 93.69 204 ALA B O 1
ATOM 6354 N N . ALA B 1 205 ? -2.844 -7.621 12.742 1 94.94 205 ALA B N 1
ATOM 6355 C CA . ALA B 1 205 ? -3.486 -7.133 11.531 1 94.94 205 ALA B CA 1
ATOM 6356 C C . ALA B 1 205 ? -2.871 -7.777 10.289 1 94.94 205 ALA B C 1
ATOM 6358 O O . ALA B 1 205 ? -3.572 -8.047 9.312 1 94.94 205 ALA B O 1
ATOM 6359 N N . ILE B 1 206 ? -1.598 -8.078 10.289 1 95.06 206 ILE B N 1
ATOM 6360 C CA . ILE B 1 206 ? -0.894 -8.633 9.141 1 95.06 206 ILE B CA 1
ATOM 6361 C C . ILE B 1 206 ? -1.241 -10.117 8.992 1 95.06 206 ILE B C 1
ATOM 6363 O O . ILE B 1 206 ? -1.502 -10.594 7.883 1 95.06 206 ILE B O 1
ATOM 6367 N N . HIS B 1 207 ? -1.319 -10.891 10.086 1 90.19 207 HIS B N 1
ATOM 6368 C CA . HIS B 1 207 ? -1.429 -12.344 10.016 1 90.19 207 HIS B CA 1
ATOM 6369 C C . HIS B 1 207 ? -2.885 -12.781 9.93 1 90.19 207 HIS B C 1
ATOM 6371 O O . HIS B 1 207 ? -3.178 -13.883 9.453 1 90.19 207 HIS B O 1
ATOM 6377 N N . ASP B 1 208 ? -3.779 -11.984 10.406 1 86.25 208 ASP B N 1
ATOM 6378 C CA . ASP B 1 208 ? -5.199 -12.32 10.391 1 86.25 208 ASP B CA 1
ATOM 6379 C C . ASP B 1 208 ? -6.059 -11.078 10.172 1 86.25 208 ASP B C 1
ATOM 6381 O O . ASP B 1 208 ? -6.656 -10.555 11.117 1 86.25 208 ASP B O 1
ATOM 6385 N N . MET B 1 209 ? -6.184 -10.922 8.938 1 88.31 209 MET B N 1
ATOM 6386 C CA . MET B 1 209 ? -6.859 -9.68 8.555 1 88.31 209 MET B CA 1
ATOM 6387 C C . MET B 1 209 ? -8.336 -9.727 8.945 1 88.31 209 MET B C 1
ATOM 6389 O O . MET B 1 209 ? -9 -10.75 8.758 1 88.31 209 MET B O 1
ATOM 6393 N N . SER B 1 210 ? -8.852 -8.734 9.578 1 90.69 210 SER B N 1
ATOM 6394 C CA . SER B 1 210 ? -10.266 -8.508 9.859 1 90.69 210 SER B CA 1
ATOM 6395 C C . SER B 1 210 ? -10.602 -7.016 9.867 1 90.69 210 SER B C 1
ATOM 6397 O O . SER B 1 210 ? -9.695 -6.18 9.938 1 90.69 210 SER B O 1
ATOM 6399 N N . PHE B 1 211 ? -11.883 -6.766 9.75 1 93.75 211 PHE B N 1
ATOM 6400 C CA . PHE B 1 211 ? -12.281 -5.363 9.703 1 93.75 211 PHE B CA 1
ATOM 6401 C C . PHE B 1 211 ? -11.977 -4.672 11.031 1 93.75 211 PHE B C 1
ATOM 6403 O O . PHE B 1 211 ? -11.523 -3.525 11.047 1 93.75 211 PHE B O 1
ATOM 6410 N N . ARG B 1 212 ? -12.211 -5.309 12.195 1 92.44 212 ARG B N 1
ATOM 6411 C CA . ARG B 1 212 ? -11.961 -4.727 13.508 1 92.44 212 ARG B CA 1
ATOM 6412 C C . ARG B 1 212 ? -10.469 -4.457 13.711 1 92.44 212 ARG B C 1
ATOM 6414 O O . ARG B 1 212 ? -10.086 -3.447 14.305 1 92.44 212 ARG B O 1
ATOM 6421 N N . LYS B 1 213 ? -9.641 -5.324 13.234 1 94.69 213 LYS B N 1
ATOM 6422 C CA . LYS B 1 213 ? -8.195 -5.129 13.328 1 94.69 213 LYS B CA 1
ATOM 6423 C C . LYS B 1 213 ? -7.746 -3.961 12.453 1 94.69 213 LYS B C 1
ATOM 6425 O O . LYS B 1 213 ? -6.812 -3.238 12.805 1 94.69 213 LYS B O 1
ATOM 6430 N N . LEU B 1 214 ? -8.406 -3.803 11.297 1 96.88 214 LEU B N 1
ATOM 6431 C CA . LEU B 1 214 ? -8.156 -2.635 10.461 1 96.88 214 LEU B CA 1
ATOM 6432 C C . LEU B 1 214 ? -8.461 -1.347 11.219 1 96.88 214 LEU B C 1
ATOM 6434 O O . LEU B 1 214 ? -7.691 -0.387 11.164 1 96.88 214 LEU B O 1
ATOM 6438 N N . GLN B 1 215 ? -9.602 -1.332 11.93 1 96.69 215 GLN B N 1
ATOM 6439 C CA . GLN B 1 215 ? -9.969 -0.158 12.711 1 96.69 215 GLN B CA 1
ATOM 6440 C C . GLN B 1 215 ? -8.93 0.133 13.789 1 96.69 215 GLN B C 1
ATOM 6442 O O . GLN B 1 215 ? -8.586 1.292 14.031 1 96.69 215 GLN B O 1
ATOM 6447 N N . ALA B 1 216 ? -8.477 -0.907 14.422 1 96.81 216 ALA B N 1
ATOM 6448 C CA . ALA B 1 216 ? -7.449 -0.741 15.445 1 96.81 216 ALA B CA 1
ATOM 6449 C C . ALA B 1 216 ? -6.184 -0.13 14.852 1 96.81 216 ALA B C 1
ATOM 6451 O O . ALA B 1 216 ? -5.59 0.781 15.438 1 96.81 216 ALA B O 1
ATOM 6452 N N . LEU B 1 217 ? -5.746 -0.633 13.711 1 97.25 217 LEU B N 1
ATOM 6453 C CA . LEU B 1 217 ? -4.57 -0.104 13.023 1 97.25 217 LEU B CA 1
ATOM 6454 C C . LEU B 1 217 ? -4.758 1.372 12.688 1 97.25 217 LEU B C 1
ATOM 6456 O O . LEU B 1 217 ? -3.822 2.166 12.828 1 97.25 217 LEU B O 1
ATOM 6460 N N . LEU B 1 218 ? -5.902 1.692 12.266 1 97.38 218 LEU B N 1
ATOM 6461 C CA . LEU B 1 218 ? -6.207 3.064 11.867 1 97.38 218 LEU B CA 1
ATOM 6462 C C . LEU B 1 218 ? -6.09 4.008 13.062 1 97.38 218 LEU B C 1
ATOM 6464 O O . LEU B 1 218 ? -5.578 5.125 12.93 1 97.38 218 LEU B O 1
ATOM 6468 N N . ILE B 1 219 ? -6.57 3.568 14.164 1 97.19 219 ILE B N 1
ATOM 6469 C CA . ILE B 1 219 ? -6.457 4.371 15.375 1 97.19 219 ILE B CA 1
ATOM 6470 C C . ILE B 1 219 ? -4.98 4.57 15.727 1 97.19 219 ILE B C 1
ATOM 6472 O O . ILE B 1 219 ? -4.57 5.676 16.094 1 97.19 219 ILE B O 1
ATOM 6476 N N . LEU B 1 220 ? -4.191 3.539 15.531 1 96.44 220 LEU B N 1
ATOM 6477 C CA . LEU B 1 220 ? -2.77 3.594 15.852 1 96.44 220 LEU B CA 1
ATOM 6478 C C . LEU B 1 220 ? -2.053 4.605 14.961 1 96.44 220 LEU B C 1
ATOM 6480 O O . LEU B 1 220 ? -1.06 5.207 15.375 1 96.44 220 LEU B O 1
ATOM 6484 N N . THR B 1 221 ? -2.516 4.75 13.75 1 96.25 221 THR B N 1
ATOM 6485 C CA . THR B 1 221 ? -1.867 5.688 12.836 1 96.25 221 THR B CA 1
ATOM 6486 C C . THR B 1 221 ? -1.908 7.105 13.406 1 96.25 221 THR B C 1
ATOM 6488 O O . THR B 1 221 ? -0.984 7.891 13.188 1 96.25 221 THR B O 1
ATOM 6491 N N . MET B 1 222 ? -2.939 7.477 14.156 1 93.75 222 MET B N 1
ATOM 6492 C CA . MET B 1 222 ? -3.045 8.805 14.75 1 93.75 222 MET B CA 1
ATOM 6493 C C . MET B 1 222 ? -1.974 9.016 15.82 1 93.75 222 MET B C 1
ATOM 6495 O O . MET B 1 222 ? -1.372 10.086 15.898 1 93.75 222 MET B O 1
ATOM 6499 N N . ALA B 1 223 ? -1.796 7.945 16.562 1 93.12 223 ALA B N 1
ATOM 6500 C CA . ALA B 1 223 ? -0.754 8.008 17.578 1 93.12 223 ALA B CA 1
ATOM 6501 C C . ALA B 1 223 ? 0.629 8.125 16.953 1 93.12 223 ALA B C 1
ATOM 6503 O O . ALA B 1 223 ? 1.475 8.891 17.438 1 93.12 223 ALA B O 1
ATOM 6504 N N . GLU B 1 224 ? 0.893 7.398 15.906 1 94.62 224 GLU B N 1
ATOM 6505 C CA . GLU B 1 224 ? 2.186 7.434 15.227 1 94.62 224 GLU B CA 1
ATOM 6506 C C . GLU B 1 224 ? 2.447 8.805 14.609 1 94.62 224 GLU B C 1
ATOM 6508 O O . GLU B 1 224 ? 3.551 9.344 14.727 1 94.62 224 GLU B O 1
ATOM 6513 N N . TYR B 1 225 ? 1.438 9.367 14 1 96.38 225 TYR B N 1
ATOM 6514 C CA . TYR B 1 225 ? 1.595 10.695 13.406 1 96.38 225 TYR B CA 1
ATOM 6515 C C . TYR B 1 225 ? 1.886 11.742 14.469 1 96.38 225 TYR B C 1
ATOM 6517 O O . TYR B 1 225 ? 2.799 12.555 14.32 1 96.38 225 TYR B O 1
ATOM 6525 N N . GLY B 1 226 ? 1.092 11.688 15.547 1 95.44 226 GLY B N 1
ATOM 6526 C CA . GLY B 1 226 ? 1.258 12.656 16.625 1 95.44 226 GLY B CA 1
ATOM 6527 C C . GLY B 1 226 ? 2.605 12.547 17.312 1 95.44 226 GLY B C 1
ATOM 6528 O O . GLY B 1 226 ? 3.068 13.508 17.938 1 95.44 226 GLY B O 1
ATOM 6529 N N . SER B 1 227 ? 3.244 11.383 17.219 1 93.06 227 SER B N 1
ATOM 6530 C CA . SER B 1 227 ? 4.547 11.172 17.844 1 93.06 227 SER B CA 1
ATOM 6531 C C . SER B 1 227 ? 5.676 11.688 16.953 1 93.06 227 SER B C 1
ATOM 6533 O O . SER B 1 227 ? 6.816 11.812 17.406 1 93.06 227 SER B O 1
ATOM 6535 N N . GLY B 1 228 ? 5.359 11.984 15.734 1 94.19 228 GLY B N 1
ATOM 6536 C CA . GLY B 1 228 ? 6.367 12.484 14.812 1 94.19 228 GLY B CA 1
ATOM 6537 C C . GLY B 1 228 ? 7.047 11.383 14.016 1 94.19 228 GLY B C 1
ATOM 6538 O O . GLY B 1 228 ? 7.961 11.648 13.234 1 94.19 228 GLY B O 1
ATOM 6539 N N . ARG B 1 229 ? 6.602 10.156 14.188 1 93 229 ARG B N 1
ATOM 6540 C CA . ARG B 1 229 ? 7.145 9.039 13.422 1 93 229 ARG B CA 1
ATOM 6541 C C . ARG B 1 229 ? 6.422 8.883 12.086 1 93 229 ARG B C 1
ATOM 6543 O O . ARG B 1 229 ? 5.684 7.914 11.883 1 93 229 ARG B O 1
ATOM 6550 N N . MET B 1 230 ? 6.766 9.758 11.188 1 93.81 230 MET B N 1
ATOM 6551 C CA . MET B 1 230 ? 6.043 9.891 9.922 1 93.81 230 MET B CA 1
ATOM 6552 C C . MET B 1 230 ? 6.242 8.656 9.055 1 93.81 230 MET B C 1
ATOM 6554 O O . MET B 1 230 ? 5.312 8.203 8.383 1 93.81 230 MET B O 1
ATOM 6558 N N . ILE B 1 231 ? 7.422 8.133 9.062 1 92.44 231 ILE B N 1
ATOM 6559 C CA . ILE B 1 231 ? 7.707 6.961 8.242 1 92.44 231 ILE B CA 1
ATOM 6560 C C . ILE B 1 231 ? 6.863 5.781 8.719 1 92.44 231 ILE B C 1
ATOM 6562 O O . ILE B 1 231 ? 6.242 5.086 7.906 1 92.44 231 ILE B O 1
ATOM 6566 N N . ASP B 1 232 ? 6.824 5.547 10.062 1 94.38 232 ASP B N 1
ATOM 6567 C CA . ASP B 1 232 ? 5.973 4.5 10.625 1 94.38 232 ASP B CA 1
ATOM 6568 C C . ASP B 1 232 ? 4.516 4.711 10.227 1 94.38 232 ASP B C 1
ATOM 6570 O O . ASP B 1 232 ? 3.822 3.758 9.859 1 94.38 232 ASP B O 1
ATOM 6574 N N . PHE B 1 233 ? 4.117 6 10.375 1 96.56 233 PHE B N 1
ATOM 6575 C CA . PHE B 1 233 ? 2.752 6.359 10.008 1 96.56 233 PHE B CA 1
ATOM 6576 C C . PHE B 1 233 ? 2.461 5.973 8.562 1 96.56 233 PHE B C 1
ATOM 6578 O O . PHE B 1 233 ? 1.444 5.332 8.281 1 96.56 233 PHE B O 1
ATOM 6585 N N . TRP B 1 234 ? 3.318 6.344 7.586 1 95.88 234 TRP B N 1
ATOM 6586 C CA . TRP B 1 234 ? 3.086 6.082 6.172 1 95.88 234 TRP B CA 1
ATOM 6587 C C . TRP B 1 234 ? 3.1 4.586 5.883 1 95.88 234 TRP B C 1
ATOM 6589 O O . TRP B 1 234 ? 2.359 4.105 5.023 1 95.88 234 TRP B O 1
ATOM 6599 N N . ASN B 1 235 ? 3.961 3.812 6.531 1 96.56 235 ASN B N 1
ATOM 6600 C CA . ASN B 1 235 ? 3.957 2.359 6.387 1 96.56 235 ASN B CA 1
ATOM 6601 C C . ASN B 1 235 ? 2.646 1.751 6.875 1 96.56 235 ASN B C 1
ATOM 6603 O O . ASN B 1 235 ? 2.082 0.874 6.219 1 96.56 235 ASN B O 1
ATOM 6607 N N . LEU B 1 236 ? 2.152 2.217 7.988 1 97.25 236 LEU B N 1
ATOM 6608 C CA . LEU B 1 236 ? 0.914 1.687 8.547 1 97.25 236 LEU B CA 1
ATOM 6609 C C . LEU B 1 236 ? -0.276 2.039 7.656 1 97.25 236 LEU B C 1
ATOM 6611 O O . LEU B 1 236 ? -1.176 1.219 7.465 1 97.25 236 LEU B O 1
ATOM 6615 N N . ILE B 1 237 ? -0.27 3.264 7.168 1 96.56 237 ILE B N 1
ATOM 6616 C CA . ILE B 1 237 ? -1.392 3.668 6.328 1 96.56 237 ILE B CA 1
ATOM 6617 C C . ILE B 1 237 ? -1.402 2.838 5.047 1 96.56 237 ILE B C 1
ATOM 6619 O O . ILE B 1 237 ? -2.469 2.508 4.52 1 96.56 237 ILE B O 1
ATOM 6623 N N . SER B 1 238 ? -0.227 2.531 4.539 1 95.06 238 SER B N 1
ATOM 6624 C CA . SER B 1 238 ? -0.172 1.671 3.363 1 95.06 238 SER B CA 1
ATOM 6625 C C . SER B 1 238 ? -0.744 0.289 3.66 1 95.06 238 SER B C 1
ATOM 6627 O O . SER B 1 238 ? -1.431 -0.299 2.822 1 95.06 238 SER B O 1
ATOM 6629 N N . LEU B 1 239 ? -0.386 -0.227 4.797 1 96.69 239 LEU B N 1
ATOM 6630 C CA . LEU B 1 239 ? -0.941 -1.507 5.227 1 96.69 239 LEU B CA 1
ATOM 6631 C C . LEU B 1 239 ? -2.459 -1.428 5.348 1 96.69 239 LEU B C 1
ATOM 6633 O O . LEU B 1 239 ? -3.17 -2.328 4.898 1 96.69 239 LEU B O 1
ATOM 6637 N N . CYS B 1 240 ? -2.977 -0.338 5.938 1 97.5 240 CYS B N 1
ATOM 6638 C CA . CYS B 1 240 ? -4.418 -0.127 6.043 1 97.5 240 CYS B CA 1
ATOM 6639 C C . CYS B 1 240 ? -5.066 -0.112 4.664 1 97.5 240 CYS B C 1
ATOM 6641 O O . CYS B 1 240 ? -6.137 -0.694 4.473 1 97.5 240 CYS B O 1
ATOM 6643 N N . LYS B 1 241 ? -4.43 0.548 3.766 1 94.81 241 LYS B N 1
ATOM 6644 C CA . LYS B 1 241 ? -4.977 0.664 2.416 1 94.81 241 LYS B CA 1
ATOM 6645 C C . LYS B 1 241 ? -5.09 -0.705 1.749 1 94.81 241 LYS B C 1
ATOM 6647 O O . LYS B 1 241 ? -6.102 -1.014 1.119 1 94.81 241 LYS B O 1
ATOM 6652 N N . ARG B 1 242 ? -4.078 -1.484 1.873 1 95.06 242 ARG B N 1
ATOM 6653 C CA . ARG B 1 242 ? -4.113 -2.816 1.28 1 95.06 242 ARG B CA 1
ATOM 6654 C C . ARG B 1 242 ? -5.184 -3.684 1.938 1 95.06 242 ARG B C 1
ATOM 6656 O O . ARG B 1 242 ? -5.93 -4.383 1.251 1 95.06 242 ARG B O 1
ATOM 6663 N N . ILE B 1 243 ? -5.238 -3.67 3.254 1 94.94 243 ILE B N 1
ATOM 6664 C CA . ILE B 1 243 ? -6.25 -4.438 3.973 1 94.94 243 ILE B CA 1
ATOM 6665 C C . ILE B 1 243 ? -7.645 -3.98 3.545 1 94.94 243 ILE B C 1
ATOM 6667 O O . ILE B 1 243 ? -8.523 -4.805 3.297 1 94.94 243 ILE B O 1
ATOM 6671 N N . SER B 1 244 ? -7.836 -2.66 3.436 1 94.38 244 SER B N 1
ATOM 6672 C CA . SER B 1 244 ? -9.109 -2.102 2.986 1 94.38 244 SER B CA 1
ATOM 6673 C C . SER B 1 244 ? -9.484 -2.619 1.602 1 94.38 244 SER B C 1
ATOM 6675 O O . SER B 1 244 ? -10.641 -2.961 1.351 1 94.38 244 SER B O 1
ATOM 6677 N N . THR B 1 245 ? -8.516 -2.703 0.704 1 91.12 245 THR B N 1
ATOM 6678 C CA . THR B 1 245 ? -8.734 -3.205 -0.649 1 91.12 245 THR B CA 1
ATOM 6679 C C . THR B 1 245 ? -9.148 -4.672 -0.621 1 91.12 245 THR B C 1
ATOM 6681 O O . THR B 1 245 ? -10.094 -5.07 -1.307 1 91.12 245 THR B O 1
ATOM 6684 N N . GLN B 1 246 ? -8.477 -5.438 0.15 1 90.88 246 GLN B N 1
ATOM 6685 C CA . GLN B 1 246 ? -8.75 -6.867 0.224 1 90.88 246 GLN B CA 1
ATOM 6686 C C . GLN B 1 246 ? -10.117 -7.137 0.833 1 90.88 246 GLN B C 1
ATOM 6688 O O . GLN B 1 246 ? -10.781 -8.117 0.483 1 90.88 246 GLN B O 1
ATOM 6693 N N . LEU B 1 247 ? -10.547 -6.203 1.714 1 90 247 LEU B N 1
ATOM 6694 C CA . LEU B 1 247 ? -11.844 -6.352 2.354 1 90 247 LEU B CA 1
ATOM 6695 C C . LEU B 1 247 ? -12.961 -5.863 1.434 1 90 247 LEU B C 1
ATOM 6697 O O . LEU B 1 247 ? -14.141 -6.02 1.749 1 90 247 LEU B O 1
ATOM 6701 N N . GLY B 1 248 ? -12.633 -5.234 0.316 1 86.88 248 GLY B N 1
ATOM 6702 C CA . GLY B 1 248 ? -13.609 -4.793 -0.668 1 86.88 248 GLY B CA 1
ATOM 6703 C C . GLY B 1 248 ? -14.32 -3.512 -0.276 1 86.88 248 GLY B C 1
ATOM 6704 O O . GLY B 1 248 ? -15.461 -3.275 -0.682 1 86.88 248 GLY B O 1
ATOM 6705 N N . LEU B 1 249 ? -13.664 -2.662 0.546 1 90.5 249 LEU B N 1
ATOM 6706 C CA . LEU B 1 249 ? -14.328 -1.459 1.043 1 90.5 249 LEU B CA 1
ATOM 6707 C C . LEU B 1 249 ? -14.555 -0.46 -0.086 1 90.5 249 LEU B C 1
ATOM 6709 O O . LEU B 1 249 ? -15.531 0.296 -0.062 1 90.5 249 LEU B O 1
ATOM 6713 N N . ARG B 1 250 ? -13.719 -0.433 -1.047 1 87.25 250 ARG B N 1
ATOM 6714 C CA . ARG B 1 250 ? -13.922 0.474 -2.172 1 87.25 250 ARG B CA 1
ATOM 6715 C C . ARG B 1 250 ? -15.211 0.151 -2.916 1 87.25 250 ARG B C 1
ATOM 6717 O O . ARG B 1 250 ? -15.938 1.056 -3.326 1 87.25 250 ARG B O 1
ATOM 6724 N N . ASP B 1 251 ? -15.445 -1.112 -3.092 1 80.88 251 ASP B N 1
ATOM 6725 C CA . ASP B 1 251 ? -16.656 -1.533 -3.789 1 80.88 251 ASP B CA 1
ATOM 6726 C C . ASP B 1 251 ? -17.906 -1.149 -3.002 1 80.88 251 ASP B C 1
ATOM 6728 O O . ASP B 1 251 ? -18.938 -0.824 -3.588 1 80.88 251 ASP B O 1
ATOM 6732 N N . LEU B 1 252 ? -17.766 -1.254 -1.742 1 84.06 252 LEU B N 1
ATOM 6733 C CA . LEU B 1 252 ? -18.875 -0.848 -0.881 1 84.06 252 LEU B CA 1
ATOM 6734 C C . LEU B 1 252 ? -19.203 0.63 -1.071 1 84.06 252 LEU B C 1
ATOM 6736 O O . LEU B 1 252 ? -20.359 1.008 -1.163 1 84.06 252 LEU B O 1
ATOM 6740 N N . VAL B 1 253 ? -18.172 1.4 -1.166 1 86.06 253 VAL B N 1
ATOM 6741 C CA . VAL B 1 253 ? -18.359 2.846 -1.247 1 86.06 253 VAL B CA 1
ATOM 6742 C C . VAL B 1 253 ? -18.75 3.238 -2.67 1 86.06 253 VAL B C 1
ATOM 6744 O O . VAL B 1 253 ? -19.578 4.125 -2.869 1 86.06 253 VAL B O 1
ATOM 6747 N N . ALA B 1 254 ? -18.188 2.6 -3.609 1 79.44 254 ALA B N 1
ATOM 6748 C CA . ALA B 1 254 ? -18.391 2.986 -5.004 1 79.44 254 ALA B CA 1
ATOM 6749 C C . ALA B 1 254 ? -19.719 2.434 -5.531 1 79.44 254 ALA B C 1
ATOM 6751 O O . ALA B 1 254 ? -20.391 3.09 -6.324 1 79.44 254 ALA B O 1
ATOM 6752 N N . TYR B 1 255 ? -20.078 1.212 -5.059 1 74.38 255 TYR B N 1
ATOM 6753 C CA . TYR B 1 255 ? -21.219 0.539 -5.688 1 74.38 255 TYR B CA 1
ATOM 6754 C C . TYR B 1 255 ? -22.266 0.166 -4.652 1 74.38 255 TYR B C 1
ATOM 6756 O O . TYR B 1 255 ? -23.281 -0.459 -4.98 1 74.38 255 TYR B O 1
ATOM 6764 N N . SER B 1 256 ? -22.188 0.646 -3.494 1 68.12 256 SER B N 1
ATOM 6765 C CA . SER B 1 256 ? -23.109 0.333 -2.414 1 68.12 256 SER B CA 1
ATOM 6766 C C . SER B 1 256 ? -23.344 -1.17 -2.307 1 68.12 256 SER B C 1
ATOM 6768 O O . SER B 1 256 ? -24.484 -1.612 -2.104 1 68.12 256 SER B O 1
ATOM 6770 N N . ALA B 1 257 ? -22.422 -1.911 -2.488 1 59.12 257 ALA B N 1
ATOM 6771 C CA . ALA B 1 257 ? -22.422 -3.369 -2.41 1 59.12 257 ALA B CA 1
ATOM 6772 C C . ALA B 1 257 ? -23.422 -3.967 -3.387 1 59.12 257 ALA B C 1
ATOM 6774 O O . ALA B 1 257 ? -23.797 -5.141 -3.271 1 59.12 257 ALA B O 1
ATOM 6775 N N . MET B 1 258 ? -24.109 -3.166 -4.117 1 55.06 258 MET B N 1
ATOM 6776 C CA . MET B 1 258 ? -25.094 -3.695 -5.066 1 55.06 258 MET B CA 1
ATOM 6777 C C . MET B 1 258 ? -24.438 -4.672 -6.031 1 55.06 258 MET B C 1
ATOM 6779 O O . MET B 1 258 ? -25.109 -5.527 -6.609 1 55.06 258 MET B O 1
ATOM 6783 N N . ASN B 1 259 ? -23.203 -4.668 -6.211 1 51.75 259 ASN B N 1
ATOM 6784 C CA . ASN B 1 259 ? -22.5 -5.57 -7.113 1 51.75 259 ASN B CA 1
ATOM 6785 C C . ASN B 1 259 ? -22.203 -6.914 -6.453 1 51.75 259 ASN B C 1
ATOM 6787 O O . ASN B 1 259 ? -21.641 -7.812 -7.082 1 51.75 259 ASN B O 1
ATOM 6791 N N . PHE B 1 260 ? -22.438 -7.152 -5.105 1 49.19 260 PHE B N 1
ATOM 6792 C CA . PHE B 1 260 ? -22.031 -8.359 -4.391 1 49.19 260 PHE B CA 1
ATOM 6793 C C . PHE B 1 260 ? -22.969 -9.516 -4.719 1 49.19 260 PHE B C 1
ATOM 6795 O O . PHE B 1 260 ? -22.562 -10.68 -4.723 1 49.19 260 PHE B O 1
ATOM 6802 N N . GLY B 1 261 ? -24.25 -9.383 -5.066 1 44.53 261 GLY B N 1
ATOM 6803 C CA . GLY B 1 261 ? -25.219 -10.445 -5.262 1 44.53 261 GLY B CA 1
ATOM 6804 C C . GLY B 1 261 ? -25.656 -10.602 -6.707 1 44.53 261 GLY B C 1
ATOM 6805 O O . GLY B 1 261 ? -26.422 -11.516 -7.035 1 44.53 261 GLY B O 1
ATOM 6806 N N . PHE B 1 262 ? -25.469 -9.688 -7.387 1 42.72 262 PHE B N 1
ATOM 6807 C CA . PHE B 1 262 ? -26.016 -9.836 -8.734 1 42.72 262 PHE B CA 1
ATOM 6808 C C . PHE B 1 262 ? -25.031 -10.562 -9.641 1 42.72 262 PHE B C 1
ATOM 6810 O O . PHE B 1 262 ? -23.812 -10.469 -9.445 1 42.72 262 PHE B O 1
ATOM 6817 N N . PRO B 1 263 ? -25.688 -11.648 -10.156 1 43.59 263 PRO B N 1
ATOM 6818 C CA . PRO B 1 263 ? -24.812 -12.141 -11.211 1 43.59 263 PRO B CA 1
ATOM 6819 C C . PRO B 1 263 ? -24.031 -11.023 -11.906 1 43.59 263 PRO B C 1
ATOM 6821 O O . PRO B 1 263 ? -24.641 -10.062 -12.391 1 43.59 263 PRO B O 1
ATOM 6824 N N . SER B 1 264 ? -23.375 -10.344 -11.156 1 44 264 SER B N 1
ATOM 6825 C CA . SER B 1 264 ? -22.688 -9.164 -11.656 1 44 264 SER B CA 1
ATOM 6826 C C . SER B 1 264 ? -21.547 -9.547 -12.609 1 44 264 SER B C 1
ATOM 6828 O O . SER B 1 264 ? -21.016 -10.656 -12.523 1 44 264 SER B O 1
ATOM 6830 N N . VAL B 1 265 ? -21.578 -8.945 -13.641 1 46.03 265 VAL B N 1
ATOM 6831 C CA . VAL B 1 265 ? -20.453 -8.93 -14.57 1 46.03 265 VAL B CA 1
ATOM 6832 C C . VAL B 1 265 ? -19.141 -8.844 -13.797 1 46.03 265 VAL B C 1
ATOM 6834 O O . VAL B 1 265 ? -18.062 -9.102 -14.352 1 46.03 265 VAL B O 1
ATOM 6837 N N . LEU B 1 266 ? -19.312 -8.328 -12.602 1 50.91 266 LEU B N 1
ATOM 6838 C CA . LEU B 1 266 ? -18.094 -8.336 -11.797 1 50.91 266 LEU B CA 1
ATOM 6839 C C . LEU B 1 266 ? -17.922 -9.68 -11.094 1 50.91 266 LEU B C 1
ATOM 6841 O O . LEU B 1 266 ? -18.891 -10.281 -10.633 1 50.91 266 LEU B O 1
ATOM 6845 N N . PRO B 1 267 ? -16.906 -10.289 -11.344 1 54.06 267 PRO B N 1
ATOM 6846 C CA . PRO B 1 267 ? -16.672 -11.586 -10.695 1 54.06 267 PRO B CA 1
ATOM 6847 C C . PRO B 1 267 ? -17.156 -11.625 -9.25 1 54.06 267 PRO B C 1
ATOM 6849 O O . PRO B 1 267 ? -17 -10.641 -8.523 1 54.06 267 PRO B O 1
ATOM 6852 N N . PRO B 1 268 ? -18.156 -12.539 -9.039 1 57.78 268 PRO B N 1
ATOM 6853 C CA . PRO B 1 268 ? -18.531 -12.719 -7.633 1 57.78 268 PRO B CA 1
ATOM 6854 C C . PRO B 1 268 ? -17.312 -12.703 -6.695 1 57.78 268 PRO B C 1
ATOM 6856 O O . PRO B 1 268 ? -16.25 -13.211 -7.051 1 57.78 268 PRO B O 1
ATOM 6859 N N . ARG B 1 269 ? -17.422 -11.695 -5.812 1 63.22 269 ARG B N 1
ATOM 6860 C CA . ARG B 1 269 ? -16.281 -11.531 -4.902 1 63.22 269 ARG B CA 1
ATOM 6861 C C . ARG B 1 269 ? -16.578 -12.188 -3.555 1 63.22 269 ARG B C 1
ATOM 6863 O O . ARG B 1 269 ? -17.719 -12.227 -3.104 1 63.22 269 ARG B O 1
ATOM 6870 N N . MET B 1 270 ? -15.641 -12.969 -3.15 1 66.69 270 MET B N 1
ATOM 6871 C CA . MET B 1 270 ? -15.75 -13.578 -1.828 1 66.69 270 MET B CA 1
ATOM 6872 C C . MET B 1 270 ? -15.562 -12.539 -0.73 1 66.69 270 MET B C 1
ATOM 6874 O O . MET B 1 270 ? -14.734 -12.711 0.165 1 66.69 270 MET B O 1
ATOM 6878 N N . LEU B 1 271 ? -16.297 -11.312 -1.002 1 65.69 271 LEU B N 1
ATOM 6879 C CA . LEU B 1 271 ? -16.156 -10.25 -0.019 1 65.69 271 LEU B CA 1
ATOM 6880 C C . LEU B 1 271 ? -17.297 -10.297 0.999 1 65.69 271 LEU B C 1
ATOM 6882 O O . LEU B 1 271 ? -18.422 -10.664 0.663 1 65.69 271 LEU B O 1
ATOM 6886 N N . GLN B 1 272 ? -16.906 -10.031 2.152 1 69.88 272 GLN B N 1
ATOM 6887 C CA . GLN B 1 272 ? -17.922 -10.031 3.205 1 69.88 272 GLN B CA 1
ATOM 6888 C C . GLN B 1 272 ? -18.781 -8.781 3.143 1 69.88 272 GLN B C 1
ATOM 6890 O O . GLN B 1 272 ? -18.266 -7.66 3.154 1 69.88 272 GLN B O 1
ATOM 6895 N N . ILE B 1 273 ? -20.078 -8.969 2.91 1 72.75 273 ILE B N 1
ATOM 6896 C CA . ILE B 1 273 ? -21.031 -7.863 2.902 1 72.75 273 ILE B CA 1
ATOM 6897 C C . ILE B 1 273 ? -21.375 -7.48 4.336 1 72.75 273 ILE B C 1
ATOM 6899 O O . ILE B 1 273 ? -21.516 -8.344 5.203 1 72.75 273 ILE B O 1
ATOM 6903 N N . PRO B 1 274 ? -21.438 -6.164 4.512 1 82.94 274 PRO B N 1
ATOM 6904 C CA . PRO B 1 274 ? -21.844 -5.766 5.863 1 82.94 274 PRO B CA 1
ATOM 6905 C C . PRO B 1 274 ? -23.188 -6.352 6.27 1 82.94 274 PRO B C 1
ATOM 6907 O O . PRO B 1 274 ? -24.125 -6.402 5.457 1 82.94 27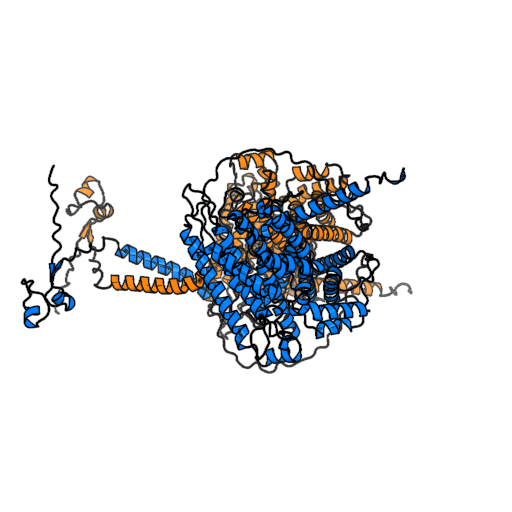4 PRO B O 1
ATOM 6910 N N . THR B 1 275 ? -23.328 -6.758 7.496 1 80 275 THR B N 1
ATOM 6911 C CA . THR B 1 275 ? -24.531 -7.43 7.984 1 80 275 THR B CA 1
ATOM 6912 C C . THR B 1 275 ? -25.484 -6.426 8.617 1 80 275 THR B C 1
ATOM 6914 O O . THR B 1 275 ? -26.688 -6.711 8.773 1 80 275 THR B O 1
ATOM 6917 N N . THR B 1 276 ? -24.984 -5.281 9.047 1 86.62 276 THR B N 1
ATOM 6918 C CA . THR B 1 276 ? -25.812 -4.254 9.68 1 86.62 276 THR B CA 1
ATOM 6919 C C . THR B 1 276 ? -25.531 -2.887 9.062 1 86.62 276 THR B C 1
ATOM 6921 O O . THR B 1 276 ? -24.5 -2.684 8.422 1 86.62 276 THR B O 1
ATOM 6924 N N . ALA B 1 277 ? -26.453 -1.987 9.266 1 86.75 277 ALA B N 1
ATOM 6925 C CA . ALA B 1 277 ? -26.297 -0.613 8.797 1 86.75 277 ALA B CA 1
ATOM 6926 C C . ALA B 1 277 ? -25.125 0.068 9.5 1 86.75 277 ALA B C 1
ATOM 6928 O O . ALA B 1 277 ? -24.406 0.867 8.891 1 86.75 277 ALA B O 1
ATOM 6929 N N . VAL B 1 278 ? -24.969 -0.257 10.727 1 90.31 278 VAL B N 1
ATOM 6930 C CA . VAL B 1 278 ? -23.875 0.322 11.508 1 90.31 278 VAL B CA 1
ATOM 6931 C C . VAL B 1 278 ? -22.531 -0.161 10.961 1 90.31 278 VAL B C 1
ATOM 6933 O O . VAL B 1 278 ? -21.609 0.634 10.773 1 90.31 278 VAL B O 1
ATOM 6936 N N . GLU B 1 279 ? -22.453 -1.451 10.719 1 90.81 279 GLU B N 1
ATOM 6937 C CA . GLU B 1 279 ? -21.219 -2.004 10.156 1 90.81 279 GLU B CA 1
ATOM 6938 C C . GLU B 1 279 ? -20.922 -1.412 8.789 1 90.81 279 GLU B C 1
ATOM 6940 O O . GLU B 1 279 ? -19.766 -1.15 8.453 1 90.81 279 GLU B O 1
ATOM 6945 N N . ARG B 1 280 ? -21.969 -1.248 8.039 1 89.75 280 ARG B N 1
ATOM 6946 C CA . ARG B 1 280 ? -21.812 -0.636 6.719 1 89.75 280 ARG B CA 1
ATOM 6947 C C . ARG B 1 280 ? -21.219 0.767 6.832 1 89.75 280 ARG B C 1
ATOM 6949 O O . ARG B 1 280 ? -20.281 1.112 6.113 1 89.75 280 ARG B O 1
ATOM 6956 N N . GLU B 1 281 ? -21.781 1.57 7.742 1 92.25 281 GLU B N 1
ATOM 6957 C CA . GLU B 1 281 ? -21.297 2.928 7.953 1 92.25 281 GLU B CA 1
ATOM 6958 C C . GLU B 1 281 ? -19.859 2.92 8.484 1 92.25 281 GLU B C 1
ATOM 6960 O O . GLU B 1 281 ? -19.047 3.76 8.102 1 92.25 281 GLU B O 1
ATOM 6965 N N . GLU B 1 282 ? -19.547 1.985 9.352 1 94.38 282 GLU B N 1
ATOM 6966 C CA . GLU B 1 282 ? -18.188 1.866 9.867 1 94.38 282 GLU B CA 1
ATOM 6967 C C . GLU B 1 282 ? -17.203 1.583 8.742 1 94.38 282 GLU B C 1
ATOM 6969 O O . GLU B 1 282 ? -16.094 2.148 8.719 1 94.38 282 GLU B O 1
ATOM 6974 N N . LYS B 1 283 ? -17.578 0.693 7.879 1 94.44 283 LYS B N 1
ATOM 6975 C CA . LYS B 1 283 ? -16.719 0.331 6.762 1 94.44 283 LYS B CA 1
ATOM 6976 C C . LYS B 1 283 ? -16.531 1.511 5.809 1 94.44 283 LYS B C 1
ATOM 6978 O O . LYS B 1 283 ? -15.422 1.743 5.316 1 94.44 283 LYS B O 1
ATOM 6983 N N . ILE B 1 284 ? -17.562 2.275 5.59 1 93.56 284 ILE B N 1
ATOM 6984 C CA . ILE B 1 284 ? -17.484 3.459 4.742 1 93.56 284 ILE B CA 1
ATOM 6985 C C . ILE B 1 284 ? -16.547 4.48 5.367 1 93.56 284 ILE B C 1
ATOM 6987 O O . ILE B 1 284 ? -15.664 5.012 4.688 1 93.56 284 ILE B O 1
ATOM 6991 N N . ARG B 1 285 ? -16.703 4.723 6.637 1 95.5 285 ARG B N 1
ATOM 6992 C CA . ARG B 1 285 ? -15.875 5.691 7.344 1 95.5 285 ARG B CA 1
ATOM 6993 C C . ARG B 1 285 ? -14.414 5.258 7.363 1 95.5 285 ARG B C 1
ATOM 6995 O O . ARG B 1 285 ? -13.516 6.082 7.203 1 95.5 285 ARG B O 1
ATOM 7002 N N . ALA B 1 286 ? -14.195 3.98 7.555 1 97.31 286 ALA B N 1
ATOM 7003 C CA . ALA B 1 286 ? -12.828 3.469 7.559 1 97.31 286 ALA B CA 1
ATOM 7004 C C . ALA B 1 286 ? -12.164 3.66 6.199 1 97.31 286 ALA B C 1
ATOM 7006 O O . ALA B 1 286 ? -11.016 4.082 6.117 1 97.31 286 ALA B O 1
ATOM 7007 N N . PHE B 1 287 ? -12.891 3.354 5.129 1 96.12 287 PHE B N 1
ATOM 7008 C CA . PHE B 1 287 ? -12.359 3.516 3.781 1 96.12 287 PHE B CA 1
ATOM 7009 C C . PHE B 1 287 ? -11.922 4.957 3.541 1 96.12 287 PHE B C 1
ATOM 7011 O O . PHE B 1 287 ? -10.797 5.203 3.102 1 96.12 287 PHE B O 1
ATOM 7018 N N . TRP B 1 288 ? -12.75 5.867 3.863 1 95.31 288 TRP B N 1
ATOM 7019 C CA . TRP B 1 288 ? -12.5 7.277 3.578 1 95.31 288 TRP B CA 1
ATOM 7020 C C . TRP B 1 288 ? -11.43 7.84 4.508 1 95.31 288 TRP B C 1
ATOM 7022 O O . TRP B 1 288 ? -10.641 8.695 4.109 1 95.31 288 TRP B O 1
ATOM 7032 N N . ALA B 1 289 ? -11.453 7.391 5.773 1 97 289 ALA B N 1
ATOM 7033 C CA . ALA B 1 289 ? -10.398 7.832 6.691 1 97 289 ALA B CA 1
ATOM 7034 C C . ALA B 1 289 ? -9.023 7.438 6.172 1 97 289 ALA B C 1
ATOM 7036 O O . ALA B 1 289 ? -8.078 8.234 6.23 1 97 289 ALA B O 1
ATOM 7037 N N . ILE B 1 290 ? -8.883 6.254 5.621 1 96.69 290 ILE B N 1
ATOM 7038 C CA . ILE B 1 290 ? -7.617 5.758 5.094 1 96.69 290 ILE B CA 1
ATOM 7039 C C . ILE B 1 290 ? -7.176 6.613 3.91 1 96.69 290 ILE B C 1
ATOM 7041 O O . ILE B 1 290 ? -6.039 7.09 3.869 1 96.69 290 ILE B O 1
ATOM 7045 N N . ASP B 1 291 ? -8.055 6.832 3.012 1 94.12 291 ASP B N 1
ATOM 7046 C CA . ASP B 1 291 ? -7.727 7.598 1.812 1 94.12 291 ASP B CA 1
ATOM 7047 C C . ASP B 1 291 ? -7.41 9.047 2.158 1 94.12 291 ASP B C 1
ATOM 7049 O O . ASP B 1 291 ? -6.516 9.656 1.559 1 94.12 291 ASP B O 1
ATOM 7053 N N . ALA B 1 292 ? -8.18 9.539 3.066 1 95.06 292 ALA B N 1
ATOM 7054 C CA . ALA B 1 292 ? -7.965 10.922 3.475 1 95.06 292 ALA B CA 1
ATOM 7055 C C . ALA B 1 292 ? -6.605 11.094 4.148 1 95.06 292 ALA B C 1
ATOM 7057 O O . ALA B 1 292 ? -5.867 12.031 3.844 1 95.06 292 ALA B O 1
ATOM 7058 N N . LEU B 1 293 ? -6.297 10.227 5.059 1 96.5 293 LEU B N 1
ATOM 7059 C CA . LEU B 1 293 ? -5.031 10.305 5.781 1 96.5 293 LEU B CA 1
ATOM 7060 C C . LEU B 1 293 ? -3.854 10.125 4.832 1 96.5 293 LEU B C 1
ATOM 7062 O O . LEU B 1 293 ? -2.844 10.82 4.949 1 96.5 293 LEU B O 1
ATOM 7066 N N . ASP B 1 294 ? -3.961 9.211 3.93 1 94.94 294 ASP B N 1
ATOM 7067 C CA . ASP B 1 294 ? -2.881 8.992 2.971 1 94.94 294 ASP B CA 1
ATOM 7068 C C . ASP B 1 294 ? -2.652 10.234 2.109 1 94.94 294 ASP B C 1
ATOM 7070 O O . ASP B 1 294 ? -1.511 10.648 1.903 1 94.94 294 ASP B O 1
ATOM 7074 N N . SER B 1 295 ? -3.682 10.828 1.646 1 94.5 295 SER B N 1
ATOM 7075 C CA . SER B 1 295 ? -3.602 11.992 0.769 1 94.5 295 SER B CA 1
ATOM 7076 C C . SER B 1 295 ? -3.096 13.219 1.521 1 94.5 295 SER B C 1
ATOM 7078 O O . SER B 1 295 ? -2.145 13.867 1.086 1 94.5 295 SER B O 1
ATOM 7080 N N . ALA B 1 296 ? -3.676 13.5 2.65 1 95.31 296 ALA B N 1
ATOM 7081 C CA . ALA B 1 296 ? -3.346 14.719 3.395 1 95.31 296 ALA B CA 1
ATOM 7082 C C . ALA B 1 296 ? -1.918 14.656 3.932 1 95.31 296 ALA B C 1
ATOM 7084 O O . ALA B 1 296 ? -1.207 15.664 3.934 1 95.31 296 ALA B O 1
ATOM 7085 N N . SER B 1 297 ? -1.474 13.523 4.312 1 95.88 297 SER B N 1
ATOM 7086 C CA . SER B 1 297 ? -0.188 13.383 4.988 1 95.88 297 SER B CA 1
ATOM 7087 C C . SER B 1 297 ? 0.964 13.375 3.992 1 95.88 297 SER B C 1
ATOM 7089 O O . SER B 1 297 ? 2.131 13.438 4.383 1 95.88 297 SER B O 1
ATOM 7091 N N . THR B 1 298 ? 0.697 13.273 2.713 1 93.38 298 THR B N 1
ATOM 7092 C CA . THR B 1 298 ? 1.764 13.156 1.725 1 93.38 298 THR B CA 1
ATOM 7093 C C . THR B 1 298 ? 1.815 14.398 0.838 1 93.38 298 THR B C 1
ATOM 7095 O O . THR B 1 298 ? 2.395 14.367 -0.25 1 93.38 298 THR B O 1
ATOM 7098 N N . LEU B 1 299 ? 1.233 15.43 1.323 1 91.94 299 LEU B N 1
ATOM 7099 C CA . LEU B 1 299 ? 1.251 16.688 0.583 1 91.94 299 LEU B CA 1
ATOM 7100 C C . LEU B 1 299 ? 2.68 17.188 0.397 1 91.94 299 LEU B C 1
ATOM 7102 O O . LEU B 1 299 ? 3.373 17.484 1.375 1 91.94 299 LEU B O 1
ATOM 7106 N N . GLY B 1 300 ? 3.145 17.172 -0.838 1 86.88 300 GLY B N 1
ATOM 7107 C CA . GLY B 1 300 ? 4.441 17.75 -1.164 1 86.88 300 GLY B CA 1
ATOM 7108 C C . GLY B 1 300 ? 5.59 16.781 -0.972 1 86.88 300 GLY B C 1
ATOM 7109 O O . GLY B 1 300 ? 6.758 17.172 -1.004 1 86.88 300 GLY B O 1
ATOM 7110 N N . VAL B 1 301 ? 5.316 15.508 -0.706 1 85.06 301 VAL B N 1
ATOM 7111 C CA . VAL B 1 301 ? 6.414 14.562 -0.53 1 85.06 301 VAL B CA 1
ATOM 7112 C C . VAL B 1 301 ? 7.184 14.414 -1.841 1 85.06 301 VAL B C 1
ATOM 7114 O O . VAL B 1 301 ? 6.609 14.547 -2.924 1 85.06 301 VAL B O 1
ATOM 7117 N N . ALA B 1 302 ? 8.398 14.047 -1.676 1 73.88 302 ALA B N 1
ATOM 7118 C CA . ALA B 1 302 ? 9.32 14.031 -2.811 1 73.88 302 ALA B CA 1
ATOM 7119 C C . ALA B 1 302 ? 9.227 12.719 -3.578 1 73.88 302 ALA B C 1
ATOM 7121 O O . ALA B 1 302 ? 9.648 12.633 -4.734 1 73.88 302 ALA B O 1
ATOM 7122 N N . TRP B 1 303 ? 8.797 11.711 -2.914 1 78.25 303 TRP B N 1
ATOM 7123 C CA . TRP B 1 303 ? 8.789 10.422 -3.592 1 78.25 303 TRP B CA 1
ATOM 7124 C C . TRP B 1 303 ? 7.531 10.258 -4.438 1 78.25 303 TRP B C 1
ATOM 7126 O O . TRP B 1 303 ? 6.559 11 -4.262 1 78.25 303 TRP B O 1
ATOM 7136 N N . HIS B 1 304 ? 7.598 9.438 -5.426 1 71.69 304 HIS B N 1
ATOM 7137 C CA . HIS B 1 304 ? 6.52 9.258 -6.395 1 71.69 304 HIS B CA 1
ATOM 7138 C C . HIS B 1 304 ? 5.348 8.5 -5.777 1 71.69 304 HIS B C 1
ATOM 7140 O O . HIS B 1 304 ? 5.352 7.266 -5.734 1 71.69 304 HIS B O 1
ATOM 7146 N N . LEU B 1 305 ? 4.418 9.328 -5.418 1 74.25 305 LEU B N 1
ATOM 7147 C CA . LEU B 1 305 ? 3.209 8.797 -4.801 1 74.25 305 LEU B CA 1
ATOM 7148 C C . LEU B 1 305 ? 2.143 8.5 -5.852 1 74.25 305 LEU B C 1
ATOM 7150 O O . LEU B 1 305 ? 1.904 9.32 -6.742 1 74.25 305 LEU B O 1
ATOM 7154 N N . THR B 1 306 ? 1.709 7.242 -5.965 1 72.56 306 THR B N 1
ATOM 7155 C CA . THR B 1 306 ? 0.548 6.969 -6.805 1 72.56 306 THR B CA 1
ATOM 7156 C C . THR B 1 306 ? -0.742 7.352 -6.082 1 72.56 306 THR B C 1
ATOM 7158 O O . THR B 1 306 ? -1.1 6.742 -5.074 1 72.56 306 THR B O 1
ATOM 7161 N N . VAL B 1 307 ? -1.271 8.484 -6.504 1 73.31 307 VAL B N 1
ATOM 7162 C CA . VAL B 1 307 ? -2.492 8.953 -5.859 1 73.31 307 VAL B CA 1
ATOM 7163 C C . VAL B 1 307 ? -3.713 8.414 -6.605 1 73.31 307 VAL B C 1
ATOM 7165 O O . VAL B 1 307 ? -3.729 8.391 -7.84 1 73.31 307 VAL B O 1
ATOM 7168 N N . SER B 1 308 ? -4.621 7.918 -5.867 1 72.81 308 SER B N 1
ATOM 7169 C CA . SER B 1 308 ? -5.844 7.371 -6.441 1 72.81 308 SER B CA 1
ATOM 7170 C C . SER B 1 308 ? -6.707 8.469 -7.059 1 72.81 308 SER B C 1
ATOM 7172 O O . SER B 1 308 ? -6.816 9.562 -6.5 1 72.81 308 SER B O 1
ATOM 7174 N N . ARG B 1 309 ? -7.258 8.125 -8.078 1 75.38 309 ARG B N 1
ATOM 7175 C CA . ARG B 1 309 ? -8.18 9.062 -8.695 1 75.38 309 ARG B CA 1
ATOM 7176 C C . ARG B 1 309 ? -9.461 9.203 -7.875 1 75.38 309 ARG B C 1
ATOM 7178 O O . ARG B 1 309 ? -9.922 8.234 -7.27 1 75.38 309 ARG B O 1
ATOM 7185 N N . PRO B 1 310 ? -9.93 10.391 -7.934 1 79.81 310 PRO B N 1
ATOM 7186 C CA . PRO B 1 310 ? -11.188 10.586 -7.199 1 79.81 310 PRO B CA 1
ATOM 7187 C C . PRO B 1 310 ? -12.32 9.711 -7.723 1 79.81 310 PRO B C 1
ATOM 7189 O O . PRO B 1 310 ? -12.422 9.492 -8.93 1 79.81 310 PRO B O 1
ATOM 7192 N N . GLU B 1 311 ? -13.008 9.062 -6.793 1 71.62 311 GLU B N 1
ATOM 7193 C CA . GLU B 1 311 ? -14.195 8.273 -7.125 1 71.62 311 GLU B CA 1
ATOM 7194 C C . GLU B 1 311 ? -15.438 9.156 -7.215 1 71.62 311 GLU B C 1
ATOM 7196 O O . GLU B 1 311 ? -15.836 9.781 -6.227 1 71.62 311 GLU B O 1
ATOM 7201 N N . PRO B 1 312 ? -15.93 9.141 -8.398 1 69.38 312 PRO B N 1
ATOM 7202 C CA . PRO B 1 312 ? -17.172 9.93 -8.461 1 69.38 312 PRO B CA 1
ATOM 7203 C C . PRO B 1 312 ? -18.344 9.242 -7.77 1 69.38 312 PRO B C 1
ATOM 7205 O O . PRO B 1 312 ? -18.406 8.008 -7.734 1 69.38 312 PRO B O 1
ATOM 7208 N N . ALA B 1 313 ? -19.172 9.93 -7.176 1 63.91 313 ALA B N 1
ATOM 7209 C CA . ALA B 1 313 ? -20.469 9.477 -6.656 1 63.91 313 ALA B CA 1
ATOM 7210 C C . ALA B 1 313 ? -20.281 8.406 -5.578 1 63.91 313 ALA B C 1
ATOM 7212 O O . ALA B 1 313 ? -21.047 7.449 -5.504 1 63.91 313 ALA B O 1
ATOM 7213 N N . ALA B 1 314 ? -19.281 8.469 -4.879 1 78.88 314 ALA B N 1
ATOM 7214 C CA . ALA B 1 314 ? -19.047 7.484 -3.83 1 78.88 314 ALA B CA 1
ATOM 7215 C C . ALA B 1 314 ? -19.844 7.809 -2.576 1 78.88 314 ALA B C 1
ATOM 7217 O O . ALA B 1 314 ? -20.141 8.977 -2.297 1 78.88 314 ALA B O 1
ATOM 7218 N N . ASN B 1 315 ? -20.328 6.738 -1.952 1 83.75 315 ASN B N 1
ATOM 7219 C CA . ASN B 1 315 ? -21 6.902 -0.664 1 83.75 315 ASN B CA 1
ATOM 7220 C C . ASN B 1 315 ? -20.078 7.555 0.364 1 83.75 315 ASN B C 1
ATOM 7222 O O . ASN B 1 315 ? -18.953 7.086 0.592 1 83.75 315 ASN B O 1
ATOM 7226 N N . LEU B 1 316 ? -20.562 8.664 0.892 1 89 316 LEU B N 1
ATOM 7227 C CA . LEU B 1 316 ? -19.797 9.375 1.912 1 89 316 LEU B CA 1
ATOM 7228 C C . LEU B 1 316 ? -20.344 9.086 3.303 1 89 316 LEU B C 1
ATOM 7230 O O . LEU B 1 316 ? -21.5 8.648 3.445 1 89 316 LEU B O 1
ATOM 7234 N N . PRO B 1 317 ? -19.5 9.227 4.297 1 89.94 317 PRO B N 1
ATOM 7235 C CA . PRO B 1 317 ? -20 9.055 5.664 1 89.94 317 PRO B CA 1
ATOM 7236 C C . PRO B 1 317 ? -21.188 9.953 5.973 1 89.94 317 PRO B C 1
ATOM 7238 O O . PRO B 1 317 ? -21.234 11.102 5.523 1 89.94 317 PRO B O 1
ATOM 7241 N N . CYS B 1 318 ? -22.125 9.461 6.727 1 87.44 318 CYS B N 1
ATOM 7242 C CA . CYS B 1 318 ? -23.312 10.227 7.109 1 87.44 318 CYS B CA 1
ATOM 7243 C C . CYS B 1 318 ? -22.953 11.312 8.117 1 87.44 318 CYS B C 1
ATOM 7245 O O . CYS B 1 318 ? -21.812 11.391 8.578 1 87.44 318 CYS B O 1
ATOM 7247 N N . ASP B 1 319 ? -23.953 12.047 8.43 1 84.81 319 ASP B N 1
ATOM 7248 C CA . ASP B 1 319 ? -23.781 13.133 9.391 1 84.81 319 ASP B CA 1
ATOM 7249 C C . ASP B 1 319 ? -23.484 12.594 10.789 1 84.81 319 ASP B C 1
ATOM 7251 O O . ASP B 1 319 ? -23.984 11.531 11.164 1 84.81 319 ASP B O 1
ATOM 7255 N N . GLU B 1 320 ? -22.781 13.414 11.594 1 83.31 320 GLU B N 1
ATOM 7256 C CA . GLU B 1 320 ? -22.344 12.969 12.914 1 83.31 320 GLU B CA 1
ATOM 7257 C C . GLU B 1 320 ? -23.516 12.773 13.859 1 83.31 320 GLU B C 1
ATOM 7259 O O . GLU B 1 320 ? -23.484 11.914 14.742 1 83.31 320 GLU B O 1
ATOM 7264 N N . GLU B 1 321 ? -24.531 13.555 13.648 1 80.38 321 GLU B N 1
ATOM 7265 C CA . GLU B 1 321 ? -25.703 13.414 14.5 1 80.38 321 GLU B CA 1
ATOM 7266 C C . GLU B 1 321 ? -26.438 12.102 14.234 1 80.38 321 GLU B C 1
ATOM 7268 O O . GLU B 1 321 ? -26.953 11.469 15.156 1 80.38 321 GLU B O 1
ATOM 7273 N N . ILE B 1 322 ? -26.422 11.727 13.016 1 82.94 322 ILE B N 1
ATOM 7274 C CA . ILE B 1 322 ? -27 10.445 12.648 1 82.94 322 ILE B CA 1
ATOM 7275 C C . ILE B 1 322 ? -26.109 9.312 13.148 1 82.94 322 ILE B C 1
ATOM 7277 O O . ILE B 1 322 ? -26.609 8.32 13.695 1 82.94 322 ILE B O 1
ATOM 7281 N N . TRP B 1 323 ? -24.828 9.492 13.055 1 86.81 323 TRP B N 1
ATOM 7282 C CA . TRP B 1 323 ? -23.828 8.484 13.375 1 86.81 323 TRP B CA 1
ATOM 7283 C C . TRP B 1 323 ? -23.828 8.148 14.859 1 86.81 323 TRP B C 1
ATOM 7285 O O . TRP B 1 323 ? -23.469 7.039 15.258 1 86.81 323 TRP B O 1
ATOM 7295 N N . ARG B 1 324 ? -24.422 9.008 15.633 1 82.38 324 ARG B N 1
ATOM 7296 C CA . ARG B 1 324 ? -24.375 8.883 17.078 1 82.38 324 ARG B CA 1
ATOM 7297 C C . ARG B 1 324 ? -25.297 7.77 17.562 1 82.38 324 ARG B C 1
ATOM 7299 O O . ARG B 1 324 ? -25.047 7.152 18.594 1 82.38 324 ARG B O 1
ATOM 7306 N N . PHE B 1 325 ? -26.422 7.539 16.703 1 80.69 325 PHE B N 1
ATOM 7307 C CA . PHE B 1 325 ? -27.422 6.578 17.156 1 80.69 325 PHE B CA 1
ATOM 7308 C C . PHE B 1 325 ? -27.672 5.516 16.109 1 80.69 325 PHE B C 1
ATOM 7310 O O . PHE B 1 325 ? -27.875 5.836 14.93 1 80.69 325 PHE B O 1
ATOM 7317 N N . PRO B 1 326 ? -27.609 4.281 16.531 1 81.88 326 PRO B N 1
ATOM 7318 C CA . PRO B 1 326 ? -27.828 3.193 15.57 1 81.88 326 PRO B CA 1
ATOM 7319 C C . PRO B 1 326 ? -29.156 3.303 14.836 1 81.88 326 PRO B C 1
ATOM 7321 O O . PRO B 1 326 ? -29.234 3.029 13.641 1 81.88 326 PRO B O 1
ATOM 7324 N N . GLU B 1 327 ? -30.188 3.713 15.578 1 81.56 327 GLU B N 1
ATOM 7325 C CA . GLU B 1 327 ? -31.516 3.82 14.984 1 81.56 327 GLU B CA 1
ATOM 7326 C C . GLU B 1 327 ? -31.531 4.848 13.852 1 81.56 327 GLU B C 1
ATOM 7328 O O . GLU B 1 327 ? -32.188 4.645 12.828 1 81.56 327 GLU B O 1
ATOM 7333 N N . SER B 1 328 ? -30.844 5.891 14.102 1 79.06 328 SER B N 1
ATOM 7334 C CA . SER B 1 328 ? -30.781 6.945 13.094 1 79.06 328 SER B CA 1
ATOM 7335 C C . SER B 1 328 ? -30.031 6.48 11.844 1 79.06 328 SER B C 1
ATOM 7337 O O . SER B 1 328 ? -30.422 6.824 10.727 1 79.06 328 SER B O 1
ATOM 7339 N N . VAL B 1 329 ? -29.047 5.707 12 1 80.25 329 VAL B N 1
ATOM 7340 C CA . VAL B 1 329 ? -28.281 5.164 10.883 1 80.25 329 VAL B CA 1
ATOM 7341 C C . VAL B 1 329 ? -29.156 4.207 10.078 1 80.25 329 VAL B C 1
ATOM 7343 O O . VAL B 1 329 ? -29.188 4.281 8.844 1 80.25 329 VAL B O 1
ATOM 7346 N N . ILE B 1 330 ? -29.828 3.406 10.781 1 78.31 330 ILE B N 1
ATOM 7347 C CA . ILE B 1 330 ? -30.719 2.445 10.141 1 78.31 330 ILE B CA 1
ATOM 7348 C C . ILE B 1 330 ? -31.797 3.186 9.352 1 78.31 330 ILE B C 1
ATOM 7350 O O . ILE B 1 330 ? -32.062 2.857 8.188 1 78.31 330 ILE B O 1
ATOM 7354 N N . ASP B 1 331 ? -32.25 4.238 9.961 1 74.38 331 ASP B N 1
ATOM 7355 C CA . ASP B 1 331 ? -33.312 5.031 9.32 1 74.38 331 ASP B CA 1
ATOM 7356 C C . ASP B 1 331 ? -32.781 5.707 8.055 1 74.38 331 ASP B C 1
ATOM 7358 O O . ASP B 1 331 ? -33.5 5.801 7.055 1 74.38 331 ASP B O 1
ATOM 7362 N N . MET B 1 332 ? -31.703 6.129 8.102 1 75.12 332 MET B N 1
ATOM 7363 C CA . MET B 1 332 ? -31.109 6.809 6.957 1 75.12 332 MET B CA 1
ATOM 7364 C C . MET B 1 332 ? -30.969 5.855 5.773 1 75.12 332 MET B C 1
ATOM 7366 O O . MET B 1 332 ? -31.297 6.203 4.645 1 75.12 332 MET B O 1
ATOM 7370 N N . TYR B 1 333 ? -30.516 4.703 6 1 70.94 333 TYR B N 1
ATOM 7371 C CA . TYR B 1 333 ? -30.297 3.752 4.914 1 70.94 333 TYR B CA 1
ATOM 7372 C C . TYR B 1 333 ? -31.609 3.154 4.438 1 70.94 333 TYR B C 1
ATOM 7374 O O . TYR B 1 333 ? -31.75 2.781 3.271 1 70.94 333 TYR B O 1
ATOM 7382 N N . GLN B 1 334 ? -32.531 3.18 5.336 1 67.19 334 GLN B N 1
ATOM 7383 C CA . GLN B 1 334 ? -33.812 2.619 4.988 1 67.19 334 GLN B CA 1
ATOM 7384 C C . GLN B 1 334 ? -34.688 3.646 4.266 1 67.19 334 GLN B C 1
ATOM 7386 O O . GLN B 1 334 ? -35.406 3.311 3.314 1 67.19 334 GLN B O 1
ATOM 7391 N N . PHE B 1 335 ? -34.562 4.973 4.711 1 68.19 335 PHE B N 1
ATOM 7392 C CA . PHE B 1 335 ? -35.5 5.953 4.227 1 68.19 335 PHE B CA 1
ATOM 7393 C C . PHE B 1 335 ? -34.812 7.023 3.395 1 68.19 335 PHE B C 1
ATOM 7395 O O . PHE B 1 335 ? -35.469 7.836 2.738 1 68.19 335 PHE B O 1
ATOM 7402 N N . GLY B 1 336 ? -33.5 6.969 3.188 1 64.5 336 GLY B N 1
ATOM 7403 C CA . GLY B 1 336 ? -32.75 7.879 2.336 1 64.5 336 GLY B CA 1
ATOM 7404 C C . GLY B 1 336 ? -32.688 9.281 2.9 1 64.5 336 GLY B C 1
ATOM 7405 O O . GLY B 1 336 ? -32.469 10.242 2.156 1 64.5 336 GLY B O 1
ATOM 7406 N N . ASN B 1 337 ? -33 9.617 4.145 1 55.94 337 ASN B N 1
ATOM 7407 C CA . ASN B 1 337 ? -33.031 10.961 4.715 1 55.94 337 ASN B CA 1
ATOM 7408 C C . ASN B 1 337 ? -31.594 11.469 4.961 1 55.94 337 ASN B C 1
ATOM 7410 O O . ASN B 1 337 ? -30.953 11.062 5.93 1 55.94 337 ASN B O 1
ATOM 7414 N N . SER B 1 338 ? -30.859 11.68 3.85 1 58.31 338 SER B N 1
ATOM 7415 C CA . SER B 1 338 ? -29.5 12.125 4.102 1 58.31 338 SER B CA 1
ATOM 7416 C C . SER B 1 338 ? -29.438 13.633 4.32 1 58.31 338 SER B C 1
ATOM 7418 O O . SER B 1 338 ? -29.922 14.406 3.494 1 58.31 338 SER B O 1
ATOM 7420 N N . GLU B 1 339 ? -29.422 14.086 5.59 1 58.09 339 GLU B N 1
ATOM 7421 C CA . GLU B 1 339 ? -29.172 15.5 5.891 1 58.09 339 GLU B CA 1
ATOM 7422 C C . GLU B 1 339 ? -27.875 15.977 5.246 1 58.09 339 GLU B C 1
ATOM 7424 O O . GLU B 1 339 ? -27.172 15.195 4.621 1 58.09 339 GLU B O 1
ATOM 7429 N N . GLY B 1 340 ? -27.484 17.25 5.438 1 59.06 340 GLY B N 1
ATOM 7430 C CA . GLY B 1 340 ? -26.328 18.016 5.012 1 59.06 340 GLY B CA 1
ATOM 7431 C C . GLY B 1 340 ? -25.016 17.312 5.234 1 59.06 340 GLY B C 1
ATOM 7432 O O . GLY B 1 340 ? -24.953 16.312 5.965 1 59.06 340 GLY B O 1
ATOM 7433 N N . PRO B 1 341 ? -24.016 17.578 4.52 1 69 341 PRO B N 1
ATOM 7434 C CA . PRO B 1 341 ? -22.703 16.938 4.648 1 69 341 PRO B CA 1
ATOM 7435 C C . PRO B 1 341 ? -22.078 17.141 6.027 1 69 341 PRO B C 1
ATOM 7437 O O . PRO B 1 341 ? -22.266 18.203 6.641 1 69 341 PRO B O 1
ATOM 7440 N N . SER B 1 342 ? -21.594 16.125 6.609 1 78.81 342 SER B N 1
ATOM 7441 C CA . SER B 1 342 ? -20.844 16.203 7.859 1 78.81 342 SER B CA 1
ATOM 7442 C C . SER B 1 342 ? -19.484 16.844 7.641 1 78.81 342 SER B C 1
ATOM 7444 O O . SER B 1 342 ? -19.016 16.953 6.504 1 78.81 342 SER B O 1
ATOM 7446 N N . SER B 1 343 ? -18.891 17.422 8.773 1 84.12 343 SER B N 1
ATOM 7447 C CA . SER B 1 343 ? -17.547 17.969 8.688 1 84.12 343 SER B CA 1
ATOM 7448 C C . SER B 1 343 ? -16.531 16.922 8.234 1 84.12 343 SER B C 1
ATOM 7450 O O . SER B 1 343 ? -15.602 17.219 7.492 1 84.12 343 SER B O 1
ATOM 7452 N N . PHE B 1 344 ? -16.766 15.695 8.688 1 91.19 344 PHE B N 1
ATOM 7453 C CA . PHE B 1 344 ? -15.883 14.617 8.266 1 91.19 344 PHE B CA 1
ATOM 7454 C C . PHE B 1 344 ? -16.016 14.359 6.766 1 91.19 344 PHE B C 1
ATOM 7456 O O . PHE B 1 344 ? -15.016 14.203 6.066 1 91.19 344 PHE B O 1
ATOM 7463 N N . SER B 1 345 ? -17.219 14.32 6.246 1 89.19 345 SER B N 1
ATOM 7464 C CA . SER B 1 345 ? -17.453 14.117 4.82 1 89.19 345 SER B CA 1
ATOM 7465 C C . SER B 1 345 ? -16.859 15.258 3.996 1 89.19 345 SER B C 1
ATOM 7467 O O . SER B 1 345 ? -16.375 15.031 2.891 1 89.19 345 SER B O 1
ATOM 7469 N N . LEU B 1 346 ? -17 16.484 4.523 1 89.69 346 LEU B N 1
ATOM 7470 C CA . LEU B 1 346 ? -16.422 17.625 3.836 1 89.69 346 LEU B CA 1
ATOM 7471 C C . LEU B 1 346 ? -14.898 17.516 3.777 1 89.69 346 LEU B C 1
ATOM 7473 O O . LEU B 1 346 ? -14.289 17.797 2.74 1 89.69 346 LEU B O 1
ATOM 7477 N N . TYR B 1 347 ? -14.32 17.156 4.914 1 93.94 347 TYR B N 1
ATOM 7478 C CA . TYR B 1 347 ? -12.875 16.953 4.934 1 93.94 347 TYR B CA 1
ATOM 7479 C C . TYR B 1 347 ? -12.461 15.883 3.926 1 93.94 347 TYR B C 1
ATOM 7481 O O . TYR B 1 347 ? -11.484 16.062 3.191 1 93.94 347 TYR B O 1
ATOM 7489 N N . VAL B 1 348 ? -13.203 14.766 3.879 1 92.88 348 VAL B N 1
ATOM 7490 C CA . VAL B 1 348 ? -12.938 13.672 2.949 1 92.88 348 VAL B CA 1
ATOM 7491 C C . VAL B 1 348 ? -12.984 14.188 1.514 1 92.88 348 VAL B C 1
ATOM 7493 O O . VAL B 1 348 ? -12.094 13.898 0.713 1 92.88 348 VAL B O 1
ATOM 7496 N N . ARG B 1 349 ? -13.922 14.977 1.155 1 90.44 349 ARG B N 1
ATOM 7497 C CA . ARG B 1 349 ? -14.07 15.508 -0.195 1 90.44 349 ARG B CA 1
ATOM 7498 C C . ARG B 1 349 ? -12.906 16.422 -0.557 1 90.44 349 ARG B C 1
ATOM 7500 O O . ARG B 1 349 ? -12.398 16.375 -1.681 1 90.44 349 ARG B O 1
ATOM 7507 N N . LEU B 1 350 ? -12.555 17.219 0.356 1 93.69 350 LEU B N 1
ATOM 7508 C CA . LEU B 1 350 ? -11.438 18.125 0.126 1 93.69 350 LEU B CA 1
ATOM 7509 C C . LEU B 1 350 ? -10.164 17.344 -0.207 1 93.69 350 LEU B C 1
ATOM 7511 O O . LEU B 1 350 ? -9.523 17.594 -1.23 1 93.69 350 LEU B O 1
ATOM 7515 N N . VAL B 1 351 ? -9.867 16.406 0.617 1 94.31 351 VAL B N 1
ATOM 7516 C CA . VAL B 1 351 ? -8.539 15.797 0.57 1 94.31 351 VAL B CA 1
ATOM 7517 C C . VAL B 1 351 ? -8.508 14.734 -0.519 1 94.31 351 VAL B C 1
ATOM 7519 O O . VAL B 1 351 ? -7.453 14.484 -1.117 1 94.31 351 VAL B O 1
ATOM 7522 N N . THR B 1 352 ? -9.57 14.062 -0.818 1 91.44 352 THR B N 1
ATOM 7523 C CA . THR B 1 352 ? -9.539 12.992 -1.806 1 91.44 352 THR B CA 1
ATOM 7524 C C . THR B 1 352 ? -9.852 13.531 -3.199 1 91.44 352 THR B C 1
ATOM 7526 O O . THR B 1 352 ? -9.453 12.938 -4.203 1 91.44 352 THR B O 1
ATOM 7529 N N . ASN B 1 353 ? -10.516 14.648 -3.281 1 90.56 353 ASN B N 1
ATOM 7530 C CA . ASN B 1 353 ? -10.875 15.172 -4.594 1 90.56 353 ASN B CA 1
ATOM 7531 C C . ASN B 1 353 ? -10.047 16.391 -4.957 1 90.56 353 ASN B C 1
ATOM 7533 O O . ASN B 1 353 ? -9.344 16.391 -5.973 1 90.56 353 ASN B O 1
ATOM 7537 N N . GLU B 1 354 ? -10.078 17.391 -4.121 1 92.38 354 GLU B N 1
ATOM 7538 C CA . GLU B 1 354 ? -9.422 18.641 -4.465 1 92.38 354 GLU B CA 1
ATOM 7539 C C . GLU B 1 354 ? -7.902 18.516 -4.371 1 92.38 354 GLU B C 1
ATOM 7541 O O . GLU B 1 354 ? -7.176 19.031 -5.215 1 92.38 354 GLU B O 1
ATOM 7546 N N . LEU B 1 355 ? -7.438 17.844 -3.338 1 94.69 355 LEU B N 1
ATOM 7547 C CA . LEU B 1 355 ? -5.992 17.703 -3.168 1 94.69 355 LEU B CA 1
ATOM 7548 C C . LEU B 1 355 ? -5.395 16.812 -4.25 1 94.69 355 LEU B C 1
ATOM 7550 O O . LEU B 1 355 ? -4.184 16.828 -4.473 1 94.69 355 LEU B O 1
ATOM 7554 N N . TRP B 1 356 ? -6.242 16 -4.898 1 92.75 356 TRP B N 1
ATOM 7555 C CA . TRP B 1 356 ? -5.754 15.195 -6.008 1 92.75 356 TRP B CA 1
ATOM 7556 C C . TRP B 1 356 ? -5.098 16.062 -7.074 1 92.75 356 TRP B C 1
ATOM 7558 O O . TRP B 1 356 ? -4.035 15.734 -7.598 1 92.75 356 TRP B O 1
ATOM 7568 N N . HIS B 1 357 ? -5.645 17.234 -7.375 1 92.69 357 HIS B N 1
ATOM 7569 C CA . HIS B 1 357 ? -5.109 18.156 -8.383 1 92.69 357 HIS B CA 1
ATOM 7570 C C . HIS B 1 357 ? -3.803 18.781 -7.914 1 92.69 357 HIS B C 1
ATOM 7572 O O . HIS B 1 357 ? -2.904 19.031 -8.719 1 92.69 357 HIS B O 1
ATOM 7578 N N . VAL B 1 358 ? -3.764 19.047 -6.645 1 94.44 358 VAL B N 1
ATOM 7579 C CA . VAL B 1 358 ? -2.539 19.609 -6.078 1 94.44 358 VAL B CA 1
ATOM 7580 C C . VAL B 1 358 ? -1.413 18.578 -6.172 1 94.44 358 VAL B C 1
ATOM 7582 O O . VAL B 1 358 ? -0.306 18.906 -6.609 1 94.44 358 VAL B O 1
ATOM 7585 N N . HIS B 1 359 ? -1.722 17.297 -5.805 1 92.19 359 HIS B N 1
ATOM 7586 C CA . HIS B 1 359 ? -0.748 16.219 -5.898 1 92.19 359 HIS B CA 1
ATOM 7587 C C . HIS B 1 359 ? -0.237 16.062 -7.328 1 92.19 359 HIS B C 1
ATOM 7589 O O . HIS B 1 359 ? 0.97 15.945 -7.551 1 92.19 359 HIS B O 1
ATOM 7595 N N . ASN B 1 360 ? -1.141 16.047 -8.258 1 87.81 360 ASN B N 1
ATOM 7596 C CA . ASN B 1 360 ? -0.771 15.859 -9.656 1 87.81 360 ASN B CA 1
ATOM 7597 C C . ASN B 1 360 ? 0.131 16.984 -10.156 1 87.81 360 ASN B C 1
ATOM 7599 O O . ASN B 1 360 ? 1.071 16.75 -10.914 1 87.81 360 ASN B O 1
ATOM 7603 N N . PHE B 1 361 ? -0.175 18.188 -9.734 1 89.62 361 PHE B N 1
ATOM 7604 C CA . PHE B 1 361 ? 0.655 19.328 -10.117 1 89.62 361 PHE B CA 1
ATOM 7605 C C . PHE B 1 361 ? 2.049 19.203 -9.508 1 89.62 361 PHE B C 1
ATOM 7607 O O . PHE B 1 361 ? 3.051 19.391 -10.203 1 89.62 361 PHE B O 1
ATOM 7614 N N . LEU B 1 362 ? 2.111 18.875 -8.234 1 87.44 362 LEU B N 1
ATOM 7615 C CA . LEU B 1 362 ? 3.373 18.875 -7.504 1 87.44 362 LEU B CA 1
ATOM 7616 C C . LEU B 1 362 ? 4.258 17.719 -7.953 1 87.44 362 LEU B C 1
ATOM 7618 O O . LEU B 1 362 ? 5.484 17.797 -7.863 1 87.44 362 LEU B O 1
ATOM 7622 N N . GLN B 1 363 ? 3.682 16.625 -8.406 1 79.62 363 GLN B N 1
ATOM 7623 C CA . GLN B 1 363 ? 4.438 15.438 -8.758 1 79.62 363 GLN B CA 1
ATOM 7624 C C . GLN B 1 363 ? 4.914 15.492 -10.203 1 79.62 363 GLN B C 1
ATOM 7626 O O . GLN B 1 363 ? 5.699 14.641 -10.641 1 79.62 363 GLN B O 1
ATOM 7631 N N . GLN B 1 364 ? 4.387 16.375 -10.914 1 70.69 364 GLN B N 1
ATOM 7632 C CA . GLN B 1 364 ? 4.852 16.516 -12.289 1 70.69 364 GLN B CA 1
ATOM 7633 C C . GLN B 1 364 ? 6.309 16.969 -12.336 1 70.69 364 GLN B C 1
ATOM 7635 O O . GLN B 1 364 ? 6.734 17.797 -11.523 1 70.69 364 GLN B O 1
ATOM 7640 N N . SER B 1 365 ? 7.152 16.047 -13.008 1 57.69 365 SER B N 1
ATOM 7641 C CA . SER B 1 365 ? 8.57 16.359 -13.133 1 57.69 365 SER B CA 1
ATOM 7642 C C . SER B 1 365 ? 8.781 17.594 -14 1 57.69 365 SER B C 1
ATOM 7644 O O . SER B 1 365 ? 8.078 17.797 -14.992 1 57.69 365 SER B O 1
ATOM 7646 N N . CYS B 1 366 ? 9.164 18.672 -13.352 1 48.78 366 CYS B N 1
ATOM 7647 C CA . CYS B 1 366 ? 9.586 19.75 -14.234 1 48.78 366 CYS B CA 1
ATOM 7648 C C . CYS B 1 366 ? 10.852 19.375 -14.992 1 48.78 366 CYS B C 1
ATOM 7650 O O . CYS B 1 366 ? 11.867 19.031 -14.383 1 48.78 366 CYS B O 1
ATOM 7652 N N . GLU B 1 367 ? 10.672 18.547 -15.953 1 46.31 367 GLU B N 1
ATOM 7653 C CA . GLU B 1 367 ? 11.867 18.25 -16.734 1 46.31 367 GLU B CA 1
ATOM 7654 C C . GLU B 1 367 ? 12.68 19.516 -17 1 46.31 367 GLU B C 1
ATOM 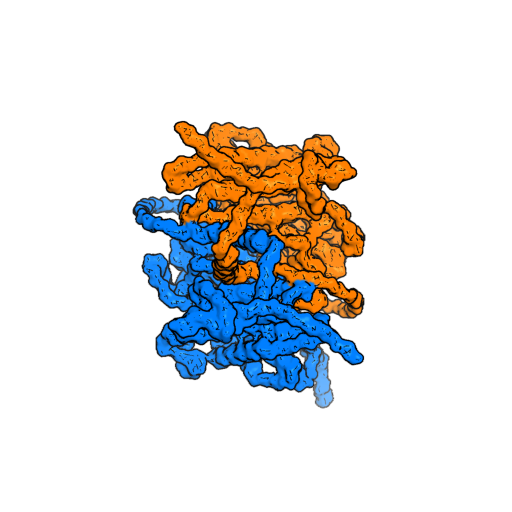7656 O O . GLU B 1 367 ? 12.133 20.516 -17.469 1 46.31 367 GLU B O 1
ATOM 7661 N N . PRO B 1 368 ? 13.789 19.547 -16.25 1 44.53 368 PRO B N 1
ATOM 7662 C CA . PRO B 1 368 ? 14.594 20.734 -16.562 1 44.53 368 PRO B CA 1
ATOM 7663 C C . PRO B 1 368 ? 14.508 21.125 -18.047 1 44.53 368 PRO B C 1
ATOM 7665 O O . PRO B 1 368 ? 14.539 22.297 -18.375 1 44.53 368 PRO B O 1
ATOM 7668 N N . PHE B 1 369 ? 14.562 19.969 -18.766 1 41.81 369 PHE B N 1
ATOM 7669 C CA . PHE B 1 369 ? 14.609 20.234 -20.203 1 41.81 369 PHE B CA 1
ATOM 7670 C C . PHE B 1 369 ? 13.195 20.391 -20.766 1 41.81 369 PHE B C 1
ATOM 7672 O O . PHE B 1 369 ? 13.023 20.516 -21.969 1 41.81 369 PHE B O 1
ATOM 7679 N N . SER B 1 370 ? 12.375 19.969 -19.828 1 47.06 370 SER B N 1
ATOM 7680 C CA . SER B 1 370 ? 11.023 20.109 -20.375 1 47.06 370 SER B CA 1
ATOM 7681 C C . SER B 1 370 ? 10.742 21.547 -20.781 1 47.06 370 SER B C 1
ATOM 7683 O O . SER B 1 370 ? 11.219 22.5 -20.156 1 47.06 370 SER B O 1
ATOM 7685 N N . ILE B 1 371 ? 10.391 21.609 -21.953 1 47.59 371 ILE B N 1
ATOM 7686 C CA . ILE B 1 371 ? 9.914 22.781 -22.672 1 47.59 371 ILE B CA 1
ATOM 7687 C C . ILE B 1 371 ? 8.766 23.438 -21.906 1 47.59 371 ILE B C 1
ATOM 7689 O O . ILE B 1 371 ? 8.172 24.422 -22.375 1 47.59 371 ILE B O 1
ATOM 7693 N N . ILE B 1 372 ? 8.438 22.797 -20.734 1 55.38 372 ILE B N 1
ATOM 7694 C CA . ILE B 1 372 ? 7.34 23.547 -20.141 1 55.38 372 ILE B CA 1
ATOM 7695 C C . ILE B 1 372 ? 7.848 24.906 -19.641 1 55.38 372 ILE B C 1
ATOM 7697 O O . ILE B 1 372 ? 8.758 24.953 -18.812 1 55.38 372 ILE B O 1
ATOM 7701 N N . SER B 1 373 ? 7.449 25.844 -20.312 1 65.31 373 SER B N 1
ATOM 7702 C CA . SER B 1 373 ? 7.816 27.219 -20 1 65.31 373 SER B CA 1
ATOM 7703 C C . SER B 1 373 ? 7.332 27.609 -18.594 1 65.31 373 SER B C 1
ATOM 7705 O O . SER B 1 373 ? 6.391 27.016 -18.078 1 65.31 373 SER B O 1
ATOM 7707 N N . LEU B 1 374 ? 8.102 28.234 -17.906 1 73.56 374 LEU B N 1
ATOM 7708 C CA . LEU B 1 374 ? 7.734 28.797 -16.609 1 73.56 374 LEU B CA 1
ATOM 7709 C C . LEU B 1 374 ? 6.328 29.391 -16.656 1 73.56 374 LEU B C 1
ATOM 7711 O O . LEU B 1 374 ? 5.562 29.266 -15.695 1 73.56 374 LEU B O 1
ATOM 7715 N N . SER B 1 375 ? 6.023 29.906 -17.828 1 77.44 375 SER B N 1
ATOM 7716 C CA . SER B 1 375 ? 4.711 30.531 -17.984 1 77.44 375 SER B CA 1
ATOM 7717 C C . SER B 1 375 ? 3.604 29.484 -17.969 1 77.44 375 SER B C 1
ATOM 7719 O O . SER B 1 375 ? 2.553 29.688 -17.359 1 77.44 375 SER B O 1
ATOM 7721 N N . GLN B 1 376 ? 3.854 28.375 -18.609 1 80.06 376 GLN B N 1
ATOM 7722 C CA . GLN B 1 376 ? 2.867 27.297 -18.641 1 80.06 376 GLN B CA 1
ATOM 7723 C C . GLN B 1 376 ? 2.688 26.688 -17.25 1 80.06 376 GLN B C 1
ATOM 7725 O O . GLN B 1 376 ? 1.57 26.344 -16.859 1 80.06 376 GLN B O 1
ATOM 7730 N N . ARG B 1 377 ? 3.73 26.578 -16.562 1 83.5 377 ARG B N 1
ATOM 7731 C CA . ARG B 1 377 ? 3.668 26.031 -15.211 1 83.5 377 ARG B CA 1
ATOM 7732 C C . ARG B 1 377 ? 2.896 26.969 -14.281 1 83.5 377 ARG B C 1
ATOM 7734 O O . ARG B 1 377 ? 2.139 26.5 -13.422 1 83.5 377 ARG B O 1
ATOM 7741 N N . GLN B 1 378 ? 3.113 28.25 -14.461 1 86.06 378 GLN B N 1
ATOM 7742 C CA . GLN B 1 378 ? 2.398 29.234 -13.656 1 86.06 378 GLN B CA 1
ATOM 7743 C C . GLN B 1 378 ? 0.905 29.219 -13.977 1 86.06 378 GLN B C 1
ATOM 7745 O O . GLN B 1 378 ? 0.074 29.391 -13.078 1 86.06 378 GLN B O 1
ATOM 7750 N N . GLU B 1 379 ? 0.617 28.969 -15.18 1 89.81 379 GLU B N 1
ATOM 7751 C CA . GLU B 1 379 ? -0.786 28.891 -15.578 1 89.81 379 GLU B CA 1
ATOM 7752 C C . GLU B 1 379 ? -1.468 27.672 -14.977 1 89.81 379 GLU B C 1
ATOM 7754 O O . GLU B 1 379 ? -2.613 27.75 -14.531 1 89.81 379 GLU B O 1
ATOM 7759 N N . GLU B 1 380 ? -0.795 26.594 -15.023 1 90.38 380 GLU B N 1
ATOM 7760 C CA . GLU B 1 380 ? -1.329 25.375 -14.414 1 90.38 380 GLU B CA 1
ATOM 7761 C C . GLU B 1 380 ? -1.498 25.547 -12.906 1 90.38 380 GLU B C 1
ATOM 7763 O O . GLU B 1 380 ? -2.494 25.109 -12.336 1 90.38 380 GLU B O 1
ATOM 7768 N N . CYS B 1 381 ? -0.506 26.172 -12.328 1 93.06 381 CYS B N 1
ATOM 7769 C CA . CYS B 1 381 ? -0.567 26.469 -10.898 1 93.06 381 CYS B CA 1
ATOM 7770 C C . CYS B 1 381 ? -1.785 27.328 -10.57 1 93.06 381 CYS B C 1
ATOM 7772 O O . CYS B 1 381 ? -2.504 27.047 -9.609 1 93.06 381 CYS B O 1
ATOM 7774 N N . ASP B 1 382 ? -2.031 28.312 -11.383 1 95.5 382 ASP B N 1
ATOM 7775 C CA . ASP B 1 382 ? -3.156 29.219 -11.172 1 95.5 382 ASP B CA 1
ATOM 7776 C C . ASP B 1 382 ? -4.488 28.484 -11.297 1 95.5 382 ASP B C 1
ATOM 7778 O O . ASP B 1 382 ? -5.438 28.766 -10.57 1 95.5 382 ASP B O 1
ATOM 7782 N N . SER B 1 383 ? -4.5 27.609 -12.234 1 95.69 383 SER B N 1
ATOM 7783 C CA . SER B 1 383 ? -5.727 26.828 -12.422 1 95.69 383 SER B CA 1
ATOM 7784 C C . SER B 1 383 ? -6.047 25.984 -11.195 1 95.69 383 SER B C 1
ATOM 7786 O O . SER B 1 383 ? -7.191 25.953 -10.742 1 95.69 383 SER B O 1
ATOM 7788 N N . VAL B 1 384 ? -5.07 25.328 -10.68 1 96.62 384 VAL B N 1
ATOM 7789 C CA . VAL B 1 384 ? -5.258 24.5 -9.492 1 96.62 384 VAL B CA 1
ATOM 7790 C C . VAL B 1 384 ? -5.605 25.391 -8.297 1 96.62 384 VAL B C 1
ATOM 7792 O O . VAL B 1 384 ? -6.469 25.047 -7.488 1 96.62 384 VAL B O 1
ATOM 7795 N N . TYR B 1 385 ? -4.98 26.547 -8.18 1 97.44 385 TYR B N 1
ATOM 7796 C CA . TYR B 1 385 ? -5.242 27.516 -7.113 1 97.44 385 TYR B CA 1
ATOM 7797 C C . TYR B 1 385 ? -6.691 27.984 -7.148 1 97.44 385 TYR B C 1
ATOM 7799 O O . TYR B 1 385 ? -7.355 28.047 -6.109 1 97.44 385 TYR B O 1
ATOM 7807 N N . GLN B 1 386 ? -7.137 28.266 -8.305 1 96.81 386 GLN B N 1
ATOM 7808 C CA . GLN B 1 386 ? -8.5 28.766 -8.445 1 96.81 386 GLN B CA 1
ATOM 7809 C C . GLN B 1 386 ? -9.516 27.703 -8.047 1 96.81 386 GLN B C 1
ATOM 7811 O O . GLN B 1 386 ? -10.555 28.016 -7.457 1 96.81 386 GLN B O 1
ATOM 7816 N N . ARG B 1 387 ? -9.211 26.547 -8.359 1 94.62 387 ARG B N 1
ATOM 7817 C CA . ARG B 1 387 ? -10.078 25.453 -7.961 1 94.62 387 ARG B CA 1
ATOM 7818 C C . ARG B 1 387 ? -10.156 25.344 -6.441 1 94.62 387 ARG B C 1
ATOM 7820 O O . ARG B 1 387 ? -11.25 25.203 -5.879 1 94.62 387 ARG B O 1
ATOM 7827 N N . LEU B 1 388 ? -9.039 25.422 -5.773 1 95.62 388 LEU B N 1
ATOM 7828 C CA . LEU B 1 388 ? -8.984 25.344 -4.316 1 95.62 388 LEU B CA 1
ATOM 7829 C C . LEU B 1 388 ? -9.719 26.516 -3.68 1 95.62 388 LEU B C 1
ATOM 7831 O O . LEU B 1 388 ? -10.43 26.344 -2.686 1 95.62 388 LEU B O 1
ATOM 7835 N N . LYS B 1 389 ? -9.531 27.641 -4.289 1 95.25 389 LYS B N 1
ATOM 7836 C CA . LYS B 1 389 ? -10.172 28.844 -3.766 1 95.25 389 LYS B CA 1
ATOM 7837 C C . LYS B 1 389 ? -11.688 28.766 -3.916 1 95.25 389 LYS B C 1
ATOM 7839 O O . LYS B 1 389 ? -12.422 29.203 -3.027 1 95.25 389 LYS B O 1
ATOM 7844 N N . SER B 1 390 ? -12.094 28.25 -5.016 1 93.75 390 SER B N 1
ATOM 7845 C CA . SER B 1 390 ? -13.523 28.062 -5.23 1 93.75 390 SER B CA 1
ATOM 7846 C C . SER B 1 390 ? -14.125 27.125 -4.199 1 93.75 390 SER B C 1
ATOM 7848 O O . SER B 1 390 ? -15.188 27.391 -3.643 1 93.75 390 SER B O 1
ATOM 7850 N N . TRP B 1 391 ? -13.484 26.078 -3.965 1 94.06 391 TRP B N 1
ATOM 7851 C CA . TRP B 1 391 ? -13.945 25.125 -2.961 1 94.06 391 TRP B CA 1
ATOM 7852 C C . TRP B 1 391 ? -13.969 25.75 -1.576 1 94.06 391 TRP B C 1
ATOM 7854 O O . TRP B 1 391 ? -14.906 25.547 -0.804 1 94.06 391 TRP B O 1
ATOM 7864 N N . GLN B 1 392 ? -12.922 26.516 -1.244 1 93.56 392 GLN B N 1
ATOM 7865 C CA . GLN B 1 392 ? -12.836 27.203 0.04 1 93.56 392 GLN B CA 1
ATOM 7866 C C . GLN B 1 392 ? -14.016 28.156 0.233 1 93.56 392 GLN B C 1
ATOM 7868 O O . GLN B 1 392 ? -14.602 28.219 1.317 1 93.56 392 GLN B O 1
ATOM 7873 N N . ASN B 1 393 ? -14.312 28.875 -0.803 1 91 393 ASN B N 1
ATOM 7874 C CA . ASN B 1 393 ? -15.438 29.797 -0.743 1 91 393 ASN B CA 1
ATOM 7875 C C . ASN B 1 393 ? -16.766 29.078 -0.507 1 91 393 ASN B C 1
ATOM 7877 O O . ASN B 1 393 ? -17.594 29.531 0.28 1 91 393 ASN B O 1
ATOM 7881 N N . ASP B 1 394 ? -16.984 27.969 -1.167 1 86.75 394 ASP B N 1
ATOM 7882 C CA . ASP B 1 394 ? -18.188 27.156 -0.976 1 86.75 394 ASP B CA 1
ATOM 7883 C C . ASP B 1 394 ? -18.266 26.625 0.452 1 86.75 394 ASP B C 1
ATOM 7885 O O . ASP B 1 394 ? -19.344 26.594 1.051 1 86.75 394 ASP B O 1
ATOM 7889 N N . PHE B 1 395 ? -17.188 26.219 0.916 1 87.31 395 PHE B N 1
ATOM 7890 C CA . PHE B 1 395 ? -17.109 25.688 2.271 1 87.31 395 PHE B CA 1
ATOM 7891 C C . PHE B 1 395 ? -17.438 26.766 3.295 1 87.31 395 PHE B C 1
ATOM 7893 O O . PHE B 1 395 ? -18.203 26.516 4.23 1 87.31 395 PHE B O 1
ATOM 7900 N N . GLU B 1 396 ? -16.891 27.906 3.119 1 83.75 396 GLU B N 1
ATOM 7901 C CA . GLU B 1 396 ? -17.125 29.016 4.043 1 83.75 396 GLU B CA 1
ATOM 7902 C C . GLU B 1 396 ? -18.594 29.453 4.012 1 83.75 396 GLU B C 1
ATOM 7904 O O . GLU B 1 396 ? -19.156 29.812 5.043 1 83.75 396 GLU B O 1
ATOM 7909 N N . GLN B 1 397 ? -19.188 29.328 2.875 1 80.94 397 GLN B N 1
ATOM 7910 C CA . GLN B 1 397 ? -20.609 29.641 2.748 1 80.94 397 GLN B CA 1
ATOM 7911 C C . GLN B 1 397 ? -21.469 28.625 3.471 1 80.94 397 GLN B C 1
ATOM 7913 O O . GLN B 1 397 ? -22.484 28.969 4.074 1 80.94 397 GLN B O 1
ATOM 7918 N N . LEU B 1 398 ? -21.094 27.375 3.305 1 76.75 398 LEU B N 1
ATOM 7919 C CA . LEU B 1 398 ? -21.812 26.312 3.982 1 76.75 398 LEU B CA 1
ATOM 7920 C C . LEU B 1 398 ? -21.766 26.484 5.496 1 76.75 398 LEU B C 1
ATOM 7922 O O . LEU B 1 398 ? -22.734 26.172 6.195 1 76.75 398 LEU B O 1
ATOM 7926 N N . LEU B 1 399 ? -20.594 26.891 5.941 1 70.56 399 LEU B N 1
ATOM 7927 C CA . LEU B 1 399 ? -20.453 27.125 7.375 1 70.56 399 LEU B CA 1
ATOM 7928 C C . LEU B 1 399 ? -21.328 28.281 7.836 1 70.56 399 LEU B C 1
ATOM 7930 O O . LEU B 1 399 ? -21.844 28.266 8.953 1 70.56 399 LEU B O 1
ATOM 7934 N N . THR B 1 400 ? -21.484 29.234 6.93 1 60.53 400 THR B N 1
ATOM 7935 C CA . THR B 1 400 ? -22.266 30.406 7.277 1 60.53 400 THR B CA 1
ATOM 7936 C C . THR B 1 400 ? -23.766 30.094 7.215 1 60.53 400 THR B C 1
ATOM 7938 O O . THR B 1 400 ? -24.531 30.578 8.047 1 60.53 400 THR B O 1
ATOM 7941 N N . VAL B 1 401 ? -24.312 29.406 6.18 1 51.47 401 VAL B N 1
ATOM 7942 C CA . VAL B 1 401 ? -25.734 29.141 5.992 1 51.47 401 VAL B CA 1
ATOM 7943 C C . VAL B 1 401 ? -26.203 28.109 7.02 1 51.47 401 VAL B C 1
ATOM 7945 O O . VAL B 1 401 ? -27.281 28.25 7.594 1 51.47 401 VAL B O 1
ATOM 7948 N N . HIS B 1 402 ? -25.672 27 6.961 1 45.34 402 HIS B N 1
ATOM 7949 C CA . HIS B 1 402 ? -26.172 25.906 7.805 1 45.34 402 HIS B CA 1
ATOM 7950 C C . HIS B 1 402 ? -25.781 26.141 9.266 1 45.34 402 HIS B C 1
ATOM 7952 O O . HIS B 1 402 ? -26.016 25.266 10.109 1 45.34 402 HIS B O 1
ATOM 7958 N N . THR B 1 403 ? -24.734 26.828 9.391 1 38.16 403 THR B N 1
ATOM 7959 C CA . THR B 1 403 ? -24.531 27.016 10.82 1 38.16 403 THR B CA 1
ATOM 7960 C C . THR B 1 403 ? -25.656 27.875 11.406 1 38.16 403 THR B C 1
ATOM 7962 O O . THR B 1 403 ? -25.734 29.078 11.125 1 38.16 403 THR B O 1
ATOM 7965 N N . PRO B 1 404 ? -26.797 27.672 11.75 1 34.62 404 PRO B N 1
ATOM 7966 C CA . PRO B 1 404 ? -27.312 28.484 12.852 1 34.62 404 PRO B CA 1
ATOM 7967 C C . PRO B 1 404 ? -26.219 29.078 13.719 1 34.62 404 PRO B C 1
ATOM 7969 O O . PRO B 1 404 ? -26.156 30.297 13.914 1 34.62 404 PRO B O 1
ATOM 7972 N N . LEU B 1 405 ? -26.031 28.328 14.992 1 30.23 405 LEU B N 1
ATOM 7973 C CA . LEU B 1 405 ? -25.156 28.641 16.125 1 30.23 405 LEU B CA 1
ATOM 7974 C C . LEU B 1 405 ? -23.703 28.734 15.68 1 30.23 405 LEU B C 1
ATOM 7976 O O . LEU B 1 405 ? -22.797 28.812 16.516 1 30.23 405 LEU B O 1
ATOM 7980 N N . TYR B 1 406 ? -23.344 28.328 14.531 1 29.81 406 TYR B N 1
ATOM 7981 C CA . TYR B 1 406 ? -21.922 28.453 14.25 1 29.81 406 TYR B CA 1
ATOM 7982 C C . TYR B 1 406 ? -21.516 29.922 14.172 1 29.81 406 TYR B C 1
ATOM 7984 O O . TYR B 1 406 ? -20.469 30.25 13.602 1 29.81 406 TYR B O 1
ATOM 7992 N N . THR B 1 407 ? -22.391 30.906 14.25 1 32.25 407 THR B N 1
ATOM 7993 C CA . THR B 1 407 ? -21.953 32.281 14.344 1 32.25 407 THR B CA 1
ATOM 7994 C C . THR B 1 407 ? -20.578 32.406 14.969 1 32.25 407 THR B C 1
ATOM 7996 O O . THR B 1 407 ? -19.828 33.344 14.688 1 32.25 407 THR B O 1
ATOM 7999 N N . ASP B 1 408 ? -20.438 31.844 16.266 1 30.48 408 ASP B N 1
ATOM 8000 C CA . ASP B 1 408 ? -19.266 32.219 17.062 1 30.48 408 ASP B CA 1
ATOM 8001 C C . ASP B 1 408 ? -18 31.547 16.531 1 30.48 408 ASP B C 1
ATOM 8003 O O . ASP B 1 408 ? -17.344 30.781 17.25 1 30.48 408 ASP B O 1
ATOM 8007 N N . LEU B 1 409 ? -18.016 30.922 15.445 1 32.06 409 LEU B N 1
ATOM 8008 C CA . LEU B 1 409 ? -16.688 30.359 15.203 1 32.06 409 LEU B CA 1
ATOM 8009 C C . LEU B 1 409 ? -15.609 31.438 15.312 1 32.06 409 LEU B C 1
ATOM 8011 O O . LEU B 1 409 ? -14.492 31.172 15.742 1 32.06 409 LEU B O 1
ATOM 8015 N N . LEU B 1 410 ? -15.664 32.469 14.461 1 31.72 410 LEU B N 1
ATOM 8016 C CA . LEU B 1 410 ? -14.82 33.656 14.602 1 31.72 410 LEU B CA 1
ATOM 8017 C C . LEU B 1 410 ? -15.32 34.562 15.734 1 31.72 410 LEU B C 1
ATOM 8019 O O . LEU B 1 410 ? -14.688 35.562 16.062 1 31.72 410 LEU B O 1
ATOM 8023 N N . THR B 1 411 ? -16.688 34.875 15.867 1 31.48 411 THR B N 1
ATOM 8024 C CA . THR B 1 411 ? -17.078 35.812 16.922 1 31.48 411 THR B CA 1
ATOM 8025 C C . THR B 1 411 ? -16.859 35.188 18.297 1 31.48 411 THR B C 1
ATOM 8027 O O . THR B 1 411 ? -17.047 33.969 18.484 1 31.48 411 THR B O 1
ATOM 8030 N N . HIS B 1 412 ? -16.031 35.781 19.219 1 30.69 412 HIS B N 1
ATOM 8031 C CA . HIS B 1 412 ? -15.664 35.594 20.609 1 30.69 412 HIS B CA 1
ATOM 8032 C C . HIS B 1 412 ? -16.828 35 21.406 1 30.69 412 HIS B C 1
ATOM 8034 O O . HIS B 1 412 ? -16.75 34.875 22.641 1 30.69 412 HIS B O 1
ATOM 8040 N N . SER B 1 413 ? -18.094 35.312 21.031 1 32.56 413 SER B N 1
ATOM 8041 C CA . SER B 1 413 ? -18.984 35.062 22.172 1 32.56 413 SER B CA 1
ATOM 8042 C C . SER B 1 413 ? -19.031 33.562 22.516 1 32.56 413 SER B C 1
ATOM 8044 O O . SER B 1 413 ? -18.797 33.188 23.672 1 32.56 413 SER B O 1
ATOM 8046 N N . GLY B 1 414 ? -20.281 32.875 22.797 1 33.34 414 GLY B N 1
ATOM 8047 C CA . GLY B 1 414 ? -20.531 31.641 23.516 1 33.34 414 GLY B CA 1
ATOM 8048 C C . GLY B 1 414 ? -19.844 30.438 22.875 1 33.34 414 GLY B C 1
ATOM 8049 O O . GLY B 1 414 ? -19.25 30.562 21.797 1 33.34 414 GLY B O 1
ATOM 8050 N N . THR B 1 415 ? -19.875 29.062 23.531 1 36.5 415 THR B N 1
ATOM 8051 C CA . THR B 1 415 ? -19.141 27.812 23.281 1 36.5 415 THR B CA 1
ATOM 8052 C C . THR B 1 415 ? -19.281 27.391 21.828 1 36.5 415 THR B C 1
ATOM 8054 O O . THR B 1 415 ? -20.359 27 21.391 1 36.5 415 THR B O 1
ATOM 8057 N N . PRO B 1 416 ? -18.969 28.047 20.797 1 38.91 416 PRO B N 1
ATOM 8058 C CA . PRO B 1 416 ? -19.125 27.656 19.406 1 38.91 416 PRO B CA 1
ATOM 8059 C C . PRO B 1 416 ? -18.969 26.141 19.203 1 38.91 416 PRO B C 1
ATOM 8061 O O . PRO B 1 416 ? -17.984 25.547 19.641 1 38.91 416 PRO B O 1
ATOM 8064 N N . THR B 1 417 ? -19.984 25.391 19.328 1 43.56 417 THR B N 1
ATOM 8065 C CA . THR B 1 417 ? -19.969 23.984 18.922 1 43.56 417 THR B CA 1
ATOM 8066 C C . THR B 1 417 ? -19.156 23.797 17.641 1 43.56 417 THR B C 1
ATOM 8068 O O . THR B 1 417 ? -19.672 24.031 16.547 1 43.56 417 THR B O 1
ATOM 8071 N N . GLN B 1 418 ? -17.922 24.234 17.531 1 52.53 418 GLN B N 1
ATOM 8072 C CA . GLN B 1 418 ? -17.016 24.078 16.406 1 52.53 418 GLN B CA 1
ATOM 8073 C C . GLN B 1 418 ? -17.047 22.641 15.859 1 52.53 418 GLN B C 1
ATOM 8075 O O . GLN B 1 418 ? -17.016 21.688 16.625 1 52.53 418 GLN B O 1
ATOM 8080 N N . GLN B 1 419 ? -17.516 22.531 14.523 1 64.88 419 GLN B N 1
ATOM 8081 C CA . GLN B 1 419 ? -17.422 21.266 13.812 1 64.88 419 GLN B CA 1
ATOM 8082 C C . GLN B 1 419 ? -16 20.688 13.914 1 64.88 419 GLN B C 1
ATOM 8084 O O . GLN B 1 419 ? -15.023 21.391 13.656 1 64.88 419 GLN B O 1
ATOM 8089 N N . PRO B 1 420 ? -15.867 19.672 14.508 1 75.88 420 PRO B N 1
ATOM 8090 C CA . PRO B 1 420 ? -14.57 19.125 14.906 1 75.88 420 PRO B CA 1
ATOM 8091 C C . PRO B 1 420 ? -13.531 19.188 13.797 1 75.88 420 PRO B C 1
ATOM 8093 O O . PRO B 1 420 ? -12.336 19.359 14.062 1 75.88 420 PRO B O 1
ATOM 8096 N N . ASN B 1 421 ? -13.852 19.172 12.523 1 88.94 421 ASN B N 1
ATOM 8097 C CA . ASN B 1 421 ? -12.859 19.109 11.461 1 88.94 421 ASN B CA 1
ATOM 8098 C C . ASN B 1 421 ? -12.781 20.406 10.68 1 88.94 421 ASN B C 1
ATOM 8100 O O . ASN B 1 421 ? -12.086 20.484 9.664 1 88.94 421 ASN B O 1
ATOM 8104 N N . SER B 1 422 ? -13.359 21.516 11.211 1 89.75 422 SER B N 1
ATOM 8105 C CA . SER B 1 422 ? -13.328 22.797 10.5 1 89.75 422 SER B CA 1
ATOM 8106 C C . SER B 1 422 ? -11.922 23.391 10.5 1 89.75 422 SER B C 1
ATOM 8108 O O . SER B 1 422 ? -11.453 23.875 9.461 1 89.75 422 SER B O 1
ATOM 8110 N N . ILE B 1 423 ? -11.281 23.344 11.68 1 93.31 423 ILE B N 1
ATOM 8111 C CA . ILE B 1 423 ? -9.922 23.859 11.773 1 93.31 423 ILE B CA 1
ATOM 8112 C C . ILE B 1 423 ? -9.008 23.078 10.844 1 93.31 423 ILE B C 1
ATOM 8114 O O . ILE B 1 423 ? -8.211 23.656 10.102 1 93.31 423 ILE B O 1
ATOM 8118 N N . LEU B 1 424 ? -9.141 21.766 10.891 1 96.19 424 LEU B N 1
ATOM 8119 C CA . LEU B 1 424 ? -8.336 20.891 10.039 1 96.19 424 LEU B CA 1
ATOM 8120 C C . LEU B 1 424 ? -8.547 21.219 8.57 1 96.19 424 LEU B C 1
ATOM 8122 O O . LEU B 1 424 ? -7.594 21.25 7.793 1 96.19 424 LEU B O 1
ATOM 8126 N N . ILE B 1 425 ? -9.75 21.406 8.148 1 95.69 425 ILE B N 1
ATOM 8127 C CA . ILE B 1 425 ? -10.102 21.703 6.762 1 95.69 425 ILE B CA 1
ATOM 8128 C C . ILE B 1 425 ? -9.43 23 6.32 1 95.69 425 ILE B C 1
ATOM 8130 O O . ILE B 1 425 ? -8.742 23.031 5.293 1 95.69 425 ILE B O 1
ATOM 8134 N N . HIS B 1 426 ? -9.555 24.062 7.125 1 95.06 426 HIS B N 1
ATOM 8135 C CA . HIS B 1 426 ? -8.945 25.344 6.797 1 95.06 426 HIS B CA 1
ATOM 8136 C C . HIS B 1 426 ? -7.426 25.219 6.699 1 95.06 426 HIS B C 1
ATOM 8138 O O . HIS B 1 426 ? -6.82 25.703 5.734 1 95.06 426 HIS B O 1
ATOM 8144 N N . CYS B 1 427 ? -6.887 24.594 7.695 1 97.38 427 CYS B N 1
ATOM 8145 C CA . CYS B 1 427 ? -5.434 24.469 7.727 1 97.38 427 CYS B CA 1
ATOM 8146 C C . CYS B 1 427 ? -4.934 23.656 6.539 1 97.38 427 CYS B C 1
ATOM 8148 O O . CYS B 1 427 ? -3.877 23.938 5.98 1 97.38 427 CYS B O 1
ATOM 8150 N N . THR B 1 428 ? -5.672 22.609 6.16 1 97.94 428 THR B N 1
ATOM 8151 C CA . THR B 1 428 ? -5.285 21.766 5.031 1 97.94 428 THR B CA 1
ATOM 8152 C C . THR B 1 428 ? -5.316 22.562 3.729 1 97.94 428 THR B C 1
ATOM 8154 O O . THR B 1 428 ? -4.41 22.453 2.902 1 97.94 428 THR B O 1
ATOM 8157 N N . ILE B 1 429 ? -6.316 23.422 3.531 1 97.69 429 ILE B N 1
ATOM 8158 C CA . ILE B 1 429 ? -6.434 24.234 2.33 1 97.69 429 ILE B CA 1
ATOM 8159 C C . ILE B 1 429 ? -5.234 25.172 2.225 1 97.69 429 ILE B C 1
ATOM 8161 O O . ILE B 1 429 ? -4.59 25.25 1.175 1 97.69 429 ILE B O 1
ATOM 8165 N N . HIS B 1 430 ? -4.949 25.844 3.256 1 98.19 430 HIS B N 1
ATOM 8166 C CA . HIS B 1 430 ? -3.873 26.828 3.236 1 98.19 430 HIS B CA 1
ATOM 8167 C C . HIS B 1 430 ? -2.514 26.156 3.08 1 98.19 430 HIS B C 1
ATOM 8169 O O . HIS B 1 430 ? -1.626 26.688 2.41 1 98.19 430 HIS B O 1
ATOM 8175 N N . SER B 1 431 ? -2.33 24.969 3.691 1 98.31 431 SER B N 1
ATOM 8176 C CA . SER B 1 431 ? -1.101 24.219 3.479 1 98.31 431 SER B CA 1
ATOM 8177 C C . SER B 1 431 ? -0.938 23.828 2.016 1 98.31 431 SER B C 1
ATOM 8179 O O . SER B 1 431 ? 0.173 23.844 1.482 1 98.31 431 SER B O 1
ATOM 8181 N N . ALA B 1 432 ? -2.057 23.438 1.396 1 98.12 432 ALA B N 1
ATOM 8182 C CA . ALA B 1 432 ? -2.029 23.078 -0.019 1 98.12 432 ALA B CA 1
ATOM 8183 C C . ALA B 1 432 ? -1.648 24.266 -0.884 1 98.12 432 ALA B C 1
ATOM 8185 O O . ALA B 1 432 ? -0.844 24.141 -1.811 1 98.12 432 ALA B O 1
ATOM 8186 N N . ILE B 1 433 ? -2.174 25.453 -0.568 1 98 433 ILE B N 1
ATOM 8187 C CA . ILE B 1 433 ? -1.893 26.656 -1.324 1 98 433 ILE B CA 1
ATOM 8188 C C . ILE B 1 433 ? -0.419 27.031 -1.174 1 98 433 ILE B C 1
ATOM 8190 O O . ILE B 1 433 ? 0.244 27.375 -2.154 1 98 433 ILE B O 1
ATOM 8194 N N . ILE B 1 434 ? 0.111 26.938 -0.006 1 98.06 434 ILE B N 1
ATOM 8195 C CA . ILE B 1 434 ? 1.517 27.25 0.235 1 98.06 434 ILE B CA 1
ATOM 8196 C C . ILE B 1 434 ? 2.398 26.281 -0.548 1 98.06 434 ILE B C 1
ATOM 8198 O O . ILE B 1 434 ? 3.342 26.703 -1.224 1 98.06 434 ILE B O 1
ATOM 8202 N N . SER B 1 435 ? 2.057 25 -0.488 1 95.75 435 SER B N 1
ATOM 8203 C CA . SER B 1 435 ? 2.842 23.984 -1.176 1 95.75 435 SER B CA 1
ATOM 8204 C C . SER B 1 435 ? 2.789 24.172 -2.688 1 95.75 435 SER B C 1
ATOM 8206 O O . SER B 1 435 ? 3.768 23.906 -3.387 1 95.75 435 SER B O 1
ATOM 8208 N N . LEU B 1 436 ? 1.729 24.656 -3.203 1 94.81 436 LEU B N 1
ATOM 8209 C CA . LEU B 1 436 ? 1.542 24.891 -4.629 1 94.81 436 LEU B CA 1
ATOM 8210 C C . LEU B 1 436 ? 2.486 25.969 -5.129 1 94.81 436 LEU B C 1
ATOM 8212 O O . LEU B 1 436 ? 2.973 25.906 -6.262 1 94.81 436 LEU B O 1
ATOM 8216 N N . HIS B 1 437 ? 2.781 26.953 -4.289 1 95.06 437 HIS B N 1
ATOM 8217 C CA . HIS B 1 437 ? 3.395 28.188 -4.773 1 95.06 437 HIS B CA 1
ATOM 8218 C C . HIS B 1 437 ? 4.84 28.312 -4.305 1 95.06 437 HIS B C 1
ATOM 8220 O O . HIS B 1 437 ? 5.641 29.016 -4.922 1 95.06 437 HIS B O 1
ATOM 8226 N N . GLN B 1 438 ? 5.207 27.672 -3.26 1 93 438 GLN B N 1
ATOM 8227 C CA . GLN B 1 438 ? 6.449 27.984 -2.564 1 93 438 GLN B CA 1
ATOM 8228 C C . GLN B 1 438 ? 7.652 27.812 -3.488 1 93 438 GLN B C 1
ATOM 8230 O O . GLN B 1 438 ? 8.578 28.641 -3.465 1 93 438 GLN B O 1
ATOM 8235 N N . ARG B 1 439 ? 7.633 26.812 -4.336 1 86 439 ARG B N 1
ATOM 8236 C CA . ARG B 1 439 ? 8.789 26.531 -5.184 1 86 439 ARG B CA 1
ATOM 8237 C C . ARG B 1 439 ? 8.883 27.547 -6.324 1 86 439 ARG B C 1
ATOM 8239 O O . ARG B 1 439 ? 9.945 27.703 -6.938 1 86 439 ARG B O 1
ATOM 8246 N N . LEU B 1 440 ? 7.844 28.203 -6.602 1 85.94 440 LEU B N 1
ATOM 8247 C CA . LEU B 1 440 ? 7.777 29.078 -7.762 1 85.94 440 LEU B CA 1
ATOM 8248 C C . LEU B 1 440 ? 8.148 30.516 -7.383 1 85.94 440 LEU B C 1
ATOM 8250 O O . LEU B 1 440 ? 8.297 31.375 -8.258 1 85.94 440 LEU B O 1
ATOM 8254 N N . ILE B 1 441 ? 8.352 30.75 -6.102 1 89.44 441 ILE B N 1
ATOM 8255 C CA . ILE B 1 441 ? 8.641 32.094 -5.645 1 89.44 441 ILE B CA 1
ATOM 8256 C C . ILE B 1 441 ? 10.055 32.5 -6.059 1 89.44 441 ILE B C 1
ATOM 8258 O O . ILE B 1 441 ? 10.266 33.594 -6.625 1 89.44 441 ILE B O 1
ATOM 8262 N N . PHE B 1 442 ? 11.008 31.594 -5.738 1 80.62 442 PHE B N 1
ATOM 8263 C CA . PHE B 1 442 ? 12.398 31.812 -6.148 1 80.62 442 PHE B CA 1
ATOM 8264 C C . PHE B 1 442 ? 12.828 30.734 -7.145 1 80.62 442 PHE B C 1
ATOM 8266 O O . PHE B 1 442 ? 13.523 29.781 -6.781 1 80.62 442 PHE B O 1
ATOM 8273 N N . PRO B 1 443 ? 12.43 30.891 -8.469 1 68.19 443 PRO B N 1
ATOM 8274 C CA . PRO B 1 443 ? 12.742 29.812 -9.406 1 68.19 443 PRO B CA 1
ATOM 8275 C C . PRO B 1 443 ? 14.242 29.656 -9.641 1 68.19 443 PRO B C 1
ATOM 8277 O O . PRO B 1 443 ? 14.984 30.641 -9.578 1 68.19 443 PRO B O 1
ATOM 8280 N N . VAL B 1 444 ? 14.695 28.375 -9.633 1 60.06 444 VAL B N 1
ATOM 8281 C CA . VAL B 1 444 ? 16.094 28.094 -9.906 1 60.06 444 VAL B CA 1
ATOM 8282 C C . VAL B 1 444 ? 16.391 28.312 -11.383 1 60.06 444 VAL B C 1
ATOM 8284 O O . VAL B 1 444 ? 15.664 27.812 -12.25 1 60.06 444 VAL B O 1
ATOM 8287 N N . SER B 1 445 ? 16.812 29.531 -11.82 1 52.25 445 SER B N 1
ATOM 8288 C CA . SER B 1 445 ? 17.062 29.828 -13.227 1 52.25 445 SER B CA 1
ATOM 8289 C C . SER B 1 445 ? 18.25 29.016 -13.758 1 52.25 445 SER B C 1
ATOM 8291 O O . SER B 1 445 ? 19.328 29.016 -13.172 1 52.25 445 SER B O 1
ATOM 8293 N N . LEU B 1 446 ? 17.938 27.906 -14.461 1 49.75 446 LEU B N 1
ATOM 8294 C CA . LEU B 1 446 ? 19.031 27.266 -15.18 1 49.75 446 LEU B CA 1
ATOM 8295 C C . LEU B 1 446 ? 19.688 28.234 -16.141 1 49.75 446 LEU B C 1
ATOM 8297 O O . LEU B 1 446 ? 20.844 28.047 -16.516 1 49.75 446 LEU B O 1
ATOM 8301 N N . ALA B 1 447 ? 18.875 28.984 -16.938 1 48 447 ALA B N 1
ATOM 8302 C CA . ALA B 1 447 ? 19.438 29.938 -17.906 1 48 447 ALA B CA 1
ATOM 8303 C C . ALA B 1 447 ? 19.703 31.281 -17.25 1 48 447 ALA B C 1
ATOM 8305 O O . ALA B 1 447 ? 19.094 31.625 -16.234 1 48 447 ALA B O 1
ATOM 8306 N N . ASP B 1 448 ? 20.797 31.812 -17.516 1 45.06 448 ASP B N 1
ATOM 8307 C CA . ASP B 1 448 ? 21.297 33.156 -17.156 1 45.06 448 ASP B CA 1
ATOM 8308 C C . ASP B 1 448 ? 20.172 34.188 -17.156 1 45.06 448 ASP B C 1
ATOM 8310 O O . ASP B 1 448 ? 20.422 35.375 -17.188 1 45.06 448 ASP B O 1
ATOM 8314 N N . GLU B 1 449 ? 19 33.719 -17.578 1 48.88 449 GLU B N 1
ATOM 8315 C CA . GLU B 1 449 ? 18.016 34.812 -17.672 1 48.88 449 GLU B CA 1
ATOM 8316 C C . GLU B 1 449 ? 17.422 35.125 -16.297 1 48.88 449 GLU B C 1
ATOM 8318 O O . GLU B 1 449 ? 17.344 34.25 -15.43 1 48.88 449 GLU B O 1
ATOM 8323 N N . ASP B 1 450 ? 17.484 36.25 -15.875 1 48.5 450 ASP B N 1
ATOM 8324 C CA . ASP B 1 450 ? 17.016 36.906 -14.641 1 48.5 450 ASP B CA 1
ATOM 8325 C C . ASP B 1 450 ? 15.633 36.375 -14.25 1 48.5 450 ASP B C 1
ATOM 8327 O O . ASP B 1 450 ? 14.625 36.812 -14.82 1 48.5 450 ASP B O 1
ATOM 8331 N N . VAL B 1 451 ? 15.5 35.094 -14.031 1 57.12 451 VAL B N 1
ATOM 8332 C CA . VAL B 1 451 ? 14.172 34.594 -13.688 1 57.12 451 VAL B CA 1
ATOM 8333 C C . VAL B 1 451 ? 13.641 35.344 -12.469 1 57.12 451 VAL B C 1
ATOM 8335 O O . VAL B 1 451 ? 14.297 35.406 -11.43 1 57.12 451 VAL B O 1
ATOM 8338 N N . THR B 1 452 ? 12.703 36.312 -12.75 1 62.44 452 THR B N 1
ATOM 8339 C CA . THR B 1 452 ? 12.055 37.281 -11.867 1 62.44 452 THR B CA 1
ATOM 8340 C C . THR B 1 452 ? 11.219 36.594 -10.805 1 62.44 452 THR B C 1
ATOM 8342 O O . THR B 1 452 ? 10.68 35.5 -11.055 1 62.44 452 THR B O 1
ATOM 8345 N N . HIS B 1 453 ? 11.422 36.969 -9.602 1 74.56 453 HIS B N 1
ATOM 8346 C CA . HIS B 1 453 ? 10.602 36.719 -8.43 1 74.56 453 HIS B CA 1
ATOM 8347 C C . HIS B 1 453 ? 9.117 36.75 -8.773 1 74.56 453 HIS B C 1
ATOM 8349 O O . HIS B 1 453 ? 8.641 37.688 -9.406 1 74.56 453 HIS B O 1
ATOM 8355 N N . TRP B 1 454 ? 8.398 35.625 -8.562 1 86.25 454 TRP B N 1
ATOM 8356 C CA . TRP B 1 454 ? 6.953 35.594 -8.781 1 86.25 454 TRP B CA 1
ATOM 8357 C C . TRP B 1 454 ? 6.215 36.188 -7.586 1 86.25 454 TRP B C 1
ATOM 8359 O O . TRP B 1 454 ? 5.793 35.469 -6.684 1 86.25 454 TRP B O 1
ATOM 8369 N N . GLU B 1 455 ? 6.012 37.406 -7.602 1 89.44 455 GLU B N 1
ATOM 8370 C CA . GLU B 1 455 ? 5.445 38.156 -6.492 1 89.44 455 GLU B CA 1
ATOM 8371 C C . GLU B 1 455 ? 4.047 37.656 -6.137 1 89.44 455 GLU B C 1
ATOM 8373 O O . GLU B 1 455 ? 3.682 37.625 -4.961 1 89.44 455 GLU B O 1
ATOM 8378 N N . ALA B 1 456 ? 3.281 37.344 -7.133 1 92 456 ALA B N 1
ATOM 8379 C CA . ALA B 1 456 ? 1.919 36.875 -6.895 1 92 456 ALA B CA 1
ATOM 8380 C C . ALA B 1 456 ? 1.918 35.594 -6.066 1 92 456 ALA B C 1
ATOM 8382 O O . ALA B 1 456 ? 1.051 35.375 -5.211 1 92 456 ALA B O 1
ATOM 8383 N N . ALA B 1 457 ? 2.836 34.719 -6.324 1 94.56 457 ALA B N 1
ATOM 8384 C CA . ALA B 1 457 ? 2.957 33.5 -5.57 1 94.56 457 ALA B CA 1
ATOM 8385 C C . ALA B 1 457 ? 3.277 33.75 -4.105 1 94.56 457 ALA B C 1
ATOM 8387 O O . ALA B 1 457 ? 2.717 33.125 -3.209 1 94.56 457 ALA B O 1
ATOM 8388 N N . ALA B 1 458 ? 4.172 34.656 -3.857 1 95.81 458 ALA B N 1
ATOM 8389 C CA . ALA B 1 458 ? 4.539 35.031 -2.49 1 95.81 458 ALA B CA 1
ATOM 8390 C C . ALA B 1 458 ? 3.346 35.625 -1.743 1 95.81 458 ALA B C 1
ATOM 8392 O O . ALA B 1 458 ? 3.123 35.312 -0.571 1 95.81 458 ALA B O 1
ATOM 8393 N N . GLU B 1 459 ? 2.623 36.438 -2.434 1 96.88 459 GLU B N 1
ATOM 8394 C CA . GLU B 1 459 ? 1.459 37.094 -1.822 1 96.88 459 GLU B CA 1
ATOM 8395 C C . GLU B 1 459 ? 0.402 36.062 -1.448 1 96.88 459 GLU B C 1
ATOM 8397 O O . GLU B 1 459 ? -0.239 36.156 -0.4 1 96.88 459 GLU B O 1
ATOM 8402 N N . ARG B 1 460 ? 0.177 35.125 -2.283 1 97.31 460 ARG B N 1
ATOM 8403 C CA . ARG B 1 460 ? -0.793 34.062 -2.018 1 97.31 460 ARG B CA 1
ATOM 8404 C C . ARG B 1 460 ? -0.375 33.219 -0.816 1 97.31 460 ARG B C 1
ATOM 8406 O O . ARG B 1 460 ? -1.211 32.844 0.014 1 97.31 460 ARG B O 1
ATOM 8413 N N . CYS B 1 461 ? 0.885 32.906 -0.731 1 98.12 461 CYS B N 1
ATOM 8414 C CA . CYS B 1 461 ? 1.396 32.156 0.415 1 98.12 461 CYS B CA 1
ATOM 8415 C C . CYS B 1 461 ? 1.241 32.969 1.7 1 98.12 461 CYS B C 1
ATOM 8417 O O . CYS B 1 461 ? 0.796 32.438 2.719 1 98.12 461 CYS B O 1
ATOM 8419 N N . LEU B 1 462 ? 1.598 34.25 1.629 1 97.88 462 LEU B N 1
ATOM 8420 C CA . LEU B 1 462 ? 1.494 35.125 2.805 1 97.88 462 LEU B CA 1
ATOM 8421 C C . LEU B 1 462 ? 0.043 35.25 3.254 1 97.88 462 LEU B C 1
ATOM 8423 O O . LEU B 1 462 ? -0.248 35.219 4.453 1 97.88 462 LEU B O 1
ATOM 8427 N N . SER B 1 463 ? -0.827 35.406 2.291 1 98 463 SER B N 1
ATOM 8428 C CA . SER B 1 463 ? -2.248 35.5 2.607 1 98 463 SER B CA 1
ATOM 8429 C C . SER B 1 463 ? -2.748 34.219 3.279 1 98 463 SER B C 1
ATOM 8431 O O . SER B 1 463 ? -3.531 34.281 4.23 1 98 463 SER B O 1
ATOM 8433 N N . SER B 1 464 ? -2.342 33.094 2.787 1 98.19 464 SER B N 1
ATOM 8434 C CA . SER B 1 464 ? -2.725 31.828 3.367 1 98.19 464 SER B CA 1
ATOM 8435 C C . SER B 1 464 ? -2.176 31.672 4.781 1 98.19 464 SER B C 1
ATOM 8437 O O . SER B 1 464 ? -2.855 31.141 5.664 1 98.19 464 SER B O 1
ATOM 8439 N N . CYS B 1 465 ? -0.931 32.062 5 1 98.38 465 CYS B N 1
ATOM 8440 C CA . CYS B 1 465 ? -0.367 32.062 6.344 1 98.38 465 CYS B CA 1
ATOM 8441 C C . CYS B 1 465 ? -1.193 32.906 7.297 1 98.38 465 CYS B C 1
ATOM 8443 O O . CYS B 1 465 ? -1.502 32.5 8.414 1 98.38 465 CYS B O 1
ATOM 8445 N N . ASP B 1 466 ? -1.569 34.062 6.801 1 98.19 466 ASP B N 1
ATOM 8446 C CA . ASP B 1 466 ? -2.344 35 7.617 1 98.19 466 ASP B CA 1
ATOM 8447 C C . ASP B 1 466 ? -3.705 34.406 7.98 1 98.19 466 ASP B C 1
ATOM 8449 O O . ASP B 1 466 ? -4.145 34.5 9.125 1 98.19 466 ASP B O 1
ATOM 8453 N N . GLN B 1 467 ? -4.32 33.844 7.043 1 96.88 467 GLN B N 1
ATOM 8454 C CA . GLN B 1 467 ? -5.645 33.25 7.27 1 96.88 467 GLN B CA 1
ATOM 8455 C C . GLN B 1 467 ? -5.566 32.062 8.203 1 96.88 467 GLN B C 1
ATOM 8457 O O . GLN B 1 467 ? -6.441 31.859 9.055 1 96.88 467 GLN B O 1
ATOM 8462 N N . MET B 1 468 ? -4.539 31.266 8.039 1 97.5 468 MET B N 1
ATOM 8463 C CA . MET B 1 468 ? -4.355 30.141 8.953 1 97.5 468 MET B CA 1
ATOM 8464 C C . MET B 1 468 ? -4.148 30.625 10.383 1 97.5 468 MET B C 1
ATOM 8466 O O . MET B 1 468 ? -4.668 30.031 11.328 1 97.5 468 MET B O 1
ATOM 8470 N N . ALA B 1 469 ? -3.381 31.734 10.492 1 97.69 469 ALA B N 1
ATOM 8471 C CA . ALA B 1 469 ? -3.158 32.312 11.812 1 97.69 469 ALA B CA 1
ATOM 8472 C C . ALA B 1 469 ? -4.473 32.75 12.445 1 97.69 469 ALA B C 1
ATOM 8474 O O . ALA B 1 469 ? -4.672 32.594 13.656 1 97.69 469 ALA B O 1
ATOM 8475 N N . GLU B 1 470 ? -5.336 33.25 11.641 1 95.12 470 GLU B N 1
ATOM 8476 C CA . GLU B 1 470 ? -6.637 33.688 12.141 1 95.12 470 GLU B CA 1
ATOM 8477 C C . GLU B 1 470 ? -7.465 32.531 12.641 1 95.12 470 GLU B C 1
ATOM 8479 O O . GLU B 1 470 ? -8.156 32.625 13.656 1 95.12 470 GLU B O 1
ATOM 8484 N N . VAL B 1 471 ? -7.422 31.422 11.938 1 93.5 471 VAL B N 1
ATOM 8485 C CA . VAL B 1 471 ? -8.141 30.219 12.32 1 93.5 471 VAL B CA 1
ATOM 8486 C C . VAL B 1 471 ? -7.598 29.688 13.641 1 93.5 471 VAL B C 1
ATOM 8488 O O . VAL B 1 471 ? -8.367 29.344 14.547 1 93.5 471 VAL B O 1
ATOM 8491 N N . ILE B 1 472 ? -6.312 29.688 13.805 1 95.12 472 ILE B N 1
ATOM 8492 C CA . ILE B 1 472 ? -5.652 29.156 14.992 1 95.12 472 ILE B CA 1
ATOM 8493 C C . ILE B 1 472 ? -5.934 30.062 16.188 1 95.12 472 ILE B C 1
ATOM 8495 O O . ILE B 1 472 ? -6.09 29.594 17.312 1 95.12 472 ILE B O 1
ATOM 8499 N N . ARG B 1 473 ? -5.977 31.359 15.914 1 93.44 473 ARG B N 1
ATOM 8500 C CA . ARG B 1 473 ? -6.273 32.344 16.969 1 93.44 473 ARG B CA 1
ATOM 8501 C C . ARG B 1 473 ? -7.652 32.094 17.562 1 93.44 473 ARG B C 1
ATOM 8503 O O . ARG B 1 473 ? -7.867 32.312 18.75 1 93.44 473 ARG B O 1
ATOM 8510 N N . GLY B 1 474 ? -8.492 31.562 16.75 1 89.88 474 GLY B N 1
ATOM 8511 C CA . GLY B 1 474 ? -9.852 31.297 17.188 1 89.88 474 GLY B CA 1
ATOM 8512 C C . GLY B 1 474 ? -9.969 30.062 18.047 1 89.88 474 GLY B C 1
ATOM 8513 O O . GLY B 1 474 ? -10.977 29.859 18.734 1 89.88 474 GLY B O 1
ATOM 8514 N N . ALA B 1 475 ? -8.969 29.25 18.109 1 90.44 475 ALA B N 1
ATOM 8515 C CA . ALA B 1 475 ? -9 28.016 18.891 1 90.44 475 ALA B CA 1
ATOM 8516 C C . ALA B 1 475 ? -8.469 28.25 20.312 1 90.44 475 ALA B C 1
ATOM 8518 O O . ALA B 1 475 ? -7.422 28.891 20.484 1 90.44 475 ALA B O 1
ATOM 8519 N N . ASN B 1 476 ? -9.211 27.797 21.312 1 90.62 476 ASN B N 1
ATOM 8520 C CA . ASN B 1 476 ? -8.703 27.922 22.672 1 90.62 476 ASN B CA 1
ATOM 8521 C C . ASN B 1 476 ? -7.656 26.859 22.984 1 90.62 476 ASN B C 1
ATOM 8523 O O . ASN B 1 476 ? -7.426 25.953 22.172 1 90.62 476 ASN B O 1
ATOM 8527 N N . ASP B 1 477 ? -7.039 26.922 24.109 1 91.44 477 ASP B N 1
ATOM 8528 C CA . ASP B 1 477 ? -5.922 26.062 24.484 1 91.44 477 ASP B CA 1
ATOM 8529 C C . ASP B 1 477 ? -6.379 24.609 24.656 1 91.44 477 ASP B C 1
ATOM 8531 O O . ASP B 1 477 ? -5.641 23.688 24.328 1 91.44 477 ASP B O 1
ATOM 8535 N N . ASP B 1 478 ? -7.539 24.438 25.125 1 88.12 478 ASP B N 1
ATOM 8536 C CA . ASP B 1 478 ? -8.062 23.078 25.312 1 88.12 478 ASP B CA 1
ATOM 8537 C C . ASP B 1 478 ? -8.25 22.375 23.969 1 88.12 478 ASP B C 1
ATOM 8539 O O . ASP B 1 478 ? -7.941 21.203 23.828 1 88.12 478 ASP B O 1
ATOM 8543 N N . THR B 1 479 ? -8.773 23.203 23.047 1 89.62 479 THR B N 1
ATOM 8544 C CA . THR B 1 479 ? -8.969 22.688 21.703 1 89.62 479 THR B CA 1
ATOM 8545 C C . THR B 1 479 ? -7.621 22.375 21.047 1 89.62 479 THR B C 1
ATOM 8547 O O . THR B 1 479 ? -7.453 21.328 20.422 1 89.62 479 THR B O 1
ATOM 8550 N N . LEU B 1 480 ? -6.676 23.219 21.234 1 91.62 480 LEU B N 1
ATOM 8551 C CA . LEU B 1 480 ? -5.352 23.047 20.641 1 91.62 480 LEU B CA 1
ATOM 8552 C C . LEU B 1 480 ? -4.629 21.859 21.266 1 91.62 480 LEU B C 1
ATOM 8554 O O . LEU B 1 480 ? -3.889 21.156 20.578 1 91.62 480 LEU B O 1
ATOM 8558 N N . GLY B 1 481 ? -4.832 21.688 22.484 1 88.94 481 GLY B N 1
ATOM 8559 C CA . GLY B 1 481 ? -4.16 20.594 23.172 1 88.94 481 GLY B CA 1
ATOM 8560 C C . GLY B 1 481 ? -4.5 19.234 22.594 1 88.94 481 GLY B C 1
ATOM 8561 O O . GLY B 1 481 ? -3.621 18.375 22.438 1 88.94 481 GLY B O 1
ATOM 8562 N N . ILE B 1 482 ? -5.773 19.031 22.281 1 88.25 482 ILE B N 1
ATOM 8563 C CA . ILE B 1 482 ? -6.203 17.719 21.812 1 88.25 482 ILE B CA 1
ATOM 8564 C C . ILE B 1 482 ? -6.551 17.781 20.328 1 88.25 482 ILE B C 1
ATOM 8566 O O . ILE B 1 482 ? -7.398 17.031 19.844 1 88.25 482 ILE B O 1
ATOM 8570 N N . ILE B 1 483 ? -5.977 18.734 19.672 1 92.12 483 ILE B N 1
ATOM 8571 C CA . ILE B 1 483 ? -6.297 18.984 18.281 1 92.12 483 ILE B CA 1
ATOM 8572 C C . ILE B 1 483 ? -5.852 17.797 17.422 1 92.12 483 ILE B C 1
ATOM 8574 O O . ILE B 1 483 ? -5.004 17 17.844 1 92.12 483 ILE B O 1
ATOM 8578 N N . ASN B 1 484 ? -6.508 17.5 16.266 1 94.56 484 ASN B N 1
ATOM 8579 C CA . ASN B 1 484 ? -6.035 16.531 15.289 1 94.56 484 ASN B CA 1
ATOM 8580 C C . ASN B 1 484 ? -4.574 16.75 14.922 1 94.56 484 ASN B C 1
ATOM 8582 O O . ASN B 1 484 ? -4.207 17.828 14.461 1 94.56 484 ASN B O 1
ATOM 8586 N N . PRO B 1 485 ? -3.713 15.828 15.117 1 95.44 485 PRO B N 1
ATOM 8587 C CA . PRO B 1 485 ? -2.275 16.031 14.906 1 95.44 485 PRO B CA 1
ATOM 8588 C C . PRO B 1 485 ? -1.944 16.5 13.492 1 95.44 485 PRO B C 1
ATOM 8590 O O . PRO B 1 485 ? -0.894 17.094 13.266 1 95.44 485 PRO B O 1
ATOM 8593 N N . HIS B 1 486 ? -2.764 16.297 12.547 1 96.44 486 HIS B N 1
ATOM 8594 C CA . HIS B 1 486 ? -2.514 16.719 11.18 1 96.44 486 HIS B CA 1
ATOM 8595 C C . HIS B 1 486 ? -2.551 18.234 11.062 1 96.44 486 HIS B C 1
ATOM 8597 O O . HIS B 1 486 ? -1.992 18.812 10.117 1 96.44 486 HIS B O 1
ATOM 8603 N N . VAL B 1 487 ? -3.213 18.906 12.008 1 97.31 487 VAL B N 1
ATOM 8604 C CA . VAL B 1 487 ? -3.211 20.359 12.047 1 97.31 487 VAL B CA 1
ATOM 8605 C C . VAL B 1 487 ? -1.817 20.859 12.422 1 97.31 487 VAL B C 1
ATOM 8607 O O . VAL B 1 487 ? -1.385 21.922 11.945 1 97.31 487 VAL B O 1
ATOM 8610 N N . ILE B 1 488 ? -1.13 20.094 13.211 1 97.81 488 ILE B N 1
ATOM 8611 C CA . ILE B 1 488 ? 0.181 20.484 13.727 1 97.81 488 ILE B CA 1
ATOM 8612 C C . ILE B 1 488 ? 1.142 20.719 12.57 1 97.81 488 ILE B C 1
ATOM 8614 O O . ILE B 1 488 ? 1.837 21.75 12.531 1 97.81 488 ILE B O 1
ATOM 8618 N N . TYR B 1 489 ? 1.159 19.828 11.664 1 97 489 TYR B N 1
ATOM 8619 C CA . TYR B 1 489 ? 2.104 19.969 10.562 1 97 489 TYR B CA 1
ATOM 8620 C C . TYR B 1 489 ? 1.697 21.094 9.633 1 97 489 TYR B C 1
ATOM 8622 O O . TYR B 1 489 ? 2.553 21.75 9.023 1 97 489 TYR B O 1
ATOM 8630 N N . CYS B 1 490 ? 0.399 21.359 9.484 1 98 490 CYS B N 1
ATOM 8631 C CA . CYS B 1 490 ? -0.068 22.5 8.711 1 98 490 CYS B CA 1
ATOM 8632 C C . CYS B 1 490 ? 0.448 23.797 9.297 1 98 490 CYS B C 1
ATOM 8634 O O . CYS B 1 490 ? 0.922 24.672 8.562 1 98 490 CYS B O 1
ATOM 8636 N N . VAL B 1 491 ? 0.365 23.891 10.586 1 98.38 491 VAL B N 1
ATOM 8637 C CA . VAL B 1 491 ? 0.842 25.078 11.289 1 98.38 491 VAL B CA 1
ATOM 8638 C C . VAL B 1 491 ? 2.342 25.234 11.055 1 98.38 491 VAL B C 1
ATOM 8640 O O . VAL B 1 491 ? 2.82 26.359 10.836 1 98.38 491 VAL B O 1
ATOM 8643 N N . PHE B 1 492 ? 3.031 24.203 11.047 1 98.62 492 PHE B N 1
ATOM 8644 C CA . PHE B 1 492 ? 4.473 24.234 10.82 1 98.62 492 PHE B CA 1
ATOM 8645 C C . PHE B 1 492 ? 4.785 24.719 9.406 1 98.62 492 PHE B C 1
ATOM 8647 O O . PHE B 1 492 ? 5.73 25.469 9.195 1 98.62 492 PHE B O 1
ATOM 8654 N N . ILE B 1 493 ? 4.074 24.234 8.414 1 98.25 493 ILE B N 1
ATOM 8655 C CA . ILE B 1 493 ? 4.27 24.625 7.023 1 98.25 493 ILE B CA 1
ATOM 8656 C C . ILE B 1 493 ? 4.148 26.156 6.898 1 98.25 493 ILE B C 1
ATOM 8658 O O . ILE B 1 493 ? 4.996 26.797 6.277 1 98.25 493 ILE B O 1
ATOM 8662 N N . ALA B 1 494 ? 3.148 26.719 7.512 1 98.69 494 ALA B N 1
ATOM 8663 C CA . ALA B 1 494 ? 2.928 28.156 7.457 1 98.69 494 ALA B CA 1
ATOM 8664 C C . ALA B 1 494 ? 4.027 28.906 8.203 1 98.69 494 ALA B C 1
ATOM 8666 O O . ALA B 1 494 ? 4.555 29.906 7.703 1 98.69 494 ALA B O 1
ATOM 8667 N N . ALA B 1 495 ? 4.363 28.422 9.352 1 98.75 495 ALA B N 1
ATOM 8668 C CA . ALA B 1 495 ? 5.402 29.062 10.156 1 98.75 495 ALA B CA 1
ATOM 8669 C C . ALA B 1 495 ? 6.746 29.047 9.438 1 98.75 495 ALA B C 1
ATOM 8671 O O . ALA B 1 495 ? 7.457 30.062 9.406 1 98.75 495 ALA B O 1
ATOM 8672 N N . ARG B 1 496 ? 7.082 27.875 8.93 1 98.12 496 ARG B N 1
ATOM 8673 C CA . ARG B 1 496 ? 8.336 27.75 8.188 1 98.12 496 ARG B CA 1
ATOM 8674 C C . ARG B 1 496 ? 8.367 28.703 7.004 1 98.12 496 ARG B C 1
ATOM 8676 O O . ARG B 1 496 ? 9.398 29.328 6.738 1 98.12 496 ARG B O 1
ATOM 8683 N N . PHE B 1 497 ? 7.289 28.859 6.336 1 98.12 497 PHE B N 1
ATOM 8684 C CA . PHE B 1 497 ? 7.242 29.766 5.207 1 98.12 497 PHE B CA 1
ATOM 8685 C C . PHE B 1 497 ? 7.496 31.203 5.66 1 98.12 497 PHE B C 1
ATOM 8687 O O . PHE B 1 497 ? 8.273 31.922 5.039 1 98.12 497 PHE B O 1
ATOM 8694 N N . TYR B 1 498 ? 6.836 31.688 6.77 1 97.81 498 TYR B N 1
ATOM 8695 C CA . TYR B 1 498 ? 7.055 33.031 7.324 1 97.81 498 TYR B CA 1
ATOM 8696 C C . TYR B 1 498 ? 8.539 33.281 7.574 1 97.81 498 TYR B C 1
ATOM 8698 O O . TYR B 1 498 ? 9.062 34.344 7.223 1 97.81 498 TYR B O 1
ATOM 8706 N N . LEU B 1 499 ? 9.141 32.281 8.086 1 97.12 499 LEU B N 1
ATOM 8707 C CA . LEU B 1 499 ? 10.539 32.406 8.484 1 97.12 499 LEU B CA 1
ATOM 8708 C C . LEU B 1 499 ? 11.438 32.531 7.258 1 97.12 499 LEU B C 1
ATOM 8710 O O . LEU B 1 499 ? 12.281 33.438 7.191 1 97.12 499 LEU B O 1
ATOM 8714 N N . ILE B 1 500 ? 11.258 31.656 6.34 1 95.69 500 ILE B N 1
ATOM 8715 C CA . ILE B 1 500 ? 12.133 31.609 5.176 1 95.69 500 ILE B CA 1
ATOM 8716 C C . ILE B 1 500 ? 11.922 32.844 4.32 1 95.69 500 ILE B C 1
ATOM 8718 O O . ILE B 1 500 ? 12.883 33.469 3.855 1 95.69 500 ILE B O 1
ATOM 8722 N N . TYR B 1 501 ? 10.664 33.188 4.109 1 95.25 501 TYR B N 1
ATOM 8723 C CA . TYR B 1 501 ? 10.367 34.344 3.279 1 95.25 501 TYR B CA 1
ATOM 8724 C C . TYR B 1 501 ? 10.914 35.625 3.914 1 95.25 501 TYR B C 1
ATOM 8726 O O . TYR B 1 501 ? 11.484 36.469 3.225 1 95.25 501 TYR B O 1
ATOM 8734 N N . SER B 1 502 ? 10.719 35.844 5.203 1 95 502 SER B N 1
ATOM 8735 C CA . SER B 1 502 ? 11.227 37 5.902 1 95 502 SER B CA 1
ATOM 8736 C C . SER B 1 502 ? 12.75 37.094 5.82 1 95 502 SER B C 1
ATOM 8738 O O . SER B 1 502 ? 13.312 38.156 5.637 1 95 502 SER B O 1
ATOM 8740 N N . LYS B 1 503 ? 13.344 35.938 5.941 1 91.69 503 LYS B N 1
ATOM 8741 C CA . LYS B 1 503 ? 14.797 35.906 5.832 1 91.69 503 LYS B CA 1
ATOM 8742 C C . LYS B 1 503 ? 15.25 36.25 4.418 1 91.69 503 LYS B C 1
ATOM 8744 O O . LYS B 1 503 ? 16.188 37.031 4.23 1 91.69 503 LYS B O 1
ATOM 8749 N N . ALA B 1 504 ? 14.633 35.656 3.447 1 90 504 ALA B N 1
ATOM 8750 C CA . ALA B 1 504 ? 15.008 35.875 2.049 1 90 504 ALA B CA 1
ATOM 8751 C C . ALA B 1 504 ? 14.805 37.344 1.645 1 90 504 ALA B C 1
ATOM 8753 O O . ALA B 1 504 ? 15.578 37.875 0.853 1 90 504 ALA B O 1
ATOM 8754 N N . MET B 1 505 ? 13.805 38.031 2.166 1 90.62 505 MET B N 1
ATOM 8755 C CA . MET B 1 505 ? 13.469 39.375 1.792 1 90.62 505 MET B CA 1
ATOM 8756 C C . MET B 1 505 ? 14.055 40.375 2.793 1 90.62 505 MET B C 1
ATOM 8758 O O . MET B 1 505 ? 13.836 41.594 2.676 1 90.62 505 MET B O 1
ATOM 8762 N N . ASP B 1 506 ? 14.805 39.875 3.738 1 91.25 506 ASP B N 1
ATOM 8763 C CA . ASP B 1 506 ? 15.406 40.688 4.793 1 91.25 506 ASP B CA 1
ATOM 8764 C C . ASP B 1 506 ? 14.352 41.531 5.508 1 91.25 506 ASP B C 1
ATOM 8766 O O . ASP B 1 506 ? 14.5 42.75 5.637 1 91.25 506 ASP B O 1
ATOM 8770 N N . LEU B 1 507 ? 13.234 40.906 5.816 1 93 507 LEU B N 1
ATOM 8771 C CA . LEU B 1 507 ? 12.117 41.5 6.539 1 93 507 LEU B CA 1
ATOM 8772 C C . LEU B 1 507 ? 12.086 41.031 7.988 1 93 507 LEU B C 1
ATOM 8774 O O . LEU B 1 507 ? 12.625 39.969 8.305 1 93 507 LEU B O 1
ATOM 8778 N N . PRO B 1 508 ? 11.508 41.844 8.875 1 94.75 508 PRO B N 1
ATOM 8779 C CA . PRO B 1 508 ? 11.273 41.312 10.227 1 94.75 508 PRO B CA 1
ATOM 8780 C C . PRO B 1 508 ? 10.258 40.188 10.258 1 94.75 508 PRO B C 1
ATOM 8782 O O . PRO B 1 508 ? 9.398 40.094 9.375 1 94.75 508 PRO B O 1
ATOM 8785 N N . LEU B 1 509 ? 10.344 39.375 11.242 1 95.5 509 LEU B N 1
ATOM 8786 C CA . LEU B 1 509 ? 9.406 38.281 11.391 1 95.5 509 LEU B CA 1
ATOM 8787 C C . LEU B 1 509 ? 8.008 38.781 11.734 1 95.5 509 LEU B C 1
ATOM 8789 O O . LEU B 1 509 ? 7.859 39.656 12.594 1 95.5 509 LEU B O 1
ATOM 8793 N N . PRO B 1 510 ? 7.031 38.281 11.047 1 95.69 510 PRO B N 1
ATOM 8794 C CA . PRO B 1 510 ? 5.664 38.719 11.344 1 95.69 510 PRO B CA 1
ATOM 8795 C C . PRO B 1 510 ? 5.199 38.281 12.734 1 95.69 510 PRO B C 1
ATOM 8797 O O . PRO B 1 510 ? 5.547 37.188 13.195 1 95.69 510 PRO B O 1
ATOM 8800 N N . ASN B 1 511 ? 4.328 39.094 13.375 1 95.56 511 ASN B N 1
ATOM 8801 C CA . ASN B 1 511 ? 3.799 38.781 14.695 1 95.56 511 ASN B CA 1
ATOM 8802 C C . ASN B 1 511 ? 3 37.5 14.711 1 95.56 511 ASN B C 1
ATOM 8804 O O . ASN B 1 511 ? 2.988 36.781 15.711 1 95.56 511 ASN B O 1
ATOM 8808 N N . LYS B 1 512 ? 2.367 37.219 13.648 1 97 512 LYS B N 1
ATOM 8809 C CA . LYS B 1 512 ? 1.516 36.031 13.531 1 97 512 LYS B CA 1
ATOM 8810 C C . LYS B 1 512 ? 2.34 34.75 13.617 1 97 512 LYS B C 1
ATOM 8812 O O . LYS B 1 512 ? 1.812 33.688 13.953 1 97 512 LYS B O 1
ATOM 8817 N N . LEU B 1 513 ? 3.605 34.812 13.266 1 97.56 513 LEU B N 1
ATOM 8818 C CA . LEU B 1 513 ? 4.492 33.656 13.422 1 97.56 513 LEU B CA 1
ATOM 8819 C C . LEU B 1 513 ? 4.523 33.188 14.875 1 97.56 513 LEU B C 1
ATOM 8821 O O . LEU B 1 513 ? 4.527 32 15.141 1 97.56 513 LEU B O 1
ATOM 8825 N N . TYR B 1 514 ? 4.496 34.125 15.789 1 96.25 514 TYR B N 1
ATOM 8826 C CA . TYR B 1 514 ? 4.602 33.812 17.203 1 96.25 514 TYR B CA 1
ATOM 8827 C C . TYR B 1 514 ? 3.324 33.125 17.703 1 96.25 514 TYR B C 1
ATOM 8829 O O . TYR B 1 514 ? 3.352 32.375 18.672 1 96.25 514 TYR B O 1
ATOM 8837 N N . LEU B 1 515 ? 2.227 33.438 17.047 1 97.19 515 LEU B N 1
ATOM 8838 C CA . LEU B 1 515 ? 1.002 32.688 17.344 1 97.19 515 LEU B CA 1
ATOM 8839 C C . LEU B 1 515 ? 1.16 31.219 16.969 1 97.19 515 LEU B C 1
ATOM 8841 O O . LEU B 1 515 ? 0.687 30.344 17.703 1 97.19 515 LEU B O 1
ATOM 8845 N N . PHE B 1 516 ? 1.793 30.938 15.82 1 98.38 516 PHE B N 1
ATOM 8846 C CA . PHE B 1 516 ? 2.051 29.562 15.406 1 98.38 516 PHE B CA 1
ATOM 8847 C C . PHE B 1 516 ? 2.986 28.859 16.391 1 98.38 516 PHE B C 1
ATOM 8849 O O . PHE B 1 516 ? 2.758 27.719 16.766 1 98.38 516 PHE B O 1
ATOM 8856 N N . ILE B 1 517 ? 4.027 29.547 16.797 1 98 517 ILE B N 1
ATOM 8857 C CA . ILE B 1 517 ? 4.984 29 17.75 1 98 517 ILE B CA 1
ATOM 8858 C C . ILE B 1 517 ? 4.277 28.688 19.078 1 98 517 ILE B C 1
ATOM 8860 O O . ILE B 1 517 ? 4.484 27.625 19.672 1 98 517 ILE B O 1
ATOM 8864 N N . TYR B 1 518 ? 3.383 29.578 19.484 1 97.56 518 TYR B N 1
ATOM 8865 C 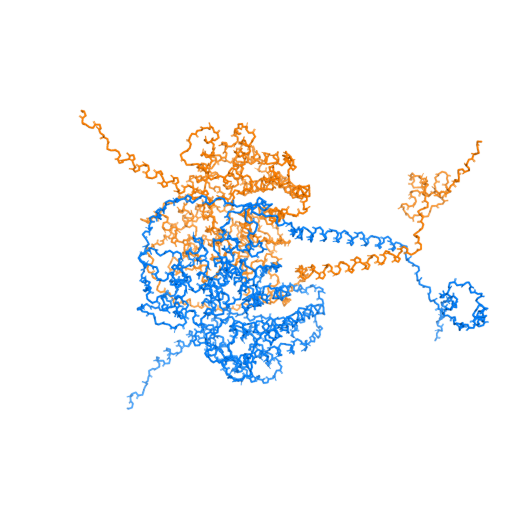CA . TYR B 1 518 ? 2.613 29.375 20.703 1 97.56 518 TYR B CA 1
ATOM 8866 C C . TYR B 1 518 ? 1.683 28.172 20.578 1 97.56 518 TYR B C 1
ATOM 8868 O O . TYR B 1 518 ? 1.583 27.359 21.484 1 97.56 518 TYR B O 1
ATOM 8876 N N . ALA B 1 519 ? 0.992 28.125 19.5 1 97.88 519 ALA B N 1
ATOM 8877 C CA . ALA B 1 519 ? 0.076 27.016 19.25 1 97.88 519 ALA B CA 1
ATOM 8878 C C . ALA B 1 519 ? 0.808 25.672 19.328 1 97.88 519 ALA B C 1
ATOM 8880 O O . ALA B 1 519 ? 0.304 24.719 19.922 1 97.88 519 ALA B O 1
ATOM 8881 N N . LEU B 1 520 ? 2.02 25.578 18.688 1 98.31 520 LEU B N 1
ATOM 8882 C CA . LEU B 1 520 ? 2.793 24.344 18.719 1 98.31 520 LEU B CA 1
ATOM 8883 C C . LEU B 1 520 ? 3.275 24.031 20.125 1 98.31 520 LEU B C 1
ATOM 8885 O O . LEU B 1 520 ? 3.391 22.859 20.5 1 98.31 520 LEU B O 1
ATOM 8889 N N . ARG B 1 521 ? 3.543 25.062 20.891 1 97.88 521 ARG B N 1
ATOM 8890 C CA . ARG B 1 521 ? 3.902 24.844 22.297 1 97.88 521 ARG B CA 1
ATOM 8891 C C . ARG B 1 521 ? 2.758 24.203 23.062 1 97.88 521 ARG B C 1
ATOM 8893 O O . ARG B 1 521 ? 2.973 23.25 23.828 1 97.88 521 ARG B O 1
ATOM 8900 N N . VAL B 1 522 ? 1.551 24.734 22.844 1 97.31 522 VAL B N 1
ATOM 8901 C CA . VAL B 1 522 ? 0.371 24.219 23.516 1 97.31 522 VAL B CA 1
ATOM 8902 C C . VAL B 1 522 ? 0.121 22.781 23.078 1 97.31 522 VAL B C 1
ATOM 8904 O O . VAL B 1 522 ? -0.066 21.891 23.906 1 97.31 522 VAL B O 1
ATOM 8907 N N . CYS B 1 523 ? 0.169 22.516 21.766 1 97.06 523 CYS B N 1
ATOM 8908 C CA . CYS B 1 523 ? -0.019 21.172 21.234 1 97.06 523 CYS B CA 1
ATOM 8909 C C . CYS B 1 523 ? 1.065 20.234 21.734 1 97.06 523 CYS B C 1
ATOM 8911 O O . CYS B 1 523 ? 0.821 19.031 21.922 1 97.06 523 CYS B O 1
ATOM 8913 N N . GLY B 1 524 ? 2.283 20.797 21.922 1 96.94 524 GLY B N 1
ATOM 8914 C CA . GLY B 1 524 ? 3.459 20.031 22.281 1 96.94 524 GLY B CA 1
ATOM 8915 C C . GLY B 1 524 ? 3.389 19.469 23.688 1 96.94 524 GLY B C 1
ATOM 8916 O O . GLY B 1 524 ? 4.188 18.594 24.062 1 96.94 524 GLY B O 1
ATOM 8917 N N . GLN B 1 525 ? 2.408 19.906 24.453 1 94.31 525 GLN B N 1
ATOM 8918 C CA . GLN B 1 525 ? 2.203 19.328 25.781 1 94.31 525 GLN B CA 1
ATOM 8919 C C . GLN B 1 525 ? 1.66 17.906 25.688 1 94.31 525 GLN B C 1
ATOM 8921 O O . GLN B 1 525 ? 1.861 17.109 26.594 1 94.31 525 GLN B O 1
ATOM 8926 N N . ILE B 1 526 ? 1.025 17.641 24.578 1 93.69 526 ILE B N 1
ATOM 8927 C CA . ILE B 1 526 ? 0.398 16.328 24.391 1 93.69 526 ILE B CA 1
ATOM 8928 C C . ILE B 1 526 ? 1.101 15.57 23.281 1 93.69 526 ILE B C 1
ATOM 8930 O O . ILE B 1 526 ? 1.494 14.414 23.453 1 93.69 526 ILE B O 1
ATOM 8934 N N . TRP B 1 527 ? 1.269 16.234 22.156 1 95.5 527 TRP B N 1
ATOM 8935 C CA . TRP B 1 527 ? 1.803 15.57 20.969 1 95.5 527 TRP B CA 1
ATOM 8936 C C . TRP B 1 527 ? 3.301 15.828 20.828 1 95.5 527 TRP B C 1
ATOM 8938 O O . TRP B 1 527 ? 3.732 16.984 20.719 1 95.5 527 TRP B O 1
ATOM 8948 N N . HIS B 1 528 ? 4.105 14.836 20.734 1 94.38 528 HIS B N 1
ATOM 8949 C CA . HIS B 1 528 ? 5.555 14.961 20.609 1 94.38 528 HIS B CA 1
ATOM 8950 C C . HIS B 1 528 ? 5.926 15.648 19.297 1 94.38 528 HIS B C 1
ATOM 8952 O O . HIS B 1 528 ? 6.906 16.406 19.234 1 94.38 528 HIS B O 1
ATOM 8958 N N . LEU B 1 529 ? 5.219 15.414 18.266 1 96.81 529 LEU B N 1
ATOM 8959 C CA . LEU B 1 529 ? 5.449 16.062 16.984 1 96.81 529 LEU B CA 1
ATOM 8960 C C . LEU B 1 529 ? 5.477 17.578 17.141 1 96.81 529 LEU B C 1
ATOM 8962 O O . LEU B 1 529 ? 6.367 18.25 16.609 1 96.81 529 LEU B O 1
ATOM 8966 N N . ALA B 1 530 ? 4.516 18.109 17.859 1 97.94 530 ALA B N 1
ATOM 8967 C CA . ALA B 1 530 ? 4.426 19.547 18.047 1 97.94 530 ALA B CA 1
ATOM 8968 C C . ALA B 1 530 ? 5.621 20.078 18.844 1 97.94 530 ALA B C 1
ATOM 8970 O O . ALA B 1 530 ? 6.133 21.156 18.562 1 97.94 530 ALA B O 1
ATOM 8971 N N . LYS B 1 531 ? 6.027 19.312 19.812 1 96.56 531 LYS B N 1
ATOM 8972 C CA . LYS B 1 531 ? 7.199 19.688 20.594 1 96.56 531 LYS B CA 1
ATOM 8973 C C . LYS B 1 531 ? 8.445 19.766 19.719 1 96.56 531 LYS B C 1
ATOM 8975 O O . LYS B 1 531 ? 9.242 20.703 19.844 1 96.56 531 LYS B O 1
ATOM 8980 N N . LEU B 1 532 ? 8.625 18.797 18.906 1 96.62 532 LEU B N 1
ATOM 8981 C CA . LEU B 1 532 ? 9.75 18.766 17.969 1 96.62 532 LEU B CA 1
ATOM 8982 C C . LEU B 1 532 ? 9.734 20 17.062 1 96.62 532 LEU B C 1
ATOM 8984 O O . LEU B 1 532 ? 10.734 20.703 16.938 1 96.62 532 LEU B O 1
ATOM 8988 N N . LEU B 1 533 ? 8.609 20.266 16.453 1 97.88 533 LEU B N 1
ATOM 8989 C CA . LEU B 1 533 ? 8.5 21.344 15.484 1 97.88 533 LEU B CA 1
ATOM 8990 C C . LEU B 1 533 ? 8.594 22.703 16.172 1 97.88 533 LEU B C 1
ATOM 8992 O O . LEU B 1 533 ? 9.125 23.656 15.594 1 97.88 533 LEU B O 1
ATOM 8996 N N . HIS B 1 534 ? 8.062 22.734 17.391 1 97.88 534 HIS B N 1
ATOM 8997 C CA . HIS B 1 534 ? 8.219 23.938 18.188 1 97.88 534 HIS B CA 1
ATOM 8998 C C . HIS B 1 534 ? 9.695 24.266 18.422 1 97.88 534 HIS B C 1
ATOM 9000 O O . HIS B 1 534 ? 10.109 25.422 18.25 1 97.88 534 HIS B O 1
ATOM 9006 N N . THR B 1 535 ? 10.445 23.281 18.781 1 96.31 535 THR B N 1
ATOM 9007 C CA . THR B 1 535 ? 11.875 23.453 19.016 1 96.31 535 THR B CA 1
ATOM 9008 C C . THR B 1 535 ? 12.578 23.938 17.75 1 96.31 535 THR B C 1
ATOM 9010 O O . THR B 1 535 ? 13.453 24.797 17.828 1 96.31 535 THR B O 1
ATOM 9013 N N . VAL B 1 536 ? 12.219 23.375 16.656 1 96.94 536 VAL B N 1
ATOM 9014 C CA . VAL B 1 536 ? 12.805 23.766 15.367 1 96.94 536 VAL B CA 1
ATOM 9015 C C . VAL B 1 536 ? 12.539 25.234 15.094 1 96.94 536 VAL B C 1
ATOM 9017 O O . VAL B 1 536 ? 13.445 25.984 14.719 1 96.94 536 VAL B O 1
ATOM 9020 N N . LEU B 1 537 ? 11.305 25.688 15.32 1 97.25 537 LEU B N 1
ATOM 9021 C CA . LEU B 1 537 ? 10.914 27.062 15.008 1 97.25 537 LEU B CA 1
ATOM 9022 C C . LEU B 1 537 ? 11.562 28.047 15.984 1 97.25 537 LEU B C 1
ATOM 9024 O O . LEU B 1 537 ? 11.891 29.172 15.609 1 97.25 537 LEU B O 1
ATOM 9028 N N . GLU B 1 538 ? 11.703 27.594 17.188 1 95 538 GLU B N 1
ATOM 9029 C CA . GLU B 1 538 ? 12.375 28.438 18.172 1 95 538 GLU B CA 1
ATOM 9030 C C . GLU B 1 538 ? 13.828 28.688 17.766 1 95 538 GLU B C 1
ATOM 9032 O O . GLU B 1 538 ? 14.312 29.828 17.844 1 95 538 GLU B O 1
ATOM 9037 N N . VAL B 1 539 ? 14.469 27.672 17.375 1 94.56 539 VAL B N 1
ATOM 9038 C CA . VAL B 1 539 ? 15.859 27.812 16.953 1 94.56 539 VAL B CA 1
ATOM 9039 C C . VAL B 1 539 ? 15.938 28.656 15.688 1 94.56 539 VAL B C 1
ATOM 9041 O O . VAL B 1 539 ? 16.812 29.516 15.562 1 94.56 539 VAL B O 1
ATOM 9044 N N . ALA B 1 540 ? 15.062 28.438 14.758 1 95.31 540 ALA B N 1
ATOM 9045 C CA . ALA B 1 540 ? 15.047 29.188 13.508 1 95.31 540 ALA B CA 1
ATOM 9046 C C . ALA B 1 540 ? 14.797 30.672 13.773 1 95.31 540 ALA B C 1
ATOM 9048 O O . ALA B 1 540 ? 15.414 31.531 13.148 1 95.31 540 ALA B O 1
ATOM 9049 N N . SER B 1 541 ? 13.859 30.984 14.688 1 94.75 541 SER B N 1
ATOM 9050 C CA . SER B 1 541 ? 13.555 32.375 15.031 1 94.75 541 SER B CA 1
ATOM 9051 C C . SER B 1 541 ? 14.734 33.031 15.734 1 94.75 541 SER B C 1
ATOM 9053 O O . SER B 1 541 ? 15 34.219 15.516 1 94.75 541 SER B O 1
ATOM 9055 N N . ALA B 1 542 ? 15.414 32.281 16.484 1 91.62 542 ALA B N 1
ATOM 9056 C CA . ALA B 1 542 ? 16.594 32.781 17.172 1 91.62 542 ALA B CA 1
ATOM 9057 C C . ALA B 1 542 ? 17.719 33.094 16.172 1 91.62 542 ALA B C 1
ATOM 9059 O O . ALA B 1 542 ? 18.422 34.094 16.312 1 91.62 542 ALA B O 1
ATOM 9060 N N . GLU B 1 543 ? 17.859 32.219 15.227 1 88.25 543 GLU B N 1
ATOM 9061 C CA . GLU B 1 543 ? 18.859 32.438 14.195 1 88.25 543 GLU B CA 1
ATOM 9062 C C . GLU B 1 543 ? 18.578 33.719 13.398 1 88.25 543 GLU B C 1
ATOM 9064 O O . GLU B 1 543 ? 19.5 34.438 13.039 1 88.25 543 GLU B O 1
ATOM 9069 N N . HIS B 1 544 ? 17.391 33.906 13.086 1 89.19 544 HIS B N 1
ATOM 9070 C CA . HIS B 1 544 ? 17 35.125 12.367 1 89.19 544 HIS B CA 1
ATOM 9071 C C . HIS B 1 544 ? 17.312 36.375 13.188 1 89.19 544 HIS B C 1
ATOM 9073 O O . HIS B 1 544 ? 17.672 37.406 12.625 1 89.19 544 HIS B O 1
ATOM 9079 N N . ALA B 1 545 ? 17.188 36.281 14.453 1 87.31 545 ALA B N 1
ATOM 9080 C CA . ALA B 1 545 ? 17.438 37.406 15.344 1 87.31 545 ALA B CA 1
ATOM 9081 C C . ALA B 1 545 ? 18.938 37.625 15.562 1 87.31 545 ALA B C 1
ATOM 9083 O O . ALA B 1 545 ? 19.359 38.594 16.203 1 87.31 545 ALA B O 1
ATOM 9084 N N . GLY B 1 546 ? 19.812 36.75 14.953 1 82.69 546 GLY B N 1
ATOM 9085 C CA . GLY B 1 546 ? 21.25 36.906 15.039 1 82.69 546 GLY B CA 1
ATOM 9086 C C . GLY B 1 546 ? 21.844 36.25 16.281 1 82.69 546 GLY B C 1
ATOM 9087 O O . GLY B 1 546 ? 23.016 36.469 16.594 1 82.69 546 GLY B O 1
ATOM 9088 N N . SER B 1 547 ? 21.078 35.562 16.953 1 84 547 SER B N 1
ATOM 9089 C CA . SER B 1 547 ? 21.578 34.875 18.125 1 84 547 SER B CA 1
ATOM 9090 C C . SER B 1 547 ? 22.484 33.688 17.734 1 84 547 SER B C 1
ATOM 9092 O O . SER B 1 547 ? 22.297 33.062 16.703 1 84 547 SER B O 1
ATOM 9094 N N . GLN B 1 548 ? 23.531 33.438 18.484 1 81.44 548 GLN B N 1
ATOM 9095 C CA . GLN B 1 548 ? 24.406 32.312 18.25 1 81.44 548 GLN B CA 1
ATOM 9096 C C . GLN B 1 548 ? 23.719 31 18.609 1 81.44 548 GLN B C 1
ATOM 9098 O O . GLN B 1 548 ? 23.188 30.859 19.719 1 81.44 548 GLN B O 1
ATOM 9103 N N . VAL B 1 549 ? 23.547 30.219 17.594 1 82.88 549 VAL B N 1
ATOM 9104 C CA . VAL B 1 549 ? 22.906 28.922 17.844 1 82.88 549 VAL B CA 1
ATOM 9105 C C . VAL B 1 549 ? 23.953 27.812 17.844 1 82.88 549 VAL B C 1
ATOM 9107 O O . VAL B 1 549 ? 24.828 27.781 16.969 1 82.88 549 VAL B O 1
ATOM 9110 N N . SER B 1 550 ? 23.984 26.953 18.844 1 82 550 SER B N 1
ATOM 9111 C CA . SER B 1 550 ? 24.969 25.891 19.031 1 82 550 SER B CA 1
ATOM 9112 C C . SER B 1 550 ? 24.766 24.766 18.016 1 82 550 SER B C 1
ATOM 9114 O O . SER B 1 550 ? 25.719 24.125 17.594 1 82 550 SER B O 1
ATOM 9116 N N . HIS B 1 551 ? 23.578 24.547 17.656 1 88 551 HIS B N 1
ATOM 9117 C CA . HIS B 1 551 ? 23.234 23.484 16.719 1 88 551 HIS B CA 1
ATOM 9118 C C . HIS B 1 551 ? 22.391 24.016 15.562 1 88 551 HIS B C 1
ATOM 9120 O O . HIS B 1 551 ? 21.156 23.953 15.602 1 88 551 HIS B O 1
ATOM 9126 N N . PRO B 1 552 ? 23.047 24.391 14.562 1 89.19 552 PRO B N 1
ATOM 9127 C CA . PRO B 1 552 ? 22.297 25 13.453 1 89.19 552 PRO B CA 1
ATOM 9128 C C . PRO B 1 552 ? 21.375 24 12.75 1 89.19 552 PRO B C 1
ATOM 9130 O O . PRO B 1 552 ? 21.672 22.797 12.711 1 89.19 552 PRO B O 1
ATOM 9133 N N . LEU B 1 553 ? 20.312 24.5 12.227 1 92.88 553 LEU B N 1
ATOM 9134 C CA . LEU B 1 553 ? 19.344 23.688 11.5 1 92.88 553 LEU B CA 1
ATOM 9135 C C . LEU B 1 553 ? 19.906 23.219 10.164 1 92.88 553 LEU B C 1
ATOM 9137 O O . LEU B 1 553 ? 20.844 23.828 9.633 1 92.88 553 LEU B O 1
ATOM 9141 N N . PRO B 1 554 ? 19.375 22.094 9.672 1 88.25 554 PRO B N 1
ATOM 9142 C CA . PRO B 1 554 ? 19.781 21.672 8.336 1 88.25 554 PRO B CA 1
ATOM 9143 C C . PRO B 1 554 ? 19.562 22.734 7.273 1 88.25 554 PRO B C 1
ATOM 9145 O O . PRO B 1 554 ? 18.562 23.453 7.32 1 88.25 554 PRO B O 1
ATOM 9148 N N . VAL B 1 555 ? 20.438 22.828 6.297 1 87.44 555 VAL B N 1
ATOM 9149 C CA . VAL B 1 555 ? 20.391 23.859 5.266 1 87.44 555 VAL B CA 1
ATOM 9150 C C . VAL B 1 555 ? 19.094 23.734 4.473 1 87.44 555 VAL B C 1
ATOM 9152 O O . VAL B 1 555 ? 18.547 24.75 4.016 1 87.44 555 VAL B O 1
ATOM 9155 N N . GLU B 1 556 ? 18.562 22.516 4.395 1 87.5 556 GLU B N 1
ATOM 9156 C CA . GLU B 1 556 ? 17.344 22.25 3.623 1 87.5 556 GLU B CA 1
ATOM 9157 C C . GLU B 1 556 ? 16.141 22.953 4.246 1 87.5 556 GLU B C 1
ATOM 9159 O O . GLU B 1 556 ? 15.148 23.219 3.562 1 87.5 556 GLU B O 1
ATOM 9164 N N . PHE B 1 557 ? 16.281 23.234 5.539 1 93.38 557 PHE B N 1
ATOM 9165 C CA . PHE B 1 557 ? 15.18 23.922 6.215 1 93.38 557 PHE B CA 1
ATOM 9166 C C . PHE B 1 557 ? 14.914 25.281 5.586 1 93.38 557 PHE B C 1
ATOM 9168 O O . PHE B 1 557 ? 13.758 25.688 5.438 1 93.38 557 PHE B O 1
ATOM 9175 N N . PHE B 1 558 ? 15.914 25.969 5.152 1 91.69 558 PHE B N 1
ATOM 9176 C CA . PHE B 1 558 ? 15.797 27.344 4.699 1 91.69 558 PHE B CA 1
ATOM 9177 C C . PHE B 1 558 ? 15.602 27.406 3.188 1 91.69 558 PHE B C 1
ATOM 9179 O O . PHE B 1 558 ? 15.578 28.484 2.602 1 91.69 558 PHE B O 1
ATOM 9186 N N . ASP B 1 559 ? 15.5 26.281 2.535 1 88.56 559 ASP B N 1
ATOM 9187 C CA . ASP B 1 559 ? 15.344 26.203 1.086 1 88.56 559 ASP B CA 1
ATOM 9188 C C . ASP B 1 559 ? 13.914 25.859 0.704 1 88.56 559 ASP B C 1
ATOM 9190 O O . ASP B 1 559 ? 13.453 24.734 0.957 1 88.56 559 ASP B O 1
ATOM 9194 N N . LEU B 1 560 ? 13.211 26.797 0.041 1 89.94 560 LEU B N 1
ATOM 9195 C CA . LEU B 1 560 ? 11.812 26.609 -0.315 1 89.94 560 LEU B CA 1
ATOM 9196 C C . LEU B 1 560 ? 11.664 25.609 -1.456 1 89.94 560 LEU B C 1
ATOM 9198 O O . LEU B 1 560 ? 10.547 25.219 -1.805 1 89.94 560 LEU B O 1
ATOM 9202 N N . GLN B 1 561 ? 12.742 25.094 -1.992 1 83.75 561 GLN B N 1
ATOM 9203 C CA . GLN B 1 561 ? 12.664 24.047 -3.002 1 83.75 561 GLN B CA 1
ATOM 9204 C C . GLN B 1 561 ? 12.305 22.703 -2.371 1 83.75 561 GLN B C 1
ATOM 9206 O O . GLN B 1 561 ? 11.836 21.797 -3.061 1 83.75 561 GLN B O 1
ATOM 9211 N N . TYR B 1 562 ? 12.562 22.656 -1.015 1 87.12 562 TYR B N 1
ATOM 9212 C CA . TYR B 1 562 ? 12.164 21.469 -0.267 1 87.12 562 TYR B CA 1
ATOM 9213 C C . TYR B 1 562 ? 10.836 21.688 0.445 1 87.12 562 TYR B C 1
ATOM 9215 O O . TYR B 1 562 ? 10.602 22.75 1.021 1 87.12 562 TYR B O 1
ATOM 9223 N N . PHE B 1 563 ? 10.031 20.734 0.307 1 90.94 563 PHE B N 1
ATOM 9224 C CA . PHE B 1 563 ? 8.797 20.797 1.077 1 9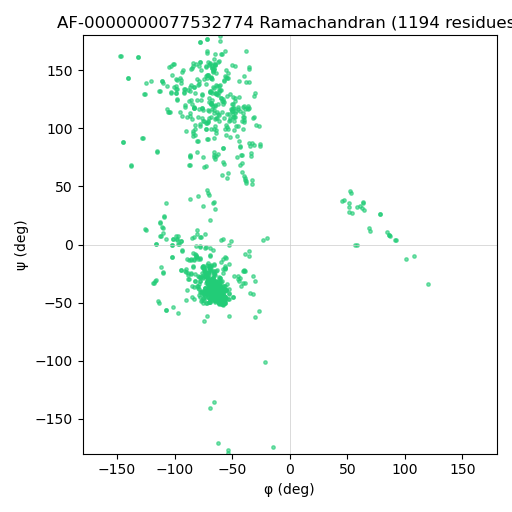0.94 563 PHE B CA 1
ATOM 9225 C C . PHE B 1 563 ? 9.039 20.406 2.529 1 90.94 563 PHE B C 1
ATOM 9227 O O . PHE B 1 563 ? 10.031 19.734 2.836 1 90.94 563 PHE B O 1
ATOM 9234 N N . SER B 1 564 ? 8.164 20.859 3.381 1 93 564 SER B N 1
ATOM 9235 C CA . SER B 1 564 ? 8.344 20.672 4.816 1 93 564 SER B CA 1
ATOM 9236 C C . SER B 1 564 ? 8.406 19.203 5.18 1 93 564 SER B C 1
ATOM 9238 O O . SER B 1 564 ? 9.211 18.797 6.023 1 93 564 SER B O 1
ATOM 9240 N N . LEU B 1 565 ? 7.586 18.359 4.562 1 90.25 565 LEU B N 1
ATOM 9241 C CA . LEU B 1 565 ? 7.539 16.938 4.883 1 90.25 565 LEU B CA 1
ATOM 9242 C C . LEU B 1 565 ? 8.797 16.219 4.395 1 90.25 565 LEU B C 1
ATOM 9244 O O . LEU B 1 565 ? 9.219 15.227 4.984 1 90.25 565 LEU B O 1
ATOM 9248 N N . ASP B 1 566 ? 9.445 16.766 3.402 1 85.75 566 ASP B N 1
ATOM 9249 C CA . ASP B 1 566 ? 10.648 16.172 2.834 1 85.75 566 ASP B CA 1
ATOM 9250 C C . ASP B 1 566 ? 11.82 16.266 3.811 1 85.75 566 ASP B C 1
ATOM 9252 O O . ASP B 1 566 ? 12.727 15.422 3.783 1 85.75 566 ASP B O 1
ATOM 9256 N N . ILE B 1 567 ? 11.797 17.281 4.598 1 90.12 567 ILE B N 1
ATOM 9257 C CA . ILE B 1 567 ? 12.961 17.5 5.441 1 90.12 567 ILE B CA 1
ATOM 9258 C C . ILE B 1 567 ? 12.672 17.016 6.859 1 90.12 567 ILE B C 1
ATOM 9260 O O . ILE B 1 567 ? 13.484 17.219 7.77 1 90.12 567 ILE B O 1
ATOM 9264 N N . HIS B 1 568 ? 11.453 16.391 7.027 1 92.06 568 HIS B N 1
ATOM 9265 C CA . HIS B 1 568 ? 11.055 15.969 8.359 1 92.06 568 HIS B CA 1
ATOM 9266 C C . HIS B 1 568 ? 12.062 14.992 8.961 1 92.06 568 HIS B C 1
ATOM 9268 O O . HIS B 1 568 ? 12.406 15.086 10.141 1 92.06 568 HIS B O 1
ATOM 9274 N N . ALA B 1 569 ? 12.492 14.047 8.172 1 87.31 569 ALA B N 1
ATOM 9275 C CA . ALA B 1 569 ? 13.453 13.062 8.672 1 87.31 569 ALA B CA 1
ATOM 9276 C C . ALA B 1 569 ? 14.742 13.742 9.133 1 87.31 569 ALA B C 1
ATOM 9278 O O . ALA B 1 569 ? 15.312 13.375 10.164 1 87.31 569 ALA B O 1
ATOM 9279 N N . ALA B 1 570 ? 15.211 14.703 8.367 1 87.88 570 ALA B N 1
ATOM 9280 C CA . ALA B 1 570 ? 16.422 15.453 8.727 1 87.88 570 ALA B CA 1
ATOM 9281 C C . ALA B 1 570 ? 16.203 16.234 10.016 1 87.88 570 ALA B C 1
ATOM 9283 O O . ALA B 1 570 ? 17.125 16.359 10.836 1 87.88 570 ALA B O 1
ATOM 9284 N N . LEU B 1 571 ? 15.016 16.812 10.164 1 93.06 571 LEU B N 1
ATOM 9285 C CA . LEU B 1 571 ? 14.703 17.562 11.367 1 93.06 571 LEU B CA 1
ATOM 9286 C C . LEU B 1 571 ? 14.68 16.656 12.594 1 93.06 571 LEU B C 1
ATOM 9288 O O . LEU B 1 571 ? 15.102 17.062 13.68 1 93.06 571 LEU B O 1
ATOM 9292 N N . ARG B 1 572 ? 14.164 15.477 12.406 1 90.5 572 ARG B N 1
ATOM 9293 C CA . ARG B 1 572 ? 14.117 14.523 13.516 1 90.5 572 ARG B CA 1
ATOM 9294 C C . ARG B 1 572 ? 15.523 14.117 13.938 1 90.5 572 ARG B C 1
ATOM 9296 O O . ARG B 1 572 ? 15.812 14.008 15.133 1 90.5 572 ARG B O 1
ATOM 9303 N N . ILE B 1 573 ? 16.375 13.852 12.961 1 87.31 573 ILE B N 1
ATOM 9304 C CA . ILE B 1 573 ? 17.766 13.516 13.25 1 87.31 573 ILE B CA 1
ATOM 9305 C C . ILE B 1 573 ? 18.438 14.68 13.977 1 87.31 573 ILE B C 1
ATOM 9307 O O . ILE B 1 573 ? 19.141 14.477 14.969 1 87.31 573 ILE B O 1
ATOM 9311 N N . TRP B 1 574 ? 18.219 15.867 13.492 1 92.06 574 TRP B N 1
ATOM 9312 C CA . TRP B 1 574 ? 18.766 17.078 14.102 1 92.06 574 TRP B CA 1
ATOM 9313 C C . TRP B 1 574 ? 18.328 17.203 15.547 1 92.06 574 TRP B C 1
ATOM 9315 O O . TRP B 1 574 ? 19.125 17.516 16.422 1 92.06 574 TRP B O 1
ATOM 9325 N N . ALA B 1 575 ? 17.062 16.969 15.742 1 90.81 575 ALA B N 1
ATOM 9326 C CA . ALA B 1 575 ? 16.5 17.109 17.094 1 90.81 575 ALA B CA 1
ATOM 9327 C C . ALA B 1 575 ? 17.109 16.062 18.031 1 90.81 575 ALA B C 1
ATOM 9329 O O . ALA B 1 575 ? 17.328 16.344 19.219 1 90.81 575 ALA B O 1
ATOM 9330 N N . GLY B 1 576 ? 17.281 14.828 17.531 1 86.25 576 GLY B N 1
ATOM 9331 C CA . GLY B 1 576 ? 17.922 13.797 18.328 1 86.25 576 GLY B CA 1
ATOM 9332 C C . GLY B 1 576 ? 19.344 14.148 18.734 1 86.25 576 GLY B C 1
ATOM 9333 O O . GLY B 1 576 ? 19.75 13.906 19.875 1 86.25 576 GLY B O 1
ATOM 9334 N N . GLU B 1 577 ? 20.062 14.75 17.844 1 83.88 577 GLU B N 1
ATOM 9335 C CA . GLU B 1 577 ? 21.422 15.18 18.109 1 83.88 577 GLU B CA 1
ATOM 9336 C C . GLU B 1 577 ? 21.453 16.328 19.109 1 83.88 577 GLU B C 1
ATOM 9338 O O . GLU B 1 577 ? 22.344 16.375 19.984 1 83.88 577 GLU B O 1
ATOM 9343 N N . LYS B 1 578 ? 20.562 17.188 18.938 1 84.75 578 LYS B N 1
ATOM 9344 C CA . LYS B 1 578 ? 20.484 18.328 19.859 1 84.75 578 LYS B CA 1
ATOM 9345 C C . LYS B 1 578 ? 20.188 17.859 21.281 1 84.75 578 LYS B C 1
ATOM 9347 O O . LYS B 1 578 ? 20.781 18.344 22.25 1 84.75 578 LYS B O 1
ATOM 9352 N N . GLN B 1 579 ? 19.219 16.922 21.375 1 80.31 579 GLN B N 1
ATOM 9353 C CA . GLN B 1 579 ? 18.859 16.375 22.688 1 80.31 579 GLN B CA 1
ATOM 9354 C C . GLN B 1 579 ? 20.016 15.578 23.281 1 80.31 579 GLN B C 1
ATOM 9356 O O . GLN B 1 579 ? 20.25 15.633 24.5 1 80.31 579 GLN B O 1
ATOM 9361 N N . GLY B 1 580 ? 20.609 14.75 22.422 1 68.69 580 GLY B N 1
ATOM 9362 C CA . GLY B 1 580 ? 21.766 14.016 22.891 1 68.69 580 GLY B CA 1
ATOM 9363 C C . GLY B 1 580 ? 22.891 14.922 23.375 1 68.69 580 GLY B C 1
ATOM 9364 O O . GLY B 1 580 ? 23.516 14.656 24.406 1 68.69 580 GLY B O 1
ATOM 9365 N N . SER B 1 581 ? 23.031 15.977 22.688 1 60.25 581 SER B N 1
ATOM 9366 C CA . SER B 1 581 ? 24.062 16.938 23.062 1 60.25 581 SER B CA 1
ATOM 9367 C C . SER B 1 581 ? 23.688 17.656 24.359 1 60.25 581 SER B C 1
ATOM 9369 O O . SER B 1 581 ? 24.562 17.891 25.219 1 60.25 581 SER B O 1
ATOM 9371 N N . LEU B 1 582 ? 22.422 17.859 24.484 1 53 582 LEU B N 1
ATOM 9372 C CA . LEU B 1 582 ? 21.938 18.5 25.703 1 53 582 LEU B CA 1
ATOM 9373 C C . LEU B 1 582 ? 22.094 17.594 26.906 1 53 582 LEU B C 1
ATOM 9375 O O . LEU B 1 582 ? 22.453 18.047 28 1 53 582 LEU B O 1
ATOM 9379 N N . LEU B 1 583 ? 21.859 16.328 26.641 1 53.56 583 LEU B N 1
ATOM 9380 C CA . LEU B 1 583 ? 22.047 15.344 27.703 1 53.56 583 LEU B CA 1
ATOM 9381 C C . LEU B 1 583 ? 23.516 15.203 28.062 1 53.56 583 LEU B C 1
ATOM 9383 O O . LEU B 1 583 ? 23.859 15.031 29.234 1 53.56 583 LEU B O 1
ATOM 9387 N N . GLN B 1 584 ? 24.391 15.312 27.078 1 50.62 584 GLN B N 1
ATOM 9388 C CA . GLN B 1 584 ? 25.828 15.258 27.328 1 50.62 584 GLN B CA 1
ATOM 9389 C C . GLN B 1 584 ? 26.312 16.516 28.047 1 50.62 584 GLN B C 1
ATOM 9391 O O . GLN B 1 584 ? 27.156 16.438 28.938 1 50.62 584 GLN B O 1
ATOM 9396 N N . GLU B 1 585 ? 25.812 17.672 27.703 1 45.66 585 GLU B N 1
ATOM 9397 C CA . GLU B 1 585 ? 26.172 18.938 28.344 1 45.66 585 GLU B CA 1
ATOM 9398 C C . GLU B 1 585 ? 25.672 18.984 29.781 1 45.66 585 GLU B C 1
ATOM 9400 O O . GLU B 1 585 ? 26.375 19.453 30.672 1 45.66 585 GLU B O 1
ATOM 9405 N N . ASP B 1 586 ? 24.578 18.547 29.953 1 47.94 586 ASP B N 1
ATOM 9406 C CA . ASP B 1 586 ? 24.047 18.484 31.312 1 47.94 586 ASP B CA 1
ATOM 9407 C C . ASP B 1 586 ? 24.875 17.531 32.188 1 47.94 586 ASP B C 1
ATOM 9409 O O . ASP B 1 586 ? 25.125 17.797 33.344 1 47.94 586 ASP B O 1
ATOM 9413 N N . HIS B 1 587 ? 25.219 16.484 31.531 1 49.06 587 HIS B N 1
ATOM 9414 C CA . HIS B 1 587 ? 26.078 15.562 32.25 1 49.06 587 HIS B CA 1
ATOM 9415 C C . HIS B 1 587 ? 27.453 16.172 32.5 1 49.06 587 HIS B C 1
ATOM 9417 O O . HIS B 1 587 ? 28.078 15.906 33.531 1 49.06 587 HIS B O 1
ATOM 9423 N N . ALA B 1 588 ? 27.859 17.031 31.609 1 51.16 588 ALA B N 1
ATOM 9424 C CA . ALA B 1 588 ? 29.156 17.688 31.781 1 51.16 588 ALA B CA 1
ATOM 9425 C C . ALA B 1 588 ? 29.078 18.781 32.844 1 51.16 588 ALA B C 1
ATOM 9427 O O . ALA B 1 588 ? 30.016 18.953 33.625 1 51.16 588 ALA B O 1
ATOM 9428 N N . VAL B 1 589 ? 28.062 19.469 32.844 1 48.06 589 VAL B N 1
ATOM 9429 C CA . VAL B 1 589 ? 27.891 20.5 33.844 1 48.06 589 VAL B CA 1
ATOM 9430 C C . VAL B 1 589 ? 27.75 19.859 35.25 1 48.06 589 VAL B C 1
ATOM 9432 O O . VAL B 1 589 ? 28.281 20.375 36.219 1 48.06 589 VAL B O 1
ATOM 9435 N N . THR B 1 590 ? 27.156 18.797 35.25 1 46.81 590 THR B N 1
ATOM 9436 C CA . THR B 1 590 ? 27 18.125 36.531 1 46.81 590 THR B CA 1
ATOM 9437 C C . THR B 1 590 ? 28.312 17.516 37 1 46.81 590 THR B C 1
ATOM 9439 O O . THR B 1 590 ? 28.484 17.219 38.188 1 46.81 590 THR B O 1
ATOM 9442 N N . SER B 1 591 ? 29.109 17.203 36 1 44.16 591 SER B N 1
ATOM 9443 C CA . SER B 1 591 ? 30.391 16.625 36.375 1 44.16 591 SER B CA 1
ATOM 9444 C C . SER B 1 591 ? 31.391 17.688 36.812 1 44.16 591 SER B C 1
ATOM 9446 O O . SER B 1 591 ? 32.531 17.391 37.094 1 44.16 591 SER B O 1
ATOM 9448 N N . CYS B 1 592 ? 31.078 19.016 36.562 1 40.16 592 CYS B N 1
ATOM 9449 C CA . CYS B 1 592 ? 32 20 37.094 1 40.16 592 CYS B CA 1
ATOM 9450 C C . CYS B 1 592 ? 31.891 20.062 38.625 1 40.16 592 CYS B C 1
ATOM 9452 O O . CYS B 1 592 ? 30.812 20.328 39.156 1 40.16 592 CYS B O 1
ATOM 9454 N N . PRO B 1 593 ? 32.844 19.547 39.344 1 39.34 593 PRO B N 1
ATOM 9455 C CA . PRO B 1 593 ? 32.938 19.578 40.812 1 39.34 593 PRO B CA 1
ATOM 9456 C C . PRO B 1 593 ? 32.781 20.984 41.375 1 39.34 593 PRO B C 1
ATOM 9458 O O . PRO B 1 593 ? 33.281 21.938 40.812 1 39.34 593 PRO B O 1
ATOM 9461 N N . ARG B 1 594 ? 31.609 21.359 42.094 1 41.16 594 ARG B N 1
ATOM 9462 C CA . ARG B 1 594 ? 31.469 22.531 42.938 1 41.16 594 ARG B CA 1
ATOM 9463 C C . ARG B 1 594 ? 32.688 22.719 43.812 1 41.16 594 ARG B C 1
ATOM 9465 O O . ARG B 1 594 ? 33 21.859 44.656 1 41.16 594 ARG B O 1
ATOM 9472 N N . GLU B 1 595 ? 33.688 23.312 43.344 1 36.53 595 GLU B N 1
ATOM 9473 C CA . GLU B 1 595 ? 34.844 23.688 44.156 1 36.53 595 GLU B CA 1
ATOM 9474 C C . GLU B 1 595 ? 34.438 24.609 45.281 1 36.53 595 GLU B C 1
ATOM 9476 O O . GLU B 1 595 ? 35.281 25.141 46 1 36.53 595 GLU B O 1
ATOM 9481 N N . ASP B 1 596 ? 33.156 25 45.594 1 33.81 596 ASP B N 1
ATOM 9482 C CA . ASP B 1 596 ? 33 26.062 46.594 1 33.81 596 ASP B CA 1
ATOM 9483 C C . ASP B 1 596 ? 33.344 25.562 47.969 1 33.81 596 ASP B C 1
ATOM 9485 O O . ASP B 1 596 ? 33.281 26.312 48.969 1 33.81 596 ASP B O 1
ATOM 9489 N N . ASP B 1 597 ? 33.438 24.281 48.281 1 34.09 597 ASP B N 1
ATOM 9490 C CA . ASP B 1 597 ? 33.406 24.094 49.719 1 34.09 597 ASP B CA 1
ATOM 9491 C C . ASP B 1 597 ? 34.719 24.516 50.375 1 34.09 597 ASP B C 1
ATOM 9493 O O . ASP B 1 597 ? 34.938 24.281 51.562 1 34.09 597 ASP B O 1
ATOM 9497 N N . ARG B 1 598 ? 35.844 24.594 49.562 1 32.69 598 ARG B N 1
ATOM 9498 C CA . ARG B 1 598 ? 37 24.766 50.438 1 32.69 598 ARG B CA 1
ATOM 9499 C C . ARG B 1 598 ? 37.125 26.219 50.875 1 32.69 598 ARG B C 1
ATOM 9501 O O . ARG B 1 598 ? 38.062 26.547 51.625 1 32.69 598 ARG B O 1
ATOM 9508 N N . ALA B 1 599 ? 36.188 27.312 50.688 1 24.08 599 ALA B N 1
ATOM 9509 C CA . ALA B 1 599 ? 36.594 28.422 51.531 1 24.08 599 ALA B CA 1
ATOM 9510 C C . ALA B 1 599 ? 36.031 28.281 52.938 1 24.08 599 ALA B C 1
ATOM 9512 O O . ALA B 1 599 ? 34.875 27.844 53.094 1 24.08 599 ALA B O 1
#

Sequence (1198 aa):
MPSSPQGSGSGSTVCNACRSRKIKCDRRRPSCTFCIKNAFRCEYIKRDRTPGLRAGYVSQLEQRIVDLEQEFQAFKSHVNQHLAATTTPQQPRSPESHTTVDSGPAEPPSESAALGSPFSRPSSETYKSYCRIWFNRYHSWFPILHQPTILGLCEDDPSQPRGPASLILDAIAAVIISTRQAPVDTGLDRDQFCRYLTDEIILAAIHDMSFRKLQALLILTMAEYGSGRMIDFWNLISLCKRISTQLGLRDLVAYSAMNFGFPSVLPPRMLQIPTTAVEREEKIRAFWAIDALDSASTLGVAWHLTVSRPEPAANLPCDEEIWRFPESVIDMYQFGNSEGPSSFSLYVRLVTNELWHVHNFLQQSCEPFSIISLSQRQEECDSVYQRLKSWQNDFEQLLTVHTPLYTDLLTHSGTPTQQPNSILIHCTIHSAIISLHQRLIFPVSLADEDVTHWEAAAERCLSSCDQMAEVIRGANDDTLGIINPHVIYCVFIAARFYLIYSKAMDLPLPNKLYLFIYALRVCGQIWHLAKLLHTVLEVASAEHAGSQVSHPLPVEFFDLQYFSLDIHAALRIWAGEKQGSLLQEDHAVTSCPREDDRAMPSSPQGSGSGSTVCNACRSRKIKCDRRRPSCTFCIKNAFRCEYIKRDRTPGLRAGYVSQLEQRIVDLEQEFQAFKSHVNQHLAATTTPQQPRSPESHTTVDSGPAEPPSESAALGSPFSRPSSETYKSYCRIWFNRYHSWFPILHQPTILGLCEDDPSQPRGPASLILDAIAAVIISTRQAPVDTGLDRDQFCRYLTDEIILAAIHDMSFRKLQALLILTMAEYGSGRMIDFWNLISLCKRISTQLGLRDLVAYSAMNFGFPSVLPPRMLQIPTTAVEREEKIRAFWAIDALDSASTLGVAWHLTVSRPEPAANLPCDEEIWRFPESVIDMYQFGNSEGPSSFSLYVRLVTNELWHVHNFLQQSCEPFSIISLSQRQEECDSVYQRLKSWQNDFEQLLTVHTPLYTDLLTHSGTPTQQPNSILIHCTIHSAIISLHQRLIFPVSLADEDVTHWEAAAERCLSSCDQMAEVIRGANDDTLGIINPHVIYCVFIAARFYLIYSKAMDLPLPNKLYLFIYALRVCGQIWHLAKLLHTVLEVASAEHAGSQVSHPLPVEFFDLQYFSLDIHAALRIWAGEKQGSLLQEDHAVTSCPREDDRA

Radius of gyration: 36.3 Å; Cα contacts (8 Å, |Δi|>4): 1369; chains: 2; bounding box: 95×126×134 Å

Nearest PDB structures (foldseek):
  7tj9-assembly1_A  TM=1.479E-01  e=1.446E+00  Homo sapiens
  7en0-assembly1_A  TM=2.878E-01  e=2.419E+00  Brachypodium distachyon
  6y4k-assembly1_B  TM=4.160E-01  e=8.472E+00  Homo sapiens
  7tj9-assembly1_A  TM=1.511E-01  e=7.814E+00  Homo sapiens

InterPro domains:
  IPR001138 Zn(2)Cys(6) fungal-type DNA-binding domain [PF00172] (13-48)
  IPR001138 Zn(2)Cys(6) fungal-type DNA-binding domain [PS00463] (14-42)
  IPR001138 Zn(2)Cys(6) fungal-type DNA-binding domain [PS50048] (14-44)
  IPR001138 Zn(2)Cys(6) fungal-type DNA-binding domain [SM00066] (9-53)
  IPR001138 Zn(2)Cys(6) fungal-type DNA-binding domain [cd00067] (13-44)
  IPR007219 Xylanolytic transcriptional activator, regulatory domain [PF04082] (134-391)
  IPR036864 Zn(2)-C6 fungal-type DNA-binding domain superfamily [G3DSA:4.10.240.10] (13-93)
  IPR036864 Zn(2)-C6 fungal-type DNA-binding domain superfamily [SSF57701] (12-49)
  IPR050815 Transcription factor, fungi [PTHR47338] (15-550)

Organism: Fusarium solani (NCBI:txid169388)

Solvent-accessible surface area (backbone atoms only — not comparable to full-atom values): 67646 Å² total; per-residue (Å²): 134,86,82,75,82,76,80,77,77,82,46,61,64,45,49,52,52,36,57,75,63,74,45,91,67,78,77,39,79,79,50,24,66,66,27,58,72,69,70,47,79,50,46,68,45,67,46,71,76,71,76,67,83,58,93,58,48,64,60,47,49,53,48,46,45,53,51,48,47,50,50,42,50,55,44,45,63,59,50,56,77,67,61,42,50,67,72,71,80,80,79,83,80,76,85,81,81,73,85,70,82,79,79,78,83,78,78,76,78,82,79,71,83,66,75,81,65,91,65,81,77,80,52,60,67,54,49,48,52,43,50,50,50,40,61,72,59,50,30,72,66,54,70,47,69,52,63,67,63,55,57,49,59,54,67,50,68,82,79,56,74,81,49,61,67,46,42,35,54,45,27,50,41,35,42,39,48,72,43,63,74,47,84,72,87,56,95,56,57,65,69,59,52,35,48,50,49,50,51,51,47,53,52,45,33,44,74,53,73,45,72,51,33,47,53,16,51,55,51,40,37,54,44,32,44,22,55,52,40,51,66,39,23,55,41,48,49,39,36,47,48,48,52,40,30,70,50,32,36,61,48,37,26,56,49,66,42,60,66,65,81,44,90,31,51,33,57,71,52,87,51,74,71,68,88,44,58,62,53,41,49,34,45,38,29,45,48,45,51,50,50,25,50,55,44,59,74,47,62,61,46,60,42,80,74,86,74,71,73,64,69,76,81,42,61,65,49,71,31,64,78,36,60,70,34,70,68,46,40,43,44,27,74,72,68,62,65,71,74,69,83,17,52,66,36,49,42,36,47,44,32,38,46,57,42,42,56,52,48,48,60,70,65,32,55,39,16,69,45,22,76,68,43,71,65,56,53,50,49,53,47,48,54,51,48,49,52,53,50,52,51,50,53,53,50,55,47,51,60,61,65,73,41,64,92,67,50,31,66,81,47,85,66,67,87,42,83,65,58,61,33,52,63,45,42,53,31,49,52,33,40,50,52,31,64,70,25,47,48,55,26,70,51,84,56,87,57,94,57,83,64,68,68,34,60,68,39,47,50,54,32,51,50,30,38,52,51,43,44,52,57,54,68,48,49,52,68,71,55,43,36,56,44,65,55,73,41,50,56,30,46,47,48,38,40,52,47,52,53,38,51,19,58,77,68,73,43,78,76,60,73,60,44,55,53,42,46,48,49,24,49,50,19,26,76,37,26,48,29,24,37,54,53,29,52,51,50,52,52,53,54,37,45,73,73,67,46,90,66,93,73,72,74,63,72,62,75,69,33,59,58,40,38,68,65,46,45,42,66,59,50,52,53,50,50,51,49,51,49,52,48,48,54,50,47,52,51,48,58,66,63,51,76,79,72,68,75,78,114,135,82,80,72,80,76,76,74,73,80,38,62,62,44,48,51,54,34,57,76,64,73,44,90,67,77,78,40,77,82,51,23,67,66,27,60,74,68,71,46,78,48,45,67,44,70,46,73,75,71,76,70,83,59,91,61,49,62,59,49,48,51,47,47,45,48,47,48,45,48,50,41,45,57,43,37,62,63,47,56,78,70,63,74,57,77,83,43,39,79,58,87,79,80,84,83,82,72,84,70,84,79,77,78,85,77,79,76,78,83,79,71,84,66,76,80,64,93,66,82,76,81,52,62,68,55,49,48,52,44,48,51,48,40,61,74,59,48,30,71,66,56,69,47,67,52,62,66,62,54,58,49,59,55,67,49,69,82,79,54,76,81,49,63,67,45,42,36,55,44,25,51,41,35,42,39,49,72,44,61,75,45,86,72,85,58,94,57,57,63,68,58,51,35,49,50,49,50,51,51,48,53,52,45,35,44,74,53,73,44,73,52,33,46,52,15,51,55,51,39,37,53,44,30,43,22,55,52,40,52,65,39,21,53,41,48,50,38,36,47,47,48,52,39,29,70,51,33,38,61,50,39,26,57,49,65,48,60,56,60,75,40,90,29,54,32,52,60,43,87,50,76,70,67,89,45,58,63,52,41,49,33,44,39,28,45,47,45,50,50,49,25,51,56,44,59,74,46,61,62,44,66,42,78,72,87,74,72,72,64,69,76,82,42,62,65,48,70,30,64,76,36,62,70,36,71,68,47,40,42,44,27,75,73,69,65,65,72,73,70,82,18,51,66,37,49,43,36,48,44,31,39,47,56,41,43,55,54,50,57,61,69,66,48,69,40,32,70,52,18,74,68,43,69,65,56,52,51,50,54,46,48,53,53,48,52,52,52,49,50,51,49,52,53,49,55,46,48,50,58,66,71,26,74,72,40,65,25,54,80,46,84,68,69,88,35,75,64,57,61,34,51,65,46,43,52,32,50,53,35,40,50,52,31,64,69,24,46,48,56,26,69,53,83,56,86,55,94,57,82,62,68,68,34,60,70,39,48,52,51,33,51,50,32,37,52,52,44,42,53,56,54,68,55,50,52,69,72,53,44,36,55,44,65,54,72,41,50,56,29,45,45,47,38,38,51,46,50,52,38,52,19,58,74,68,72,45,78,77,60,74,60,45,54,52,43,49,47,49,25,50,51,18,26,74,36,26,47,31,25,38,54,54,29,52,52,51,52,52,51,54,37,48,73,72,67,47,89,67,95,72,74,76,64,74,62,76,66,34,58,56,39,38,69,66,46,45,42,66,59,50,51,54,50,50,50,51,53,50,50,47,49,53,51,47,51,51,48,58,67,62,52,75,79,72,70,74,80,116

Secondary structure (DSSP, 8-state):
-----------EEEEHHHHHTT------SSS-HHHHHTT----EEEE-------TTHHHHHHHHHHHHHHHHHHHHHHHHHHHTT--------------------------------SSPPPPHHHHHHHHHHIIIIIGGGS--S-HHHHHHHHHS-TTS---HHHHHHHHHHHHHHHTTSS---SSS-HHHHHHHHHHHHHHHHHHS--HHHHHHHHHHHHHHHHHT-HHHHHHHHHHHHHHHHHTTHHHHHHHTTTTSSS--SS----PPPPSSHHHHHHHHHHHHHHHHHHHHHTTT-SS---PPPPPTTPPPP--HHHHT-HHHHHHHHHH----SPPHHHHHHHIIIIIHHHHHHHHHS---TT----HHHHHHHHHHHHHHHHHHHHHHHHHHHHS--S---SSS-SS-----TTHHHHHHHHHHHHHHHHHHHHS---SSSS-----HHHHHHHHHHHHHHHHHHHTS-HHHHHT--HHHHHHHHHHHHHHHHHHHHTT-PPPHHHHHHHHHHHHHTTT-HHHHHHHHHHHHHHHHHTT---SSPPPGGGG-TTS-TGGGHHHHHHHHHHHHHHHHHHHHHHHTS--GGGG-/------------EEEHHHHHTT------SSS-HHHHHTT----EEE--------TTHHHHHHHHHHHHHHHHHHHHHHHTTT-TT--------------------------------SSPPPPHHHHHHHHHHIIIIIGGGS--S-HHHHHHHHHS-TTS---HHHHHHHHHHHHHHHTTSS---SSS-HHHHHHHHHHHHHHHHHHS--HHHHHHHHHHHHHHHHHT-HHHHHHHHHHHHHHHHHTTHHHHHHHTTTTSSS--SS----PPPPSSHHHHHHHHHHHHHHHHHHHHHTTT-SS---PPPPPTTPPPP--HHHHT-HHHHHHHHHH----SPPHHHHHHHIIIIIHHHHHHHHHS---TT----HHHHHHHHHHHHHHHHHHHHHHHHHHHHS-SSGGGGTSSSS-----TTHHHHHHHHHHHHHHHHHHHHS---SSSS-----HHHHHHHHHHHHHHHHHHHTS-HHHHHT--HHHHHHHHHHHHHHHHHHHHTTPPPPHHHHHHHHHHHHHTTT-HHHHHHHHHHHHHHHHHTT---SSPPPGGGG-TTS-TGGGHHHHHHHHHHHHHHHHHHHHHHHTS---GGG-

pLDDT: mean 75.27, std 23.06, range [18.27, 98.75]

Foldseek 3Di:
DDPPPPPPPQQDWAWPVCVVVVHDFPPDPPATPVCVVVVHDTGTDRDDPPPPDPPCVVVVVVVVVVVVVVVVVVVCVVPVVPPPPDDDDDPDDPDPDPPPPPPDDPDDPDDPPPPPDPDDDDDLVVLLVLLVCCVVFFCLQPVLDASVVLNVVSPPDPPPPCPLSNLLSLLSVLQCLLLPVDDDPDPDDSVVSSVVSLVVLVVCCVPPPDPSSLNSLLSNLLQCLLQLVLVVSLVSLVSSQVSLVLLVLQCCFQPVCVCAPPVHPPPHDPHDDDPALLSSLSSQSSNLSSLLCNQLSCQLAQDDDDADADRPPTHFRAAPVLSNDRVSSRCCVVPVPGDDDALNRLSSCCRNHLSVLLSVLSRDPPPPPPPCDLVNNVVSLVVSLVSLVVSVVVVVVVVVPPDDPQDPLPHPDDDRPPSQCPLVSLLSSLLSLLSSQLQSQDDPDPDPPPSDGPVVSLVSNLVSLVVNLSSLVSDDLSCLQSRRSSSLVSLLQSLLSQLLVCVVVVHDRDPSSVSSLVSLVSNCSRGVSSVLSSVVSVQSNCVSVVHDDPQDADPVSNPSNHGPSNCSVVSVVSSVVVVVVVVVVVVVVVPPPPPPPPD/DDDPPPPPPPQPWDFPVCVVVVHDFPPDPPATPVCVVVVHDTGTDRDDPPPPDPPCNVVVVVVVVVVVVVVVCVVCVVVVVPDPDDDDDQDDDDDDPDDDPPDDDPDDDDDPPPPPDPDDDDDLVVLLVLLVCCVVFACLQQVLDASVVLNVVSPPDPPPDCPLSNLLSLLSVLQCLLLPVDDDPDPDDSVVSSVVSLVVLVVCCVPPPDPSSLNSLLSNLLQCLLQLVLVVSLVSLVSSQVSLVLLVLQCCFQPVCSQQPPVHPPPNDPHDDDPALLSSLSSQSSNLSSLLCNQLSCQLADDDDDADADRPPTHFRAAPVLSNDRVSSRCCVVPVPGDDDALNRLSSCCRNHLSVLLSVLSNDPPPPPPPCDLVNNVVSLVVSLVSLVVSVVVVVVCCVVPPPQCVCLLPPDDPNPPSQCPLVSLLSSLLSLLSSQLQSQDDPDPDPPPSDGPVVSLVSNLVSLVVNLSNLVSDDLSCLQSHRSSSLVSLLQSLLSQLLVCLVVVHDRDPSSVSSLVSLVSNCSRGVSSVLSSVVSVQSNCVSVVHDDPQDADPVSNPSNHGPSHCSVVSVVSSVVVVVVVVVVVVVVVPPPPPPPPD